Protein 9MUA (pdb70)

B-factor: mean 55.83, std 14.88, range [24.14, 197.78]

Solvent-accessible surface area: 56169 Å² total; per-residue (Å²): 66,122,31,95,42,110,25,22,75,70,62,56,122,74,50,49,90,73,57,10,140,68,43,24,51,56,26,70,115,127,57,129,19,76,81,148,44,16,63,38,82,63,70,82,38,81,44,56,90,62,114,143,72,88,68,131,81,123,66,70,123,33,88,73,60,8,19,47,16,0,100,75,2,4,61,10,30,66,77,199,60,37,110,111,0,97,88,31,25,19,164,81,6,24,0,34,24,31,115,49,92,170,3,97,70,3,40,45,18,59,130,38,12,70,101,46,27,152,94,33,38,41,67,39,94,136,56,57,76,43,99,59,192,139,23,36,10,0,72,0,84,3,25,6,116,5,36,14,66,122,25,63,101,21,93,98,2,154,7,59,0,65,0,20,12,110,123,10,99,0,6,54,7,29,9,129,40,39,11,60,83,117,47,87,161,131,25,42,0,22,0,2,5,20,88,36,26,45,124,67,40,54,90,44,2,11,120,30,0,19,6,2,0,23,20,1,3,54,12,73,68,137,26,13,54,40,90,58,60,83,3,82,46,3,9,8,2,38,11,7,78,96,72,119,72,47,120,21,20,70,68,8,22,45,18,0,94,71,2,4,64,7,32,66,74,172,59,39,115,108,0,92,83,28,26,20,164,84,7,20,2,16,23,9,38,33,90,163,2,98,70,4,47,39,20,51,137,35,10,71,102,54,34,144,96,30,34,44,63,41,96,74,55,4,50,0,30,13,55,109,10,11,4,0,0,0,24,3,24,6,129,4,44,15,60,108,19,59,110,18,94,105,2,24,2,0,1,13,0,20,13,115,118,10,90,0,6,54,8,20,8,3,19,2,14,19,25,82,47,92,107,133,23,3,0,9,0,45,5,22,82,71,21,53,76,69,39,4,47,35,1,0,91,25,0,1,4,1,0,11,14,0,4,48,12,78,22,92,30,0,5,0,0,2,32,65,35,112,34,71,101,36,129,112,64,89,69,147,100,121,54,28,114,29,20,70,53,8,23,48,17,0,96,69,2,5,64,9,18,73,76,132,57,33,112,113,0,97,85,32,26,18,146,79,6,18,0,15,23,10,50,36,93,168,5,102,68,3,36,44,17,41,125,41,5,68,114,52,31,143,97,30,35,43,64,38,92,86,53,6,48,0,31,22,80,120,15,10,5,0,0,0,24,3,23,6,122,5,48,13,57,113,19,59,104,19,103,103,3,22,2,0,2,12,0,20,18,104,129,13,95,0,7,48,7,20,7,3,19,3,13,20,26,83,47,86,122,125,26,56,0,25,0,3,5,21,77,36,23,51,120,67,38,54,95,40,0,11,119,32,0,17,3,2,0,12,17,1,4,54,10,68,65,143,29,16,61,39,83,55,49,84,6,90,37,9,12,18,6,31,15,14,70,96,90,113,68,29,112,28,20,69,63,8,22,44,19,0,96,73,2,6,60,12,31,69,77,155,60,36,118,112,0,94,83,31,26,19,164,82,5,17,0,15,22,9,49,35,94,169,2,97,69,2,41,45,18,46,124,40,13,67,106,51,30,133,90,34,36,39,68,37,94,84,51,6,49,0,30,21,58,126,9,8,6,0,0,0,27,3,26,6,119,4,43,13,59,108,20,58,100,21,91,102,1,25,1,0,0,11,0,20,16,110,121,14,90,0,4,48,6,20,5,3,18,2,12,19,24,82,44,81,106,134,21,2,0,10,0,42,4,21,82,68,24,52,74,65,39,5,56,41,2,0,79,30,0,0,3,2,0,10,18,2,9,42,18,70,26,95,12,1,5,0,0,6,37,76,34,108,46,66,89,36,115,76,64,83,66,136,108,123,50,25,117,32,26,68,53,10,22,47,18,0,95,71,2,4,60,9,34,67,78,163,62,37,113,115,0,93,86,37,24,17,166,85,6,27,1,16,27,10,48,34,97,170,4,98,71,4,43,40,20,60,127,40,10,64,116,56,32,135,79,27,36,43,68,36,97,74,54,5,45,0,30,26,94,106,21,20,2,0,0,0,25,4,26,7,125,6,46,14,59,109,20,62,100,22,90,102,2,25,2,0,3,16,0,21,10,114,128,16,96,0,6,51,8,21,8,4,20,2,12,19,24,81,46,88,99,128,66,125,31,96,44,115,18,24,61,70,59,52,120,64,51,54,101,61,58,11,141,66,43,24,51,54,26,72,115,129,60,136,18,80,80,165,52,16,67,37,81,57,66,83,38,83,49,73,98,45,109,154,65,89,74,113,99,126,54,73,126,40,92,72,53,8,20,47,17,0,96,70,2,4,58,7,14,66,75,136,61,35,114,114,0,102,86,32,24,17,163,85,6,16,0,34,23,31,116,52,92,173,2,101,69,4,43,46,18,48,130,41,13,73,112,54,32,148,94,28,34,45,64,39,96,139,57,58,76,41,93,63,192,136,26,34,13,0,76,0,75,4,21,6,122,4,46,12,58,111,20,61,101,19,97,99,3,154,8,58,2,64,0,21,17,117,131,14,98,0,7,46,7,30,12,131,39,36,12,58,83,119,47,86,168,130

Organism: NCBI:txid1461694

Nearest PDB structures (foldseek):
  2r4i-assembly1_B  TM=6.913E-01  e=5.361E-07  Cytophaga hutchinsonii ATCC 33406
  8pzk-assembly1_A  TM=7.199E-01  e=6.711E-06  Gloeocapsa sp. PCC 7428
  6bgn-assembly4_D  TM=9.549E-01  e=6.343E-04  Pseudomonas putida
  8t9o-assembly1_A  TM=9.496E-01  e=2.244E-03  Herbaspirillum
  4fdx-assembly1_B  TM=9.612E-01  e=2.712E-03  Methylibium petroleiphilum PM1

Radius of gyration: 38.34 Å; Cα contacts (8 Å, |Δi|>4): 2151; chains: 6; bounding box: 101×106×91 Å

Foldseek 3Di:
DEAEEEDEDDADPVLVVVVFVVVLVVCCVPDVDDSVVYHYHYHYDYQVRDDDPNDGDDDDHDAPDLQVLVVVLVVCVLVVVQVVSCVQADQQAWEAEPVRDIDDRVVVVCVVCVQFFPHKDFDWDDKDWDQDPQGIKIKIKWKIWGGGPVRHTDIGKIKMWIFDDDRNGTRYIYIDTCSVVPPDDD/DEAEEEEEPDADPVLVVVVFVVVLVVCCVPDVDDSVVYYYHYHYDYQVRDDDPNHGDDDDHDAPDLQVLVVVLVVCVLVVPVVVSCVQADQQAWEAEPVRDIDNDPVVVCVVCVQFFVHKDDDWDDWDWDQDPQGIKIKIKWKIWGGGVVRHTDIGWIKMWIFDDDRNGTRYIYIDTCSVVPDDDD/DEAEEEEEPDDDPVLVVVVFVVVLVVCCVPDVDDSVVYYYHYHYDYQVRDDDPNHGDDDDPDAPDLLVLVVVLVVCVLVVVQVVNCVQADPQAWEAEPVRDIDDGVVVVCVVCVQAFVHKDFDWPDWDWDQDPQGIKIKIKWAIWGGGPVRHTDIRKIKMKIFDAHSNGTRYIYIDTCSVVPDDDD/DEAEEEAEPDDDPVLVVVVQVVVLVVVCVPDVDDSVVYHYHYHYDYQVRDDDPRHGDDHPDDADDLQVLVVVLVVCVLVVPQVVSCVQADQQAWEAEPVRDIDDGVVVVCVVCVQAFVHKDDDWPDWDWDQDPQGIKIKIKWKIWGGGPVRHTDIRKIKMWIFDDDRNGTRYIYIDTCSVVPPDDD/DEAEEEDEPDDDPVLVVVVQVVVLVVCCVPPVDDSVVYHYHYHYDYQVRDDDPNHGDDDDPDADDLQVLVVVLVVCVQVVVQVVNCVQADPQEWEAEPVRDIDDHVVVVVVVCVQAFVHKDDDWPDWDWDDDPQAIKIKTKWKIWGGGPVRHTDIRWIKMWMFGADRRGTHYIYIDTCSVVPPDDD/DEAEEEEEPDDDPVRVVVVQVVVLVVCCVPPVDDSVVYHYHYHYDYQVRDDDPNDTDDHDPDAPDLQVLVVVLVVCVLVVPQVVNCVQADQQEWEAEPVRDIDDGPVVVVVVCVQFFVHKDFDWPDWDWDQDPQGIKIKTKWAIWGGGNVRHTDIGWIKMKIFDDHRRGTRYIYIDTCSVVPDDDD

Secondary structure (DSSP, 8-state):
-EEEEEEES---HHHHHHHHHHHHHHHHTT----GGG-EEEEEEE-GGG-EETTEE----PPPP-HHHHHHHHHHHHHTT-HHHHHTTEEEEEEEEETTTEEESSHHHHHHHHHTT-SEEEEEEEEEEEEEEBTEEEEEEEEEEEEE-TTS-EEEEEEEEEEEEEETTEEEEEEEEESHHHHS---/-EEEEEEETT--HHHHHHHHHHHHHHHHTT----GGG-EEEEEEE-GGGEEETTBPPPPPPPPP-HHHHHHHHHHHHHTT-HHHHHHTEEEEEEEEETTTEEES-HHHHHHHHHTT-SEEEEEEEEEEEEEETTEEEEEEEEEEEEE-TTS-EEEEEEEEEEEEEETTEEEEEEEEESHHHHS---/-EEEEEEETT--HHHHHHHHHHHHHHHHTTS---GGG-EEEEEEE-GGG--BTTB--PPPPPPP-HHHHHHHHHHHHHTT-HHHHHTTEEEEEEEEETTTEEES-HHHHHHHHHTT-SEEEEEEEEEEEEEEBTEEEEEEEEEEEEE-TTS-EEEEEEEEEEEEEETTEEEEEEEEESHHHHS---/-EEEEEEETT--HHHHHHHHHHHHHHHHTT----GGG-EEEEEEE-GGGEEETTB-----PPPP-HHHHHHHHHHHHHTT-HHHHGGGEEEEEEEEETTTEEESSHHHHHHHHHTT-SEEEEEEEEEEEEEETTEEEEEEEEEEEEE-TTS-EEEEEEEEEEEEEETTEEEEEEEEESHHHHS---/-EEEEEEES---HHHHHHHHHHHHHHHHTTS---GGG-EEEEEEE-GGG--BTTB---PPPPPP-HHHHHHHHHHHHHTT-HHHHGGGEEEEEEEEETTTEEES-HHHHHHHHHTT-SEEEEEEEEEEEEEETTEEEEEEEEEEEEE-TTS-EEEEEEEEEEEEEETTEEEEEEEEESHHHHS---/-EEEEEEETT--HHHHHHHHHHHHHHHHTTS---GGG-EEEEEEE-GGG--SSSS--PPPPPPP-HHHHHHHHHHHHHTT-HHHHHTTEEEEEEEEETTTEEES-HHHHHHHHHTT-SEEEEEEEEEEEEEETTEEEEEEEEEEEEE-TTS-EEEEEEEEEEEEEETTEEEEEEEEESHHHHS---

InterPro domains:
  IPR004370 4-oxalocrotonate tautomerase-like domain [PF01361] (2-54)
  IPR014347 Tautomerase/MIF superfamily [G3DSA:3.30.429.10] (1-57)
  IPR014347 Tautomerase/MIF superfamily [SSF55331] (1-54)
  IPR032710 NTF2-like domain superfamily [SSF54427] (66-183)
  IPR037401 SnoaL-like domain [PF12680] (71-172)

Structure (mmCIF, N/CA/C/O backbone):
data_9MUA
#
_entry.id   9MUA
#
_cell.length_a   81.779
_cell.length_b   104.256
_cell.length_c   193.745
_cell.angle_alpha   90.000
_cell.angle_beta   90.000
_cell.angle_gamma   90.000
#
_symmetry.space_group_name_H-M   'P 21 21 21'
#
loop_
_entity.id
_entity.type
_entity.pdbx_description
1 polymer Tautomerase
2 water water
#
loop_
_atom_site.group_PDB
_atom_site.id
_atom_site.type_symbol
_atom_site.label_atom_id
_atom_site.label_alt_id
_atom_site.label_comp_id
_atom_site.label_asym_id
_atom_site.label_entity_id
_atom_site.label_seq_id
_atom_site.pdbx_PDB_ins_code
_atom_site.Cartn_x
_atom_site.Cartn_y
_atom_site.Cartn_z
_atom_site.occupancy
_atom_site.B_iso_or_equiv
_atom_site.auth_seq_id
_atom_site.auth_comp_id
_atom_site.auth_asym_id
_atom_site.auth_atom_id
_atom_site.pdbx_PDB_model_num
ATOM 1 N N . PRO A 1 1 ? -4.41212 10.55052 9.11299 1.000 41.78441 1 PRO A N 1
ATOM 2 C CA . PRO A 1 1 ? -4.26420 12.00280 9.17903 1.000 35.89850 1 PRO A CA 1
ATOM 3 C C . PRO A 1 1 ? -2.86351 12.43254 8.86598 1.000 38.81509 1 PRO A C 1
ATOM 4 O O . PRO A 1 1 ? -1.94133 11.64707 9.03886 1.000 41.23486 1 PRO A O 1
ATOM 17 N N . ILE A 1 2 ? -2.72502 13.67273 8.42986 1.000 36.65896 2 ILE A N 1
ATOM 18 C CA . ILE A 1 2 ? -1.42789 14.23612 8.08204 1.000 37.35291 2 ILE A CA 1
ATOM 19 C C . ILE A 1 2 ? -1.20422 15.45214 8.94421 1.000 35.14879 2 ILE A C 1
ATOM 20 O O . ILE A 1 2 ? -2.02630 16.39212 8.93613 1.000 34.63697 2 ILE A O 1
ATOM 36 N N . VAL A 1 3 ? -0.12478 15.40401 9.72660 1.000 31.79592 3 VAL A N 1
ATOM 37 C CA . VAL A 1 3 ? 0.27075 16.48356 10.60093 1.000 31.54079 3 VAL A CA 1
ATOM 38 C C . VAL A 1 3 ? 1.45998 17.19251 9.98575 1.000 35.10715 3 VAL A C 1
ATOM 39 O O . VAL A 1 3 ? 2.41548 16.54161 9.55435 1.000 32.89838 3 VAL A O 1
ATOM 52 N N . GLU A 1 4 ? 1.37703 18.50867 9.90589 1.000 31.03433 4 GLU A N 1
ATOM 53 C CA . GLU A 1 4 ? 2.46554 19.36752 9.51007 1.000 32.12533 4 GLU A CA 1
ATOM 54 C C . GLU A 1 4 ? 2.83458 20.19012 10.72809 1.000 32.45319 4 GLU A C 1
ATOM 55 O O . GLU A 1 4 ? 1.96427 20.66351 11.46016 1.000 33.13208 4 GLU A O 1
ATOM 67 N N . ILE A 1 5 ? 4.10377 20.36564 10.96975 1.000 31.95517 5 ILE A N 1
ATOM 68 C CA . ILE A 1 5 ? 4.49819 21.31560 11.99723 1.000 30.14147 5 ILE A CA 1
ATOM 69 C C . ILE A 1 5 ? 5.60805 22.17085 11.42784 1.000 35.53962 5 ILE A C 1
ATOM 70 O O . ILE A 1 5 ? 6.50236 21.66670 10.74721 1.000 33.15594 5 ILE A O 1
ATOM 86 N N . HIS A 1 6 ? 5.50408 23.46954 11.65969 1.000 31.12013 6 HIS A N 1
ATOM 87 C CA . HIS A 1 6 ? 6.45921 24.46133 11.23494 1.000 35.52877 6 HIS A CA 1
ATOM 88 C C . HIS A 1 6 ? 7.21374 24.86679 12.47331 1.000 37.76882 6 HIS A C 1
ATOM 89 O O . HIS A 1 6 ? 6.60094 25.17510 13.48065 1.000 38.39377 6 HIS A O 1
ATOM 103 N N . LEU A 1 7 ? 8.52923 24.83717 12.41195 1.000 35.59018 7 LEU A N 1
ATOM 104 C CA . LEU A 1 7 ? 9.31952 25.26878 13.55214 1.000 48.09942 7 LEU A CA 1
ATOM 105 C C . LEU A 1 7 ? 10.68247 25.78478 13.11148 1.000 43.33369 7 LEU A C 1
ATOM 106 O O . LEU A 1 7 ? 11.11346 25.60865 11.96588 1.000 41.83644 7 LEU A O 1
ATOM 122 N N . LEU A 1 8 ? 11.31335 26.50186 14.02148 1.000 46.18754 8 LEU A N 1
ATOM 123 C CA . LEU A 1 8 ? 12.63262 27.06170 13.74268 1.000 50.66032 8 LEU A CA 1
ATOM 124 C C . LEU A 1 8 ? 13.66826 25.95925 13.57048 1.000 52.57391 8 LEU A C 1
ATOM 125 O O . LEU A 1 8 ? 13.56608 24.88200 14.16656 1.000 48.88108 8 LEU A O 1
ATOM 141 N N . GLU A 1 9 ? 14.67820 26.24152 12.74758 1.000 53.45470 9 GLU A N 1
ATOM 142 C CA . GLU A 1 9 ? 15.73233 25.26173 12.51098 1.000 54.56003 9 GLU A CA 1
ATOM 143 C C . GLU A 1 9 ? 16.58287 25.09193 13.76202 1.000 52.11027 9 GLU A C 1
ATOM 144 O O . GLU A 1 9 ? 16.64481 25.96286 14.64714 1.000 47.14926 9 GLU A O 1
ATOM 156 N N . GLY A 1 10 ? 17.23129 23.93327 13.83692 1.000 53.45784 10 GLY A N 1
ATOM 157 C CA . GLY A 1 10 ? 18.24418 23.70145 14.85152 1.000 61.55914 10 GLY A CA 1
ATOM 158 C C . GLY A 1 10 ? 17.91409 22.59532 15.80524 1.000 57.14891 10 GLY A C 1
ATOM 159 O O . GLY A 1 10 ? 18.69549 22.35685 16.71295 1.000 58.46700 10 GLY A O 1
ATOM 163 N N . TYR A 1 11 ? 16.79464 21.91021 15.68895 1.000 49.08618 11 TYR A N 1
ATOM 164 C CA . TYR A 1 11 ? 16.55804 20.72814 16.50078 1.000 49.57596 11 TYR A CA 1
ATOM 165 C C . TYR A 1 11 ? 17.30040 19.54663 15.89320 1.000 50.83668 11 TYR A C 1
ATOM 166 O O . TYR A 1 11 ? 17.37073 19.39346 14.66911 1.000 52.38782 11 TYR A O 1
ATOM 184 N N . SER A 1 12 ? 17.85660 18.71242 16.76831 1.000 47.81601 12 SER A N 1
ATOM 185 C CA . SER A 1 12 ? 18.57547 17.52873 16.33000 1.000 49.92506 12 SER A CA 1
ATOM 186 C C . SER A 1 12 ? 17.60776 16.50091 15.74143 1.000 50.22876 12 SER A C 1
ATOM 187 O O . SER A 1 12 ? 16.38806 16.57386 15.91289 1.000 47.42367 12 SER A O 1
ATOM 195 N N . ASP A 1 13 ? 18.18754 15.49419 15.07648 1.000 54.05045 13 ASP A N 1
ATOM 196 C CA . ASP A 1 13 ? 17.37808 14.39894 14.53855 1.000 54.32982 13 ASP A CA 1
ATOM 197 C C . ASP A 1 13 ? 16.63556 13.68007 15.66185 1.000 52.01361 13 ASP A C 1
ATOM 198 O O . ASP A 1 13 ? 15.44287 13.39807 15.55785 1.000 50.92037 13 ASP A O 1
ATOM 207 N N . ALA A 1 14 ? 17.32347 13.39101 16.76489 1.000 54.03900 14 ALA A N 1
ATOM 208 C CA . ALA A 1 14 ? 16.66315 12.68840 17.85925 1.000 51.60076 14 ALA A CA 1
ATOM 209 C C . ALA A 1 14 ? 15.53058 13.53280 18.44403 1.000 50.08459 14 ALA A C 1
ATOM 210 O O . ALA A 1 14 ? 14.47947 13.00488 18.81517 1.000 49.66858 14 ALA A O 1
ATOM 217 N N . GLU A 1 15 ? 15.72223 14.84818 18.51271 1.000 50.17300 15 GLU A N 1
ATOM 218 C CA . GLU A 1 15 ? 14.66727 15.71038 19.00551 1.000 46.33241 15 GLU A CA 1
ATOM 219 C C . GLU A 1 15 ? 13.48217 15.71026 18.04778 1.000 48.48230 15 GLU A C 1
ATOM 220 O O . GLU A 1 15 ? 12.33063 15.66064 18.48053 1.000 42.79457 15 GLU A O 1
ATOM 232 N N . LYS A 1 16 ? 13.75018 15.77695 16.74435 1.000 45.68606 16 LYS A N 1
ATOM 233 C CA . LYS A 1 16 ? 12.68804 15.67831 15.75498 1.000 48.35719 16 LYS A CA 1
ATOM 234 C C . LYS A 1 16 ? 11.97364 14.35113 15.86026 1.000 47.29446 16 LYS A C 1
ATOM 235 O O . LYS A 1 16 ? 10.75874 14.27627 15.63228 1.000 43.29360 16 LYS A O 1
ATOM 254 N N . GLU A 1 17 ? 12.71487 13.30405 16.20463 1.000 48.52769 17 GLU A N 1
ATOM 255 C CA . GLU A 1 17 ? 12.12030 11.98967 16.38017 1.000 49.95238 17 GLU A CA 1
ATOM 256 C C . GLU A 1 17 ? 11.10962 12.00422 17.51602 1.000 47.87943 17 GLU A C 1
ATOM 257 O O . GLU A 1 17 ? 9.96347 11.55923 17.35355 1.000 49.91572 17 GLU A O 1
ATOM 269 N N . ARG A 1 18 ? 11.53516 12.49373 18.68690 1.000 48.19541 18 ARG A N 1
ATOM 270 C CA . ARG A 1 18 ? 10.63931 12.59673 19.82889 1.000 50.34918 18 ARG A CA 1
ATOM 271 C C . ARG A 1 18 ? 9.38247 13.36881 19.47033 1.000 45.52049 18 ARG A C 1
ATOM 272 O O . ARG A 1 18 ? 8.27222 12.99331 19.86250 1.000 41.50288 18 ARG A O 1
ATOM 293 N N . LEU A 1 19 ? 9.54032 14.46606 18.75688 1.000 43.18564 19 LEU A N 1
ATOM 294 C CA . LEU A 1 19 ? 8.40812 15.31993 18.45882 1.000 38.43784 19 LEU A CA 1
ATOM 295 C C . LEU A 1 19 ? 7.44852 14.65054 17.49885 1.000 43.36094 19 LEU A C 1
ATOM 296 O O . LEU A 1 19 ? 6.23584 14.83864 17.59764 1.000 36.85537 19 LEU A O 1
ATOM 312 N N . GLY A 1 20 ? 7.99376 13.89531 16.55187 1.000 41.25563 20 GLY A N 1
ATOM 313 C CA . GLY A 1 20 ? 7.16890 13.18048 15.60186 1.000 39.84915 20 GLY A CA 1
ATOM 314 C C . GLY A 1 20 ? 6.35277 12.08277 16.25515 1.000 43.53579 20 GLY A C 1
ATOM 315 O O . GLY A 1 20 ? 5.15144 11.94447 16.00095 1.000 40.82241 20 GLY A O 1
ATOM 319 N N . ARG A 1 21 ? 6.99808 11.28009 17.10167 1.000 38.42894 21 ARG A N 1
ATOM 320 C CA . ARG A 1 21 ? 6.26405 10.24149 17.81289 1.000 50.63585 21 ARG A CA 1
ATOM 321 C C . ARG A 1 21 ? 5.21468 10.83970 18.73406 1.000 43.11994 21 ARG A C 1
ATOM 322 O O . ARG A 1 21 ? 4.11645 10.27734 18.89097 1.000 41.89628 21 ARG A O 1
ATOM 343 N N . SER A 1 22 ? 5.52733 11.97976 19.35926 1.000 41.06409 22 SER A N 1
ATOM 344 C CA . SER A 1 22 ? 4.56707 12.56759 20.28945 1.000 43.54966 22 SER A CA 1
ATOM 345 C C . SER A 1 22 ? 3.34070 13.06957 19.53307 1.000 36.44360 22 SER A C 1
ATOM 346 O O . SER A 1 22 ? 2.20925 12.92223 19.99483 1.000 39.25562 22 SER A O 1
ATOM 354 N N . LEU A 1 23 ? 3.56921 13.69254 18.37811 1.000 35.21515 23 LEU A N 1
ATOM 355 C CA . LEU A 1 23 ? 2.47438 14.18895 17.56109 1.000 40.67792 23 LEU A CA 1
ATOM 356 C C . LEU A 1 23 ? 1.63351 13.04219 17.02095 1.000 40.68952 23 LEU A C 1
ATOM 357 O O . LEU A 1 23 ? 0.40665 13.14960 16.97033 1.000 40.11942 23 LEU A O 1
ATOM 373 N N . THR A 1 24 ? 2.28497 11.95150 16.59896 1.000 36.20497 24 THR A N 1
ATOM 374 C CA . THR A 1 24 ? 1.55765 10.78268 16.12973 1.000 38.30963 24 THR A CA 1
ATOM 375 C C . THR A 1 24 ? 0.65072 10.25642 17.22674 1.000 42.95721 24 THR A C 1
ATOM 376 O O . THR A 1 24 ? -0.54677 10.01986 17.01522 1.000 40.19032 24 THR A O 1
ATOM 387 N N . ALA A 1 25 ? 1.20750 10.11049 18.42414 1.000 35.55132 25 ALA A N 1
ATOM 388 C CA . ALA A 1 25 ? 0.46810 9.54249 19.53529 1.000 44.49102 25 ALA A CA 1
ATOM 389 C C . ALA A 1 25 ? -0.70469 10.44810 19.91731 1.000 38.02588 25 ALA A C 1
ATOM 390 O O . ALA A 1 25 ? -1.79450 9.96961 20.21681 1.000 43.84900 25 ALA A O 1
ATOM 397 N N . ALA A 1 26 ? -0.49139 11.76255 19.90666 1.000 37.70569 26 ALA A N 1
ATOM 398 C CA . ALA A 1 26 ? -1.56639 12.68116 20.19379 1.000 44.23197 26 ALA A CA 1
ATOM 399 C C . ALA A 1 26 ? -2.76142 12.39344 19.27411 1.000 38.25825 26 ALA A C 1
ATOM 400 O O . ALA A 1 26 ? -3.90080 12.28022 19.73648 1.000 43.20156 26 ALA A O 1
ATOM 407 N N . VAL A 1 27 ? -2.49449 12.22919 17.98410 1.000 40.94429 27 VAL A N 1
ATOM 408 C CA . VAL A 1 27 ? -3.54759 11.93074 17.03478 1.000 45.48836 27 VAL A CA 1
ATOM 409 C C . VAL A 1 27 ? -4.27866 10.66504 17.44899 1.000 43.25920 27 VAL A C 1
ATOM 410 O O . VAL A 1 27 ? -5.51068 10.57511 17.34649 1.000 43.34822 27 VAL A O 1
ATOM 423 N N . GLN A 1 28 ? -3.53064 9.65498 17.90890 1.000 39.11421 28 GLN A N 1
ATOM 424 C CA . GLN A 1 28 ? -4.14870 8.38741 18.24684 1.000 44.29646 28 GLN A CA 1
ATOM 425 C C . GLN A 1 28 ? -4.99118 8.44995 19.51426 1.000 42.96843 28 GLN A C 1
ATOM 426 O O . GLN A 1 28 ? -5.63875 7.45210 19.84791 1.000 50.68524 28 GLN A O 1
ATOM 440 N N . THR A 1 29 ? -4.98280 9.56877 20.24530 1.000 42.81776 29 THR A N 1
ATOM 441 C CA . THR A 1 29 ? -5.90499 9.68001 21.38370 1.000 48.61026 29 THR A CA 1
ATOM 442 C C . THR A 1 29 ? -7.33648 9.99593 20.93937 1.000 48.93426 29 THR A C 1
ATOM 443 O O . THR A 1 29 ? -8.27715 9.91550 21.76276 1.000 48.58720 29 THR A O 1
ATOM 454 N N . VAL A 1 30 ? -7.50834 10.35300 19.65556 1.000 46.23355 30 VAL A N 1
ATOM 455 C CA . VAL A 1 30 ? -8.82909 10.71668 19.14228 1.000 47.58829 30 VAL A CA 1
ATOM 456 C C . VAL A 1 30 ? -9.17727 9.90622 17.90778 1.000 49.13373 30 VAL A C 1
ATOM 457 O O . VAL A 1 30 ? -10.30841 9.44129 17.74769 1.000 49.61842 30 VAL A O 1
ATOM 470 N N . VAL A 1 31 ? -8.21363 9.77373 17.00572 1.000 47.99351 31 VAL A N 1
ATOM 471 C CA . VAL A 1 31 ? -8.39840 9.05135 15.74993 1.000 47.91089 31 VAL A CA 1
ATOM 472 C C . VAL A 1 31 ? -7.77548 7.66677 15.90743 1.000 49.51437 31 VAL A C 1
ATOM 473 O O . VAL A 1 31 ? -6.54111 7.56600 16.01552 1.000 57.07434 31 VAL A O 1
ATOM 486 N N . PRO A 1 32 ? -8.53359 6.61753 15.86847 1.000 54.63281 32 PRO A N 1
ATOM 487 C CA . PRO A 1 32 ? -7.93747 5.28901 16.06952 1.000 57.64454 32 PRO A CA 1
ATOM 488 C C . PRO A 1 32 ? -7.35605 4.74237 14.77956 1.000 57.09513 32 PRO A C 1
ATOM 489 O O . PRO A 1 32 ? -7.45160 3.54938 14.47155 1.000 56.52874 32 PRO A O 1
ATOM 500 N N . ALA A 1 33 ? -6.74364 5.62019 14.00797 1.000 52.80543 33 ALA A N 1
ATOM 501 C CA . ALA A 1 33 ? -6.04959 5.15668 12.81269 1.000 58.40670 33 ALA A CA 1
ATOM 502 C C . ALA A 1 33 ? -4.79868 4.37307 13.20725 1.000 59.24442 33 ALA A C 1
ATOM 503 O O . ALA A 1 33 ? -4.18678 4.63357 14.24399 1.000 60.57613 33 ALA A O 1
ATOM 510 N N . PRO A 1 34 ? -4.42045 3.37835 12.41200 1.000 64.01805 34 PRO A N 1
ATOM 511 C CA . PRO A 1 34 ? -3.14194 2.71896 12.65238 1.000 73.76215 34 PRO A CA 1
ATOM 512 C C . PRO A 1 34 ? -2.02723 3.72306 12.54789 1.000 73.22776 34 PRO A C 1
ATOM 513 O O . PRO A 1 34 ? -2.09222 4.67901 11.74293 1.000 63.52969 34 PRO A O 1
ATOM 524 N N . PRO A 1 35 ? -0.97749 3.58195 13.35747 1.000 84.00785 35 PRO A N 1
ATOM 525 C CA . PRO A 1 35 ? 0.14452 4.52707 13.24207 1.000 80.28429 35 PRO A CA 1
ATOM 526 C C . PRO A 1 35 ? 0.63206 4.66111 11.81061 1.000 74.51511 35 PRO A C 1
ATOM 527 O O . PRO A 1 35 ? 1.04516 5.75514 11.41038 1.000 66.10335 35 PRO A O 1
ATOM 538 N N . GLU A 1 36 ? 0.56888 3.59366 11.00801 1.000 74.60206 36 GLU A N 1
ATOM 539 C CA . GLU A 1 36 ? 1.08097 3.67351 9.64583 1.000 79.30371 36 GLU A CA 1
ATOM 540 C C . GLU A 1 36 ? 0.23480 4.57999 8.75223 1.000 73.59614 36 GLU A C 1
ATOM 541 O O . GLU A 1 36 ? 0.68666 4.95972 7.66358 1.000 74.08744 36 GLU A O 1
ATOM 553 N N . ALA A 1 37 ? -0.98409 4.90694 9.15528 1.000 73.61684 37 ALA A N 1
ATOM 554 C CA . ALA A 1 37 ? -1.81438 5.80945 8.38462 1.000 68.98378 37 ALA A CA 1
ATOM 555 C C . ALA A 1 37 ? -1.63313 7.26423 8.81833 1.000 57.05183 37 ALA A C 1
ATOM 556 O O . ALA A 1 37 ? -2.37044 8.14535 8.35641 1.000 51.96468 37 ALA A O 1
ATOM 563 N N . ILE A 1 38 ? -0.68724 7.53160 9.70539 1.000 54.01975 38 ILE A N 1
ATOM 564 C CA . ILE A 1 38 ? -0.48021 8.86261 10.24086 1.000 46.04816 38 ILE A CA 1
ATOM 565 C C . ILE A 1 38 ? 0.87190 9.35823 9.76905 1.000 42.53578 38 ILE A C 1
ATOM 566 O O . ILE A 1 38 ? 1.89033 8.69246 9.97228 1.000 49.57114 38 ILE A O 1
ATOM 582 N N . THR A 1 39 ? 0.87628 10.51591 9.13682 1.000 38.98505 39 THR A N 1
ATOM 583 C CA . THR A 1 39 ? 2.07993 11.12106 8.62227 1.000 41.44866 39 THR A CA 1
ATOM 584 C C . THR A 1 39 ? 2.37748 12.39146 9.38891 1.000 37.59672 39 THR A C 1
ATOM 585 O O . THR A 1 39 ? 1.46649 13.16673 9.69189 1.000 40.34629 39 THR A O 1
ATOM 596 N N . VAL A 1 40 ? 3.66373 12.62672 9.65085 1.000 40.70565 40 VAL A N 1
ATOM 597 C CA . VAL A 1 40 ? 4.14143 13.86724 10.24308 1.000 37.81231 40 VAL A CA 1
ATOM 598 C C . VAL A 1 40 ? 5.19207 14.43946 9.32577 1.000 35.01978 40 VAL A C 1
ATOM 599 O O . VAL A 1 40 ? 6.15861 13.75041 8.99979 1.000 35.08324 40 VAL A O 1
ATOM 612 N N . MET A 1 41 ? 5.02469 15.68666 8.94788 1.000 35.71111 41 MET A N 1
ATOM 613 C CA . MET A 1 41 ? 5.99013 16.42593 8.14565 1.000 38.10465 41 MET A CA 1
ATOM 614 C C . MET A 1 41 ? 6.40708 17.64787 8.94417 1.000 37.21622 41 MET A C 1
ATOM 615 O O . MET A 1 41 ? 5.57643 18.35277 9.51649 1.000 37.24421 41 MET A O 1
ATOM 629 N N . MET A 1 42 ? 7.69309 17.91598 8.96625 1.000 40.11750 42 MET A N 1
ATOM 630 C CA . MET A 1 42 ? 8.24606 19.06025 9.67261 1.000 39.18758 42 MET A CA 1
ATOM 631 C C . MET A 1 42 ? 8.85938 20.02596 8.68028 1.000 40.93208 42 MET A C 1
ATOM 632 O O . MET A 1 42 ? 9.67265 19.64117 7.86302 1.000 42.20395 42 MET A O 1
ATOM 646 N N . HIS A 1 43 ? 8.41601 21.25087 8.71411 1.000 40.14732 43 HIS A N 1
ATOM 647 C CA . HIS A 1 43 ? 8.98279 22.30938 7.89205 1.000 42.03700 43 HIS A CA 1
ATOM 648 C C . HIS A 1 43 ? 9.88551 23.14862 8.79273 1.000 41.69555 43 HIS A C 1
ATOM 649 O O . HIS A 1 43 ? 9.50050 23.54799 9.90017 1.000 41.77624 43 HIS A O 1
ATOM 663 N N . GLU A 1 44 ? 11.09632 23.38208 8.32969 1.000 45.63607 44 GLU A N 1
ATOM 664 C CA . GLU A 1 44 ? 12.11886 24.06173 9.09388 1.000 46.91857 44 GLU A CA 1
ATOM 665 C C . GLU A 1 44 ? 12.34376 25.44067 8.50665 1.000 40.04047 44 GLU A C 1
ATOM 666 O O . GLU A 1 44 ? 12.53554 25.57231 7.30000 1.000 39.59321 44 GLU A O 1
ATOM 678 N N . MET A 1 45 ? 12.35145 26.45421 9.36454 1.000 41.02215 45 MET A N 1
ATOM 679 C CA . MET A 1 45 ? 12.51111 27.84165 8.95456 1.000 41.08127 45 MET A CA 1
ATOM 680 C C . MET A 1 45 ? 13.78882 28.41975 9.53977 1.000 40.69494 45 MET A C 1
ATOM 681 O O . MET A 1 45 ? 14.03090 28.30795 10.74957 1.000 41.70838 45 MET A O 1
ATOM 695 N N . GLN A 1 46 ? 14.56467 29.11349 8.71882 1.000 42.87892 46 GLN A N 1
ATOM 696 C CA . GLN A 1 46 ? 15.62423 29.91299 9.31642 1.000 45.90901 46 GLN A CA 1
ATOM 697 C C . GLN A 1 46 ? 14.98718 31.06915 10.07620 1.000 39.74810 46 GLN A C 1
ATOM 698 O O . GLN A 1 46 ? 13.84625 31.43075 9.81905 1.000 36.78880 46 GLN A O 1
ATOM 712 N N . ALA A 1 47 ? 15.73392 31.63679 11.02727 1.000 39.68193 47 ALA A N 1
ATOM 713 C CA . ALA A 1 47 ? 15.24351 32.79677 11.76978 1.000 43.04804 47 ALA A CA 1
ATOM 714 C C . ALA A 1 47 ? 14.72384 33.87231 10.83093 1.000 45.65318 47 ALA A C 1
ATOM 715 O O . ALA A 1 47 ? 13.68632 34.48045 11.08298 1.000 45.10393 47 ALA A O 1
ATOM 722 N N . ALA A 1 48 ? 15.45209 34.13517 9.75026 1.000 44.79943 48 ALA A N 1
ATOM 723 C CA . ALA A 1 48 ? 15.05888 35.17630 8.81209 1.000 49.15710 48 ALA A CA 1
ATOM 724 C C . ALA A 1 48 ? 13.69094 34.91314 8.17715 1.000 39.91608 48 ALA A C 1
ATOM 725 O O . ALA A 1 48 ? 13.10846 35.82786 7.59705 1.000 41.92075 48 ALA A O 1
ATOM 732 N N . ASP A 1 49 ? 13.18529 33.69557 8.25025 1.000 36.91016 49 ASP A N 1
ATOM 733 C CA . ASP A 1 49 ? 12.00529 33.28009 7.53477 1.000 35.33074 49 ASP A CA 1
ATOM 734 C C . ASP A 1 49 ? 10.75581 33.26291 8.41851 1.000 34.89282 49 ASP A C 1
ATOM 735 O O . ASP A 1 49 ? 9.69469 32.86375 7.95192 1.000 35.49295 49 ASP A O 1
ATOM 744 N N . TYR A 1 50 ? 10.86411 33.67837 9.67966 1.000 39.28805 50 TYR A N 1
ATOM 745 C CA . TYR A 1 50 ? 9.76455 33.53406 10.61280 1.000 39.19996 50 TYR A CA 1
ATOM 746 C C . TYR A 1 50 ? 9.65467 34.78558 11.45173 1.000 42.50887 50 TYR A C 1
ATOM 747 O O . TYR A 1 50 ? 10.64632 35.29700 11.95912 1.000 43.82652 50 TYR A O 1
ATOM 765 N N . MET A 1 51 ? 8.44932 35.28223 11.58515 1.000 35.59790 51 MET A N 1
ATOM 766 C CA . MET A 1 51 ? 8.17684 36.56379 12.21493 1.000 42.32185 51 MET A CA 1
ATOM 767 C C . MET A 1 51 ? 6.80822 36.47987 12.87958 1.000 45.54285 51 MET A C 1
ATOM 768 O O . MET A 1 51 ? 5.86580 35.95364 12.27544 1.000 38.70633 51 MET A O 1
ATOM 782 N N . ARG A 1 52 ? 6.74429 36.89930 14.15390 1.000 47.82448 52 ARG A N 1
ATOM 783 C CA . ARG A 1 52 ? 5.49454 37.20313 14.83133 1.000 50.60993 52 ARG A CA 1
ATOM 784 C C . ARG A 1 52 ? 5.59961 38.60882 15.39343 1.000 54.65891 52 ARG A C 1
ATOM 785 O O . ARG A 1 52 ? 6.57734 38.92919 16.07279 1.000 55.21879 52 ARG A O 1
ATOM 806 N N . GLY A 1 53 ? 4.57245 39.42068 15.19593 1.000 58.40041 53 GLY A N 1
ATOM 807 C CA . GLY A 1 53 ? 4.64883 40.77223 15.70749 1.000 60.79184 53 GLY A CA 1
ATOM 808 C C . GLY A 1 53 ? 5.73312 41.57132 15.01519 1.000 62.65605 53 GLY A C 1
ATOM 809 O O . GLY A 1 53 ? 6.31024 42.48016 15.60908 1.000 66.44358 53 GLY A O 1
ATOM 813 N N . ALA A 1 54 ? 6.01666 41.25364 13.75105 1.000 58.83204 54 ALA A N 1
ATOM 814 C CA . ALA A 1 54 ? 6.99861 41.99042 12.97030 1.000 64.71342 54 ALA A CA 1
ATOM 815 C C . ALA A 1 54 ? 8.40596 41.83855 13.55238 1.000 63.17566 54 ALA A C 1
ATOM 816 O O . ALA A 1 54 ? 9.25151 42.71443 13.36632 1.000 65.43172 54 ALA A O 1
ATOM 823 N N . THR A 1 55 ? 8.65833 40.70452 14.21784 1.000 73.29405 55 THR A N 1
ATOM 824 C CA . THR A 1 55 ? 9.91913 40.42965 14.88909 1.000 74.02247 55 THR A CA 1
ATOM 825 C C . THR A 1 55 ? 10.33536 38.98322 14.68460 1.000 71.06388 55 THR A C 1
ATOM 826 O O . THR A 1 55 ? 9.52599 38.06932 14.87199 1.000 67.82887 55 THR A O 1
ATOM 837 N N . ARG A 1 56 ? 11.60538 38.77570 14.33750 1.000 72.51870 56 ARG A N 1
ATOM 838 C CA . ARG A 1 56 ? 12.14598 37.42181 14.32988 1.000 70.34488 56 ARG A CA 1
ATOM 839 C C . ARG A 1 56 ? 12.14734 36.85566 15.74249 1.000 73.86455 56 ARG A C 1
ATOM 840 O O . ARG A 1 56 ? 12.25571 37.58465 16.73112 1.000 75.01138 56 ARG A O 1
ATOM 861 N N . ARG A 1 57 ? 12.01051 35.54451 15.83920 1.000 78.05253 57 ARG A N 1
ATOM 862 C CA . ARG A 1 57 ? 11.97615 34.87472 17.12852 1.000 81.26341 57 ARG A CA 1
ATOM 863 C C . ARG A 1 57 ? 13.28135 34.11925 17.33184 1.000 76.63002 57 ARG A C 1
ATOM 864 O O . ARG A 1 57 ? 13.82425 33.51008 16.40097 1.000 71.37355 57 ARG A O 1
ATOM 885 N N . THR A 1 58 ? 13.77377 34.17821 18.53304 1.000 83.26296 58 THR A N 1
ATOM 886 C CA . THR A 1 58 ? 14.98478 33.46295 18.88719 1.000 86.08706 58 THR A CA 1
ATOM 887 C C . THR A 1 58 ? 14.64973 32.00860 19.16627 1.000 86.50471 58 THR A C 1
ATOM 888 O O . THR A 1 58 ? 13.75780 31.72981 19.97284 1.000 87.15700 58 THR A O 1
ATOM 899 N N . PRO A 1 59 ? 15.34929 31.06361 18.54888 1.000 96.35524 59 PRO A N 1
ATOM 900 C CA . PRO A 1 59 ? 15.05589 29.64978 18.82145 1.000 96.77093 59 PRO A CA 1
ATOM 901 C C . PRO A 1 59 ? 15.56438 29.22949 20.19632 1.000 105.61842 59 PRO A C 1
ATOM 902 O O . PRO A 1 59 ? 16.73118 29.43564 20.53945 1.000 102.57033 59 PRO A O 1
ATOM 913 N N . ALA A 1 60 ? 14.67569 28.63966 20.98530 1.000 101.56031 60 ALA A N 1
ATOM 914 C CA . ALA A 1 60 ? 15.06547 28.07476 22.27230 1.000 105.12782 60 ALA A CA 1
ATOM 915 C C . ALA A 1 60 ? 15.93600 26.83695 22.05229 1.000 104.94272 60 ALA A C 1
ATOM 916 O O . ALA A 1 60 ? 16.16486 26.43103 20.90407 1.000 98.22042 60 ALA A O 1
ATOM 923 N N . PRO A 1 61 ? 16.46886 26.23125 23.11105 1.000 88.15899 61 PRO A N 1
ATOM 924 C CA . PRO A 1 61 ? 16.98368 24.86281 23.00301 1.000 77.94023 61 PRO A CA 1
ATOM 925 C C . PRO A 1 61 ? 15.86979 23.89877 23.36969 1.000 64.43965 61 PRO A C 1
ATOM 926 O O . PRO A 1 61 ? 15.04549 24.18169 24.23581 1.000 61.78191 61 PRO A O 1
ATOM 937 N N . ALA A 1 62 ? 15.86021 22.74574 22.70176 1.000 66.07279 62 ALA A N 1
ATOM 938 C CA . ALA A 1 62 ? 14.86097 21.73149 23.00242 1.000 57.47515 62 ALA A CA 1
ATOM 939 C C . ALA A 1 62 ? 14.97050 21.28169 24.45335 1.000 56.50458 62 ALA A C 1
ATOM 940 O O . ALA A 1 62 ? 16.04705 21.25795 25.03370 1.000 57.62157 62 ALA A O 1
ATOM 947 N N . LEU A 1 63 ? 13.83388 20.91112 25.04134 1.000 55.30154 63 LEU A N 1
ATOM 948 C CA . LEU A 1 63 ? 13.86634 20.29368 26.34929 1.000 55.40291 63 LEU A CA 1
ATOM 949 C C . LEU A 1 63 ? 14.62471 18.97268 26.24698 1.000 55.49466 63 LEU A C 1
ATOM 950 O O . LEU A 1 63 ? 14.57610 18.30330 25.21791 1.000 54.17114 63 LEU A O 1
ATOM 966 N N . PRO A 1 64 ? 15.30920 18.55316 27.29964 1.000 57.29705 64 PRO A N 1
ATOM 967 C CA . PRO A 1 64 ? 15.79842 17.17354 27.33255 1.000 57.73602 64 PRO A CA 1
ATOM 968 C C . PRO A 1 64 ? 14.61468 16.22058 27.37764 1.000 57.82449 64 PRO A C 1
ATOM 969 O O . PRO A 1 64 ? 13.46061 16.61410 27.58632 1.000 56.87546 64 PRO A O 1
ATOM 980 N N . ASP A 1 65 ? 14.91393 14.94817 27.16049 1.000 57.44463 65 ASP A N 1
ATOM 981 C CA . ASP A 1 65 ? 13.92273 13.88548 27.31173 1.000 60.17215 65 ASP A CA 1
ATOM 982 C C . ASP A 1 65 ? 13.53440 13.75686 28.78779 1.000 60.78055 65 ASP A C 1
ATOM 983 O O . ASP A 1 65 ? 14.35712 13.36506 29.63417 1.000 61.82132 65 ASP A O 1
ATOM 992 N N . ALA A 1 66 ? 12.29024 14.09715 29.11398 1.000 52.43029 66 ALA A N 1
ATOM 993 C CA . ALA A 1 66 ? 11.89295 14.13621 30.52076 1.000 48.74895 66 ALA A CA 1
ATOM 994 C C . ALA A 1 66 ? 12.08431 12.78088 31.19407 1.000 46.41091 66 ALA A C 1
ATOM 995 O O . ALA A 1 66 ? 12.54023 12.70378 32.33979 1.000 49.52294 66 ALA A O 1
ATOM 1002 N N . ALA A 1 67 ? 11.75975 11.69726 30.49233 1.000 47.70351 67 ALA A N 1
ATOM 1003 C CA . ALA A 1 67 ? 11.88083 10.36507 31.08628 1.000 46.08280 67 ALA A CA 1
ATOM 1004 C C . ALA A 1 67 ? 13.33090 10.01551 31.40373 1.000 47.69887 67 ALA A C 1
ATOM 1005 O O . ALA A 1 67 ? 13.60576 9.32388 32.39915 1.000 43.61512 67 ALA A O 1
ATOM 1012 N N . ALA A 1 68 ? 14.26301 10.43518 30.55028 1.000 47.71543 68 ALA A N 1
ATOM 1013 C CA . ALA A 1 68 ? 15.67611 10.22046 30.86039 1.000 50.35697 68 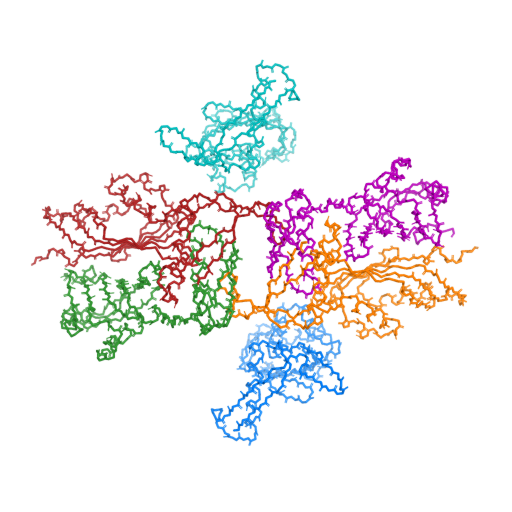ALA A CA 1
ATOM 1014 C C . ALA A 1 68 ? 16.10128 11.05366 32.05709 1.000 48.69640 68 ALA A C 1
ATOM 1015 O O . ALA A 1 68 ? 16.81439 10.56948 32.94169 1.000 48.29836 68 ALA A O 1
ATOM 1022 N N . THR A 1 69 ? 15.67332 12.31514 32.10195 1.000 45.32553 69 THR A N 1
ATOM 1023 C CA . THR A 1 69 ? 16.00093 13.15912 33.24353 1.000 45.69288 69 THR A CA 1
ATOM 1024 C C . THR A 1 69 ? 15.55019 12.50583 34.53827 1.000 44.09270 69 THR A C 1
ATOM 1025 O O . THR A 1 69 ? 16.30449 12.43558 35.51395 1.000 43.81561 69 THR A O 1
ATOM 1036 N N . VAL A 1 70 ? 14.32304 11.99537 34.55768 1.000 44.18283 70 VAL A N 1
ATOM 1037 C CA . VAL A 1 70 ? 13.82346 11.32884 35.75125 1.000 45.36607 70 VAL A CA 1
ATOM 1038 C C . VAL A 1 70 ? 14.69249 10.13974 36.08069 1.000 42.81825 70 VAL A C 1
ATOM 1039 O O . VAL A 1 70 ? 15.06145 9.93143 37.23492 1.000 40.32481 70 VAL A O 1
ATOM 1052 N N . ARG A 1 71 ? 14.95677 9.28337 35.08307 1.000 41.44664 71 ARG A N 1
ATOM 1053 C CA . ARG A 1 71 ? 15.75825 8.09509 35.36232 1.000 45.35155 71 ARG A CA 1
ATOM 1054 C C . ARG A 1 71 ? 17.10689 8.51042 35.93734 1.000 45.69127 71 ARG A C 1
ATOM 1055 O O . ARG A 1 71 ? 17.53465 8.00818 36.98691 1.000 44.70387 71 ARG A O 1
ATOM 1076 N N . ASP A 1 72 ? 17.74905 9.49505 35.30715 1.000 44.39845 72 ASP A N 1
ATOM 1077 C CA . ASP A 1 72 ? 19.05503 9.95649 35.77862 1.000 48.92995 72 ASP A CA 1
ATOM 1078 C C . ASP A 1 72 ? 18.99187 10.44272 37.21982 1.000 49.37137 72 ASP A C 1
ATOM 1079 O O . ASP A 1 72 ? 19.85162 10.10430 38.04438 1.000 45.78407 72 ASP A O 1
ATOM 1088 N N . PHE A 1 73 ? 17.98215 11.25237 37.54391 1.000 47.01325 73 PHE A N 1
ATOM 1089 C CA . PHE A 1 73 ? 17.83403 11.71570 38.91787 1.000 47.91033 73 PHE A CA 1
ATOM 1090 C C . PHE A 1 73 ? 17.67026 10.54878 39.88762 1.000 47.38892 73 PHE A C 1
ATOM 1091 O O . PHE A 1 73 ? 18.33511 10.48913 40.93468 1.000 48.17690 73 PHE A O 1
ATOM 1108 N N . LEU A 1 74 ? 16.76180 9.61768 39.57108 1.000 40.41167 74 LEU A N 1
ATOM 1109 C CA . LEU A 1 74 ? 16.52752 8.49350 40.49228 1.000 42.10883 74 LEU A CA 1
ATOM 1110 C C . LEU A 1 74 ? 17.78921 7.63415 40.65000 1.000 46.26916 74 LEU A C 1
ATOM 1111 O O . LEU A 1 74 ? 18.09774 7.14795 41.74882 1.000 42.51949 74 LEU A O 1
ATOM 1127 N N . ASP A 1 75 ? 18.54366 7.44859 39.55842 1.000 44.99847 75 ASP A N 1
ATOM 1128 C CA . ASP A 1 75 ? 19.81260 6.72942 39.64095 1.000 46.56543 75 ASP A CA 1
ATOM 1129 C C . ASP A 1 75 ? 20.77229 7.43818 40.57443 1.000 45.82985 75 ASP A C 1
ATOM 1130 O O . ASP A 1 75 ? 21.47561 6.79913 41.38262 1.000 49.55254 75 ASP A O 1
ATOM 1139 N N . THR A 1 76 ? 20.85076 8.76483 40.44931 1.000 52.94582 76 THR A N 1
ATOM 1140 C CA . THR A 1 76 ? 21.74698 9.52995 41.30885 1.000 47.94284 76 THR A CA 1
ATOM 1141 C C . THR A 1 76 ? 21.32783 9.38009 42.75668 1.000 50.39964 76 THR A C 1
ATOM 1142 O O . THR A 1 76 ? 22.17072 9.23602 43.63717 1.000 48.16973 76 THR A O 1
ATOM 1153 N N . MET A 1 77 ? 20.02090 9.43841 43.02810 1.000 49.67336 77 MET A N 1
ATOM 1154 C CA . MET A 1 77 ? 19.56405 9.23111 44.39714 1.000 46.69436 77 MET A CA 1
ATOM 1155 C C . MET A 1 77 ? 19.97867 7.85988 44.90878 1.000 46.94325 77 MET A C 1
ATOM 1156 O O . MET A 1 77 ? 20.38038 7.72034 46.06948 1.000 50.62061 77 MET A O 1
ATOM 1170 N N . GLU A 1 78 ? 19.87361 6.82141 44.07368 1.000 45.29193 78 GLU A N 1
ATOM 1171 C CA . GLU A 1 78 ? 20.28999 5.49909 44.55223 1.000 48.64529 78 GLU A CA 1
ATOM 1172 C C . GLU A 1 78 ? 21.79101 5.49248 44.88641 1.000 53.75550 78 GLU A C 1
ATOM 1173 O O . GLU A 1 78 ? 22.21873 4.83773 45.84943 1.000 52.19680 78 GLU A O 1
ATOM 1185 N N . ALA A 1 79 ? 22.58568 6.27387 44.16047 1.000 49.35951 79 ALA A N 1
ATOM 1186 C CA . ALA A 1 79 ? 24.01254 6.37602 44.46567 1.000 55.53402 79 ALA A CA 1
ATOM 1187 C C . ALA A 1 79 ? 24.26610 7.28790 45.65540 1.000 55.57314 79 ALA A C 1
ATOM 1188 O O . ALA A 1 79 ? 25.40954 7.43228 46.06950 1.000 56.43456 79 ALA A O 1
ATOM 1195 N N . ARG A 1 80 ? 23.21410 7.93474 46.17425 1.000 51.51822 80 ARG A N 1
ATOM 1196 C CA . ARG A 1 80 ? 23.29654 8.77997 47.35461 1.000 53.62252 80 ARG A CA 1
ATOM 1197 C C . ARG A 1 80 ? 24.16467 10.02241 47.12960 1.000 54.87975 80 ARG A C 1
ATOM 1198 O O . ARG A 1 80 ? 24.75348 10.55918 48.06513 1.000 60.49094 80 ARG A O 1
ATOM 1219 N N . ASP A 1 81 ? 24.22693 10.50095 45.89068 1.000 54.16478 81 ASP A N 1
ATOM 1220 C CA . ASP A 1 81 ? 24.98735 11.70246 45.54440 1.000 57.83836 81 ASP A CA 1
ATOM 1221 C C . ASP A 1 81 ? 24.01233 12.87140 45.57761 1.000 58.38704 81 ASP A C 1
ATOM 1222 O O . ASP A 1 81 ? 23.44812 13.29516 44.54928 1.000 55.12660 81 ASP A O 1
ATOM 1231 N N . LEU A 1 82 ? 23.77403 13.37297 46.79241 1.000 55.21670 82 LEU A N 1
ATOM 1232 C CA . LEU A 1 82 ? 22.74219 14.38753 46.95715 1.000 52.55455 82 LEU A CA 1
ATOM 1233 C C . LEU A 1 82 ? 23.10993 15.66129 46.22026 1.000 56.93805 82 LEU A C 1
ATOM 1234 O O . LEU A 1 82 ? 22.25774 16.29429 45.59776 1.000 60.21097 82 LEU A O 1
ATOM 1250 N N . ASP A 1 83 ? 24.37452 16.08182 46.32545 1.000 54.93561 83 ASP A N 1
ATOM 1251 C CA . ASP A 1 83 ? 24.79387 17.29778 45.64404 1.000 62.20790 83 ASP A CA 1
ATOM 1252 C C . ASP A 1 83 ? 24.43658 17.21410 44.16393 1.000 60.23763 83 ASP A C 1
ATOM 1253 O O . ASP A 1 83 ? 23.85571 18.13728 43.59290 1.000 63.53578 83 ASP A O 1
ATOM 1262 N N . LYS A 1 84 ? 24.75489 16.08843 43.53279 1.000 59.83933 84 LYS A N 1
ATOM 1263 C CA . LYS A 1 84 ? 24.42619 15.93719 42.12361 1.000 57.01822 84 LYS A CA 1
ATOM 1264 C C . LYS A 1 84 ? 22.91665 15.87957 41.91876 1.000 59.54065 84 LYS A C 1
ATOM 1265 O O . LYS A 1 84 ? 22.38553 16.51664 40.99989 1.000 59.41357 84 LYS A O 1
ATOM 1284 N N . ALA A 1 85 ? 22.21344 15.12474 42.76581 1.000 56.31898 85 ALA A N 1
ATOM 1285 C CA . ALA A 1 85 ? 20.76000 15.04099 42.65537 1.000 50.37488 85 ALA A CA 1
ATOM 1286 C C . ALA A 1 85 ? 20.13028 16.41937 42.63250 1.000 51.96088 85 ALA A C 1
ATOM 1287 O O . ALA A 1 85 ? 19.23467 16.69558 41.82905 1.000 53.91695 85 ALA A O 1
ATOM 1294 N N . ARG A 1 86 ? 20.59485 17.30980 43.49548 1.000 54.36824 86 ARG A N 1
ATOM 1295 C CA . ARG A 1 86 ? 19.97524 18.62987 43.57786 1.000 56.21800 86 ARG A CA 1
ATOM 1296 C C . ARG A 1 86 ? 20.09394 19.40961 42.26879 1.000 59.13431 86 ARG A C 1
ATOM 1297 O O . ARG A 1 86 ? 19.27162 20.28253 41.99166 1.000 57.47774 86 ARG A O 1
ATOM 1318 N N . THR A 1 87 ? 21.10191 19.11738 41.44507 1.000 54.98451 87 THR A N 1
ATOM 1319 C CA . THR A 1 87 ? 21.22759 19.84171 40.18553 1.000 56.59019 87 THR A CA 1
ATOM 1320 C C . THR A 1 87 ? 20.05262 19.60131 39.25306 1.000 54.74881 87 THR A C 1
ATOM 1321 O O . THR A 1 87 ? 19.86779 20.37132 38.29889 1.000 59.68797 87 THR A O 1
ATOM 1332 N N . PHE A 1 88 ? 19.26794 18.54131 39.49985 1.000 52.30605 88 PHE A N 1
ATOM 1333 C CA . PHE A 1 88 ? 18.10670 18.21493 38.67956 1.000 55.25200 88 PHE A CA 1
ATOM 1334 C C . PHE A 1 88 ? 16.84183 18.98309 39.05968 1.000 53.26440 88 PHE A C 1
ATOM 1335 O O . PHE A 1 88 ? 15.83101 18.87591 38.34256 1.000 52.03709 88 PHE A O 1
ATOM 1352 N N . LEU A 1 89 ? 16.84872 19.71991 40.16808 1.000 52.00872 89 LEU A N 1
ATOM 1353 C CA . LEU A 1 89 ? 15.61314 20.15727 40.80916 1.000 58.66942 89 LEU A CA 1
ATOM 1354 C C . LEU A 1 89 ? 15.40062 21.65347 40.65457 1.000 54.70236 89 LEU A C 1
ATOM 1355 O O . LEU A 1 89 ? 16.35280 22.41627 40.55353 1.000 58.37554 89 LEU A O 1
ATOM 1371 N N . THR A 1 90 ? 14.14166 22.06400 40.64445 1.000 55.02785 90 THR A N 1
ATOM 1372 C CA . THR A 1 90 ? 13.83651 23.47791 40.78550 1.000 59.49554 90 THR A CA 1
ATOM 1373 C C . THR A 1 90 ? 14.04236 23.90779 42.23482 1.000 59.29870 90 THR A C 1
ATOM 1374 O O . THR A 1 90 ? 13.98964 23.09833 43.16082 1.000 54.48525 90 THR A O 1
ATOM 1385 N N . ASP A 1 91 ? 14.24298 25.20551 42.43761 1.000 58.99143 91 ASP A N 1
ATOM 1386 C CA . ASP A 1 91 ? 14.44992 25.68057 43.79783 1.000 65.06794 91 ASP A CA 1
ATOM 1387 C C . ASP A 1 91 ? 13.24622 25.40585 44.69783 1.000 63.64043 91 ASP A C 1
ATOM 1388 O O . ASP A 1 91 ? 13.41371 25.30370 45.91611 1.000 68.23752 91 ASP A O 1
ATOM 1397 N N . ASP A 1 92 ? 12.04948 25.25444 44.13375 1.000 60.60985 92 ASP A N 1
ATOM 1398 C CA . ASP A 1 92 ? 10.83358 25.03943 44.91110 1.000 62.00199 92 ASP A CA 1
ATOM 1399 C C . ASP A 1 92 ? 10.35558 23.58957 44.86158 1.000 58.78274 92 ASP A C 1
ATOM 1400 O O . ASP A 1 92 ? 9.21110 23.29812 45.21487 1.000 55.78900 92 ASP A O 1
ATOM 1409 N N . PHE A 1 93 ? 11.23221 22.67972 44.45815 1.000 55.98696 93 PHE A N 1
ATOM 1410 C CA . PHE A 1 93 ? 10.90991 21.26438 44.36376 1.000 56.27469 93 PHE A CA 1
ATOM 1411 C C . PHE A 1 93 ? 10.24395 20.71830 45.61293 1.000 55.89305 93 PHE A C 1
ATOM 1412 O O . PHE A 1 93 ? 10.69072 20.96710 46.73453 1.000 53.03819 93 PHE A O 1
ATOM 1429 N N . VAL A 1 94 ? 9.20037 19.92269 45.41558 1.000 54.02370 94 VAL A N 1
ATOM 1430 C CA . VAL A 1 94 ? 8.50398 19.31979 46.53998 1.000 54.37369 94 VAL A CA 1
ATOM 1431 C C . VAL A 1 94 ? 8.26564 17.84288 46.28150 1.000 52.42734 94 VAL A C 1
ATOM 1432 O O . VAL A 1 94 ? 7.81889 17.45036 45.19513 1.000 51.66637 94 VAL A O 1
ATOM 1445 N N . MET A 1 95 ? 8.51007 17.03793 47.31486 1.000 53.73429 95 MET A N 1
ATOM 1446 C CA . MET A 1 95 ? 8.27114 15.60600 47.30796 1.000 52.74207 95 MET A CA 1
ATOM 1447 C C . MET A 1 95 ? 7.09941 15.29348 48.21571 1.000 52.40301 95 MET A C 1
ATOM 1448 O O . MET A 1 95 ? 6.99988 15.86775 49.30469 1.000 54.74938 95 MET A O 1
ATOM 1462 N N . THR A 1 96 ? 6.25545 14.33715 47.80364 1.000 48.77615 96 THR A N 1
ATOM 1463 C CA . THR A 1 96 ? 5.27157 13.72504 48.69609 1.000 43.68406 96 THR A CA 1
ATOM 1464 C C . THR A 1 96 ? 5.42618 12.21527 48.66230 1.000 46.37264 96 THR A C 1
ATOM 1465 O O . THR A 1 96 ? 5.38627 11.60144 47.58938 1.000 47.61184 96 THR A O 1
ATOM 1476 N N . PHE A 1 97 ? 5.60386 11.62616 49.84256 1.000 44.61424 97 PHE A N 1
ATOM 1477 C CA . PHE A 1 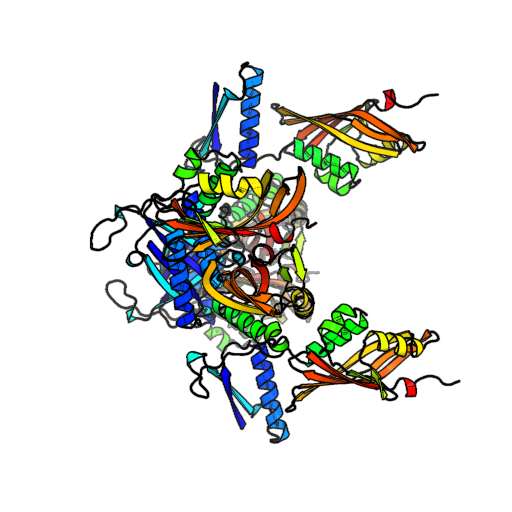97 ? 5.83682 10.19094 49.98182 1.000 45.66937 97 PHE A CA 1
ATOM 1478 C C . PHE A 1 97 ? 4.68170 9.56099 50.75281 1.000 46.41705 97 PHE A C 1
ATOM 1479 O O . PHE A 1 97 ? 3.86256 10.29295 51.32786 1.000 46.58948 97 PHE A O 1
ATOM 1496 N N . PRO A 1 98 ? 4.59997 8.23373 50.78971 1.000 42.90743 98 PRO A N 1
ATOM 1497 C CA . PRO A 1 98 ? 3.53257 7.57154 51.53956 1.000 43.27045 98 PRO A CA 1
ATOM 1498 C C . PRO A 1 98 ? 3.37042 8.14536 52.93559 1.000 49.83096 98 PRO A C 1
ATOM 1499 O O . PRO A 1 98 ? 4.35388 8.43232 53.64245 1.000 46.51823 98 PRO A O 1
ATOM 1510 N N . THR A 1 99 ? 2.09998 8.25107 53.33911 1.000 47.62642 99 THR A N 1
ATOM 1511 C CA . THR A 1 99 ? 1.56337 8.91455 54.51610 1.000 50.59460 99 THR A CA 1
ATOM 1512 C C . THR A 1 99 ? 1.38686 10.39614 54.19469 1.000 50.25001 99 THR A C 1
ATOM 1513 O O . THR A 1 99 ? 0.96003 11.14315 55.05838 1.000 55.25934 99 THR A O 1
ATOM 1524 N N . GLY A 1 100 ? 1.68006 10.83850 52.98550 1.000 50.18827 100 GLY A N 1
ATOM 1525 C CA . GLY A 1 100 ? 1.56295 12.25401 52.71046 1.000 52.07336 100 GLY A CA 1
ATOM 1526 C C . GLY A 1 100 ? 2.71764 13.06986 53.23269 1.000 53.32219 100 GLY A C 1
ATOM 1527 O O . GLY A 1 100 ? 2.64535 14.29943 53.25524 1.000 53.99501 100 GLY A O 1
ATOM 1531 N N . ARG A 1 101 ? 3.78213 12.42092 53.66099 1.000 51.30250 101 ARG A N 1
ATOM 1532 C CA . ARG A 1 101 ? 4.98292 13.11191 54.10032 1.000 52.57575 101 ARG A CA 1
ATOM 1533 C C . ARG A 1 101 ? 5.45312 14.06396 53.00549 1.000 47.74532 101 ARG A C 1
ATOM 1534 O O . ARG A 1 101 ? 5.87785 13.65292 51.92019 1.000 48.94908 101 ARG A O 1
ATOM 1555 N N . ARG A 1 102 ? 5.38974 15.34756 53.28852 1.000 47.58340 102 ARG A N 1
ATOM 1556 C CA . ARG A 1 102 ? 5.69785 16.39653 52.31943 1.000 54.87337 102 ARG A CA 1
ATOM 1557 C C . ARG A 1 102 ? 7.05883 16.99974 52.65268 1.000 51.23823 102 ARG A C 1
ATOM 1558 O O . ARG A 1 102 ? 7.24560 17.54016 53.74417 1.000 51.42962 102 ARG A O 1
ATOM 1579 N N . MET A 1 103 ? 8.00045 16.90795 51.71927 1.000 49.26353 103 MET A N 1
ATOM 1580 C CA . MET A 1 103 ? 9.37985 17.28172 51.98655 1.000 50.53051 103 MET A CA 1
ATOM 1581 C C . MET A 1 103 ? 9.94112 18.12277 50.85395 1.000 54.02861 103 MET A C 1
ATOM 1582 O O . MET A 1 103 ? 9.56126 17.96641 49.69158 1.000 52.20781 103 MET A O 1
ATOM 1596 N N . THR A 1 104 ? 10.85409 19.02902 51.22033 1.000 52.61867 104 THR A N 1
ATOM 1597 C CA . THR A 1 104 ? 11.53796 19.91381 50.28112 1.000 55.92941 104 THR A CA 1
ATOM 1598 C C . THR A 1 104 ? 13.04136 19.70358 50.23613 1.000 58.06706 104 THR A C 1
ATOM 1599 O O . THR A 1 104 ? 13.66605 20.00208 49.22199 1.000 59.04615 104 THR A O 1
ATOM 1610 N N . ASP A 1 105 ? 13.63308 19.20285 51.30089 1.000 55.73094 105 ASP A N 1
ATOM 1611 C CA . ASP A 1 105 ? 15.07885 19.04190 51.40234 1.000 58.00726 105 ASP A CA 1
ATOM 1612 C C . ASP A 1 105 ? 15.39136 17.56417 51.24503 1.000 58.40434 105 ASP A C 1
ATOM 1613 O O . ASP A 1 105 ? 14.89883 16.73593 52.01429 1.000 62.59679 105 ASP A O 1
ATOM 1622 N N . LEU A 1 106 ? 16.18360 17.22950 50.23541 1.000 56.02428 106 LEU A N 1
ATOM 1623 C CA . LEU A 1 106 ? 16.53651 15.82838 50.02530 1.000 53.11503 106 LEU A CA 1
ATOM 1624 C C . LEU A 1 106 ? 17.02384 15.17488 51.32889 1.000 56.14949 106 LEU A C 1
ATOM 1625 O O . LEU A 1 106 ? 16.73020 14.00182 51.59927 1.000 50.33841 106 LEU A O 1
ATOM 1641 N N . SER A 1 107 ? 17.76357 15.91697 52.15538 1.000 52.38632 107 SER A N 1
ATOM 1642 C CA . SER A 1 107 ? 18.28476 15.30930 53.37946 1.000 55.96475 107 SER A CA 1
ATOM 1643 C C . SER A 1 107 ? 17.15256 14.91288 54.32368 1.000 64.07789 107 SER A C 1
ATOM 1644 O O . SER A 1 107 ? 17.30141 13.97359 55.11217 1.000 58.43312 107 SER A O 1
ATOM 1652 N N . ASP A 1 108 ? 16.01059 15.60400 54.25569 1.000 64.37789 108 ASP A N 1
ATOM 1653 C CA . ASP A 1 108 ? 14.85587 15.20376 55.05699 1.000 63.48096 108 ASP A CA 1
ATOM 1654 C C . ASP A 1 108 ? 14.41575 13.79142 54.67498 1.000 60.14598 108 ASP A C 1
ATOM 1655 O O . ASP A 1 108 ? 14.13310 12.95453 55.53474 1.000 59.80709 108 ASP A O 1
ATOM 1664 N N . LEU A 1 109 ? 14.42423 13.48877 53.39082 1.000 59.79803 109 LEU A N 1
ATOM 1665 C CA . LEU A 1 109 ? 13.96022 12.18945 52.93534 1.000 58.06875 109 LEU A CA 1
ATOM 1666 C C . LEU A 1 109 ? 14.85335 11.06005 53.40936 1.000 55.26109 109 LEU A C 1
ATOM 1667 O O . LEU A 1 109 ? 14.36527 10.00717 53.83893 1.000 50.95132 109 LEU A O 1
ATOM 1683 N N . VAL A 1 110 ? 16.15826 11.22804 53.31981 1.000 56.89637 110 VAL A N 1
ATOM 1684 C CA . VAL A 1 110 ? 17.01871 10.13457 53.74689 1.000 56.53539 110 VAL A CA 1
ATOM 1685 C C . VAL A 1 110 ? 16.79773 9.86365 55.23119 1.000 54.07458 110 VAL A C 1
ATOM 1686 O O . VAL A 1 110 ? 16.74686 8.70550 55.66632 1.000 55.42932 110 VAL A O 1
ATOM 1699 N N . GLU A 1 111 ? 16.62714 10.92672 56.03237 1.000 55.49987 111 GLU A N 1
ATOM 1700 C CA . GLU A 1 111 ? 16.39956 10.73636 57.46849 1.000 53.14588 111 GLU A CA 1
ATOM 1701 C C . GLU A 1 111 ? 15.06467 10.05130 57.71619 1.000 55.50640 111 GLU A C 1
ATOM 1702 O O . GLU A 1 111 ? 14.99303 9.07811 58.46622 1.000 52.71048 111 GLU A O 1
ATOM 1714 N N . TRP A 1 112 ? 13.99902 10.53902 57.06995 1.000 51.73184 112 TRP A N 1
ATOM 1715 C CA . TRP A 1 112 ? 12.67890 9.92663 57.22494 1.000 55.08663 112 TRP A CA 1
ATOM 1716 C C . TRP A 1 112 ? 12.68223 8.47888 56.75927 1.000 55.68943 112 TRP A C 1
ATOM 1717 O O . TRP A 1 112 ? 12.11095 7.59481 57.41457 1.000 54.70277 112 TRP A O 1
ATOM 1738 N N . SER A 1 113 ? 13.33272 8.21589 55.62867 1.000 52.19828 113 SER A N 1
ATOM 1739 C CA . SER A 1 113 ? 13.33516 6.89417 55.02161 1.000 54.41029 113 SER A CA 1
ATOM 1740 C C . SER A 1 113 ? 14.22223 5.90100 55.75872 1.000 60.08140 113 SER A C 1
ATOM 1741 O O . SER A 1 113 ? 13.98227 4.68691 55.68357 1.000 50.43196 113 SER A O 1
ATOM 1749 N N . ALA A 1 114 ? 15.21031 6.38087 56.50154 1.000 55.81201 114 ALA A N 1
ATOM 1750 C CA . ALA A 1 114 ? 16.20825 5.47100 57.03782 1.000 63.80296 114 ALA A CA 1
ATOM 1751 C C . ALA A 1 114 ? 15.57921 4.49055 58.02264 1.000 65.32848 114 ALA A C 1
ATOM 1752 O O . ALA A 1 114 ? 15.98216 3.32400 58.09395 1.000 64.71527 114 ALA A O 1
ATOM 1759 N N . THR A 1 115 ? 14.57999 4.94249 58.79247 1.000 71.54283 115 THR A N 1
ATOM 1760 C CA . THR A 1 115 ? 13.94441 4.04571 59.75051 1.000 74.38398 115 THR A CA 1
ATOM 1761 C C . THR A 1 115 ? 13.02570 3.03304 59.08222 1.000 72.88536 115 THR A C 1
ATOM 1762 O O . THR A 1 115 ? 12.70654 2.00309 59.69060 1.000 69.63172 115 THR A O 1
ATOM 1773 N N . ARG A 1 116 ? 12.60015 3.29473 57.84980 1.000 60.35125 116 ARG A N 1
ATOM 1774 C CA . ARG A 1 116 ? 11.57131 2.49779 57.19551 1.000 58.31407 116 ARG A CA 1
ATOM 1775 C C . ARG A 1 116 ? 12.09802 1.24614 56.51120 1.000 54.38358 116 ARG A C 1
ATOM 1776 O O . ARG A 1 116 ? 11.36244 0.27060 56.35791 1.000 49.86819 116 ARG A O 1
ATOM 1797 N N . TYR A 1 117 ? 13.35145 1.25467 56.08793 1.000 51.62879 117 TYR A N 1
ATOM 1798 C CA . TYR A 1 117 ? 13.95709 0.09856 55.44363 1.000 53.12354 117 TYR A CA 1
ATOM 1799 C C . TYR A 1 117 ? 15.43980 0.38438 55.35352 1.000 49.04494 117 TYR A C 1
ATOM 1800 O O . TYR A 1 117 ? 15.84770 1.54472 55.40166 1.000 46.67882 117 TYR A O 1
ATOM 1818 N N . ARG A 1 118 ? 16.24309 -0.67384 55.25629 1.000 49.61800 118 ARG A N 1
ATOM 1819 C CA . ARG A 1 118 ? 17.68461 -0.44967 55.18602 1.000 54.00782 118 ARG A CA 1
ATOM 1820 C C . ARG A 1 118 ? 18.04860 0.18320 53.84710 1.000 54.97178 118 ARG A C 1
ATOM 1821 O O . ARG A 1 118 ? 18.83981 1.13155 53.81024 1.000 55.73122 118 ARG A O 1
ATOM 1842 N N . PHE A 1 119 ? 17.43623 -0.28225 52.75126 1.000 53.36953 119 PHE A N 1
ATOM 1843 C CA . PHE A 1 119 ? 17.70396 0.22252 51.40492 1.000 47.86877 119 PHE A CA 1
ATOM 1844 C C . PHE A 1 119 ? 16.65216 -0.33927 50.45329 1.000 48.31727 119 PHE A C 1
ATOM 1845 O O . PHE A 1 119 ? 16.01444 -1.35614 50.73736 1.000 47.87412 119 PHE A O 1
ATOM 1862 N N . VAL A 1 120 ? 16.48566 0.34380 49.31725 1.000 47.77133 120 VAL A N 1
ATOM 1863 C CA . VAL A 1 120 ? 15.63289 -0.12132 48.2386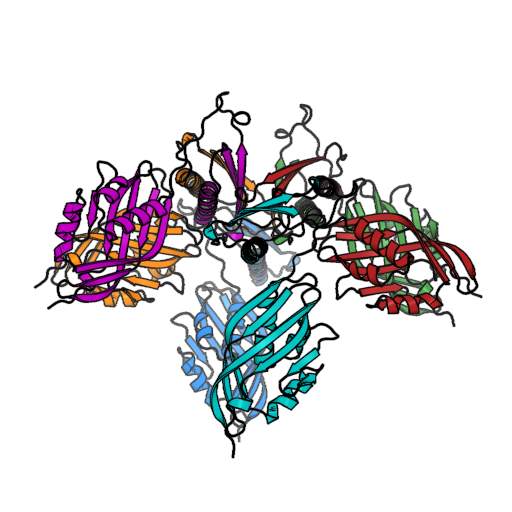6 1.000 47.07384 120 VAL A CA 1
ATOM 1864 C C . VAL A 1 120 ? 16.33718 0.14067 46.91887 1.000 49.29360 120 VAL A C 1
ATOM 1865 O O . VAL A 1 120 ? 17.02258 1.15423 46.75554 1.000 50.73450 120 VAL A O 1
ATOM 1878 N N . THR A 1 121 ? 16.14215 -0.77554 45.96997 1.000 50.34195 121 THR A N 1
ATOM 1879 C CA . THR A 1 121 ? 16.66056 -0.64715 44.61384 1.000 50.60633 121 THR A CA 1
ATOM 1880 C C . THR A 1 121 ? 15.53949 -0.90154 43.62736 1.000 50.04981 121 THR A C 1
ATOM 1881 O O . THR A 1 121 ? 14.79285 -1.88105 43.75948 1.000 49.78393 121 THR A O 1
ATOM 1892 N N . LYS A 1 122 ? 15.41169 -0.01337 42.65036 1.000 50.87674 122 LYS A N 1
ATOM 1893 C CA . LYS A 1 122 ? 14.23750 -0.00789 41.79390 1.000 52.79099 122 LYS A CA 1
ATOM 1894 C C . LYS A 1 122 ? 14.51212 -0.83001 40.55216 1.000 48.25232 122 LYS A C 1
ATOM 1895 O O . LYS A 1 122 ? 15.52988 -0.66816 39.91780 1.000 46.96280 122 LYS A O 1
ATOM 1914 N N . THR A 1 123 ? 13.60078 -1.70166 40.20522 1.000 47.61319 123 THR A N 1
ATOM 1915 C CA . THR A 1 123 ? 13.52323 -2.27472 38.87307 1.000 50.69887 123 THR A CA 1
ATOM 1916 C C . THR A 1 123 ? 12.34338 -1.61349 38.17062 1.000 49.97512 123 THR A C 1
ATOM 1917 O O . THR A 1 123 ? 11.21884 -1.60261 38.70733 1.000 43.11370 123 THR A O 1
ATOM 1928 N N . TYR A 1 124 ? 12.58927 -1.06471 36.98359 1.000 45.77992 124 TYR A N 1
ATOM 1929 C CA . TYR A 1 124 ? 11.55923 -0.31812 36.26975 1.000 50.99099 124 TYR A CA 1
ATOM 1930 C C . TYR A 1 124 ? 10.82891 -1.20128 35.27187 1.000 51.12914 124 TYR A C 1
ATOM 1931 O O . TYR A 1 124 ? 11.45799 -1.85988 34.44996 1.000 49.74927 124 TYR A O 1
ATOM 1949 N N . ASP A 1 125 ? 9.49331 -1.21853 35.34856 1.000 50.39945 125 ASP A N 1
ATOM 1950 C CA . ASP A 1 125 ? 8.69661 -1.91768 34.34477 1.000 51.84790 125 ASP A CA 1
ATOM 1951 C C . ASP A 1 125 ? 8.35144 -1.01165 33.17971 1.000 50.86633 125 ASP A C 1
ATOM 1952 O O . ASP A 1 125 ? 8.33305 -1.45571 32.03333 1.000 53.04796 125 ASP A O 1
ATOM 1961 N N . ARG A 1 126 ? 8.14973 0.26799 33.44495 1.000 45.81240 126 ARG A N 1
ATOM 1962 C CA . ARG A 1 126 ? 7.63949 1.14853 32.41578 1.000 46.52742 126 ARG A CA 1
ATOM 1963 C C . ARG A 1 126 ? 7.84436 2.59392 32.81011 1.000 42.49057 126 ARG A C 1
ATOM 1964 O O . ARG A 1 126 ? 7.73660 2.94860 33.97873 1.000 42.66743 126 ARG A O 1
ATOM 1985 N N . PHE A 1 127 ? 8.11799 3.41045 31.82476 1.000 40.89785 127 PHE A N 1
ATOM 1986 C CA . PHE A 1 127 ? 7.99238 4.85377 31.89249 1.000 46.87715 127 PHE A CA 1
ATOM 1987 C C . PHE A 1 127 ? 6.84567 5.27491 30.98524 1.000 49.63758 127 PHE A C 1
ATOM 1988 O O . PHE A 1 127 ? 6.59957 4.67194 29.93417 1.000 51.61378 127 PHE A O 1
ATOM 2005 N N . ASP A 1 128 ? 6.12538 6.30428 31.40089 1.000 45.22353 128 ASP A N 1
ATOM 2006 C CA . ASP A 1 128 ? 5.13013 6.91851 30.54701 1.000 43.29608 128 ASP A CA 1
ATOM 2007 C C . ASP A 1 128 ? 5.28843 8.42168 30.69304 1.000 42.99105 128 ASP A C 1
ATOM 2008 O O . ASP A 1 128 ? 5.43851 8.92973 31.80971 1.000 46.71093 128 ASP A O 1
ATOM 2017 N N . THR A 1 129 ? 5.19884 9.13210 29.59719 1.000 42.66442 129 THR A N 1
ATOM 2018 C CA . THR A 1 129 ? 5.23347 10.57710 29.61423 1.000 45.29436 129 THR A CA 1
ATOM 2019 C C . THR A 1 129 ? 3.87696 11.08028 29.15041 1.000 43.90186 129 THR A C 1
ATOM 2020 O O . THR A 1 129 ? 3.43017 10.75274 28.04554 1.000 50.59241 129 THR A O 1
ATOM 2031 N N . ALA A 1 130 ? 3.22685 11.86556 30.00155 1.000 45.12743 130 ALA A N 1
ATOM 2032 C CA . ALA A 1 130 ? 1.94500 12.48148 29.69684 1.000 51.69955 130 ALA A CA 1
ATOM 2033 C C . ALA A 1 130 ? 2.19320 13.92679 29.29732 1.000 50.20839 130 ALA A C 1
ATOM 2034 O O . ALA A 1 130 ? 2.66965 14.72390 30.11322 1.000 45.12842 130 ALA A O 1
ATOM 2041 N N . ALA A 1 131 ? 1.90015 14.25677 28.04945 1.000 46.27606 131 ALA A N 1
ATOM 2042 C CA . ALA A 1 131 ? 2.01002 15.62473 27.59946 1.000 49.33204 131 ALA A CA 1
ATOM 2043 C C . ALA A 1 131 ? 0.82932 16.39274 28.17505 1.000 51.92009 131 ALA A C 1
ATOM 2044 O O . ALA A 1 131 ? -0.33436 16.06251 27.88789 1.000 49.40769 131 ALA A O 1
ATOM 2051 N N . THR A 1 132 ? 1.12787 17.42696 28.94626 1.000 47.45480 132 THR A N 1
ATOM 2052 C CA . THR A 1 132 ? 0.12461 18.32742 29.48047 1.000 50.10419 132 THR A CA 1
ATOM 2053 C C . THR A 1 132 ? 0.46701 19.73262 29.03035 1.000 53.71862 132 THR A C 1
ATOM 2054 O O . THR A 1 132 ? 1.57361 20.00331 28.55796 1.000 53.64161 132 THR A O 1
ATOM 2065 N N . LEU A 1 133 ? -0.49312 20.63320 29.20775 1.000 54.68518 133 LEU A N 1
ATOM 2066 C CA . LEU A 1 133 ? -0.29791 22.03225 28.86024 1.000 53.25708 133 LEU A CA 1
ATOM 2067 C C . LEU A 1 133 ? 0.52280 22.79684 29.87946 1.000 52.95099 133 LEU A C 1
ATOM 2068 O O . LEU A 1 133 ? 0.73063 23.99832 29.69068 1.000 57.07797 133 LEU A O 1
ATOM 2084 N N . ASP A 1 134 ? 0.95378 22.15020 30.96379 1.000 59.10155 134 ASP A N 1
ATOM 2085 C CA . ASP A 1 134 ? 1.92868 22.72049 31.87868 1.000 70.34101 134 ASP A CA 1
ATOM 2086 C C . ASP A 1 134 ? 3.31379 22.14293 31.65035 1.000 68.15164 134 ASP A C 1
ATOM 2087 O O . ASP A 1 134 ? 4.24900 22.47315 32.39168 1.000 66.75400 134 ASP A O 1
ATOM 2096 N N . GLY A 1 135 ? 3.44782 21.26270 30.66593 1.000 62.53073 135 GLY A N 1
ATOM 2097 C CA . GLY A 1 135 ? 4.69385 20.59518 30.40321 1.000 58.97878 135 GLY A CA 1
ATOM 2098 C C . GLY A 1 135 ? 4.55591 19.10235 30.57074 1.000 53.88916 135 GLY A C 1
ATOM 2099 O O . GLY A 1 135 ? 3.48423 18.57203 30.89065 1.000 53.44709 135 GLY A O 1
ATOM 2103 N N . PRO A 1 136 ? 5.64454 18.39196 30.33421 1.000 50.65610 136 PRO A N 1
ATOM 2104 C CA . PRO A 1 136 ? 5.61932 16.94202 30.51687 1.000 48.32773 136 PRO A CA 1
ATOM 2105 C C . PRO A 1 136 ? 5.47419 16.55541 31.97008 1.000 50.44830 136 PRO A C 1
ATOM 2106 O O . PRO A 1 136 ? 5.83320 17.29047 32.89592 1.000 44.85987 136 PRO A O 1
ATOM 2117 N N . VAL A 1 137 ? 4.90100 15.38131 32.14849 1.000 48.08167 137 VAL A N 1
ATOM 2118 C CA . VAL A 1 137 ? 4.70405 14.75453 33.44689 1.000 47.39227 137 VAL A CA 1
ATOM 2119 C C . VAL A 1 137 ? 5.12773 13.31881 33.22566 1.000 48.68941 137 VAL A C 1
ATOM 2120 O O . VAL A 1 137 ? 4.68512 12.69510 32.26084 1.000 47.59015 137 VAL A O 1
ATOM 2133 N N . VAL A 1 138 ? 6.03325 12.81276 34.05595 1.000 42.65967 138 VAL A N 1
ATOM 2134 C CA . VAL A 1 138 ? 6.58221 11.48391 33.86837 1.000 41.70875 138 VAL A CA 1
ATOM 2135 C C . VAL A 1 138 ? 6.04116 10.56605 34.95974 1.000 42.88064 138 VAL A C 1
ATOM 2136 O O . VAL A 1 138 ? 5.96426 10.94230 36.13867 1.000 41.90100 138 VAL A O 1
ATOM 2149 N N . TYR A 1 139 ? 5.69122 9.34481 34.56572 1.000 39.43689 139 TYR A N 1
ATOM 2150 C CA . TYR A 1 139 ? 5.25400 8.29990 35.48838 1.000 38.32737 139 TYR A CA 1
ATOM 2151 C C . TYR A 1 139 ? 6.18022 7.12224 35.26116 1.000 38.23234 139 TYR A C 1
ATOM 2152 O O . TYR A 1 139 ? 6.45729 6.76540 34.10919 1.000 42.71031 139 TYR A O 1
ATOM 2170 N N . CYS A 1 140 ? 6.70225 6.54509 36.34025 1.000 38.37938 140 CYS A N 1
ATOM 2171 C CA . CYS A 1 140 ? 7.47117 5.31196 36.19646 1.000 39.66661 140 CYS A CA 1
ATOM 2172 C C . CYS A 1 140 ? 7.09820 4.39247 37.33772 1.000 40.72385 140 CYS A C 1
ATOM 2173 O O . CYS A 1 140 ? 6.93903 4.84075 38.47841 1.000 42.06211 140 CYS A O 1
ATOM 2181 N N . PHE A 1 141 ? 6.91563 3.10908 37.01772 1.000 39.93132 141 PHE A N 1
ATOM 2182 C CA . PHE A 1 141 ? 6.53543 2.14254 38.03516 1.000 43.39952 141 PHE A CA 1
ATOM 2183 C C . PHE A 1 141 ? 7.31615 0.86002 37.83133 1.000 42.18075 141 PHE A C 1
ATOM 2184 O O . PHE A 1 141 ? 7.87152 0.59951 36.76578 1.000 47.53663 141 PHE A O 1
ATOM 2201 N N . GLY A 1 142 ? 7.40626 0.09033 38.90495 1.000 44.05653 142 GLY A N 1
ATOM 2202 C CA . GLY A 1 142 ? 8.07165 -1.19378 38.84737 1.000 43.60028 142 GLY A CA 1
ATOM 2203 C C . GLY A 1 142 ? 8.06033 -1.82977 40.21436 1.000 49.14290 142 GLY A C 1
ATOM 2204 O O . GLY A 1 142 ? 7.06964 -1.72324 40.94497 1.000 43.74772 142 GLY A O 1
ATOM 2208 N N . THR A 1 143 ? 9.15536 -2.48129 40.58322 1.000 42.96016 143 THR A N 1
ATOM 2209 C CA . THR A 1 143 ? 9.25523 -3.13146 41.88396 1.000 43.86311 143 THR A CA 1
ATOM 2210 C C . THR A 1 143 ? 10.53069 -2.70126 42.58430 1.000 48.40495 143 THR A C 1
ATOM 2211 O O . THR A 1 143 ? 11.50653 -2.27288 41.96864 1.000 47.25500 143 THR A O 1
ATOM 2222 N N . LEU A 1 144 ? 10.48422 -2.83251 43.89546 1.000 47.08185 144 LEU A N 1
ATOM 2223 C CA . LEU A 1 144 ? 11.59236 -2.55072 44.77240 1.000 49.32418 144 LEU A CA 1
ATOM 2224 C C . LEU A 1 144 ? 12.10004 -3.86376 45.35008 1.000 51.07072 144 LEU A C 1
ATOM 2225 O O . LEU A 1 144 ? 11.31089 -4.75610 45.69305 1.000 45.66438 144 LEU A O 1
ATOM 2241 N N . ARG A 1 145 ? 13.41184 -3.97609 45.46242 1.000 47.26257 145 ARG A N 1
ATOM 2242 C CA . ARG A 1 145 ? 14.01630 -4.97636 46.32200 1.000 53.11803 145 ARG A CA 1
ATOM 2243 C C . ARG A 1 145 ? 14.85846 -4.24291 47.35133 1.000 49.24698 145 ARG A C 1
ATOM 2244 O O . ARG A 1 145 ? 15.41769 -3.16736 47.07908 1.000 46.04502 145 ARG A O 1
ATOM 2265 N N . GLY A 1 146 ? 14.94825 -4.83396 48.53846 1.000 46.84669 146 GLY A N 1
ATOM 2266 C CA . GLY A 1 146 ? 15.72034 -4.22864 49.59766 1.000 49.43821 146 GLY A CA 1
ATOM 2267 C C . GLY A 1 146 ? 15.79139 -5.11700 50.81521 1.000 48.73819 146 GLY A C 1
ATOM 2268 O O . GLY A 1 146 ? 15.75809 -6.34348 50.71255 1.000 49.49633 146 GLY A O 1
ATOM 2272 N N . GLU A 1 147 ? 15.90485 -4.50869 51.99019 1.000 44.90152 147 GLU A N 1
ATOM 2273 C CA . GLU A 1 147 ? 15.82814 -5.24620 53.23565 1.000 50.99458 147 GLU A CA 1
ATOM 2274 C C . GLU A 1 147 ? 15.04427 -4.36345 54.16997 1.000 48.89440 147 GLU A C 1
ATOM 2275 O O . GLU A 1 147 ? 15.22433 -3.13828 54.16759 1.000 45.98610 147 GLU A O 1
ATOM 2287 N N . TRP A 1 148 ? 14.16770 -4.98967 54.93703 1.000 51.63445 148 TRP A N 1
ATOM 2288 C CA . TRP A 1 148 ? 13.46887 -4.36088 56.04479 1.000 51.13873 148 TRP A CA 1
ATOM 2289 C C . TRP A 1 148 ? 14.47943 -3.94663 57.09249 1.000 54.31537 148 TRP A C 1
ATOM 2290 O O . TRP A 1 148 ? 15.62008 -4.42545 57.08046 1.000 51.30679 148 TRP A O 1
ATOM 2311 N N . PRO A 1 149 ? 14.09874 -3.09572 58.02331 1.000 54.66086 149 PRO A N 1
ATOM 2312 C CA . PRO A 1 149 ? 15.06142 -2.61296 59.01035 1.000 53.38434 149 PRO A CA 1
ATOM 2313 C C . PRO A 1 149 ? 15.80254 -3.70342 59.73338 1.000 56.57898 149 PRO A C 1
ATOM 2314 O O . PRO A 1 149 ? 16.96360 -3.47681 60.09279 1.000 56.95638 149 PRO A O 1
ATOM 2325 N N . ASP A 1 150 ? 15.19609 -4.87177 59.95818 1.000 56.16603 150 ASP A N 1
ATOM 2326 C CA . ASP A 1 150 ? 15.89361 -5.92097 60.70284 1.000 56.36366 150 ASP A CA 1
ATOM 2327 C C . ASP A 1 150 ? 16.82193 -6.74007 59.81909 1.000 55.91387 150 ASP A C 1
ATOM 2328 O O . ASP A 1 150 ? 17.43489 -7.69856 60.30527 1.000 56.80755 150 ASP A O 1
ATOM 2337 N N . GLY A 1 151 ? 16.93145 -6.38584 58.53809 1.000 56.04113 151 GLY A N 1
ATOM 2338 C CA . GLY A 1 151 ? 17.82366 -7.06573 57.62447 1.000 59.90197 151 GLY A CA 1
ATOM 2339 C C . GLY A 1 151 ? 17.15583 -8.09140 56.74302 1.000 58.39516 151 GLY A C 1
ATOM 2340 O O . GLY A 1 151 ? 17.81409 -8.65475 55.86134 1.000 53.63795 151 GLY A O 1
ATOM 2344 N N . THR A 1 152 ? 15.87828 -8.34459 56.94360 1.000 52.20370 152 THR A N 1
ATOM 2345 C CA . THR A 1 152 ? 15.18192 -9.34848 56.14697 1.000 51.96299 152 THR A CA 1
ATOM 2346 C C . THR A 1 152 ? 15.04821 -8.86086 54.71329 1.000 49.95571 152 THR A C 1
ATOM 2347 O O . THR A 1 152 ? 14.62443 -7.73152 54.50007 1.000 48.75126 152 THR A O 1
ATOM 2358 N N . PRO A 1 153 ? 15.43618 -9.66203 53.71753 1.000 50.68163 153 PRO A N 1
ATOM 2359 C CA . PRO A 1 153 ? 15.37956 -9.17763 52.33995 1.000 49.38549 153 PRO A CA 1
ATOM 2360 C C . PRO A 1 153 ? 13.96416 -9.19193 51.81194 1.000 54.09521 153 PRO A C 1
ATOM 2361 O O . PRO A 1 153 ? 13.13000 -9.98962 52.22272 1.000 49.05407 153 PRO A O 1
ATOM 2372 N N . PHE A 1 154 ? 13.70392 -8.29249 50.88071 1.000 48.28687 154 PHE A N 1
ATOM 2373 C CA . PHE A 1 154 ? 12.44453 -8.34593 50.17597 1.000 52.43958 154 PHE A CA 1
ATOM 2374 C C . PHE A 1 154 ? 12.68375 -7.97414 48.72702 1.000 50.67090 154 PHE A C 1
ATOM 2375 O O . PHE A 1 154 ? 13.72276 -7.43413 48.34019 1.000 48.31238 154 PHE A O 1
ATOM 2392 N N . ASP A 1 155 ? 11.65806 -8.23540 47.93993 1.000 51.25431 155 ASP A N 1
ATOM 2393 C CA . ASP A 1 155 ? 11.78868 -8.24376 46.49763 1.000 55.40083 155 ASP A CA 1
ATOM 2394 C C . ASP A 1 155 ? 10.39233 -8.09859 45.93022 1.000 56.31615 155 ASP A C 1
ATOM 2395 O O . ASP A 1 155 ? 9.41686 -8.51260 46.55399 1.000 52.81873 155 ASP A O 1
ATOM 2404 N N . ASN A 1 156 ? 10.29089 -7.43054 44.78863 1.000 57.12734 156 ASN A N 1
ATOM 2405 C CA . ASN A 1 156 ? 9.03327 -7.35523 44.05050 1.000 55.37732 156 ASN A CA 1
ATOM 2406 C C . ASN A 1 156 ? 7.94919 -6.55177 44.76118 1.000 52.62956 156 ASN A C 1
ATOM 2407 O O . ASN A 1 156 ? 6.74892 -6.81102 44.59350 1.000 46.14910 156 ASN A O 1
ATOM 2418 N N . VAL A 1 157 ? 8.33409 -5.53727 45.51147 1.000 46.58287 157 VAL A N 1
ATOM 2419 C CA . VAL A 1 157 ? 7.37694 -4.62223 46.12337 1.000 45.21990 157 VAL A CA 1
ATOM 2420 C C . VAL A 1 157 ? 7.05932 -3.50909 45.13701 1.000 48.01307 157 VAL A C 1
ATOM 2421 O O . VAL A 1 157 ? 7.94584 -2.74430 44.74440 1.000 44.72995 157 VAL A O 1
ATOM 2434 N N . ARG A 1 158 ? 5.78316 -3.38827 44.75627 1.000 48.46979 158 ARG A N 1
ATOM 2435 C CA . ARG A 1 158 ? 5.38822 -2.42743 43.73296 1.000 43.58452 158 ARG A CA 1
ATOM 2436 C C . ARG A 1 158 ? 5.63285 -0.97946 44.16656 1.000 38.74109 158 ARG A C 1
ATOM 2437 O O . ARG A 1 158 ? 5.43554 -0.59727 45.32512 1.000 40.77088 158 ARG A O 1
ATOM 2458 N N . PHE A 1 159 ? 5.98262 -0.14969 43.18201 1.000 41.66798 159 PHE A N 1
ATOM 2459 C CA . PHE A 1 159 ? 6.16396 1.27449 43.42910 1.000 42.56664 159 PHE A CA 1
ATOM 2460 C C . PHE A 1 159 ? 5.74128 2.05323 42.19669 1.000 42.46148 159 PHE A C 1
ATOM 2461 O O . PHE A 1 159 ? 5.82012 1.57022 41.07278 1.000 41.75692 159 PHE A O 1
ATOM 2478 N N . ILE A 1 160 ? 5.37300 3.30511 42.41107 1.000 38.11470 160 ILE A N 1
ATOM 2479 C CA . ILE A 1 160 ? 5.18924 4.22314 41.29800 1.000 37.95877 160 ILE A CA 1
ATOM 2480 C C . ILE A 1 160 ? 5.62225 5.61665 41.71895 1.000 41.09631 160 ILE A C 1
ATOM 2481 O O . ILE A 1 160 ? 5.33619 6.05992 42.83744 1.000 41.53552 160 ILE A O 1
ATOM 2497 N N . ASP A 1 161 ? 6.33226 6.29818 40.82005 1.000 36.74107 161 ASP A N 1
ATOM 2498 C CA . ASP A 1 161 ? 6.66084 7.70045 40.99264 1.000 40.18605 161 ASP A CA 1
ATOM 2499 C C . ASP A 1 161 ? 6.00737 8.51604 39.88704 1.000 40.53106 161 ASP A C 1
ATOM 2500 O O . ASP A 1 161 ? 5.93879 8.07729 38.73887 1.000 38.97070 161 ASP A O 1
ATOM 2509 N N . ARG A 1 162 ? 5.59962 9.74598 40.22414 1.000 39.67749 162 ARG A N 1
ATOM 2510 C CA . ARG A 1 162 ? 5.20392 10.75699 39.25421 1.000 42.79525 162 ARG A CA 1
ATOM 2511 C C . ARG A 1 162 ? 6.08865 11.98553 39.41103 1.000 42.04707 162 ARG A C 1
ATOM 2512 O O . ARG A 1 162 ? 6.30299 12.46237 40.53514 1.000 46.96911 162 ARG A O 1
ATOM 2533 N N . PHE A 1 163 ? 6.54044 12.54918 38.29245 1.000 39.59965 163 PHE A N 1
ATOM 2534 C CA . PHE A 1 163 ? 7.31784 13.77461 38.33558 1.000 42.29143 163 PHE A CA 1
ATOM 2535 C C . PHE A 1 163 ? 6.69275 14.82610 37.43881 1.000 43.00198 163 PHE A C 1
ATOM 2536 O O . PHE A 1 163 ? 6.43719 14.57024 36.25632 1.000 47.22737 163 PHE A O 1
ATOM 2553 N N . ALA A 1 164 ? 6.52752 16.03634 37.96438 1.000 41.10343 164 ALA A N 1
ATOM 2554 C CA . ALA A 1 164 ? 6.15412 17.18354 37.14891 1.000 49.64146 164 ALA A CA 1
ATOM 2555 C C . ALA A 1 164 ? 7.36889 18.07359 36.90968 1.000 45.33477 164 ALA A C 1
ATOM 2556 O O . ALA A 1 164 ? 8.14505 18.34772 37.82881 1.000 56.43716 164 ALA A O 1
ATOM 2563 N N . LEU A 1 165 ? 7.54140 18.52298 35.67799 1.000 51.06905 165 LEU A N 1
ATOM 2564 C CA . LEU A 1 165 ? 8.74966 19.24883 35.32663 1.000 53.96976 165 LEU A CA 1
ATOM 2565 C C . LEU A 1 165 ? 8.44884 20.70017 34.97583 1.000 59.35496 165 LEU A C 1
ATOM 2566 O O . LEU A 1 165 ? 7.32812 21.05833 34.61314 1.000 58.06802 165 LEU A O 1
ATOM 2582 N N . ARG A 1 166 ? 9.48470 21.53198 35.09061 1.000 58.76394 166 ARG A N 1
ATOM 2583 C CA . ARG A 1 166 ? 9.41897 22.93081 34.69187 1.000 62.41226 166 ARG A CA 1
ATOM 2584 C C . ARG A 1 166 ? 10.74685 23.28474 34.04695 1.000 63.35295 166 ARG A C 1
ATOM 2585 O O . ARG A 1 166 ? 11.79484 23.21444 34.69490 1.000 62.77198 166 ARG A O 1
ATOM 2606 N N . ASP A 1 167 ? 10.71332 23.64987 32.78002 1.000 63.48559 167 ASP A N 1
ATOM 2607 C CA . ASP A 1 167 ? 11.92111 24.04554 32.06705 1.000 64.66354 167 ASP A CA 1
ATOM 2608 C C . ASP A 1 167 ? 13.00552 22.97611 32.16275 1.000 61.27859 167 ASP A C 1
ATOM 2609 O O . ASP A 1 167 ? 14.17292 23.27760 32.40836 1.000 59.34671 167 ASP A O 1
ATOM 2618 N N . GLY A 1 168 ? 12.61939 21.71445 31.99765 1.000 58.54684 168 GLY A N 1
ATOM 2619 C CA . GLY A 1 168 ? 13.57243 20.62995 31.98756 1.000 56.69603 168 GLY A CA 1
ATOM 2620 C C . GLY A 1 168 ? 14.02243 20.16273 33.35552 1.000 60.90065 168 GLY A C 1
ATOM 2621 O O . GLY A 1 168 ? 14.68158 19.12332 33.44910 1.000 59.93867 168 GLY A O 1
ATOM 2625 N N . LYS A 1 169 ? 13.66736 20.87949 34.41573 1.000 57.60727 169 LYS A N 1
ATOM 2626 C CA . LYS A 1 169 ? 14.03209 20.53205 35.78068 1.000 54.19431 169 LYS A CA 1
ATOM 2627 C C . LYS A 1 169 ? 12.84092 19.88329 36.50044 1.000 54.26227 169 LYS A C 1
ATOM 2628 O O . LYS A 1 169 ? 11.68542 20.05891 36.12237 1.000 50.78465 169 LYS A O 1
ATOM 2647 N N . LEU A 1 170 ? 13.14011 19.12983 37.54797 1.000 50.33503 170 LEU A N 1
ATOM 2648 C CA . LEU A 1 170 ? 12.13489 18.38966 38.29892 1.000 47.06182 170 LEU A CA 1
ATOM 2649 C C . LEU A 1 170 ? 11.55870 19.31147 39.35654 1.000 50.75238 170 LEU A C 1
ATOM 2650 O O . LEU A 1 170 ? 12.30834 19.89678 40.14196 1.000 46.86602 170 LEU A O 1
ATOM 2666 N N . ALA A 1 171 ? 10.22898 19.48151 39.33599 1.000 50.80814 171 ALA A N 1
ATOM 2667 C CA . ALA A 1 171 ? 9.54433 20.43021 40.20071 1.000 51.67302 171 ALA A CA 1
ATOM 2668 C C . ALA A 1 171 ? 8.65680 19.77752 41.25160 1.000 52.77985 171 ALA A C 1
ATOM 2669 O O . ALA A 1 171 ? 8.47819 20.34836 42.33410 1.000 54.12974 171 ALA A O 1
ATOM 2676 N N . VAL A 1 172 ? 8.09568 18.60454 40.96212 1.000 50.67436 172 VAL A N 1
ATOM 2677 C CA . VAL A 1 172 ? 7.25432 17.88917 41.91051 1.000 53.31655 172 VAL A CA 1
ATOM 2678 C C . VAL A 1 172 ? 7.47253 16.38987 41.77232 1.000 49.15619 172 VAL A C 1
ATOM 2679 O O . VAL A 1 172 ? 7.44016 15.84662 40.66528 1.000 48.24730 172 VAL A O 1
ATOM 2692 N N . GLN A 1 173 ? 7.63443 15.71589 42.89912 1.000 45.76525 173 GLN A N 1
ATOM 2693 C CA . GLN A 1 173 ? 7.68541 14.26201 42.95065 1.000 42.34027 173 GLN A CA 1
ATOM 2694 C C . GLN A 1 173 ? 6.58823 13.78551 43.89766 1.000 47.24314 173 GLN A C 1
ATOM 2695 O O . GLN A 1 173 ? 6.49361 14.25429 45.03570 1.000 49.87054 173 GLN A O 1
ATOM 2709 N N . ASP A 1 174 ? 5.74696 12.87433 43.42147 1.000 43.64983 174 ASP A N 1
ATOM 2710 C CA . ASP A 1 174 ? 4.80598 12.14837 44.25852 1.000 45.78186 174 ASP A CA 1
ATOM 2711 C C . ASP A 1 174 ? 5.16232 10.67291 44.19046 1.000 43.60676 174 ASP A C 1
ATOM 2712 O O . ASP A 1 174 ? 5.53659 10.16051 43.12611 1.000 40.48966 174 ASP A O 1
ATOM 2721 N N . VAL A 1 175 ? 5.05538 9.97870 45.32244 1.000 41.78159 175 VAL A N 1
ATOM 2722 C CA . VAL A 1 175 ? 5.48466 8.58664 45.39589 1.000 46.34079 175 VAL A CA 1
ATOM 2723 C C . VAL A 1 175 ? 4.41427 7.73869 46.07489 1.000 42.83226 175 VAL A C 1
ATOM 2724 O O . VAL A 1 175 ? 3.82618 8.14132 47.08887 1.000 42.57008 175 VAL A O 1
ATOM 2737 N N . TRP A 1 176 ? 4.20861 6.53377 45.55559 1.000 40.31260 176 TRP A N 1
ATOM 2738 C CA . TRP A 1 176 ? 3.22935 5.61809 46.13713 1.000 40.24279 176 TRP A CA 1
ATOM 2739 C C . TRP A 1 176 ? 3.78289 4.20463 45.98323 1.000 43.44195 176 TRP A C 1
ATOM 2740 O O . TRP A 1 176 ? 4.34552 3.88289 44.92847 1.000 42.21394 176 TRP A O 1
ATOM 2761 N N . ASN A 1 177 ? 3.65074 3.36182 47.02416 1.000 48.52866 177 ASN A N 1
ATOM 2762 C CA . ASN A 1 177 ? 4.21828 2.02392 46.89271 1.000 40.14849 177 ASN A CA 1
ATOM 2763 C C . ASN A 1 177 ? 3.60939 1.05970 47.88840 1.000 40.73311 177 ASN A C 1
ATOM 2764 O O . ASN A 1 177 ? 2.82355 1.43923 48.77424 1.000 43.56878 177 ASN A O 1
ATOM 2775 N N . ASP A 1 178 ? 3.97935 -0.21737 47.71411 1.000 43.81137 178 ASP A N 1
ATOM 2776 C CA . ASP A 1 178 ? 3.41353 -1.28942 48.49998 1.000 43.97182 178 ASP A CA 1
ATOM 2777 C C . ASP A 1 178 ? 4.25128 -1.63077 49.74279 1.000 44.21135 178 ASP A C 1
ATOM 2778 O O . ASP A 1 178 ? 3.96582 -2.64188 50.39656 1.000 44.06036 178 ASP A O 1
ATOM 2787 N N . LEU A 1 179 ? 5.23337 -0.80503 50.11780 1.000 43.84960 179 LEU A N 1
ATOM 2788 C CA . LEU A 1 179 ? 6.09111 -1.18355 51.24500 1.000 49.24838 179 LEU A CA 1
ATOM 2789 C C . LEU A 1 179 ? 5.24853 -1.52263 52.47322 1.000 48.81782 179 LEU A C 1
ATOM 2790 O O . LEU A 1 179 ? 5.34952 -2.61732 53.05538 1.000 45.62446 179 LEU A O 1
ATOM 2806 N N . GLU A 1 180 ? 4.38960 -0.59037 52.88441 1.000 49.86555 180 GLU A N 1
ATOM 2807 C CA . GLU A 1 180 ? 3.67050 -0.81134 54.13682 1.000 44.33646 180 GLU A CA 1
ATOM 2808 C C . GLU A 1 180 ? 2.67795 -1.95091 53.99569 1.000 44.94808 180 GLU A C 1
ATOM 2809 O O . GLU A 1 180 ? 2.35757 -2.61932 54.98013 1.000 45.45175 180 GLU A O 1
ATOM 2821 N N . ALA A 1 181 ? 2.20580 -2.19467 52.78015 1.000 45.90514 181 ALA A N 1
ATOM 2822 C CA . ALA A 1 181 ? 1.30863 -3.32686 52.52630 1.000 43.84978 181 ALA A CA 1
ATOM 2823 C C . ALA A 1 181 ? 2.03295 -4.65137 52.66728 1.000 45.16702 181 ALA A C 1
ATOM 2824 O O . ALA A 1 181 ? 1.42658 -5.64735 53.06651 1.000 44.40811 181 ALA A O 1
ATOM 2831 N N . MET A 1 182 ? 3.32676 -4.68469 52.33406 1.000 48.87120 182 MET A N 1
ATOM 2832 C CA . MET A 1 182 ? 4.09121 -5.92054 52.38302 1.000 52.42048 182 MET A CA 1
ATOM 2833 C C . MET A 1 182 ? 4.92816 -6.06903 53.65113 1.000 52.11944 182 MET A C 1
ATOM 2834 O O . MET A 1 182 ? 5.49102 -7.14555 53.87580 1.000 51.49030 182 MET A O 1
ATOM 2848 N N . ARG A 1 183 ? 5.02127 -5.03701 54.47533 1.000 47.61405 183 ARG A N 1
ATOM 2849 C CA . ARG A 1 183 ? 5.87750 -5.12650 55.64121 1.000 54.34875 183 ARG A CA 1
ATOM 2850 C C . ARG A 1 183 ? 5.38398 -6.23345 56.57321 1.000 60.17635 183 ARG A C 1
ATOM 2851 O O . ARG A 1 183 ? 4.16705 -6.37512 56.79596 1.000 54.44985 183 ARG A O 1
ATOM 2872 N N . PRO A 1 184 ? 6.29093 -7.04838 57.11097 1.000 54.56866 184 PRO A N 1
ATOM 2873 C CA . PRO A 1 184 ? 5.88604 -8.03134 58.11802 1.000 58.28943 184 PRO A CA 1
ATOM 2874 C C . PRO A 1 184 ? 5.38164 -7.34874 59.37540 1.000 59.66026 184 PRO A C 1
ATOM 2875 O O . PRO A 1 184 ? 5.93328 -6.34443 59.82283 1.000 61.21042 184 PRO A O 1
ATOM 2886 N N . ARG A 1 185 ? 4.30924 -7.89946 59.93345 1.000 57.65285 185 ARG A N 1
ATOM 2887 C CA . ARG A 1 185 ? 3.75189 -7.44259 61.19554 1.000 61.16462 185 ARG A CA 1
ATOM 2888 C C . ARG A 1 185 ? 3.78353 -8.61204 62.17169 1.000 67.70093 185 ARG A C 1
ATOM 2889 O O . ARG A 1 185 ? 3.28025 -9.69109 61.85196 1.000 71.82510 185 ARG A O 1
ATOM 2910 N N . GLY A 1 186 ? 4.36277 -8.40083 63.35066 1.000 85.00543 186 GLY A N 1
ATOM 2911 C CA . GLY A 1 186 ? 4.47879 -9.45200 64.34672 1.000 92.04879 186 GLY A CA 1
ATOM 2912 C C . GLY A 1 186 ? 3.16042 -9.97377 64.89074 1.000 97.49801 186 GLY A C 1
ATOM 2913 O O . GLY A 1 186 ? 2.10280 -9.75584 64.30069 1.000 106.66383 186 GLY A O 1
ATOM 2917 N N . PRO B 1 1 ? 45.39083 42.01372 1.14275 1.000 43.38511 1 PRO B N 1
ATOM 2918 C CA . PRO B 1 1 ? 45.27669 40.61591 1.50978 1.000 40.69425 1 PRO B CA 1
ATOM 2919 C C . PRO B 1 1 ? 43.87818 40.15268 1.24206 1.000 36.77481 1 PRO B C 1
ATOM 2920 O O . PRO B 1 1 ? 42.88624 40.91585 1.34133 1.000 42.50029 1 PRO B O 1
ATOM 2933 N N . ILE B 1 2 ? 43.80078 38.87814 0.90865 1.000 33.53155 2 ILE B N 1
ATOM 2934 C CA . ILE B 1 2 ? 42.55025 38.21984 0.57211 1.000 32.38547 2 ILE B CA 1
ATOM 2935 C C . ILE B 1 2 ? 42.38749 37.06688 1.52708 1.000 31.19379 2 ILE B C 1
ATOM 2936 O O . ILE B 1 2 ? 43.23227 36.16397 1.57032 1.000 34.80028 2 ILE B O 1
ATOM 2952 N N . VAL B 1 3 ? 41.35154 37.15154 2.35079 1.000 29.60326 3 VAL B N 1
ATOM 2953 C CA . VAL B 1 3 ? 40.94616 36.09421 3.26255 1.000 31.57504 3 VAL B CA 1
ATOM 2954 C C . VAL B 1 3 ? 39.78835 35.30353 2.66135 1.000 31.83606 3 VAL B C 1
ATOM 2955 O O . VAL B 1 3 ? 38.80264 35.88494 2.19737 1.000 30.65634 3 VAL B O 1
ATOM 2968 N N . GLU B 1 4 ? 39.90256 33.97282 2.69643 1.000 26.88384 4 GLU B N 1
ATOM 2969 C CA . GLU B 1 4 ? 38.80941 33.07351 2.34793 1.000 31.11535 4 GLU B CA 1
ATOM 2970 C C . GLU B 1 4 ? 38.46140 32.30195 3.59924 1.000 30.57935 4 GLU B C 1
ATOM 2971 O O . GLU B 1 4 ? 39.34340 31.84623 4.30577 1.000 28.55898 4 GLU B O 1
ATOM 2983 N N . ILE B 1 5 ? 37.19047 32.15086 3.89937 1.000 27.39554 5 ILE B N 1
ATOM 2984 C CA . ILE B 1 5 ? 36.81023 31.22933 4.95398 1.000 24.58508 5 ILE B CA 1
ATOM 2985 C C . ILE B 1 5 ? 35.75204 30.27097 4.41639 1.000 28.57182 5 ILE B C 1
ATOM 2986 O O . ILE B 1 5 ? 34.82575 30.67431 3.71617 1.000 30.77759 5 ILE B O 1
ATOM 3002 N N . HIS B 1 6 ? 35.92855 28.99370 4.72298 1.000 28.12690 6 HIS B N 1
ATOM 3003 C CA . HIS B 1 6 ? 35.01946 27.93974 4.32678 1.000 31.41831 6 HIS B CA 1
ATOM 3004 C C . HIS B 1 6 ? 34.27159 27.55456 5.56599 1.000 32.24352 6 HIS B C 1
ATOM 3005 O O . HIS B 1 6 ? 34.89398 27.29225 6.58979 1.000 33.92817 6 HIS B O 1
ATOM 3019 N N . LEU B 1 7 ? 32.94494 27.54333 5.48931 1.000 33.69640 7 LEU B N 1
ATOM 3020 C CA . LEU B 1 7 ? 32.16727 27.18688 6.65962 1.000 36.13649 7 LEU B CA 1
ATOM 3021 C C . LEU B 1 7 ? 30.82111 26.63965 6.21731 1.000 33.93074 7 LEU B C 1
ATOM 3022 O O . LEU B 1 7 ? 30.43541 26.70638 5.04782 1.000 32.66317 7 LEU B O 1
ATOM 3038 N N . LEU B 1 8 ? 30.14844 26.00043 7.16468 1.000 31.40646 8 LEU B N 1
ATOM 3039 C CA . LEU B 1 8 ? 28.88618 25.34999 6.86551 1.000 35.99691 8 LEU B CA 1
ATOM 3040 C C . LEU B 1 8 ? 27.79590 26.38761 6.62564 1.000 39.74819 8 LEU B C 1
ATOM 3041 O O . LEU B 1 8 ? 27.81618 27.48694 7.18645 1.000 36.92798 8 LEU B O 1
ATOM 3057 N N . GLU B 1 9 ? 26.82640 26.03161 5.77231 1.000 37.47371 9 GLU B N 1
ATOM 3058 C CA . GLU B 1 9 ? 25.67589 26.89747 5.54226 1.000 44.35220 9 GLU B CA 1
ATOM 3059 C C . GLU B 1 9 ? 24.89166 27.06416 6.83398 1.000 38.17968 9 GLU B C 1
ATOM 3060 O O . GLU B 1 9 ? 24.94789 26.24349 7.74921 1.000 39.18299 9 GLU B O 1
ATOM 3072 N N . GLY B 1 10 ? 24.14665 28.16049 6.89629 1.000 46.73517 10 GLY B N 1
ATOM 3073 C CA . GLY B 1 10 ? 23.20917 28.39231 8.00072 1.000 42.75895 10 GLY B CA 1
ATOM 3074 C C . GLY B 1 10 ? 23.48792 29.63586 8.80205 1.000 41.83777 10 GLY B C 1
ATOM 3075 O O . GLY B 1 10 ? 22.63274 30.05623 9.57120 1.000 41.42453 10 GLY B O 1
ATOM 3079 N N . TYR B 1 11 ? 24.64045 30.25984 8.69969 1.000 35.53251 11 TYR B N 1
ATOM 3080 C CA . TYR B 1 11 ? 24.83943 31.53311 9.37990 1.000 34.60948 11 TYR B CA 1
ATOM 3081 C C . TYR B 1 11 ? 23.99734 32.62225 8.73155 1.000 34.75479 11 TYR B C 1
ATOM 3082 O O . TYR B 1 11 ? 23.86891 32.67902 7.50582 1.000 37.08893 11 TYR B O 1
ATOM 3100 N N . SER B 1 12 ? 23.45024 33.49192 9.56766 1.000 34.36413 12 SER B N 1
ATOM 3101 C CA . SER B 1 12 ? 22.65141 34.61017 9.07884 1.000 36.86187 12 SER B CA 1
ATOM 3102 C C . SER B 1 12 ? 23.53999 35.63471 8.40085 1.000 37.30237 12 SER B C 1
ATOM 3103 O O . SER B 1 12 ? 24.77206 35.63948 8.54327 1.000 32.88454 12 SER B O 1
ATOM 3111 N N . ASP B 1 13 ? 22.90189 36.52136 7.64980 1.000 35.43762 13 ASP B N 1
ATOM 3112 C CA . ASP B 1 13 ? 23.64047 37.64281 7.07881 1.000 32.03857 13 ASP B CA 1
ATOM 3113 C C . ASP B 1 13 ? 24.35830 38.44349 8.16731 1.000 37.82057 13 ASP B C 1
ATOM 3114 O O . ASP B 1 13 ? 25.51275 38.81602 8.01944 1.000 33.70502 13 ASP B O 1
ATOM 3123 N N . ALA B 1 14 ? 23.67820 38.73654 9.26404 1.000 35.68003 14 ALA B N 1
ATOM 3124 C CA . ALA B 1 14 ? 24.29930 39.54042 10.31235 1.000 34.16603 14 ALA B CA 1
ATOM 3125 C C . ALA B 1 14 ? 25.46394 38.79796 10.94305 1.000 34.76069 14 ALA B C 1
ATOM 3126 O O . ALA B 1 14 ? 26.47399 39.40245 11.31884 1.000 36.63327 14 ALA B O 1
ATOM 3133 N N . GLU B 1 15 ? 25.33905 37.49153 11.09288 1.000 32.82846 15 GLU B N 1
ATOM 3134 C CA . GLU B 1 15 ? 26.46831 36.73561 11.61764 1.000 36.49971 15 GLU B CA 1
ATOM 3135 C C . GLU B 1 15 ? 27.64219 36.78054 10.64626 1.000 36.75910 15 GLU B C 1
ATOM 3136 O O . GLU B 1 15 ? 28.80166 36.93910 11.06208 1.000 32.91403 15 GLU B O 1
ATOM 3148 N N . LYS B 1 16 ? 27.37194 36.65189 9.34257 1.000 31.64719 16 LYS B N 1
ATOM 3149 C CA . LYS B 1 16 ? 28.47286 36.69239 8.40283 1.000 32.16401 16 LYS B CA 1
ATOM 3150 C C . LYS B 1 16 ? 29.13249 38.04868 8.42424 1.000 37.53093 16 LYS B C 1
ATOM 3151 O O . LYS B 1 16 ? 30.35872 38.15406 8.19901 1.000 34.73621 16 LYS B O 1
ATOM 3170 N N . GLU B 1 17 ? 28.32833 39.10252 8.64755 1.000 35.57765 17 GLU B N 1
ATOM 3171 C CA . GLU B 1 17 ? 28.87557 40.44819 8.67122 1.000 40.82113 17 GLU B CA 1
ATOM 3172 C C . GLU B 1 17 ? 29.85354 40.60751 9.82010 1.000 40.68179 17 GLU B C 1
ATOM 3173 O O . GLU B 1 17 ? 30.93029 41.17868 9.65394 1.000 37.64562 17 GLU B O 1
ATOM 3185 N N . ARG B 1 18 ? 29.44750 40.18065 11.01888 1.000 38.29326 18 ARG B N 1
ATOM 3186 C CA . ARG B 1 18 ? 30.33465 40.25015 12.17860 1.000 39.95176 18 ARG B CA 1
ATOM 3187 C C . ARG B 1 18 ? 31.60880 39.47925 11.90732 1.000 40.57556 18 ARG B C 1
ATOM 3188 O O . ARG B 1 18 ? 32.69303 39.93200 12.22560 1.000 34.09618 18 ARG B O 1
ATOM 3209 N N . LEU B 1 19 ? 31.48343 38.33195 11.28412 1.000 38.17407 19 LEU B N 1
ATOM 3210 C CA . LEU B 1 19 ? 32.62377 37.46737 11.05351 1.000 37.06469 19 LEU B CA 1
ATOM 3211 C C . LEU B 1 19 ? 33.57617 38.07181 10.03835 1.000 35.53723 19 LEU B C 1
ATOM 3212 O O . LEU B 1 19 ? 34.79695 38.01410 10.22391 1.000 33.87194 19 LEU B O 1
ATOM 3228 N N . GLY B 1 20 ? 33.02948 38.65226 8.97704 1.000 33.70107 20 GLY B N 1
ATOM 3229 C CA . GLY B 1 20 ? 33.83841 39.35825 8.00637 1.000 34.35706 20 GLY B CA 1
ATOM 3230 C C . GLY B 1 20 ? 34.57320 40.55567 8.59055 1.000 39.55322 20 GLY B C 1
ATOM 3231 O O . GLY B 1 20 ? 35.76457 40.76053 8.32260 1.000 34.67391 20 GLY B O 1
ATOM 3235 N N . ARG B 1 21 ? 33.86743 41.38344 9.36689 1.000 35.41740 21 ARG B N 1
ATOM 3236 C CA . ARG B 1 21 ? 34.53783 42.50991 10.00469 1.000 41.59679 21 ARG B CA 1
ATOM 3237 C C . ARG B 1 21 ? 35.64134 42.02861 10.95245 1.000 35.93062 21 ARG B C 1
ATOM 3238 O O . ARG B 1 21 ? 36.68667 42.67423 11.10164 1.000 37.92090 21 ARG B O 1
ATOM 3259 N N . SER B 1 22 ? 35.41314 40.90617 11.62102 1.000 34.27757 22 SER B N 1
ATOM 3260 C CA . SER B 1 22 ? 36.40495 40.42028 12.57104 1.000 37.93995 22 SER B CA 1
ATOM 3261 C C . SER B 1 22 ? 37.64576 39.91915 11.85587 1.000 32.24206 22 SER B C 1
ATOM 3262 O O . SER B 1 22 ? 38.75970 40.20861 12.27622 1.000 34.15339 22 SER B O 1
ATOM 3270 N N . LEU B 1 23 ? 37.45542 39.13179 10.78666 1.000 32.91976 23 LEU B N 1
ATOM 3271 C CA . LEU B 1 23 ? 38.56693 38.68995 9.96906 1.000 33.02990 23 LEU B CA 1
ATOM 3272 C C . LEU B 1 23 ? 39.32065 39.87971 9.41967 1.000 32.56122 23 LEU B C 1
ATOM 3273 O O . LEU B 1 23 ? 40.54586 39.86514 9.37561 1.000 34.65960 23 LEU B O 1
ATOM 3289 N N . THR B 1 24 ? 38.61024 40.91273 8.97191 1.000 34.05205 24 THR B N 1
ATOM 3290 C CA . THR B 1 24 ? 39.27622 42.09241 8.43653 1.000 31.53165 24 THR B CA 1
ATOM 3291 C C . THR B 1 24 ? 40.16787 42.72871 9.49992 1.000 38.18357 24 THR B C 1
ATOM 3292 O O . THR B 1 24 ? 41.35202 42.98580 9.26732 1.000 37.53867 24 THR B O 1
ATOM 3303 N N . ALA B 1 25 ? 39.60405 42.94648 10.68583 1.000 40.22177 25 ALA B N 1
ATOM 3304 C CA . ALA B 1 25 ? 40.33526 43.53936 11.78800 1.000 38.89744 25 ALA B CA 1
ATOM 3305 C C . ALA B 1 25 ? 41.49150 42.65625 12.21274 1.000 35.72083 25 ALA B C 1
ATOM 3306 O O . ALA B 1 25 ? 42.58305 43.15918 12.50553 1.000 41.60147 25 ALA B O 1
ATOM 3313 N N . ALA B 1 26 ? 41.30808 41.33188 12.18217 1.000 39.55479 26 ALA B N 1
ATOM 3314 C CA . ALA B 1 26 ? 42.41991 40.43146 12.48954 1.000 39.85013 26 ALA B CA 1
ATOM 3315 C C . ALA B 1 26 ? 43.62836 40.70953 11.59193 1.000 37.26657 26 ALA B C 1
ATOM 3316 O O . ALA B 1 26 ? 44.76404 40.83078 12.06895 1.000 38.63550 26 ALA B O 1
ATOM 3323 N N . VAL B 1 27 ? 43.39535 40.81873 10.28470 1.000 36.33751 27 VAL B N 1
ATOM 3324 C CA . VAL B 1 27 ? 44.49244 41.12938 9.37525 1.000 40.10284 27 VAL B CA 1
ATOM 3325 C C . VAL B 1 27 ? 45.21008 42.38375 9.81832 1.000 38.88006 27 VAL B C 1
ATOM 3326 O O . VAL B 1 27 ? 46.44211 42.45266 9.82163 1.000 41.97223 27 VAL B O 1
ATOM 3339 N N . GLN B 1 28 ? 44.44948 43.39077 10.21699 1.000 37.61198 28 GLN B N 1
ATOM 3340 C CA . GLN B 1 28 ? 44.99157 44.71843 10.46266 1.000 44.14472 28 GLN B CA 1
ATOM 3341 C C . GLN B 1 28 ? 45.82132 44.78402 11.71451 1.000 41.63839 28 GLN B C 1
ATOM 3342 O O . GLN B 1 28 ? 46.52770 45.78267 11.90297 1.000 46.06422 28 GLN B O 1
ATOM 3356 N N . THR B 1 29 ? 45.77958 43.75328 12.56121 1.000 43.65151 29 THR B N 1
ATOM 3357 C CA . THR B 1 29 ? 46.71200 43.71940 13.70350 1.000 43.51000 29 THR B CA 1
ATOM 3358 C C . THR B 1 29 ? 48.14862 43.47858 13.26320 1.000 44.32491 29 THR B C 1
ATOM 3359 O O . THR B 1 29 ? 49.09217 43.70878 14.04763 1.000 48.68268 29 THR B O 1
ATOM 3370 N N . VAL B 1 30 ? 48.35336 43.01392 12.02834 1.000 42.55732 30 VAL B N 1
ATOM 3371 C CA . VAL B 1 30 ? 49.68925 42.73831 11.50097 1.000 44.71940 30 VAL B CA 1
ATOM 3372 C C . VAL B 1 30 ? 49.96581 43.52303 10.22439 1.000 45.77134 30 VAL B C 1
ATOM 3373 O O . VAL B 1 30 ? 51.02885 44.12113 10.06124 1.000 47.19328 30 VAL B O 1
ATOM 3386 N N . VAL B 1 31 ? 49.03902 43.48120 9.28341 1.000 47.49929 31 VAL B N 1
ATOM 3387 C CA . VAL B 1 31 ? 49.21955 44.12615 7.99274 1.000 45.88146 31 VAL B CA 1
ATOM 3388 C C . VAL B 1 31 ? 48.48076 45.45248 8.01858 1.000 46.84606 31 VAL B C 1
ATOM 3389 O O . VAL B 1 31 ? 47.24410 45.47619 7.90683 1.000 54.10720 31 VAL B O 1
ATOM 3402 N N . PRO B 1 32 ? 49.18234 46.56080 8.14321 1.000 51.87798 32 PRO B N 1
ATOM 3403 C CA . PRO B 1 32 ? 48.50537 47.85933 8.20754 1.000 58.80080 32 PRO B CA 1
ATOM 3404 C C . PRO B 1 32 ? 47.94629 48.25180 6.84935 1.000 59.22492 32 PRO B C 1
ATOM 3405 O O . PRO B 1 32 ? 48.26140 49.32712 6.33142 1.000 62.23336 32 PRO B O 1
ATOM 3416 N N . ALA B 1 33 ? 47.16170 47.41778 6.29289 1.000 62.84669 33 ALA B N 1
ATOM 3417 C CA . ALA B 1 33 ? 46.58699 47.77227 4.99869 1.000 61.53940 33 ALA B CA 1
ATOM 3418 C C . ALA B 1 33 ? 45.32464 48.60216 5.17487 1.000 66.73223 33 ALA B C 1
ATOM 3419 O O . ALA B 1 33 ? 44.65138 48.52345 6.21278 1.000 65.07299 33 ALA B O 1
ATOM 3426 N N . PRO B 1 34 ? 44.98885 49.41262 4.18098 1.000 65.42022 34 PRO B N 1
ATOM 3427 C CA . PRO B 1 34 ? 43.68619 50.09432 4.19738 1.000 66.07003 34 PRO B CA 1
ATOM 3428 C C . PRO B 1 34 ? 42.57105 49.07905 4.03693 1.000 74.16493 34 PRO B C 1
ATOM 3429 O O . PRO B 1 34 ? 42.70327 48.11165 3.27099 1.000 68.80860 34 PRO B O 1
ATOM 3440 N N . PRO B 1 35 ? 41.44855 49.25159 4.74142 1.000 80.68376 35 PRO B N 1
ATOM 3441 C CA . PRO B 1 35 ? 40.43113 48.19105 4.72027 1.000 78.09023 35 PRO B CA 1
ATOM 3442 C C . PRO B 1 35 ? 39.96728 47.82250 3.32006 1.000 75.24892 35 PRO B C 1
ATOM 3443 O O . PRO B 1 35 ? 39.58484 46.66265 3.10961 1.000 65.40825 35 PRO B O 1
ATOM 3454 N N . GLU B 1 36 ? 39.97422 48.75163 2.35478 1.000 81.93805 36 GLU B N 1
ATOM 3455 C CA . GLU B 1 36 ? 39.52466 48.39759 1.01122 1.000 80.68854 36 GLU B CA 1
ATOM 3456 C C . GLU B 1 36 ? 40.57180 47.61891 0.22594 1.000 74.17159 36 GLU B C 1
ATOM 3457 O O . GLU B 1 36 ? 40.30531 47.23263 -0.92249 1.000 73.46488 36 GLU B O 1
ATOM 3469 N N . ALA B 1 37 ? 41.76657 47.42979 0.78631 1.000 67.08003 37 ALA B N 1
ATOM 3470 C CA . ALA B 1 37 ? 42.73419 46.48149 0.25570 1.000 55.92978 37 ALA B CA 1
ATOM 3471 C C . ALA B 1 37 ? 42.53668 45.07824 0.83174 1.000 52.53241 37 ALA B C 1
ATOM 3472 O O . ALA B 1 37 ? 43.24579 44.14327 0.44590 1.000 54.09453 37 ALA B O 1
ATOM 3479 N N . ILE B 1 38 ? 41.60134 44.89988 1.75548 1.000 46.32313 38 ILE B N 1
ATOM 3480 C CA . ILE B 1 38 ? 41.41378 43.62503 2.43239 1.000 43.53590 38 ILE B CA 1
ATOM 3481 C C . ILE B 1 38 ? 40.07508 43.08095 1.99379 1.000 43.16065 38 ILE B C 1
ATOM 3482 O O . ILE B 1 38 ? 39.04893 43.73740 2.19500 1.000 45.66134 38 ILE B O 1
ATOM 3498 N N . THR B 1 39 ? 40.06565 41.89984 1.36570 1.000 39.02539 39 THR B N 1
ATOM 3499 C CA . THR B 1 39 ? 38.78529 41.32299 0.99990 1.000 38.08459 39 THR B CA 1
ATOM 3500 C C . THR B 1 39 ? 38.59588 40.01288 1.73590 1.000 37.01555 39 THR B C 1
ATOM 3501 O O . THR B 1 39 ? 39.54803 39.30636 2.05112 1.000 33.38137 39 THR B O 1
ATOM 3512 N N . VAL B 1 40 ? 37.34059 39.74578 2.08601 1.000 33.38397 40 VAL B N 1
ATOM 3513 C CA . VAL B 1 40 ? 36.94836 38.50450 2.73439 1.000 32.78611 40 VAL B CA 1
ATOM 3514 C C . VAL B 1 40 ? 35.94533 37.81574 1.83458 1.000 34.71111 40 VAL B C 1
ATOM 3515 O O . VAL B 1 40 ? 34.97667 38.44854 1.38949 1.000 38.74687 40 VAL B O 1
ATOM 3528 N N . MET B 1 41 ? 36.18262 36.52978 1.54728 1.000 31.80915 41 MET B N 1
ATOM 3529 C CA . MET B 1 41 ? 35.24804 35.73025 0.75826 1.000 30.34806 41 MET B CA 1
ATOM 3530 C C . MET B 1 41 ? 34.82340 34.57032 1.62080 1.000 34.60792 41 MET B C 1
ATOM 3531 O O . MET B 1 41 ? 35.65534 33.95336 2.28901 1.000 30.96613 41 MET B O 1
ATOM 3545 N N . MET B 1 42 ? 33.53179 34.30431 1.66022 1.000 32.46445 42 MET B N 1
ATOM 3546 C CA . MET B 1 42 ? 33.02534 33.15770 2.41049 1.000 32.81994 42 MET B CA 1
ATOM 3547 C C . MET B 1 42 ? 32.47937 32.12560 1.45300 1.000 34.36705 42 MET B C 1
ATOM 3548 O O . MET B 1 42 ? 31.74536 32.46735 0.53237 1.000 41.24400 42 MET B O 1
ATOM 3562 N N . HIS B 1 43 ? 32.88198 30.88691 1.65634 1.000 31.14665 43 HIS B N 1
ATOM 3563 C CA . HIS B 1 43 ? 32.44226 29.75883 0.86167 1.000 33.17006 43 HIS B CA 1
ATOM 3564 C C . HIS B 1 43 ? 31.58718 28.91543 1.79148 1.000 35.37654 43 HIS B C 1
ATOM 3565 O O . HIS B 1 43 ? 32.10210 28.36899 2.78440 1.000 37.43449 43 HIS B O 1
ATOM 3579 N N . GLU B 1 44 ? 30.31811 28.75750 1.43493 1.000 33.74417 44 GLU B N 1
ATOM 3580 C CA . GLU B 1 44 ? 29.37026 27.99867 2.22979 1.000 34.11545 44 GLU B CA 1
ATOM 3581 C C . GLU B 1 44 ? 29.29269 26.57552 1.71818 1.000 31.89401 44 GLU B C 1
ATOM 3582 O O . GLU B 1 44 ? 29.26761 26.32407 0.51000 1.000 39.22162 44 GLU B O 1
ATOM 3594 N N . MET B 1 45 ? 29.30155 25.63532 2.65226 1.000 37.61094 45 MET B N 1
ATOM 3595 C CA . MET B 1 45 ? 29.24366 24.22342 2.32514 1.000 36.93083 45 MET B CA 1
ATOM 3596 C C . MET B 1 45 ? 27.99193 23.63071 2.94781 1.000 39.22808 45 MET B C 1
ATOM 3597 O O . MET B 1 45 ? 27.63240 23.96533 4.08613 1.000 37.56219 45 MET B O 1
ATOM 3611 N N . GLN B 1 46 ? 27.35317 22.74597 2.20703 1.000 37.33961 46 GLN B N 1
ATOM 3612 C CA . GLN B 1 46 ? 26.32800 21.91634 2.79996 1.000 42.67624 46 GLN B CA 1
ATOM 3613 C C . GLN B 1 46 ? 26.99613 20.90041 3.71629 1.000 43.53114 46 GLN B C 1
ATOM 3614 O O . GLN B 1 46 ? 28.16412 20.55118 3.56303 1.000 39.46706 46 GLN B O 1
ATOM 3628 N N . ALA B 1 47 ? 26.21807 20.40575 4.66661 1.000 43.53843 47 ALA B N 1
ATOM 3629 C CA . ALA B 1 47 ? 26.65201 19.34337 5.56384 1.000 43.62501 47 ALA B CA 1
ATOM 3630 C C . ALA B 1 47 ? 27.39130 18.23865 4.81497 1.000 47.64544 47 ALA B C 1
ATOM 3631 O O . ALA B 1 47 ? 28.50447 17.86577 5.18790 1.000 47.68510 47 ALA B O 1
ATOM 3638 N N . ALA B 1 48 ? 26.78587 17.71295 3.74393 1.000 46.21593 48 ALA B N 1
ATOM 3639 C CA . ALA B 1 48 ? 27.36542 16.61554 2.99849 1.000 48.88064 48 ALA B CA 1
ATOM 3640 C C . ALA B 1 48 ? 28.67109 16.98848 2.28655 1.000 47.47787 48 ALA B C 1
ATOM 3641 O O . ALA B 1 48 ? 29.40014 16.07933 1.87427 1.000 50.12095 48 ALA B O 1
ATOM 3648 N N . ASP B 1 49 ? 28.96457 18.27251 2.12028 1.000 43.67404 49 ASP B N 1
ATOM 3649 C CA . ASP B 1 49 ? 30.16401 18.68816 1.38645 1.000 43.26880 49 ASP B CA 1
ATOM 3650 C C . ASP B 1 49 ? 31.39419 18.84396 2.26433 1.000 44.50359 49 ASP B C 1
ATOM 3651 O O . ASP B 1 49 ? 32.44814 19.27770 1.75552 1.000 44.60508 49 ASP B O 1
ATOM 3660 N N . TYR B 1 50 ? 31.25998 18.65500 3.58151 1.000 43.20572 50 TYR B N 1
ATOM 3661 C CA . TYR B 1 50 ? 32.35173 18.89891 4.51933 1.000 38.92896 50 TYR B CA 1
ATOM 3662 C C . TYR B 1 50 ? 32.53998 17.65666 5.35247 1.000 55.02939 50 TYR B C 1
ATOM 3663 O O . TYR B 1 50 ? 31.56212 17.12400 5.89720 1.000 50.16075 50 TYR B O 1
ATOM 3681 N N . MET B 1 51 ? 33.78112 17.17366 5.41760 1.000 44.95997 51 MET B N 1
ATOM 3682 C CA . MET B 1 51 ? 34.08875 16.04544 6.27998 1.000 43.11234 51 MET B CA 1
ATOM 3683 C C . MET B 1 51 ? 35.41475 16.30094 6.98674 1.000 53.17930 51 MET B C 1
ATOM 3684 O O . MET B 1 51 ? 36.35393 16.88150 6.41101 1.000 45.24434 51 MET B O 1
ATOM 3698 N N . ARG B 1 52 ? 35.48396 15.81023 8.22513 1.000 47.00881 52 ARG B N 1
ATOM 3699 C CA . ARG B 1 52 ? 36.71120 15.78359 9.01188 1.000 50.08614 52 ARG B CA 1
ATOM 3700 C C . ARG B 1 52 ? 36.68345 14.45685 9.73478 1.000 56.04705 52 ARG B C 1
ATOM 3701 O O . ARG B 1 52 ? 35.65445 14.07425 10.31102 1.000 55.92508 52 ARG B O 1
ATOM 3722 N N . GLY B 1 53 ? 37.77220 13.70995 9.62446 1.000 50.41737 53 GLY B N 1
ATOM 3723 C CA . GLY B 1 53 ? 37.77999 12.39216 10.21900 1.000 53.03618 53 GLY B CA 1
ATOM 3724 C C . GLY B 1 53 ? 36.76978 11.46701 9.57635 1.000 56.16972 53 GLY B C 1
ATOM 3725 O O . GLY B 1 53 ? 36.22124 10.57723 10.24304 1.000 59.41098 53 GLY B O 1
ATOM 3729 N N . ALA B 1 54 ? 36.47672 11.68661 8.28584 1.000 56.79837 54 ALA B N 1
ATOM 3730 C CA . ALA B 1 54 ? 35.57219 10.84081 7.50420 1.000 61.89376 54 ALA B CA 1
ATOM 3731 C C . ALA B 1 54 ? 34.11594 10.92119 7.98496 1.000 63.01817 54 ALA B C 1
ATOM 3732 O O . ALA B 1 54 ? 33.30270 10.03650 7.66662 1.000 64.53119 54 ALA B O 1
ATOM 3739 N N . THR B 1 55 ? 33.78518 11.96584 8.73693 1.000 54.28340 55 THR B N 1
ATOM 3740 C CA . THR B 1 55 ? 32.43874 12.14823 9.26823 1.000 61.98943 55 THR B CA 1
ATOM 3741 C C . THR B 1 55 ? 32.03305 13.60747 9.07978 1.000 57.55634 55 THR B C 1
ATOM 3742 O O . THR B 1 55 ? 32.87346 14.51191 9.04772 1.000 54.43332 55 THR B O 1
ATOM 3753 N N . ARG B 1 56 ? 30.73495 13.83768 8.92844 1.000 59.11169 56 ARG B N 1
ATOM 3754 C CA . ARG B 1 56 ? 30.24884 15.20018 8.73088 1.000 57.85998 56 ARG B CA 1
ATOM 3755 C C . ARG B 1 56 ? 30.17682 15.93529 10.06323 1.000 59.46662 56 ARG B C 1
ATOM 3756 O O . ARG B 1 56 ? 30.01425 15.33778 11.12570 1.000 66.37637 56 ARG B O 1
ATOM 3777 N N . ARG B 1 57 ? 30.30512 17.23994 10.00239 1.000 68.70404 57 ARG B N 1
ATOM 3778 C CA . ARG B 1 57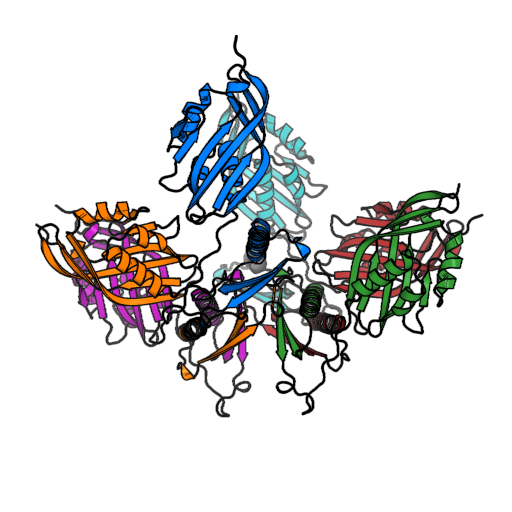 ? 30.19354 18.03953 11.20656 1.000 82.02965 57 ARG B CA 1
ATOM 3779 C C . ARG B 1 57 ? 28.76107 18.54004 11.33893 1.000 79.54924 57 ARG B C 1
ATOM 3780 O O . ARG B 1 57 ? 28.10660 18.91031 10.35575 1.000 65.42515 57 ARG B O 1
ATOM 3801 N N . THR B 1 58 ? 28.26840 18.49979 12.55272 1.000 78.43423 58 THR B N 1
ATOM 3802 C CA . THR B 1 58 ? 27.01552 19.16015 12.87568 1.000 86.35166 58 THR B CA 1
ATOM 3803 C C . THR B 1 58 ? 27.31082 20.63768 13.09872 1.000 87.89403 58 THR B C 1
ATOM 3804 O O . THR B 1 58 ? 28.17505 20.96710 13.92247 1.000 84.58589 58 THR B O 1
ATOM 3815 N N . PRO B 1 59 ? 26.65636 21.55104 12.38401 1.000 102.00928 59 PRO B N 1
ATOM 3816 C CA . PRO B 1 59 ? 26.91165 22.97867 12.63476 1.000 104.02002 59 PRO B CA 1
ATOM 3817 C C . PRO B 1 59 ? 26.30728 23.39963 13.96973 1.000 99.33401 59 PRO B C 1
ATOM 3818 O O . PRO B 1 59 ? 25.16689 23.04900 14.29573 1.000 87.42626 59 PRO B O 1
ATOM 3829 N N . ALA B 1 60 ? 27.10178 24.12627 14.75656 1.000 103.72696 60 ALA B N 1
ATOM 3830 C CA . ALA B 1 60 ? 26.63174 24.67275 16.01529 1.000 108.86657 60 ALA B CA 1
ATOM 3831 C C . ALA B 1 60 ? 26.19262 26.11613 15.83071 1.000 94.23593 60 ALA B C 1
ATOM 3832 O O . ALA B 1 60 ? 26.89406 26.90169 15.17318 1.000 89.88369 60 ALA B O 1
ATOM 3839 N N . PRO B 1 61 ? 25.04334 26.49632 16.39172 1.000 71.88576 61 PRO B N 1
ATOM 3840 C CA . PRO B 1 61 ? 24.51460 27.84048 16.12220 1.000 64.19915 61 PRO B CA 1
ATOM 3841 C C . PRO B 1 61 ? 25.53098 28.91539 16.50189 1.000 51.72093 61 PRO B C 1
ATOM 3842 O O . PRO B 1 61 ? 26.26896 28.79197 17.47694 1.000 50.56157 61 PRO B O 1
ATOM 3853 N N . ALA B 1 62 ? 25.57313 29.95849 15.69117 1.000 41.23971 62 ALA B N 1
ATOM 3854 C CA . ALA B 1 62 ? 26.47664 31.06501 15.89355 1.000 40.97152 62 ALA B CA 1
ATOM 3855 C C . ALA B 1 62 ? 26.31315 31.63743 17.28673 1.000 42.65289 62 ALA B C 1
ATOM 3856 O O . ALA B 1 62 ? 25.25883 31.54094 17.91227 1.000 38.53811 62 ALA B O 1
ATOM 3863 N N . LEU B 1 63 ? 27.39312 32.21840 17.78020 1.000 38.01423 63 LEU B N 1
ATOM 3864 C CA . LEU B 1 63 ? 27.34531 32.88464 19.06716 1.000 43.17654 63 LEU B CA 1
ATOM 3865 C C . LEU B 1 63 ? 26.58604 34.19307 18.91578 1.000 39.75627 63 LEU B C 1
ATOM 3866 O O . LEU B 1 63 ? 26.61630 34.80950 17.84888 1.000 42.64915 63 LEU B O 1
ATOM 3882 N N . PRO B 1 64 ? 25.94226 34.67041 19.97083 1.000 42.90201 64 PRO B N 1
ATOM 3883 C CA . PRO B 1 64 ? 25.39571 36.02692 19.92414 1.000 45.18671 64 PRO B CA 1
ATOM 3884 C C . PRO B 1 64 ? 26.52191 37.05682 19.96658 1.000 49.21017 64 PRO B C 1
ATOM 3885 O O . PRO B 1 64 ? 27.68570 36.74736 20.20080 1.000 44.29131 64 PRO B O 1
ATOM 3896 N N . ASP B 1 65 ? 26.13420 38.29539 19.70521 1.000 48.94282 65 ASP B N 1
ATOM 3897 C CA . ASP B 1 65 ? 27.00126 39.45868 19.82516 1.000 47.58666 65 ASP B CA 1
ATOM 3898 C C . ASP B 1 65 ? 27.35640 39.64585 21.29714 1.000 46.56464 65 ASP B C 1
ATOM 3899 O O . ASP B 1 65 ? 26.51116 40.01663 22.10658 1.000 43.16451 65 ASP B O 1
ATOM 3908 N N . ALA B 1 66 ? 28.62290 39.38561 21.65292 1.000 48.21510 66 ALA B N 1
ATOM 3909 C CA . ALA B 1 66 ? 28.99247 39.35419 23.06542 1.000 43.62730 66 ALA B CA 1
ATOM 3910 C C . ALA B 1 66 ? 28.79199 40.70804 23.72381 1.000 41.64123 66 ALA B C 1
ATOM 3911 O O . ALA B 1 66 ? 28.32022 40.78720 24.86433 1.000 39.76229 66 ALA B O 1
ATOM 3918 N N . ALA B 1 67 ? 29.11555 41.78532 23.02072 1.000 42.63447 67 ALA B N 1
ATOM 3919 C CA . ALA B 1 67 ? 28.99494 43.11023 23.62926 1.000 41.23398 67 ALA B CA 1
ATOM 3920 C C . ALA B 1 67 ? 27.53213 43.45789 23.91044 1.000 40.69426 67 ALA B C 1
ATOM 3921 O O . ALA B 1 67 ? 27.22333 44.17428 24.86107 1.000 39.27249 67 ALA B O 1
ATOM 3928 N N . ALA B 1 68 ? 26.62924 42.96576 23.08061 1.000 42.34075 68 ALA B N 1
ATOM 3929 C CA . ALA B 1 68 ? 25.20672 43.16580 23.35150 1.000 45.75668 68 ALA B CA 1
ATOM 3930 C C . ALA B 1 68 ? 24.77633 42.33691 24.54982 1.000 43.55050 68 ALA B C 1
ATOM 3931 O O . ALA B 1 68 ? 24.07275 42.82369 25.44213 1.000 46.30923 68 ALA B O 1
ATOM 3938 N N . THR B 1 69 ? 25.19512 41.07602 24.59963 1.000 46.85634 69 THR B N 1
ATOM 3939 C CA . THR B 1 69 ? 24.87106 40.26441 25.77226 1.000 44.62748 69 THR B CA 1
ATOM 3940 C C . THR B 1 69 ? 25.32766 40.95750 27.04375 1.000 43.17320 69 THR B C 1
ATOM 3941 O O . THR B 1 69 ? 24.56507 41.10095 28.01962 1.000 41.77779 69 THR B O 1
ATOM 3952 N N . VAL B 1 70 ? 26.57333 41.42293 27.05600 1.000 41.19220 70 VAL B N 1
ATOM 3953 C CA . VAL B 1 70 ? 27.06332 42.09781 28.24786 1.000 38.34271 70 VAL B CA 1
ATOM 3954 C C . VAL B 1 70 ? 26.20553 43.31026 28.56940 1.000 38.16188 70 VAL B C 1
ATOM 3955 O O . VAL B 1 70 ? 25.85854 43.55974 29.72786 1.000 37.78553 70 VAL B O 1
ATOM 3968 N N . ARG B 1 71 ? 25.91840 44.13773 27.56347 1.000 37.91963 71 ARG B N 1
ATOM 3969 C CA . ARG B 1 71 ? 25.12328 45.32771 27.84307 1.000 41.71619 71 ARG B CA 1
ATOM 3970 C C . ARG B 1 71 ? 23.76273 44.92782 28.40949 1.000 41.18359 71 ARG B C 1
ATOM 3971 O O . ARG B 1 71 ? 23.31478 45.45832 29.43138 1.000 42.19361 71 ARG B O 1
ATOM 3992 N N . ASP B 1 72 ? 23.10929 43.95912 27.77897 1.000 42.09689 72 ASP B N 1
ATOM 3993 C CA . ASP B 1 72 ? 21.81570 43.49870 28.28102 1.000 41.87565 72 ASP B CA 1
ATOM 3994 C C . ASP B 1 72 ? 21.89053 43.06222 29.73548 1.000 46.64246 72 ASP B C 1
ATOM 3995 O O . ASP B 1 72 ? 21.03889 43.44450 30.54417 1.000 41.85553 72 ASP B O 1
ATOM 4004 N N . PHE B 1 73 ? 22.90013 42.28837 30.08702 1.000 43.29827 73 PHE B N 1
ATOM 4005 C CA . PHE B 1 73 ? 23.02571 41.83516 31.45616 1.000 43.69898 73 PHE B CA 1
ATOM 4006 C C . PHE B 1 73 ? 23.22073 43.02213 32.39145 1.000 45.36629 73 PHE B C 1
ATOM 4007 O O . PHE B 1 73 ? 22.60688 43.10185 33.46655 1.000 41.89003 73 PHE B O 1
ATOM 4024 N N . LEU B 1 74 ? 24.06929 43.97013 32.00931 1.000 42.24034 74 LEU B N 1
ATOM 4025 C CA . LEU B 1 74 ? 24.31472 45.07912 32.92371 1.000 43.03680 74 LEU B CA 1
ATOM 4026 C C . LEU B 1 74 ? 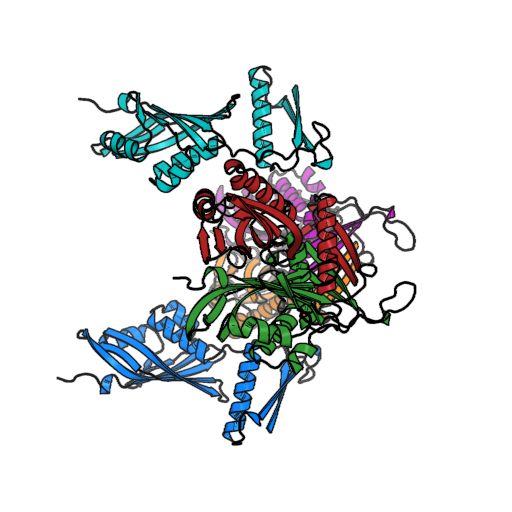23.07909 45.96217 33.06841 1.000 42.67695 74 LEU B C 1
ATOM 4027 O O . LEU B 1 74 ? 22.79578 46.44683 34.16992 1.000 40.91964 74 LEU B O 1
ATOM 4043 N N . ASP B 1 75 ? 22.33156 46.18123 31.97319 1.000 45.75552 75 ASP B N 1
ATOM 4044 C CA . ASP B 1 75 ? 21.05484 46.91128 32.07291 1.000 44.75177 75 ASP B CA 1
ATOM 4045 C C . ASP B 1 75 ? 20.10294 46.18937 33.02149 1.000 45.09945 75 ASP B C 1
ATOM 4046 O O . ASP B 1 75 ? 19.35056 46.82383 33.76697 1.000 46.88829 75 ASP B O 1
ATOM 4055 N N . THR B 1 76 ? 20.09646 44.85334 32.96266 1.000 45.01713 76 THR B N 1
ATOM 4056 C CA . THR B 1 76 ? 19.20491 44.06270 33.80036 1.000 46.72921 76 THR B CA 1
ATOM 4057 C C . THR B 1 76 ? 19.61202 44.15593 35.26230 1.000 49.12243 76 THR B C 1
ATOM 4058 O O . THR B 1 76 ? 18.76036 44.18115 36.15903 1.000 46.45924 76 THR B O 1
ATOM 4069 N N . MET B 1 77 ? 20.90972 44.22606 35.52866 1.000 47.84166 77 MET B N 1
ATOM 4070 C CA . MET B 1 77 ? 21.34601 44.42584 36.90896 1.000 46.30120 77 MET B CA 1
ATOM 4071 C C . MET B 1 77 ? 20.97041 45.81478 37.41062 1.000 42.58046 77 MET B C 1
ATOM 4072 O O . MET B 1 77 ? 20.62636 45.98291 38.58475 1.000 45.26869 77 MET B O 1
ATOM 4086 N N . GLU B 1 78 ? 21.03446 46.83482 36.55072 1.000 42.45417 78 GLU B N 1
ATOM 4087 C CA . GLU B 1 78 ? 20.59005 48.15482 36.99599 1.000 45.71904 78 GLU B CA 1
ATOM 4088 C C . GLU B 1 78 ? 19.10286 48.11827 37.35528 1.000 47.08873 78 GLU B C 1
ATOM 4089 O O . GLU B 1 78 ? 18.67129 48.77506 38.30212 1.000 49.93092 78 GLU B O 1
ATOM 4101 N N . ALA B 1 79 ? 18.31680 47.32465 36.62728 1.000 46.21524 79 ALA B N 1
ATOM 4102 C CA . ALA B 1 79 ? 16.88925 47.18912 36.90861 1.000 53.43196 79 ALA B CA 1
ATOM 4103 C C . ALA B 1 79 ? 16.61242 46.29143 38.10651 1.000 50.27632 79 ALA B C 1
ATOM 4104 O O . ALA B 1 79 ? 15.46441 46.21587 38.55644 1.000 51.88261 79 ALA B O 1
ATOM 4111 N N . ARG B 1 80 ? 17.64739 45.65218 38.65308 1.000 50.83103 80 ARG B N 1
ATOM 4112 C CA . ARG B 1 80 ? 17.55600 44.83797 39.86424 1.000 54.79835 80 ARG B CA 1
ATOM 4113 C C . ARG B 1 80 ? 16.76378 43.55604 39.62507 1.000 52.72050 80 ARG B C 1
ATOM 4114 O O . ARG B 1 80 ? 16.16724 42.99353 40.53818 1.000 57.69728 80 ARG B O 1
ATOM 4135 N N . ASP B 1 81 ? 16.74380 43.07727 38.39757 1.000 51.78550 81 ASP B N 1
ATOM 4136 C CA . ASP B 1 81 ? 15.96446 41.89653 38.06355 1.000 53.69479 81 ASP B CA 1
ATOM 4137 C C . ASP B 1 81 ? 16.91226 40.70589 38.06701 1.000 47.65637 81 ASP B C 1
ATOM 4138 O O . ASP B 1 81 ? 17.37526 40.22102 37.01822 1.000 50.66777 81 ASP B O 1
ATOM 4147 N N . LEU B 1 82 ? 17.19944 40.20633 39.27128 1.000 46.47547 82 LEU B N 1
ATOM 4148 C CA . LEU B 1 82 ? 18.22382 39.16849 39.37088 1.000 49.34036 82 LEU B CA 1
ATOM 4149 C C . LEU B 1 82 ? 17.77744 37.88961 38.69149 1.000 49.57826 82 LEU B C 1
ATOM 4150 O O . LEU B 1 82 ? 18.58419 37.19373 38.09580 1.000 52.73603 82 LEU B O 1
ATOM 4166 N N . ASP B 1 83 ? 16.49596 37.54459 38.79477 1.000 53.37425 83 ASP B N 1
ATOM 4167 C CA . ASP B 1 83 ? 16.02868 36.34074 38.12264 1.000 53.37440 83 ASP B CA 1
ATOM 4168 C C . ASP B 1 83 ? 16.41414 36.38836 36.65506 1.000 48.09700 83 ASP B C 1
ATOM 4169 O O . ASP B 1 83 ? 16.98581 35.44234 36.11704 1.000 50.46778 83 ASP B O 1
ATOM 4178 N N . LYS B 1 84 ? 16.10082 37.49114 35.98953 1.000 49.54610 84 LYS B N 1
ATOM 4179 C CA . LYS B 1 84 ? 16.46701 37.60948 34.58418 1.000 51.96159 84 LYS B CA 1
ATOM 4180 C C . LYS B 1 84 ? 17.98418 37.67592 34.41407 1.000 50.04234 84 LYS B C 1
ATOM 4181 O O . LYS B 1 84 ? 18.56738 37.04093 33.52239 1.000 50.01471 84 LYS B O 1
ATOM 4200 N N . ALA B 1 85 ? 18.64494 38.44176 35.26210 1.000 48.18103 85 ALA B N 1
ATOM 4201 C CA . ALA B 1 85 ? 20.08752 38.59030 35.14829 1.000 46.07504 85 ALA B CA 1
ATOM 4202 C C . ALA B 1 85 ? 20.77692 37.23796 35.16092 1.000 49.24044 85 ALA B C 1
ATOM 4203 O O . ALA B 1 85 ? 21.76691 37.02774 34.46485 1.000 50.10857 85 ALA B O 1
ATOM 4210 N N . ARG B 1 86 ? 20.25759 36.29835 35.93853 1.000 54.05211 86 ARG B N 1
ATOM 4211 C CA . ARG B 1 86 ? 20.95840 35.03391 36.03771 1.000 52.91981 86 ARG B CA 1
ATOM 4212 C C . ARG B 1 86 ? 20.80923 34.19141 34.79194 1.000 51.22418 86 ARG B C 1
ATOM 4213 O O . ARG B 1 86 ? 21.56117 33.22855 34.62927 1.000 53.03202 86 ARG B O 1
ATOM 4234 N N . THR B 1 87 ? 19.82943 34.49699 33.93782 1.000 47.83550 87 THR B N 1
ATOM 4235 C CA . THR B 1 87 ? 19.68998 33.72260 32.71545 1.000 49.70769 87 THR B CA 1
ATOM 4236 C C . THR B 1 87 ? 20.86221 33.94123 31.77522 1.000 48.26023 87 THR B C 1
ATOM 4237 O O . THR B 1 87 ? 21.08445 33.11548 30.87231 1.000 49.97956 87 THR B O 1
ATOM 4248 N N . PHE B 1 88 ? 21.61699 35.02050 31.97520 1.000 49.04717 88 PHE B N 1
ATOM 4249 C CA . PHE B 1 88 ? 22.79623 35.30236 31.16590 1.000 45.39177 88 PHE B CA 1
ATOM 4250 C C . PHE B 1 88 ? 24.04478 34.54648 31.62171 1.000 48.13426 88 PHE B C 1
ATOM 4251 O O . PHE B 1 88 ? 25.05161 34.57589 30.91134 1.000 48.56436 88 PHE B O 1
ATOM 4268 N N . LEU B 1 89 ? 24.01409 33.88352 32.76650 1.000 52.94107 89 LEU B N 1
ATOM 4269 C CA . LEU B 1 89 ? 25.22368 33.43823 33.42763 1.000 52.42696 89 LEU B CA 1
ATOM 4270 C C . LEU B 1 89 ? 25.45181 31.94432 33.25851 1.000 54.58557 89 LEU B C 1
ATOM 4271 O O . LEU B 1 89 ? 24.50700 31.15572 33.23207 1.000 51.55185 89 LEU B O 1
ATOM 4287 N N . THR B 1 90 ? 26.72465 31.56009 33.14373 1.000 47.98929 90 THR B N 1
ATOM 4288 C CA . THR B 1 90 ? 27.04906 30.15961 33.32716 1.000 55.38866 90 THR B CA 1
ATOM 4289 C C . THR B 1 90 ? 26.81773 29.76003 34.77942 1.000 55.13540 90 THR B C 1
ATOM 4290 O O . THR B 1 90 ? 26.77064 30.59902 35.67713 1.000 59.79808 90 THR B O 1
ATOM 4301 N N . ASP B 1 91 ? 26.69944 28.45527 35.01151 1.000 56.75148 91 ASP B N 1
ATOM 4302 C CA . ASP B 1 91 ? 26.46267 27.98872 36.37208 1.000 63.79482 91 ASP B CA 1
ATOM 4303 C C . ASP B 1 91 ? 27.66935 28.20278 37.27024 1.000 57.81631 91 ASP B C 1
ATOM 4304 O O . ASP B 1 91 ? 27.50541 28.30433 38.48868 1.000 58.62280 91 ASP B O 1
ATOM 4313 N N . ASP B 1 92 ? 28.86607 28.29979 36.69358 1.000 60.66775 92 ASP B N 1
ATOM 4314 C CA . ASP B 1 92 ? 30.08922 28.52213 37.45015 1.000 58.42381 92 ASP B CA 1
ATOM 4315 C C . ASP B 1 92 ? 30.54293 29.97458 37.39921 1.000 53.74928 92 ASP B C 1
ATOM 4316 O O . ASP B 1 92 ? 31.69496 30.25988 37.72717 1.000 51.19520 92 ASP B O 1
ATOM 4325 N N . PHE B 1 93 ? 29.63871 30.89179 37.04005 1.000 53.24297 93 PHE B N 1
ATOM 4326 C CA . PHE B 1 93 ? 29.96177 32.31188 36.91557 1.000 53.43739 93 PHE B CA 1
ATOM 4327 C C . PHE B 1 93 ? 30.66344 32.83592 38.15146 1.000 51.40059 93 PHE B C 1
ATOM 4328 O O . PHE B 1 93 ? 30.36716 32.40965 39.26765 1.000 53.11071 93 PHE B O 1
ATOM 4345 N N . VAL B 1 94 ? 31.59553 33.75602 37.94510 1.000 49.19331 94 VAL B N 1
ATOM 4346 C CA . VAL B 1 94 ? 32.39117 34.29503 39.03991 1.000 51.47770 94 VAL B CA 1
ATOM 4347 C C . VAL B 1 94 ? 32.64523 35.77179 38.78893 1.000 47.64549 94 VAL B C 1
ATOM 4348 O O . VAL B 1 94 ? 33.09466 36.15249 37.69932 1.000 46.48706 94 VAL B O 1
ATOM 4361 N N . MET B 1 95 ? 32.39773 36.58553 39.81581 1.000 47.48012 95 MET B N 1
ATOM 4362 C CA . MET B 1 95 ? 32.64097 38.01421 39.81061 1.000 49.44723 95 MET B CA 1
ATOM 4363 C C . MET B 1 95 ? 33.80889 38.33088 40.73219 1.000 51.65784 95 MET B C 1
ATOM 4364 O O . MET B 1 95 ? 33.86203 37.81978 41.86096 1.000 50.68827 95 MET B O 1
ATOM 4378 N N . THR B 1 96 ? 34.70457 39.21982 40.28801 1.000 46.38004 96 THR B N 1
ATOM 4379 C CA . THR B 1 96 ? 35.66748 39.85043 41.18521 1.000 45.93550 96 THR B CA 1
ATOM 4380 C C . THR B 1 96 ? 35.47395 41.36099 41.16309 1.000 44.73724 96 THR B C 1
ATOM 4381 O O . THR B 1 96 ? 35.49256 41.98352 40.09746 1.000 45.19640 96 THR B O 1
ATOM 4392 N N . PHE B 1 97 ? 35.29297 41.94443 42.34413 1.000 45.18642 97 PHE B N 1
ATOM 4393 C CA . PHE B 1 97 ? 35.08605 43.37967 42.49004 1.000 44.57877 97 PHE B CA 1
ATOM 4394 C C . PHE B 1 97 ? 36.20087 44.04877 43.27969 1.000 43.71530 97 PHE B C 1
ATOM 4395 O O . PHE B 1 97 ? 37.03416 43.35891 43.87845 1.000 42.95205 97 PHE B O 1
ATOM 4412 N N . PRO B 1 98 ? 36.25394 45.38092 43.30306 1.000 43.26475 98 PRO B N 1
ATOM 4413 C CA . PRO B 1 98 ? 37.34957 46.06758 44.00818 1.000 42.19038 98 PRO B CA 1
ATOM 4414 C C . PRO B 1 98 ? 37.54957 45.51727 45.40308 1.000 48.49116 98 PRO B C 1
ATOM 4415 O O . PRO B 1 98 ? 36.58465 45.18071 46.09345 1.000 45.04756 98 PRO B O 1
ATOM 4426 N N . THR B 1 99 ? 38.82297 45.45644 45.81172 1.000 44.23397 99 THR B N 1
ATOM 4427 C CA . THR B 1 99 ? 39.39183 44.83268 47.01066 1.000 49.72041 99 THR B CA 1
ATOM 4428 C C . THR B 1 99 ? 39.59081 43.35436 46.70789 1.000 48.71141 99 THR B C 1
ATOM 4429 O O . THR B 1 99 ? 40.09293 42.63847 47.55469 1.000 49.76852 99 THR B O 1
ATOM 4440 N N . GLY B 1 100 ? 39.21938 42.87904 45.52515 1.000 48.46311 100 GLY B N 1
ATOM 4441 C CA . GLY B 1 100 ? 39.37425 41.46482 45.24011 1.000 49.23160 100 GLY B CA 1
ATOM 4442 C C . GLY B 1 100 ? 38.24678 40.60866 45.77020 1.000 52.24158 100 GLY B C 1
ATOM 4443 O O . GLY B 1 100 ? 38.42065 39.40102 45.94448 1.000 49.92050 100 GLY B O 1
ATOM 4447 N N . ARG B 1 101 ? 37.10412 41.19836 46.05730 1.000 50.25461 101 ARG B N 1
ATOM 4448 C CA . ARG B 1 101 ? 35.95294 40.44316 46.55163 1.000 54.02834 101 ARG B CA 1
ATOM 4449 C C . ARG B 1 101 ? 35.46391 39.49206 45.46515 1.000 44.40575 101 ARG B C 1
ATOM 4450 O O . ARG B 1 101 ? 35.05544 39.91043 44.37366 1.000 43.26675 101 ARG B O 1
ATOM 4471 N N . ARG B 1 102 ? 35.51195 38.20360 45.76325 1.000 45.41105 102 ARG B N 1
ATOM 4472 C CA . ARG B 1 102 ? 35.17016 37.15946 44.80046 1.000 50.24966 102 ARG B CA 1
ATOM 4473 C C . ARG B 1 102 ? 33.81618 36.58067 45.17239 1.000 46.89113 102 ARG B C 1
ATOM 4474 O O . ARG B 1 102 ? 33.64296 36.06050 46.28106 1.000 49.78691 102 ARG B O 1
ATOM 4495 N N . MET B 1 103 ? 32.87681 36.64424 44.24353 1.000 47.84022 103 MET B N 1
ATOM 4496 C CA . MET B 1 103 ? 31.50040 36.28738 44.52731 1.000 49.90711 103 MET B CA 1
ATOM 4497 C C . MET B 1 103 ? 30.94008 35.45566 43.39483 1.000 52.50969 103 MET B C 1
ATOM 4498 O O . MET B 1 103 ? 31.26214 35.69313 42.22338 1.000 48.17968 103 MET B O 1
ATOM 4512 N N . THR B 1 104 ? 30.09996 34.48196 43.76912 1.000 52.20823 104 THR B N 1
ATOM 4513 C CA . THR B 1 104 ? 29.41571 33.60405 42.83612 1.000 57.85021 104 THR B CA 1
ATOM 4514 C C . THR B 1 104 ? 27.89536 33.71667 42.90869 1.000 60.07619 104 THR B C 1
ATOM 4515 O O . THR B 1 104 ? 27.21381 33.13650 42.06266 1.000 56.10051 104 THR B O 1
ATOM 4526 N N . ASP B 1 105 ? 27.34811 34.49351 43.84114 1.000 56.66241 105 ASP B N 1
ATOM 4527 C CA . ASP B 1 105 ? 25.91421 34.70929 43.95988 1.000 55.70074 105 ASP B CA 1
ATOM 4528 C C . ASP B 1 105 ? 25.64146 36.19659 43.72825 1.000 56.46766 105 ASP B C 1
ATOM 4529 O O . ASP B 1 105 ? 26.19955 37.05688 44.41854 1.000 53.11238 105 ASP B O 1
ATOM 4538 N N . LEU B 1 106 ? 24.82612 36.50556 42.71437 1.000 54.41349 106 LEU B N 1
ATOM 4539 C CA . LEU B 1 106 ? 24.40084 37.88865 42.49893 1.000 57.54390 106 LEU B CA 1
ATOM 4540 C C . LEU B 1 106 ? 23.84968 38.51689 43.77843 1.000 56.32550 106 LEU B C 1
ATOM 4541 O O . LEU B 1 106 ? 24.00325 39.72670 43.98728 1.000 57.11752 106 LEU B O 1
ATOM 4557 N N . SER B 1 107 ? 23.18841 37.71425 44.62743 1.000 53.24325 107 SER B N 1
ATOM 4558 C CA . SER B 1 107 ? 22.70082 38.19721 45.90976 1.000 59.34453 107 SER B CA 1
ATOM 4559 C C . SER B 1 107 ? 23.84460 38.70689 46.78139 1.000 57.04896 107 SER B C 1
ATOM 4560 O O . SER B 1 107 ? 23.68566 39.65585 47.56142 1.000 57.46489 107 SER B O 1
ATOM 4568 N N . ASP B 1 108 ? 24.97713 38.02955 46.73073 1.000 58.74201 108 ASP B N 1
ATOM 4569 C CA . ASP B 1 108 ? 26.14060 38.44786 47.49957 1.000 60.01997 108 ASP B CA 1
ATOM 4570 C C . ASP B 1 108 ? 26.58661 39.84230 47.07964 1.000 52.79397 108 ASP B C 1
ATOM 4571 O O . ASP B 1 108 ? 26.85251 40.70260 47.92631 1.000 55.28747 108 ASP B O 1
ATOM 4580 N N . LEU B 1 109 ? 26.58084 40.10981 45.78066 1.000 54.54672 109 LEU B N 1
ATOM 4581 C CA . LEU B 1 109 ? 26.99396 41.42371 45.27379 1.000 55.05654 109 LEU B CA 1
ATOM 4582 C C . LEU B 1 109 ? 26.08366 42.52347 45.78795 1.000 54.69675 109 LEU B C 1
ATOM 4583 O O . LEU B 1 109 ? 26.54642 43.60334 46.15756 1.000 53.48716 109 LEU B O 1
ATOM 4599 N N . VAL B 1 110 ? 24.78711 42.25365 45.87040 1.000 54.56291 110 VAL B N 1
ATOM 4600 C CA . VAL B 1 110 ? 23.86773 43.28488 46.33225 1.000 51.56203 110 VAL B CA 1
ATOM 4601 C C . VAL B 1 110 ? 24.11326 43.62424 47.79782 1.000 54.65571 110 VAL B C 1
ATOM 4602 O O . VAL B 1 110 ? 24.06225 44.79749 48.20446 1.000 55.94306 110 VAL B O 1
ATOM 4615 N N . GLU B 1 111 ? 24.33710 42.60774 48.62913 1.000 59.37118 111 GLU B N 1
ATOM 4616 C CA . GLU B 1 111 ? 24.62170 42.87285 50.03836 1.000 58.06092 111 GLU B CA 1
ATOM 4617 C C . GLU B 1 111 ? 25.90559 43.67479 50.18668 1.000 58.17359 111 GLU B C 1
ATOM 4618 O O . GLU B 1 111 ? 25.95234 44.70140 50.87096 1.000 57.77676 111 GLU B O 1
ATOM 4630 N N . TRP B 1 112 ? 26.96346 43.21380 49.52027 1.000 57.54722 112 TRP B N 1
ATOM 4631 C CA . TRP B 1 112 ? 28.28442 43.80904 49.66899 1.000 55.71037 112 TRP B CA 1
ATOM 4632 C C . TRP B 1 112 ? 28.28625 45.25980 49.21373 1.000 54.33941 112 TRP B C 1
ATOM 4633 O O . TRP B 1 112 ? 28.81183 46.13347 49.89706 1.000 57.80165 112 TRP B O 1
ATOM 4654 N N . SER B 1 113 ? 27.65970 45.54241 48.08005 1.000 55.38326 113 SER B N 1
ATOM 4655 C CA . SER B 1 113 ? 27.62252 46.90144 47.55622 1.000 53.35465 113 SER B CA 1
ATOM 4656 C C . SER B 1 113 ? 26.66537 47.80361 48.30985 1.000 57.60818 113 SER B C 1
ATOM 4657 O O . SER B 1 113 ? 26.84681 49.02638 48.28592 1.000 54.11776 113 SER B O 1
ATOM 4665 N N . ALA B 1 114 ? 25.64827 47.25004 48.98655 1.000 61.04238 114 ALA B N 1
ATOM 4666 C CA . ALA B 1 114 ? 24.63686 48.12087 49.56876 1.000 64.98418 114 ALA B CA 1
ATOM 4667 C C . ALA B 1 114 ? 25.25539 49.10574 50.54984 1.000 67.19748 114 ALA B C 1
ATOM 4668 O O . ALA B 1 114 ? 24.79876 50.24911 50.66496 1.000 66.64599 114 ALA B O 1
ATOM 4675 N N . THR B 1 115 ? 26.29259 48.68238 51.25379 1.000 75.05672 115 THR B N 1
ATOM 4676 C CA . THR B 1 115 ? 26.98255 49.51393 52.22230 1.000 74.96093 115 THR B CA 1
ATOM 4677 C C . THR B 1 115 ? 28.00793 50.44610 51.58676 1.000 73.45519 115 THR B C 1
ATOM 4678 O O . THR B 1 115 ? 28.51936 51.33197 52.27038 1.000 70.61461 115 THR B O 1
ATOM 4689 N N . ARG B 1 116 ? 28.29377 50.30206 50.29772 1.000 63.20652 116 ARG B N 1
ATOM 4690 C CA . ARG B 1 116 ? 29.32766 51.10477 49.64738 1.000 62.58696 116 ARG B CA 1
ATOM 4691 C C . ARG B 1 116 ? 28.78757 52.32761 48.92245 1.000 58.29327 116 ARG B C 1
ATOM 4692 O O . ARG B 1 116 ? 29.51789 53.30573 48.73436 1.000 50.54490 116 ARG B O 1
ATOM 4713 N N . TYR B 1 117 ? 27.52191 52.30484 48.53791 1.000 57.56890 117 TYR B N 1
ATOM 4714 C CA . TYR B 1 117 ? 26.89273 53.44180 47.88701 1.000 51.47624 117 TYR B CA 1
ATOM 4715 C C . TYR B 1 117 ? 25.40300 53.16737 47.82923 1.000 52.80342 117 TYR B C 1
ATOM 4716 O O . TYR B 1 117 ? 24.96993 52.01640 47.90725 1.000 52.76341 117 TYR B O 1
ATOM 4734 N N . ARG B 1 118 ? 24.62995 54.23076 47.67520 1.000 53.55180 118 ARG B N 1
ATOM 4735 C CA . ARG B 1 118 ? 23.17686 54.05488 47.61297 1.000 55.16003 118 ARG B CA 1
ATOM 4736 C C . ARG B 1 118 ? 22.80637 53.33375 46.33576 1.000 53.21533 118 ARG B C 1
ATOM 4737 O O . ARG B 1 118 ? 22.03580 52.37766 46.37723 1.000 54.44010 118 ARG B O 1
ATOM 4758 N N . PHE B 1 119 ? 23.41927 53.73826 45.21013 1.000 51.58668 119 PHE B N 1
ATOM 4759 C CA . PHE B 1 119 ? 23.15370 53.24997 43.86223 1.000 49.11646 119 PHE B CA 1
ATOM 4760 C C . PHE B 1 119 ? 24.19275 53.87595 42.92232 1.000 53.18663 119 PHE B C 1
ATOM 4761 O O . PHE B 1 119 ? 24.77925 54.92013 43.21627 1.000 48.48698 119 PHE B O 1
ATOM 4778 N N . VAL B 1 120 ? 24.38774 53.24076 41.77360 1.000 46.97417 120 VAL B N 1
ATOM 4779 C CA . VAL B 1 120 ? 25.17879 53.81673 40.68719 1.000 48.63475 120 VAL B CA 1
ATOM 4780 C C . VAL B 1 120 ? 24.47852 53.48393 39.37762 1.000 53.69830 120 VAL B C 1
ATOM 4781 O O . VAL B 1 120 ? 23.77767 52.47729 39.26060 1.000 52.28834 120 VAL B O 1
ATOM 4794 N N . THR B 1 121 ? 24.66708 54.33551 38.39549 1.000 49.95515 121 THR B N 1
ATOM 4795 C CA . THR B 1 121 ? 24.21466 54.04557 37.04483 1.000 50.76085 121 THR B CA 1
ATOM 4796 C C . THR B 1 121 ? 25.36922 54.31144 36.08817 1.000 51.27606 121 THR B C 1
ATOM 4797 O O . THR B 1 121 ? 26.15583 55.24648 36.27368 1.000 47.23131 121 THR B O 1
ATOM 4808 N N . LYS B 1 122 ? 25.48893 53.44554 35.10361 1.000 47.80664 122 LYS B N 1
ATOM 4809 C CA . LYS B 1 122 ? 26.64822 53.44327 34.22490 1.000 50.78861 122 LYS B CA 1
ATOM 4810 C C . LYS B 1 122 ? 26.36347 54.27242 32.98562 1.000 49.26086 122 LYS B C 1
ATOM 4811 O O . LYS B 1 122 ? 25.33367 54.10221 32.34064 1.000 47.20995 122 LYS B O 1
ATOM 4830 N N . THR B 1 123 ? 27.27205 55.16099 32.65927 1.000 50.31907 123 THR B N 1
ATOM 4831 C CA . THR B 1 123 ? 27.32564 55.83881 31.37133 1.000 51.85149 123 THR B CA 1
ATOM 4832 C C . THR B 1 123 ? 28.50072 55.21936 30.63190 1.000 51.23330 123 THR B C 1
ATOM 4833 O O . THR B 1 123 ? 29.63182 55.22459 31.15449 1.000 49.24532 123 THR B O 1
ATOM 4844 N N . TYR B 1 124 ? 28.23507 54.64150 29.46061 1.000 48.58075 124 TYR B N 1
ATOM 4845 C CA . TYR B 1 124 ? 29.26568 53.88634 28.74841 1.000 52.22900 124 TYR B CA 1
ATOM 4846 C C . TYR B 1 124 ? 29.97784 54.76182 27.73375 1.000 51.35185 124 TYR B C 1
ATOM 4847 O O . TYR B 1 124 ? 29.34004 55.36706 26.86836 1.000 48.41344 124 TYR B O 1
ATOM 4865 N N . ASP B 1 125 ? 31.29660 54.81336 27.83450 1.000 49.43282 125 ASP B N 1
ATOM 4866 C CA . ASP B 1 125 ? 32.10131 55.47162 26.81297 1.000 50.53318 125 ASP B CA 1
ATOM 4867 C C . ASP B 1 125 ? 32.39406 54.52112 25.66389 1.000 48.40926 125 ASP B C 1
ATOM 4868 O O . ASP B 1 125 ? 32.28995 54.90976 24.50056 1.000 51.62017 125 ASP B O 1
ATOM 4877 N N . ARG B 1 126 ? 32.68855 53.25749 25.95483 1.000 48.00382 126 ARG B N 1
ATOM 4878 C CA . ARG B 1 126 ? 33.21823 52.38152 24.92404 1.000 47.92400 126 ARG B CA 1
ATOM 4879 C C . ARG B 1 126 ? 33.01916 50.92763 25.30931 1.000 43.80391 126 ARG B C 1
ATOM 4880 O O . ARG B 1 126 ? 33.23095 50.54461 26.45106 1.000 45.52312 126 ARG B O 1
ATOM 4901 N N . PHE B 1 127 ? 32.66659 50.12127 24.33558 1.000 41.68444 127 PHE B N 1
ATOM 4902 C CA . PHE B 1 127 ? 32.80079 48.67915 24.39714 1.000 41.98975 127 PHE B CA 1
ATOM 4903 C C . PHE B 1 127 ? 33.93863 48.29297 23.46374 1.000 47.41778 127 PHE B C 1
ATOM 4904 O O . PHE B 1 127 ? 34.01126 48.77654 22.32775 1.000 50.62054 127 PHE B O 1
ATOM 4921 N N . ASP B 1 128 ? 34.82692 47.41488 23.91644 1.000 41.15945 128 ASP B N 1
ATOM 4922 C CA . ASP B 1 128 ? 35.79156 46.76890 23.02962 1.000 40.70118 128 ASP B CA 1
ATOM 4923 C C . ASP B 1 128 ? 35.61509 45.26700 23.16875 1.000 37.24897 128 ASP B C 1
ATOM 4924 O O . ASP B 1 128 ? 35.55345 44.74997 24.29171 1.000 42.48907 128 ASP B O 1
ATOM 4933 N N . THR B 1 129 ? 35.59762 44.55572 22.05717 1.000 37.47111 129 THR B N 1
ATOM 4934 C CA . THR B 1 129 ? 35.57070 43.10924 22.10718 1.000 38.51557 129 THR B CA 1
ATOM 4935 C C . THR B 1 129 ? 36.92737 42.60078 21.65934 1.000 40.85825 129 THR B C 1
ATOM 4936 O O . THR B 1 129 ? 37.41311 42.96799 20.58714 1.000 41.54078 129 THR B O 1
ATOM 4947 N N . ALA B 1 130 ? 37.53721 41.75915 22.47305 1.000 37.49612 130 ALA B N 1
ATOM 4948 C CA . ALA B 1 130 ? 38.84680 41.21276 22.17858 1.000 45.50503 130 ALA B CA 1
ATOM 4949 C C . ALA B 1 130 ? 38.65984 39.77631 21.73342 1.000 44.60733 130 ALA B C 1
ATOM 4950 O O . ALA B 1 130 ? 38.11874 38.96314 22.48378 1.000 43.28660 130 ALA B O 1
ATOM 4957 N N . ALA B 1 131 ? 39.08688 39.45918 20.51184 1.000 41.63132 131 ALA B N 1
ATOM 4958 C CA . ALA B 1 131 ? 39.01146 38.08240 20.04794 1.000 40.74515 131 ALA B CA 1
ATOM 4959 C C . ALA B 1 131 ? 40.18691 37.34999 20.67724 1.000 44.38536 131 ALA B C 1
ATOM 4960 O O . ALA B 1 131 ? 41.31993 37.74776 20.46726 1.000 41.88947 131 ALA B O 1
ATOM 4967 N N . THR B 1 132 ? 39.91940 36.34153 21.49653 1.000 42.26502 132 THR B N 1
ATOM 4968 C CA . THR B 1 132 ? 40.97226 35.50292 22.07273 1.000 48.01901 132 THR B CA 1
ATOM 4969 C C . THR B 1 132 ? 40.72650 34.04802 21.68898 1.000 50.16635 132 THR B C 1
ATOM 4970 O O . THR B 1 132 ? 39.64353 33.66659 21.24834 1.000 47.25834 132 THR B O 1
ATOM 4981 N N . LEU B 1 133 ? 41.76277 33.22305 21.87961 1.000 45.07100 133 LEU B N 1
ATOM 4982 C CA . LEU B 1 133 ? 41.68222 31.79374 21.59151 1.000 47.70650 133 LEU B CA 1
ATOM 4983 C C . LEU B 1 133 ? 40.84464 31.05200 22.63286 1.000 51.37232 133 LEU B C 1
ATOM 4984 O O . LEU B 1 133 ? 40.60525 29.85048 22.47135 1.000 50.68718 133 LEU B O 1
ATOM 5000 N N . ASP B 1 134 ? 40.42461 31.73970 23.69570 1.000 54.89064 134 ASP B N 1
ATOM 5001 C CA . ASP B 1 134 ? 39.48079 31.22156 24.66966 1.000 58.72686 134 ASP B CA 1
ATOM 5002 C C . ASP B 1 134 ? 38.08282 31.73195 24.41966 1.000 57.78771 134 ASP B C 1
ATOM 5003 O O . ASP B 1 134 ? 37.21207 31.52529 25.25585 1.000 57.77294 134 ASP B O 1
ATOM 5012 N N . GLY B 1 135 ? 37.86979 32.44201 23.31240 1.000 55.85802 135 GLY B N 1
ATOM 5013 C CA . GLY B 1 135 ? 36.59839 33.04379 23.02485 1.000 53.25585 135 GLY B CA 1
ATOM 5014 C C . GLY B 1 135 ? 36.60327 34.54703 23.22727 1.000 49.41769 135 GLY B C 1
ATOM 5015 O O . GLY B 1 135 ? 37.60142 35.16420 23.60245 1.000 47.89891 135 GLY B O 1
ATOM 5019 N N . PRO B 1 136 ? 35.47945 35.16491 22.94097 1.000 47.86994 136 PRO B N 1
ATOM 5020 C CA . PRO B 1 136 ? 35.39419 36.61882 23.06180 1.000 45.34382 136 PRO B CA 1
ATOM 5021 C C . PRO B 1 136 ? 35.48882 37.05085 24.50916 1.000 42.36816 136 PRO B C 1
ATOM 5022 O O . PRO B 1 136 ? 35.12536 36.31822 25.43338 1.000 44.28436 136 PRO B O 1
ATOM 5033 N N . VAL B 1 137 ? 36.07639 38.23125 24.68427 1.000 39.04455 137 VAL B N 1
ATOM 5034 C CA . VAL B 1 137 ? 36.25438 38.88318 25.97303 1.000 41.66746 137 VAL B CA 1
ATOM 5035 C C . VAL B 1 137 ? 35.78956 40.31485 25.76228 1.000 44.21451 137 VAL B C 1
ATOM 5036 O O . VAL B 1 137 ? 36.20671 40.96814 24.79773 1.000 41.63897 137 VAL B O 1
ATOM 5049 N N . VAL B 1 138 ? 34.89266 40.79032 26.60878 1.000 42.18332 138 VAL B N 1
ATOM 5050 C CA . VAL B 1 138 ? 34.31319 42.10715 26.41394 1.000 35.84404 138 VAL B CA 1
ATOM 5051 C C . VAL B 1 138 ? 34.80897 43.03735 27.51777 1.000 35.41413 138 VAL B C 1
ATOM 5052 O O . VAL B 1 138 ? 34.76143 42.69446 28.70769 1.000 36.45476 138 VAL B O 1
ATOM 5065 N N . TYR B 1 139 ? 35.28429 44.20972 27.12222 1.000 35.56573 139 TYR B N 1
ATOM 5066 C CA . TYR B 1 139 ? 35.65345 45.26248 28.03608 1.000 37.64468 139 TYR B CA 1
ATOM 5067 C C . TYR B 1 139 ? 34.71561 46.40955 27.74721 1.000 37.42570 139 TYR B C 1
ATOM 5068 O O . TYR B 1 139 ? 34.46485 46.71861 26.57834 1.000 38.86167 139 TYR B O 1
ATOM 5086 N N . CYS B 1 140 ? 34.16425 47.02705 28.78924 1.000 38.77398 140 CYS B N 1
ATOM 5087 C CA . CYS B 1 140 ? 33.39595 48.24490 28.61622 1.000 39.22604 140 CYS B CA 1
ATOM 5088 C C . CYS B 1 140 ? 33.78233 49.18555 29.74595 1.000 40.76871 140 CYS B C 1
ATOM 5089 O O . CYS B 1 140 ? 33.97662 48.75160 30.88289 1.000 43.23543 140 CYS B O 1
ATOM 5097 N N . PHE B 1 141 ? 33.90799 50.46696 29.43659 1.000 38.62354 141 PHE B N 1
ATOM 5098 C CA . PHE B 1 141 ? 34.23770 51.41277 30.48203 1.000 40.90345 141 PHE B CA 1
ATOM 5099 C C . PHE B 1 141 ? 33.46996 52.70742 30.28360 1.000 39.17165 141 PHE B C 1
ATOM 5100 O O . PHE B 1 141 ? 32.97993 53.02006 29.19203 1.000 40.88250 141 PHE B O 1
ATOM 5117 N N . GLY B 1 142 ? 33.38888 53.46046 31.36610 1.000 41.93255 142 GLY B N 1
ATOM 5118 C CA . GLY B 1 142 ? 32.88082 54.80688 31.33301 1.000 45.05313 142 GLY B CA 1
ATOM 5119 C C . GLY B 1 142 ? 32.89933 55.40755 32.71642 1.000 48.26924 142 GLY B C 1
ATOM 5120 O O . GLY B 1 142 ? 33.91840 55.31998 33.41905 1.000 41.47740 142 GLY B O 1
ATOM 5124 N N . THR B 1 143 ? 31.76901 55.99575 33.13022 1.000 46.51370 143 THR B N 1
ATOM 5125 C CA . THR B 1 143 ? 31.68901 56.66133 34.41604 1.000 46.57976 143 THR B CA 1
ATOM 5126 C C . THR B 1 143 ? 30.38305 56.31149 35.10461 1.000 48.74888 143 THR B C 1
ATOM 5127 O O . THR B 1 143 ? 29.39694 55.92830 34.47387 1.000 49.88754 143 THR B O 1
ATOM 5138 N N . LEU B 1 144 ? 30.38820 56.51423 36.41132 1.000 46.02794 144 LEU B N 1
ATOM 5139 C CA . LEU B 1 144 ? 29.26022 56.20458 37.25982 1.000 50.52505 144 LEU B CA 1
ATOM 5140 C C . LEU B 1 144 ? 28.71454 57.49437 37.83261 1.000 48.28709 144 LEU B C 1
ATOM 5141 O O . LEU B 1 144 ? 29.48404 58.41632 38.15323 1.000 49.82832 144 LEU B O 1
ATOM 5157 N N . ARG B 1 145 ? 27.40750 57.55557 37.97044 1.000 46.80157 145 ARG B N 1
ATOM 5158 C CA . ARG B 1 145 ? 26.79260 58.54418 38.83184 1.000 54.89106 145 ARG B CA 1
ATOM 5159 C C . ARG B 1 145 ? 26.05067 57.78671 39.92334 1.000 56.72394 145 ARG B C 1
ATOM 5160 O O . ARG B 1 145 ? 25.64162 56.62947 39.73087 1.000 52.52073 145 ARG B O 1
ATOM 5181 N N . GLY B 1 146 ? 25.89977 58.43878 41.07855 1.000 56.95787 146 GLY B N 1
ATOM 5182 C CA . GLY B 1 146 ? 25.08097 57.88353 42.13070 1.000 51.09716 146 GLY B CA 1
ATOM 5183 C C . GLY B 1 146 ? 25.10648 58.72765 43.37462 1.000 53.02851 146 GLY B C 1
ATOM 5184 O O . GLY B 1 146 ? 25.23107 59.95726 43.31687 1.000 54.34566 146 GLY B O 1
ATOM 5188 N N . GLU B 1 147 ? 24.99466 58.08275 44.52169 1.000 47.56403 147 GLU B N 1
ATOM 5189 C CA . GLU B 1 147 ? 25.04387 58.79980 45.78175 1.000 50.27595 147 GLU B CA 1
ATOM 5190 C C . GLU B 1 147 ? 25.85822 57.95945 46.73940 1.000 48.55593 147 GLU B C 1
ATOM 5191 O O . GLU B 1 147 ? 25.70712 56.74322 46.79927 1.000 47.86490 147 GLU B O 1
ATOM 5203 N N . TRP B 1 148 ? 26.74258 58.62648 47.47262 1.000 52.64233 148 TRP B N 1
ATOM 5204 C CA . TRP B 1 148 ? 27.46933 58.01170 48.57180 1.000 50.73532 148 TRP B CA 1
ATOM 5205 C C . TRP B 1 148 ? 26.42428 57.54640 49.56712 1.000 58.25662 148 TRP B C 1
ATOM 5206 O O . TRP B 1 148 ? 25.24323 57.92275 49.46157 1.000 54.20141 148 TRP B O 1
ATOM 5227 N N . PRO B 1 149 ? 26.80158 56.72943 50.54301 1.000 57.87299 149 PRO B N 1
ATOM 5228 C CA . PRO B 1 149 ? 25.79953 56.30080 51.53279 1.000 55.29494 149 PRO B CA 1
ATOM 5229 C C . PRO B 1 149 ? 25.07845 57.43200 52.21821 1.000 57.30735 149 PRO B C 1
ATOM 5230 O O . PRO B 1 149 ? 23.91365 57.24717 52.56298 1.000 60.99617 149 PRO B O 1
ATOM 5241 N N . ASP B 1 150 ? 25.71250 58.58801 52.46149 1.000 56.57661 150 ASP B N 1
ATOM 5242 C CA . ASP B 1 150 ? 25.00008 59.63601 53.18024 1.000 57.09964 150 ASP B CA 1
ATOM 5243 C C . ASP B 1 150 ? 24.06254 60.43617 52.27004 1.000 56.83702 150 ASP B C 1
ATOM 5244 O O . ASP B 1 150 ? 23.42631 61.39024 52.73849 1.000 59.04421 150 ASP B O 1
ATOM 5253 N N . GLY B 1 151 ? 23.93175 60.04053 51.01078 1.000 56.67082 151 GLY B N 1
ATOM 5254 C CA . GLY B 1 151 ? 23.02522 60.68315 50.08398 1.000 55.34333 151 GLY B CA 1
ATOM 5255 C C . GLY B 1 151 ? 23.65113 61.74343 49.20787 1.000 60.75809 151 GLY B C 1
ATOM 5256 O O . GLY B 1 151 ? 22.94377 62.32044 48.36239 1.000 55.49280 151 GLY B O 1
ATOM 5260 N N . THR B 1 152 ? 24.96320 62.01731 49.37575 1.000 54.84762 152 THR B N 1
ATOM 5261 C CA . THR B 1 152 ? 25.59591 63.10198 48.62133 1.000 55.17003 152 THR B CA 1
ATOM 5262 C C . THR B 1 152 ? 25.83220 62.61144 47.19513 1.000 53.77128 152 THR B C 1
ATOM 5263 O O . THR B 1 152 ? 26.37960 61.51662 47.00248 1.000 54.80713 152 THR B O 1
ATOM 5274 N N . PRO B 1 153 ? 25.39896 63.34895 46.17717 1.000 53.88426 153 PRO B N 1
ATOM 5275 C CA . PRO B 1 153 ? 25.50129 62.82486 44.81757 1.000 52.43973 153 PRO B CA 1
ATOM 5276 C C . PRO B 1 153 ? 26.92080 62.90194 44.29231 1.000 52.87253 153 PRO B C 1
ATOM 5277 O O . PRO B 1 153 ? 27.71311 63.75774 44.68948 1.000 52.93837 153 PRO B O 1
ATOM 5288 N N . PHE B 1 154 ? 27.22585 61.98691 43.38712 1.000 50.96961 154 PHE B N 1
ATOM 5289 C CA . PHE B 1 154 ? 28.48113 62.01864 42.65269 1.000 52.28108 154 PHE B CA 1
ATOM 5290 C C . PHE B 1 154 ? 28.16533 61.65502 41.20732 1.000 55.16871 154 PHE B C 1
ATOM 5291 O O . PHE B 1 154 ? 27.11070 61.08203 40.89380 1.000 53.99524 154 PHE B O 1
ATOM 5308 N N . ASP B 1 155 ? 29.08857 62.00875 40.32610 1.000 54.35623 155 ASP B N 1
ATOM 5309 C CA . ASP B 1 155 ? 29.00037 61.67622 38.91337 1.000 57.17035 155 ASP B CA 1
ATOM 5310 C C . ASP B 1 155 ? 30.43261 61.62776 38.39747 1.000 57.01012 155 ASP B C 1
ATOM 5311 O O . ASP B 1 155 ? 31.37638 62.01038 39.09104 1.000 48.59169 155 ASP B O 1
ATOM 5320 N N . ASN B 1 156 ? 30.58318 61.10080 37.19635 1.000 56.85625 156 ASN B N 1
ATOM 5321 C CA . ASN B 1 156 ? 31.85975 61.03921 36.50057 1.000 59.69194 156 ASN B CA 1
ATOM 5322 C C . ASN B 1 156 ? 32.90211 60.21136 37.22614 1.000 56.17349 156 ASN B C 1
ATOM 5323 O O . ASN B 1 156 ? 34.09630 60.46969 37.11218 1.000 51.09487 156 ASN B O 1
ATOM 5334 N N . VAL B 1 157 ? 32.48747 59.15475 37.90313 1.000 50.54178 157 VAL B N 1
ATOM 5335 C CA . VAL B 1 157 ? 33.43384 58.24360 38.54150 1.000 48.59819 157 VAL B CA 1
ATOM 5336 C C . VAL B 1 157 ? 33.75762 57.08804 37.59913 1.000 46.89220 157 VAL B C 1
ATOM 5337 O O . VAL B 1 157 ? 32.87808 56.30953 37.21648 1.000 45.10922 157 VAL B O 1
ATOM 5350 N N . ARG B 1 158 ? 35.03264 56.96108 37.24614 1.000 48.18434 158 ARG B N 1
ATOM 5351 C CA . ARG B 1 158 ? 35.45738 56.01252 36.22420 1.000 47.68041 158 ARG B CA 1
ATOM 5352 C C . ARG B 1 158 ? 35.25275 54.56821 36.65012 1.000 40.08077 158 ARG B C 1
ATOM 5353 O O . ARG B 1 158 ? 35.45932 54.20315 37.81531 1.000 45.21226 158 ARG B O 1
ATOM 5374 N N . PHE B 1 159 ? 34.89083 53.73718 35.67225 1.000 42.92019 159 PHE B N 1
ATOM 5375 C CA . PHE B 1 159 ? 34.73291 52.30419 35.89715 1.000 43.31849 159 PHE B CA 1
ATOM 5376 C C . PHE B 1 159 ? 35.13348 51.53842 34.64651 1.000 42.93126 159 PHE B C 1
ATOM 5377 O O . PHE B 1 159 ? 35.08899 52.07300 33.52853 1.000 40.84121 159 PHE B O 1
ATOM 5394 N N . ILE B 1 160 ? 35.47925 50.26404 34.84519 1.000 37.65780 160 ILE B N 1
ATOM 5395 C CA . ILE B 1 160 ? 35.70736 49.36066 33.72863 1.000 37.83570 160 ILE B CA 1
ATOM 5396 C C . ILE B 1 160 ? 35.30103 47.95682 34.13476 1.000 39.93490 160 ILE B C 1
ATOM 5397 O O . ILE B 1 160 ? 35.58929 47.51600 35.23776 1.000 40.62427 160 ILE B O 1
ATOM 5413 N N . ASP B 1 161 ? 34.58281 47.26681 33.25718 1.000 36.38579 161 ASP B N 1
ATOM 5414 C CA . ASP B 1 161 ? 34.22027 45.87878 33.46088 1.000 38.92408 161 ASP B CA 1
ATOM 5415 C C . ASP B 1 161 ? 34.89783 45.04361 32.39329 1.000 39.80674 161 ASP B C 1
ATOM 5416 O O . ASP B 1 161 ? 35.12989 45.50330 31.27447 1.000 40.10545 161 ASP B O 1
ATOM 5425 N N . ARG B 1 162 ? 35.22915 43.81508 32.75850 1.000 39.36809 162 ARG B N 1
ATOM 5426 C CA . ARG B 1 162 ? 35.75514 42.85062 31.80697 1.000 39.05367 162 ARG B CA 1
ATOM 5427 C C . ARG B 1 162 ? 34.90763 41.60332 31.96142 1.000 37.57798 162 ARG B C 1
ATOM 5428 O O . ARG B 1 162 ? 34.76364 41.09558 33.07951 1.000 40.80366 162 ARG B O 1
ATOM 5449 N N . PHE B 1 163 ? 34.34502 41.09707 30.86065 1.000 35.53697 163 PHE B N 1
ATOM 5450 C CA . PHE B 1 163 ? 33.60050 39.85032 30.92140 1.000 39.45814 163 PHE B CA 1
ATOM 5451 C C . PHE B 1 163 ? 34.24726 38.81537 30.01135 1.000 38.10770 163 PHE B C 1
ATOM 5452 O O . PHE B 1 163 ? 34.52439 39.10243 28.84038 1.000 37.90978 163 PHE B O 1
ATOM 5469 N N . ALA B 1 164 ? 34.41120 37.59300 30.50943 1.000 40.94317 164 ALA B N 1
ATOM 5470 C CA . ALA B 1 164 ? 34.78865 36.46801 29.66464 1.000 44.26895 164 ALA B CA 1
ATOM 5471 C C . ALA B 1 164 ? 33.56160 35.59403 29.46045 1.000 46.26266 164 ALA B C 1
ATOM 5472 O O . ALA B 1 164 ? 32.77833 35.38022 30.38499 1.000 46.47729 164 ALA B O 1
ATOM 5479 N N . LEU B 1 165 ? 33.38539 35.10264 28.25049 1.000 45.06841 165 LEU B N 1
ATOM 5480 C CA . LEU B 1 165 ? 32.16929 34.39837 27.89139 1.000 48.12389 165 LEU B CA 1
ATOM 5481 C C . LEU B 1 165 ? 32.47007 32.94975 27.53997 1.000 51.50488 165 LEU B C 1
ATOM 5482 O O . LEU B 1 165 ? 33.58170 32.59460 27.17510 1.000 50.31078 165 LEU B O 1
ATOM 5498 N N . ARG B 1 166 ? 31.44115 32.11296 27.64824 1.000 52.82481 166 ARG B N 1
ATOM 5499 C CA . ARG B 1 166 ? 31.55543 30.70962 27.27559 1.000 53.51660 166 ARG B CA 1
ATOM 5500 C C . ARG B 1 166 ? 30.20984 30.27634 26.72976 1.000 56.76486 166 ARG B C 1
ATOM 5501 O O . ARG B 1 166 ? 29.19646 30.37648 27.42632 1.000 56.86885 166 ARG B O 1
ATOM 5522 N N . ASP B 1 167 ? 30.20166 29.82367 25.48401 1.000 59.10901 167 ASP B N 1
ATOM 5523 C CA . ASP B 1 167 ? 28.97296 29.42251 24.79062 1.000 64.88641 167 ASP B CA 1
ATOM 5524 C C . ASP B 1 167 ? 27.89616 30.49620 24.87592 1.000 56.30631 167 ASP B C 1
ATOM 5525 O O . ASP B 1 167 ? 26.72073 30.20986 25.10081 1.000 56.17563 167 ASP B O 1
ATOM 5534 N N . GLY B 1 168 ? 28.29554 31.74446 24.69553 1.000 54.19696 168 GLY B N 1
ATOM 5535 C CA . GLY B 1 168 ? 27.33305 32.81251 24.65674 1.000 55.58831 168 GLY B CA 1
ATOM 5536 C C . GLY B 1 168 ? 26.84194 33.29364 25.99539 1.000 55.30853 168 GLY B C 1
ATOM 5537 O O . GLY B 1 168 ? 26.07961 34.27600 26.02469 1.000 49.90192 168 GLY B O 1
ATOM 5541 N N . LYS B 1 169 ? 27.25661 32.65271 27.09425 1.000 49.91189 169 LYS B N 1
ATOM 5542 C CA . LYS B 1 169 ? 26.89965 33.09157 28.43970 1.000 52.88061 169 LYS B CA 1
ATOM 5543 C C . LYS B 1 169 ? 28.09067 33.77638 29.09563 1.000 51.85078 169 LYS B C 1
ATOM 5544 O O . LYS B 1 169 ? 29.24425 33.56795 28.70609 1.000 46.75641 169 LYS B O 1
ATOM 5563 N N . LEU B 1 170 ? 27.79708 34.61080 30.09750 1.000 48.24570 170 LEU B N 1
ATOM 5564 C CA . LEU B 1 170 ? 28.84028 35.31956 30.83384 1.000 47.42244 170 LEU B CA 1
ATOM 5565 C C . LEU B 1 170 ? 29.42467 34.36406 31.86052 1.000 49.18384 170 LEU B C 1
ATOM 5566 O O . LEU B 1 170 ? 28.68179 33.81070 32.68346 1.000 50.10823 170 LEU B O 1
ATOM 5582 N N . ALA B 1 171 ? 30.74154 34.16184 31.81378 1.000 43.40583 171 ALA B N 1
ATOM 5583 C CA . ALA B 1 171 ? 31.38492 33.21266 32.71151 1.000 45.89635 171 ALA B CA 1
ATOM 5584 C C . ALA B 1 171 ? 32.27119 33.85184 33.75970 1.000 47.37993 171 ALA B C 1
ATOM 5585 O O . ALA B 1 171 ? 32.40863 33.30060 34.85260 1.000 46.38903 171 ALA B O 1
ATOM 5592 N N . VAL B 1 172 ? 32.89352 34.98021 33.45490 1.000 43.35243 172 VAL B N 1
ATOM 5593 C CA . VAL B 1 172 ? 33.73071 35.67312 34.42212 1.000 45.66667 172 VAL B CA 1
ATOM 5594 C C . VAL B 1 172 ? 33.48180 37.16895 34.29708 1.000 45.51854 172 VAL B C 1
ATOM 5595 O O . VAL B 1 172 ? 33.45744 37.71450 33.18674 1.000 45.62029 172 VAL B O 1
ATOM 5608 N N . GLN B 1 173 ? 33.35469 37.84177 35.43409 1.000 42.30464 173 GLN B N 1
ATOM 5609 C CA . GLN B 1 173 ? 33.24991 39.29151 35.45680 1.000 44.44181 173 GLN B CA 1
ATOM 5610 C C . GLN B 1 173 ? 34.30914 39.80908 36.40374 1.000 45.20304 173 GLN B C 1
ATOM 5611 O O . GLN B 1 173 ? 34.40210 39.33948 37.53969 1.000 44.64730 173 GLN B O 1
ATOM 5625 N N . ASP B 1 174 ? 35.11690 40.75062 35.92844 1.000 45.96216 174 ASP B N 1
ATOM 5626 C CA . ASP B 1 174 ? 36.05198 41.49929 36.75810 1.000 43.92203 174 ASP B CA 1
ATOM 5627 C C . ASP B 1 174 ? 35.69145 42.97812 36.65861 1.000 37.97894 174 ASP B C 1
ATOM 5628 O O . ASP B 1 174 ? 35.33839 43.48092 35.58666 1.000 41.15580 174 ASP B O 1
ATOM 5637 N N . VAL B 1 175 ? 35.76447 43.67554 37.77528 1.000 39.55928 175 VAL B N 1
ATOM 5638 C CA . VAL B 1 175 ? 35.38014 45.07461 37.83365 1.000 40.38935 175 VAL B CA 1
ATOM 5639 C C . VAL B 1 175 ? 36.48827 45.87857 38.50680 1.000 41.18583 175 VAL B C 1
ATOM 5640 O O . VAL B 1 175 ? 37.02048 45.48845 39.56028 1.000 38.37973 175 VAL B O 1
ATOM 5653 N N . TRP B 1 176 ? 36.79968 47.03208 37.92400 1.000 38.63594 176 TRP B N 1
ATOM 5654 C CA . TRP B 1 176 ? 37.68950 47.96270 38.60298 1.000 42.07241 176 TRP B CA 1
ATOM 5655 C C . TRP B 1 176 ? 37.08455 49.34790 38.44531 1.000 42.93030 176 TRP B C 1
ATOM 5656 O O . TRP B 1 176 ? 36.54914 49.65461 37.37319 1.000 40.87635 176 TRP B O 1
ATOM 5677 N N . ASN B 1 177 ? 37.21650 50.19797 39.47574 1.000 41.41136 177 ASN B N 1
ATOM 5678 C CA . ASN B 1 177 ? 36.66367 51.54256 39.37142 1.000 39.85196 177 ASN B CA 1
ATOM 5679 C C . ASN B 1 177 ? 37.28661 52.49357 40.37244 1.000 44.48191 177 ASN B C 1
ATOM 5680 O O . ASN B 1 177 ? 38.01031 52.10324 41.28811 1.000 43.83162 177 ASN B O 1
ATOM 5691 N N . ASP B 1 178 ? 36.99601 53.76891 40.15304 1.000 45.45130 178 ASP B N 1
ATOM 5692 C CA . ASP B 1 178 ? 37.55423 54.84375 40.94382 1.000 44.25654 178 ASP B CA 1
ATOM 5693 C C . ASP B 1 178 ? 36.70872 55.18596 42.17231 1.000 50.67735 178 ASP B C 1
ATOM 5694 O O . ASP B 1 178 ? 36.87421 56.27432 42.72190 1.000 46.76421 178 ASP B O 1
ATOM 5703 N N . LEU B 1 179 ? 35.81128 54.30810 42.61983 1.000 46.18060 179 LEU B N 1
ATOM 5704 C CA . LEU B 1 179 ? 34.91920 54.70723 43.70992 1.000 50.54574 179 LEU B CA 1
ATOM 5705 C C . LEU B 1 179 ? 35.70319 55.00606 44.97953 1.000 53.59680 179 LEU B C 1
ATOM 5706 O O . LEU B 1 179 ? 35.48893 56.03826 45.63309 1.000 47.77523 179 LEU B O 1
ATOM 5722 N N . GLU B 1 180 ? 36.59733 54.10499 45.38038 1.000 48.75331 180 GLU B N 1
ATOM 5723 C CA . GLU B 1 180 ? 37.25604 54.38860 46.64991 1.000 47.54270 180 GLU B CA 1
ATOM 5724 C C . GLU B 1 180 ? 38.20174 55.56847 46.50123 1.000 48.22020 180 GLU B C 1
ATOM 5725 O O . GLU B 1 180 ? 38.52337 56.23979 47.48901 1.000 52.40458 180 GLU B O 1
ATOM 5737 N N . ALA B 1 181 ? 38.62029 55.85803 45.27128 1.000 53.67610 181 ALA B N 1
ATOM 5738 C CA . ALA B 1 181 ? 39.53738 56.95602 45.04117 1.000 54.42495 181 ALA B CA 1
ATOM 5739 C C . ALA B 1 181 ? 38.84842 58.29813 45.16926 1.000 57.29646 181 ALA B C 1
ATOM 5740 O O . ALA B 1 181 ? 39.51064 59.28939 45.46488 1.000 53.85481 181 ALA B O 1
ATOM 5747 N N . MET B 1 182 ? 37.53009 58.34776 44.89477 1.000 53.48103 182 MET B N 1
ATOM 5748 C CA . MET B 1 182 ? 36.75901 59.58189 44.93132 1.000 55.93001 182 MET B CA 1
ATOM 5749 C C . MET B 1 182 ? 35.85237 59.70512 46.15352 1.000 57.22760 182 MET B C 1
ATOM 5750 O O . MET B 1 182 ? 35.21862 60.76032 46.33490 1.000 55.75404 182 MET B O 1
ATOM 5764 N N . ARG B 1 183 ? 35.77641 58.67677 46.99081 1.000 54.28660 183 ARG B N 1
ATOM 5765 C CA . ARG B 1 183 ? 34.91968 58.74696 48.15498 1.000 57.61009 183 ARG B CA 1
ATOM 5766 C C . ARG B 1 183 ? 35.38419 59.86428 49.08385 1.000 60.23595 183 ARG B C 1
ATOM 5767 O O . ARG B 1 183 ? 36.57734 59.95077 49.38409 1.000 59.27164 183 ARG B O 1
ATOM 5788 N N . PRO B 1 184 ? 34.47999 60.71541 49.57738 1.000 58.39898 184 PRO B N 1
ATOM 5789 C CA . PRO B 1 184 ? 34.87800 61.69213 50.59324 1.000 58.68855 184 PRO B CA 1
ATOM 5790 C C . PRO B 1 184 ? 35.42128 61.00089 51.83066 1.000 64.13472 184 PRO B C 1
ATOM 5791 O O . PRO B 1 184 ? 34.85348 60.02575 52.32158 1.000 64.12081 184 PRO B O 1
ATOM 5802 N N . ARG B 1 185 ? 36.53544 61.51544 52.32883 1.000 64.66174 185 ARG B N 1
ATOM 5803 C CA . ARG B 1 185 ? 37.24016 60.93245 53.45452 1.000 74.86068 185 ARG B CA 1
ATOM 5804 C C . ARG B 1 185 ? 37.19186 61.92715 54.60108 1.000 84.00312 185 ARG B C 1
ATOM 5805 O O . ARG B 1 185 ? 37.37616 63.12896 54.39596 1.000 79.52965 185 ARG B O 1
ATOM 5826 N N . GLY B 1 186 ? 36.92252 61.42515 55.80053 1.000 79.67146 186 GLY B N 1
ATOM 5827 C CA . GLY B 1 186 ? 36.77336 62.27076 56.97068 1.000 94.45801 186 GLY B CA 1
ATOM 5828 C C . GLY B 1 186 ? 37.86964 63.31704 57.08390 1.000 92.41330 186 GLY B C 1
ATOM 5829 O O . GLY B 1 186 ? 37.71700 64.43064 56.57806 1.000 98.94571 186 GLY B O 1
ATOM 5833 N N . PRO C 1 1 ? 46.16982 17.53057 6.75706 1.000 39.76757 1 PRO C N 1
ATOM 5834 C CA . PRO C 1 1 ? 46.04362 17.79528 5.31794 1.000 36.24483 1 PRO C CA 1
ATOM 5835 C C . PRO C 1 1 ? 44.61197 18.13934 4.92631 1.000 37.37961 1 PRO C C 1
ATOM 5836 O O . PRO C 1 1 ? 43.64890 17.61172 5.50914 1.000 33.91342 1 PRO C O 1
ATOM 5849 N N . ILE C 1 2 ? 44.48783 19.03771 3.95801 1.000 34.05628 2 ILE C N 1
ATOM 5850 C CA . ILE C 1 2 ? 43.18124 19.57079 3.57695 1.000 32.07825 2 ILE C CA 1
ATOM 5851 C C . ILE C 1 2 ? 43.02586 19.25167 2.12275 1.000 30.35064 2 ILE C C 1
ATOM 5852 O O . ILE C 1 2 ? 43.87343 19.63993 1.30977 1.000 28.17069 2 ILE C O 1
ATOM 5868 N N . VAL C 1 3 ? 41.96465 18.52341 1.79749 1.000 28.71714 3 VAL C N 1
ATOM 5869 C CA . VAL C 1 3 ? 41.63683 18.09998 0.43736 1.000 30.08319 3 VAL C CA 1
ATOM 5870 C C . VAL C 1 3 ? 40.41453 18.89033 -0.01003 1.000 32.09622 3 VAL C C 1
ATOM 5871 O O . VAL C 1 3 ? 39.43272 18.97438 0.72212 1.000 29.94307 3 VAL C O 1
ATOM 5884 N N . GLU C 1 4 ? 40.49027 19.47517 -1.20043 1.000 29.66719 4 GLU C N 1
ATOM 5885 C CA . GLU C 1 4 ? 39.37428 20.15566 -1.81147 1.000 28.66046 4 GLU C CA 1
ATOM 5886 C C . GLU C 1 4 ? 39.08179 19.41794 -3.10565 1.000 35.04321 4 GLU C C 1
ATOM 5887 O O . GLU C 1 4 ? 40.01685 19.06599 -3.84914 1.000 30.80006 4 GLU C O 1
ATOM 5899 N N . ILE C 1 5 ? 37.80962 19.16089 -3.38239 1.000 30.36111 5 ILE C N 1
ATOM 5900 C CA . ILE C 1 5 ? 37.47711 18.61567 -4.69350 1.000 29.82429 5 ILE C CA 1
ATOM 5901 C C . ILE C 1 5 ? 36.37727 19.43671 -5.33799 1.000 36.29065 5 ILE C C 1
ATOM 5902 O O . ILE C 1 5 ? 35.35203 19.70326 -4.71982 1.000 34.92245 5 ILE C O 1
ATOM 5918 N N . HIS C 1 6 ? 36.58782 19.84116 -6.57004 1.000 31.48303 6 HIS C N 1
ATOM 5919 C CA . HIS C 1 6 ? 35.64073 20.65985 -7.29969 1.000 36.32131 6 HIS C CA 1
ATOM 5920 C C . HIS C 1 6 ? 34.91319 19.70866 -8.22831 1.000 38.24791 6 HIS C C 1
ATOM 5921 O O . HIS C 1 6 ? 35.54314 18.93548 -8.94132 1.000 34.68262 6 HIS C O 1
ATOM 5935 N N . LEU C 1 7 ? 33.59134 19.67428 -8.14121 1.000 37.91780 7 LEU C N 1
ATOM 5936 C CA . LEU C 1 7 ? 32.81931 18.78933 -9.00589 1.000 37.74057 7 LEU C CA 1
ATOM 5937 C C . LEU C 1 7 ? 31.51470 19.44214 -9.40548 1.000 38.66103 7 LEU C C 1
ATOM 5938 O O . LEU C 1 7 ? 31.07694 20.45808 -8.83089 1.000 35.11847 7 LEU C O 1
ATOM 5954 N N . LEU C 1 8 ? 30.93650 18.88174 -10.45952 1.000 37.31570 8 LEU C N 1
ATOM 5955 C CA . LEU C 1 8 ? 29.65397 19.36917 -10.97033 1.000 42.51569 8 LEU C CA 1
ATOM 5956 C C . LEU C 1 8 ? 28.52534 18.89046 -10.07345 1.000 42.86063 8 LEU C C 1
ATOM 5957 O O . LEU C 1 8 ? 28.60798 17.81517 -9.47018 1.000 36.27735 8 LEU C O 1
ATOM 5973 N N . GLU C 1 9 ? 27.46263 19.69947 -10.00982 1.000 43.24262 9 GLU C N 1
ATOM 5974 C CA . GLU C 1 9 ? 26.31536 19.37722 -9.18091 1.000 43.39043 9 GLU C CA 1
ATOM 5975 C C . GLU C 1 9 ? 25.63844 18.11091 -9.69852 1.000 49.99172 9 GLU C C 1
ATOM 5976 O O . GLU C 1 9 ? 25.67472 17.80834 -10.89680 1.000 47.56743 9 GLU C O 1
ATOM 5988 N N . GLY C 1 10 ? 24.99213 17.38287 -8.77919 1.000 45.19780 10 GLY C N 1
ATOM 5989 C CA . GLY C 1 10 ? 24.11461 16.29439 -9.15113 1.000 44.09086 10 GLY C CA 1
ATOM 5990 C C . GLY C 1 10 ? 24.46760 15.01503 -8.42143 1.000 46.69373 10 GLY C C 1
ATOM 5991 O O . GLY C 1 10 ? 23.73274 14.06253 -8.48279 1.000 46.46906 10 GLY C O 1
ATOM 5995 N N . TYR C 1 11 ? 25.60582 14.95646 -7.72653 1.000 41.01392 11 TYR C N 1
ATOM 5996 C CA . TYR C 1 11 ? 25.91956 13.75088 -6.95719 1.000 45.12509 11 TYR C CA 1
ATOM 5997 C C . TYR C 1 11 ? 25.14604 13.76195 -5.64841 1.000 44.91152 11 TYR C C 1
ATOM 5998 O O . TYR C 1 11 ? 24.90383 14.82518 -5.05932 1.000 42.47724 11 TYR C O 1
ATOM 6016 N N . SER C 1 12 ? 24.72192 12.57894 -5.21612 1.000 42.82825 12 SER C N 1
ATOM 6017 C CA . SER C 1 12 ? 23.84894 12.48131 -4.05812 1.000 43.62670 12 SER C CA 1
ATOM 6018 C C . SER C 1 12 ? 24.67509 12.66794 -2.79638 1.000 47.51271 12 SER C C 1
ATOM 6019 O O . SER C 1 12 ? 25.90608 12.64718 -2.82704 1.000 44.68182 12 SER C O 1
ATOM 6027 N N . ASP C 1 13 ? 23.99568 12.78309 -1.65777 1.000 41.54613 13 ASP C N 1
ATOM 6028 C CA . ASP C 1 13 ? 24.72477 12.86884 -0.38356 1.000 50.17703 13 ASP C CA 1
ATOM 6029 C C . ASP C 1 13 ? 25.51649 11.57713 -0.11344 1.000 47.65192 13 ASP C C 1
ATOM 6030 O O . ASP C 1 13 ? 26.67076 11.62940 0.32610 1.000 46.16167 13 ASP C O 1
ATOM 6039 N N . ALA C 1 14 ? 24.92999 10.41869 -0.40689 1.000 46.84688 14 ALA C N 1
ATOM 6040 C CA . ALA C 1 14 ? 25.61709 9.16117 -0.15379 1.000 46.21484 14 ALA C CA 1
ATOM 6041 C C . ALA C 1 14 ? 26.84935 9.01735 -1.05703 1.000 44.66294 14 ALA C C 1
ATOM 6042 O O . ALA C 1 14 ? 27.90633 8.53439 -0.62961 1.000 42.92368 14 ALA C O 1
ATOM 6049 N N . GLU C 1 15 ? 26.75516 9.47905 -2.29916 1.000 42.39543 15 GLU C N 1
ATOM 6050 C CA . GLU C 1 15 ? 27.92553 9.47078 -3.18789 1.000 41.49526 15 GLU C CA 1
ATOM 6051 C C . GLU C 1 15 ? 29.01659 10.43564 -2.69874 1.000 42.20008 15 GLU C C 1
ATOM 6052 O O . GLU C 1 15 ? 30.20715 10.09141 -2.69881 1.000 42.15610 15 GLU C O 1
ATOM 6064 N N . LYS C 1 16 ? 28.63352 11.62927 -2.25406 1.000 41.58320 16 LYS C N 1
ATOM 6065 C CA . LYS C 1 16 ? 29.61480 12.53152 -1.67100 1.000 37.39208 16 LYS C CA 1
ATOM 6066 C C . LYS C 1 16 ? 30.27749 11.90324 -0.45642 1.000 40.95972 16 LYS C C 1
ATOM 6067 O O . LYS C 1 16 ? 31.48596 12.09846 -0.21268 1.000 41.41723 16 LYS C O 1
ATOM 6086 N N . GLU C 1 17 ? 29.51456 11.13485 0.31349 1.000 42.12197 17 GLU C N 1
ATOM 6087 C CA . GLU C 1 17 ? 30.07155 10.55506 1.52184 1.000 44.82541 17 GLU C CA 1
ATOM 6088 C C . GLU C 1 17 ? 31.09014 9.48554 1.17637 1.000 43.81385 17 GLU C C 1
ATOM 6089 O O . GLU C 1 17 ? 32.11435 9.37586 1.84271 1.000 43.77358 17 GLU C O 1
ATOM 6101 N N . ARG C 1 18 ? 30.78215 8.63504 0.18430 1.000 39.28648 18 ARG C N 1
ATOM 6102 C CA . ARG C 1 18 ? 31.77121 7.67825 -0.30823 1.000 45.92564 18 ARG C CA 1
ATOM 6103 C C . ARG C 1 18 ? 33.01973 8.39672 -0.78766 1.000 39.64216 18 ARG C C 1
ATOM 6104 O O . ARG C 1 18 ? 34.15253 7.98850 -0.50228 1.000 36.30613 18 ARG C O 1
ATOM 6125 N N . LEU C 1 19 ? 32.83203 9.44117 -1.57295 1.000 37.89244 19 LEU C N 1
ATOM 6126 C CA . LEU C 1 19 ? 33.98284 10.12145 -2.14094 1.000 38.53263 19 LEU C CA 1
ATOM 6127 C C . LEU C 1 19 ? 34.83648 10.74383 -1.05219 1.000 41.33287 19 LEU C C 1
ATOM 6128 O O . LEU C 1 19 ? 36.07348 10.65724 -1.07505 1.000 36.02931 19 LEU C O 1
ATOM 6144 N N . GLY C 1 20 ? 34.19036 11.36384 -0.08077 1.000 36.29832 20 GLY C N 1
ATOM 6145 C CA . GLY C 1 20 ? 34.91428 11.95123 1.01828 1.000 39.13823 20 GLY C CA 1
ATOM 6146 C C . GLY C 1 20 ? 35.71176 10.92380 1.77901 1.000 36.96675 20 GLY C C 1
ATOM 6147 O O . GLY C 1 20 ? 36.86492 11.16525 2.12628 1.000 35.72660 20 GLY C O 1
ATOM 6151 N N . ARG C 1 21 ? 35.10149 9.77655 2.07001 1.000 38.62625 21 ARG C N 1
ATOM 6152 C CA . ARG C 1 21 ? 35.81122 8.72526 2.79134 1.000 41.93040 21 ARG C CA 1
ATOM 6153 C C . ARG C 1 21 ? 36.95968 8.17773 1.95784 1.000 40.64465 21 ARG C C 1
ATOM 6154 O O . ARG C 1 21 ? 38.04627 7.91940 2.47346 1.000 38.58638 21 ARG C O 1
ATOM 6175 N N . SER C 1 22 ? 36.72005 7.99750 0.67247 1.000 35.50540 22 SER C N 1
ATOM 6176 C CA . SER C 1 22 ? 37.72955 7.47050 -0.22429 1.000 38.16151 22 SER C CA 1
ATOM 6177 C C . SER C 1 22 ? 38.93553 8.42433 -0.32172 1.000 35.34592 22 SER C C 1
ATOM 6178 O O . SER C 1 22 ? 40.10109 7.99217 -0.29454 1.000 31.84727 22 SER C O 1
ATOM 6186 N N . LEU C 1 23 ? 38.66705 9.72157 -0.41506 1.000 34.88458 23 LEU C N 1
ATOM 6187 C CA . LEU C 1 23 ? 39.73381 10.70238 -0.48714 1.000 31.48975 23 LEU C CA 1
ATOM 6188 C C . LEU C 1 23 ? 40.52282 10.74119 0.81663 1.000 33.51542 23 LEU C C 1
ATOM 6189 O O . LEU C 1 23 ? 41.74515 10.90223 0.80722 1.000 33.71219 23 LEU C O 1
ATOM 6205 N N . THR C 1 24 ? 39.83570 10.61523 1.93835 1.000 32.09515 24 THR C N 1
ATOM 6206 C CA . THR C 1 24 ? 40.50211 10.63277 3.23417 1.000 35.10086 24 THR C CA 1
ATOM 6207 C C . THR C 1 24 ? 41.45924 9.46782 3.34974 1.000 36.51493 24 THR C C 1
ATOM 6208 O O . THR C 1 24 ? 42.62600 9.64358 3.70917 1.000 35.53682 24 THR C O 1
ATOM 6219 N N . ALA C 1 25 ? 41.00356 8.27999 2.96979 1.000 35.52393 25 ALA C N 1
ATOM 6220 C CA . ALA C 1 25 ? 41.86498 7.09508 3.08854 1.000 35.97643 25 ALA C CA 1
ATOM 6221 C C . ALA C 1 25 ? 43.02529 7.16247 2.11255 1.000 35.47351 25 ALA C C 1
ATOM 6222 O O . ALA C 1 25 ? 44.13007 6.70843 2.41540 1.000 35.94085 25 ALA C O 1
ATOM 6229 N N . ALA C 1 26 ? 42.78248 7.69857 0.92326 1.000 33.06485 26 ALA C N 1
ATOM 6230 C CA . ALA C 1 26 ? 43.85869 7.87009 -0.02250 1.000 35.16962 26 ALA C CA 1
ATOM 6231 C C . ALA C 1 26 ? 45.01019 8.60728 0.64077 1.000 35.38070 26 ALA C C 1
ATOM 6232 O O . ALA C 1 26 ? 46.15463 8.17694 0.57659 1.000 33.24933 26 ALA C O 1
ATOM 6239 N N . VAL C 1 27 ? 44.69935 9.69644 1.32286 1.000 32.18200 27 VAL C N 1
ATOM 6240 C CA . VAL C 1 27 ? 45.71306 10.49706 1.97729 1.000 37.03102 27 VAL C CA 1
ATOM 6241 C C . VAL C 1 27 ? 46.50074 9.65722 2.96475 1.000 38.02687 27 VAL C C 1
ATOM 6242 O O . VAL C 1 27 ? 47.73934 9.79303 3.08780 1.000 33.57811 27 VAL C O 1
ATOM 6255 N N . GLN C 1 28 ? 45.79591 8.78605 3.69452 1.000 34.21032 28 GLN C N 1
ATOM 6256 C CA . GLN C 1 28 ? 46.42435 7.97767 4.72515 1.000 37.65716 28 GLN C CA 1
ATOM 6257 C C . GLN C 1 28 ? 47.34443 6.91877 4.15003 1.000 34.80827 28 GLN C C 1
ATOM 6258 O O . GLN C 1 28 ? 48.07074 6.28900 4.92294 1.000 42.18425 28 GLN C O 1
ATOM 6272 N N . THR C 1 29 ? 47.32970 6.67173 2.83843 1.000 36.47934 29 THR C N 1
ATOM 6273 C CA . THR C 1 29 ? 48.30071 5.70691 2.31075 1.000 35.97054 29 THR C CA 1
ATOM 6274 C C . THR C 1 29 ? 49.70194 6.29288 2.24498 1.000 40.19904 29 THR C C 1
ATOM 6275 O O . THR C 1 29 ? 50.66564 5.54916 2.06033 1.000 38.50363 29 THR C O 1
ATOM 6286 N N . VAL C 1 30 ? 49.82340 7.61670 2.36902 1.000 42.36107 30 VAL C N 1
ATOM 6287 C CA . VAL C 1 30 ? 51.11122 8.30396 2.29204 1.000 40.63108 30 VAL C CA 1
ATOM 6288 C C . VAL C 1 30 ? 51.38866 9.10740 3.55807 1.000 40.41852 30 VAL C C 1
ATOM 6289 O O . VAL C 1 30 ? 52.47449 9.02720 4.13799 1.000 42.19294 30 VAL C O 1
ATOM 6302 N N . VAL C 1 31 ? 50.39791 9.85238 4.02575 1.000 41.76062 31 VAL C N 1
ATOM 6303 C CA . VAL C 1 31 ? 50.51722 10.70736 5.20136 1.000 43.35177 31 VAL C CA 1
ATOM 6304 C C . VAL C 1 31 ? 49.89143 9.97903 6.38287 1.000 49.38018 31 VAL C C 1
ATOM 6305 O O . VAL C 1 31 ? 48.67791 9.74821 6.36929 1.000 49.87594 31 VAL C O 1
ATOM 6318 N N . PRO C 1 32 ? 50.66611 9.64402 7.44132 1.000 57.50584 32 PRO C N 1
ATOM 6319 C CA . PRO C 1 32 ? 50.14266 8.86539 8.56921 1.000 62.95840 32 PRO C CA 1
ATOM 6320 C C . PRO C 1 32 ? 49.41407 9.75001 9.57448 1.000 60.90768 32 PRO C C 1
ATOM 6321 O O . PRO C 1 32 ? 49.65037 9.67972 10.77741 1.000 64.28664 32 PRO C O 1
ATOM 6332 N N . ALA C 1 33 ? 48.55703 10.59455 9.07750 1.000 57.46173 33 ALA C N 1
ATOM 6333 C CA . ALA C 1 33 ? 47.71044 11.39477 9.94418 1.000 52.57151 33 ALA C CA 1
ATOM 6334 C C . ALA C 1 33 ? 46.50913 10.55563 10.35007 1.000 56.50752 33 ALA C C 1
ATOM 6335 O O . ALA C 1 33 ? 46.05456 9.70285 9.58231 1.000 57.88410 33 ALA C O 1
ATOM 6342 N N . PRO C 1 34 ? 45.96931 10.76978 11.54646 1.000 60.70034 34 PRO C N 1
ATOM 6343 C CA . PRO C 1 34 ? 44.69903 10.14077 11.87735 1.000 59.18079 34 PRO C CA 1
ATOM 6344 C C . PRO C 1 34 ? 43.59932 10.76141 11.01129 1.000 55.94584 34 PRO C C 1
ATOM 6345 O O . PRO C 1 34 ? 43.72187 11.91869 10.59178 1.000 57.52503 34 PRO C O 1
ATOM 6356 N N . PRO C 1 35 ? 42.56201 9.99980 10.69711 1.000 57.24442 35 PRO C N 1
ATOM 6357 C CA . PRO C 1 35 ? 41.45503 10.60335 9.92054 1.000 56.51623 35 PRO C CA 1
ATOM 6358 C C . PRO C 1 35 ? 41.02772 11.96977 10.43664 1.000 52.17706 35 PRO C C 1
ATOM 6359 O O . PRO C 1 35 ? 40.61812 12.81001 9.63532 1.000 48.06825 35 PRO C O 1
ATOM 6370 N N . GLU C 1 36 ? 41.12866 12.22856 11.73905 1.000 56.27734 36 GLU C N 1
ATOM 6371 C CA . GLU C 1 36 ? 40.59941 13.45448 12.32478 1.000 59.60367 36 GLU C CA 1
ATOM 6372 C C . GLU C 1 36 ? 41.47334 14.66845 12.04338 1.000 60.63547 36 GLU C C 1
ATOM 6373 O O . GLU C 1 36 ? 41.06536 15.79618 12.33479 1.000 62.11897 36 GLU C O 1
ATOM 6385 N N . ALA C 1 37 ? 42.67209 14.46362 11.51192 1.000 48.72073 37 ALA C N 1
ATOM 6386 C CA . ALA C 1 37 ? 43.50524 15.56168 11.06238 1.000 46.80259 37 ALA C CA 1
ATOM 6387 C C . ALA C 1 37 ? 43.28495 15.85797 9.58529 1.000 42.45305 37 ALA C C 1
ATOM 6388 O O . ALA C 1 37 ? 43.94116 16.73776 9.03019 1.000 40.83846 37 ALA C O 1
ATOM 6395 N N . ILE C 1 38 ? 42.37951 15.14204 8.94261 1.000 39.13871 38 ILE C N 1
ATOM 6396 C CA . ILE C 1 38 ? 42.20507 15.19358 7.50258 1.000 35.59759 38 ILE C CA 1
ATOM 6397 C C . ILE C 1 38 ? 40.81369 15.72277 7.22576 1.000 37.63447 38 ILE C C 1
ATOM 6398 O O . ILE C 1 38 ? 39.83734 15.17864 7.73084 1.000 39.95339 38 ILE C O 1
ATOM 6414 N N . THR C 1 39 ? 40.73865 16.79955 6.45810 1.000 34.13021 39 THR C N 1
ATOM 6415 C CA . THR C 1 39 ? 39.49534 17.46495 6.08214 1.000 35.69510 39 THR C CA 1
ATOM 6416 C C . THR C 1 39 ? 39.29378 17.30483 4.58380 1.000 37.28088 39 THR C C 1
ATOM 6417 O O . THR C 1 39 ? 40.26527 17.38020 3.81658 1.000 34.45559 39 THR C O 1
ATOM 6428 N N . VAL C 1 40 ? 38.03541 17.10565 4.17141 1.000 36.18167 40 VAL C N 1
ATOM 6429 C CA . VAL C 1 40 ? 37.65622 17.10731 2.75663 1.000 30.22586 40 VAL C CA 1
ATOM 6430 C C . VAL C 1 40 ? 36.56693 18.11200 2.56616 1.000 34.31252 40 VAL C C 1
ATOM 6431 O O . VAL C 1 40 ? 35.51813 18.03340 3.22876 1.000 37.81076 40 VAL C O 1
ATOM 6444 N N . MET C 1 41 ? 36.79160 19.04887 1.67339 1.000 29.69043 41 MET C N 1
ATOM 6445 C CA . MET C 1 41 ? 35.75670 20.03301 1.32687 1.000 34.73345 41 MET C CA 1
ATOM 6446 C C . MET C 1 41 ? 35.36822 19.83193 -0.13171 1.000 36.42456 41 MET C C 1
ATOM 6447 O O . MET C 1 41 ? 36.23950 19.67742 -1.00527 1.000 33.75344 41 MET C O 1
ATOM 6461 N N . MET C 1 42 ? 34.07948 19.84501 -0.41181 1.000 34.19193 42 MET C N 1
ATOM 6462 C CA . MET C 1 42 ? 33.60109 19.68693 -1.78208 1.000 35.36941 42 MET C CA 1
ATOM 6463 C C . MET C 1 42 ? 32.95838 20.96526 -2.26035 1.000 37.96695 42 MET C C 1
ATOM 6464 O O . MET C 1 42 ? 32.12135 21.53560 -1.57487 1.000 33.67248 42 MET C O 1
ATOM 6478 N N . HIS C 1 43 ? 33.34946 21.39532 -3.43619 1.000 33.21696 43 HIS C N 1
ATOM 6479 C CA . HIS C 1 43 ? 32.78938 22.58658 -4.03799 1.000 36.34978 43 HIS C CA 1
ATOM 6480 C C . HIS C 1 43 ? 31.98326 22.11315 -5.22174 1.000 41.39341 43 HIS C C 1
ATOM 6481 O O . HIS C 1 43 ? 32.55723 21.52492 -6.14139 1.000 35.36327 43 HIS C O 1
ATOM 6495 N N . GLU C 1 44 ? 30.66573 22.35075 -5.18142 1.000 38.88664 44 GLU C N 1
ATOM 6496 C CA . GLU C 1 44 ? 29.76212 21.96101 -6.24502 1.000 35.66136 44 GLU C CA 1
ATOM 6497 C C . GLU C 1 44 ? 29.60537 23.11696 -7.21050 1.000 33.63701 44 GLU C C 1
ATOM 6498 O O . GLU C 1 44 ? 29.39514 24.25013 -6.78581 1.000 37.99773 44 GLU C O 1
ATOM 6510 N N . MET C 1 45 ? 29.68868 22.83657 -8.50565 1.000 38.24380 45 MET C N 1
ATOM 6511 C CA . MET C 1 45 ? 29.48506 23.84108 -9.53869 1.000 38.72328 45 MET C CA 1
ATOM 6512 C C . MET C 1 45 ? 28.25279 23.56944 -10.38613 1.000 38.91197 45 MET C C 1
ATOM 6513 O O . MET C 1 45 ? 28.01796 22.42971 -10.80164 1.000 39.33071 45 MET C O 1
ATOM 6527 N N . GLN C 1 46 ? 27.48241 24.62981 -10.66281 1.000 46.96540 46 GLN C N 1
ATOM 6528 C CA . GLN C 1 46 ? 26.45761 24.54693 -11.69520 1.000 48.20484 46 GLN C CA 1
ATOM 6529 C C . GLN C 1 46 ? 27.15134 24.53425 -13.05504 1.000 48.08879 46 GLN C C 1
ATOM 6530 O O . GLN C 1 46 ? 28.24331 25.07687 -13.21903 1.000 41.57783 46 GLN C O 1
ATOM 6544 N N . ALA C 1 47 ? 26.46574 23.97190 -14.04888 1.000 48.56325 47 ALA C N 1
ATOM 6545 C CA . ALA C 1 47 ? 27.03729 23.81666 -15.38375 1.000 50.41834 47 ALA C CA 1
ATOM 6546 C C . ALA C 1 47 ? 27.54908 25.12690 -15.94252 1.000 48.60283 47 ALA C C 1
ATOM 6547 O O . ALA C 1 47 ? 28.56106 25.15601 -16.65780 1.000 54.32274 47 ALA C O 1
ATOM 6554 N N . ALA C 1 48 ? 26.87759 26.22749 -15.61927 1.000 53.14503 48 ALA C N 1
ATOM 6555 C CA . ALA C 1 48 ? 27.30685 27.50642 -16.15921 1.000 54.67990 48 ALA C CA 1
ATOM 6556 C C . ALA C 1 48 ? 28.58028 28.02355 -15.50150 1.000 51.99302 48 ALA C C 1
ATOM 6557 O O . ALA C 1 48 ? 29.19054 28.96728 -16.01902 1.000 53.01703 48 ALA C O 1
ATOM 6564 N N . ASP C 1 49 ? 28.98080 27.47536 -14.35024 1.000 49.00124 49 ASP C N 1
ATOM 6565 C CA . ASP C 1 49 ? 30.13050 28.00055 -13.61944 1.000 46.61881 49 ASP C CA 1
ATOM 6566 C C . ASP C 1 49 ? 31.40723 27.22898 -13.92666 1.000 45.35658 49 ASP C C 1
ATOM 6567 O O . ASP C 1 49 ? 32.45335 27.48013 -13.29453 1.000 40.87066 49 ASP C O 1
ATOM 6576 N N . TYR C 1 50 ? 31.33850 26.26588 -14.85559 1.000 41.59236 50 TYR C N 1
ATOM 6577 C CA . TYR C 1 50 ? 32.46412 25.39285 -15.16527 1.000 43.95249 50 TYR C CA 1
ATOM 6578 C C . TYR C 1 50 ? 32.64127 25.32519 -16.66462 1.000 49.61164 50 TYR C C 1
ATOM 6579 O O . TYR C 1 50 ? 31.67085 25.08547 -17.38760 1.000 43.78782 50 TYR C O 1
ATOM 6597 N N . MET C 1 51 ? 33.86384 25.51235 -17.13803 1.000 40.46949 51 MET C N 1
ATOM 6598 C CA . MET C 1 51 ? 34.12618 25.16053 -18.51276 1.000 43.25371 51 MET C CA 1
ATOM 6599 C C . MET C 1 51 ? 35.54629 24.62486 -18.63079 1.000 48.46451 51 MET C C 1
ATOM 6600 O O . MET C 1 51 ? 36.43931 24.93715 -17.83258 1.000 46.39994 51 MET C O 1
ATOM 6614 N N . ARG C 1 52 ? 35.71027 23.74753 -19.61086 1.000 48.39592 52 ARG C N 1
ATOM 6615 C CA . ARG C 1 52 ? 36.98473 23.12773 -19.95136 1.000 54.50984 52 ARG C CA 1
ATOM 6616 C C . ARG C 1 52 ? 36.99393 23.08661 -21.46241 1.000 60.56769 52 ARG C C 1
ATOM 6617 O O . ARG C 1 52 ? 36.03167 22.62109 -22.07805 1.000 60.79384 52 ARG C O 1
ATOM 6638 N N . GLY C 1 53 ? 38.02037 23.65799 -22.05954 1.000 59.08285 53 GLY C N 1
ATOM 6639 C CA . GLY C 1 53 ? 37.97400 23.80348 -23.49458 1.000 64.79627 53 GLY C CA 1
ATOM 6640 C C . GLY C 1 53 ? 36.90529 24.76656 -23.96345 1.000 65.46867 53 GLY C C 1
ATOM 6641 O O . GLY C 1 53 ? 36.34372 24.59175 -25.06046 1.000 67.60450 53 GLY C O 1
ATOM 6645 N N . ALA C 1 54 ? 36.59793 25.78644 -23.16323 1.000 56.22630 54 ALA C N 1
ATOM 6646 C CA . ALA C 1 54 ? 35.65067 26.82211 -23.57884 1.000 58.35769 54 ALA C CA 1
ATOM 6647 C C . ALA C 1 54 ? 34.26241 26.22916 -23.83125 1.000 57.06280 54 ALA C C 1
ATOM 6648 O O . ALA C 1 54 ? 33.49094 26.75049 -24.63326 1.000 60.46478 54 ALA C O 1
ATOM 6655 N N . THR C 1 55 ? 33.95000 25.15411 -23.11596 1.000 54.67569 55 THR C N 1
ATOM 6656 C CA . THR C 1 55 ? 32.76889 24.33257 -23.30999 1.000 56.18296 55 THR C CA 1
ATOM 6657 C C . THR C 1 55 ? 32.25211 23.84999 -21.96299 1.000 57.40265 55 THR C C 1
ATOM 6658 O O . THR C 1 55 ? 33.02604 23.32249 -21.16292 1.000 51.75260 55 THR C O 1
ATOM 6669 N N . ARG C 1 56 ? 30.94950 24.00631 -21.70496 1.000 64.69033 56 ARG C N 1
ATOM 6670 C CA . ARG C 1 56 ? 30.38964 23.37856 -20.51257 1.000 62.41285 56 ARG C CA 1
ATOM 6671 C C . ARG C 1 56 ? 30.53848 21.85879 -20.62928 1.000 61.70145 56 ARG C C 1
ATOM 6672 O O . ARG C 1 56 ? 30.68066 21.31048 -21.72515 1.000 60.72131 56 ARG C O 1
ATOM 6693 N N . ARG C 1 57 ? 30.46692 21.16317 -19.50359 1.000 61.74420 57 ARG C N 1
ATOM 6694 C CA . ARG C 1 57 ? 30.60711 19.71417 -19.52855 1.000 63.18023 57 ARG C CA 1
ATOM 6695 C C . ARG C 1 57 ? 29.46196 19.01133 -18.80495 1.000 62.11611 57 ARG C C 1
ATOM 6696 O O . ARG C 1 57 ? 28.79485 19.56353 -17.91894 1.000 52.97717 57 ARG C O 1
ATOM 6717 N N . THR C 1 58 ? 29.22077 17.77798 -19.24417 1.000 70.62766 58 THR C N 1
ATOM 6718 C CA . THR C 1 58 ? 28.19486 16.91741 -18.68518 1.000 68.79101 58 THR C CA 1
ATOM 6719 C C . THR C 1 58 ? 28.77810 16.08093 -17.56524 1.000 65.95897 58 THR C C 1
ATOM 6720 O O . THR C 1 58 ? 29.78159 15.39568 -17.77508 1.000 65.46494 58 THR C O 1
ATOM 6731 N N . PRO C 1 59 ? 28.17128 16.08663 -16.38770 1.000 63.59077 59 PRO C N 1
ATOM 6732 C CA . PRO C 1 59 ? 28.66451 15.21782 -15.31019 1.000 65.00291 59 PRO C CA 1
ATOM 6733 C C . PRO C 1 59 ? 28.53066 13.73764 -15.66804 1.000 65.54089 59 PRO C C 1
ATOM 6734 O O . PRO C 1 59 ? 27.51769 13.28451 -16.21413 1.000 61.40180 59 PRO C O 1
ATOM 6745 N N . ALA C 1 60 ? 29.58630 12.99823 -15.37756 1.000 69.57795 60 ALA C N 1
ATOM 6746 C CA . ALA C 1 60 ? 29.57263 11.54073 -15.47967 1.000 68.69996 60 ALA C CA 1
ATOM 6747 C C . ALA C 1 60 ? 28.66871 10.97383 -14.39100 1.000 61.74361 60 ALA C C 1
ATOM 6748 O O . ALA C 1 60 ? 28.92758 11.21596 -13.20266 1.000 58.62769 60 ALA C O 1
ATOM 6755 N N . PRO C 1 61 ? 27.59959 10.24672 -14.73697 1.000 59.52531 61 PRO C N 1
ATOM 6756 C CA . PRO C 1 61 ? 26.70580 9.69926 -13.69705 1.000 58.57386 61 PRO C CA 1
ATOM 6757 C C . PRO C 1 61 ? 27.46180 8.78012 -12.74981 1.000 50.21044 61 PRO C C 1
ATOM 6758 O O . PRO C 1 61 ? 28.37974 8.06928 -13.14712 1.000 50.02256 61 PRO C O 1
ATOM 6769 N N . ALA C 1 62 ? 27.09930 8.82428 -11.47545 1.000 44.28435 62 ALA C N 1
ATOM 6770 C CA . ALA C 1 62 ? 27.95332 8.21243 -10.47176 1.000 46.14275 62 ALA C CA 1
ATOM 6771 C C . ALA C 1 62 ? 27.92156 6.70289 -10.60738 1.000 47.17395 62 ALA C C 1
ATOM 6772 O O . ALA C 1 62 ? 26.90796 6.11072 -10.97125 1.000 44.04338 62 ALA C O 1
ATOM 6779 N N . LEU C 1 63 ? 29.07747 6.07992 -10.35219 1.000 42.12339 63 LEU C N 1
ATOM 6780 C CA . LEU C 1 63 ? 29.13883 4.63835 -10.20765 1.000 44.79514 63 LEU C CA 1
ATOM 6781 C C . LEU C 1 63 ? 28.35322 4.23389 -8.96406 1.000 43.54358 63 LEU C C 1
ATOM 6782 O O . LEU C 1 63 ? 28.38606 4.93495 -7.95181 1.000 46.71186 63 LEU C O 1
ATOM 6798 N N . PRO C 1 64 ? 27.68733 3.09113 -8.97895 1.000 45.93071 64 PRO C N 1
ATOM 6799 C CA . PRO C 1 64 ? 27.11784 2.59241 -7.72705 1.000 50.23174 64 PRO C CA 1
ATOM 6800 C C . PRO C 1 64 ? 28.25703 2.20508 -6.78366 1.000 46.97521 64 PRO C C 1
ATOM 6801 O O . PRO C 1 64 ? 29.43853 2.24846 -7.12014 1.000 44.41329 64 PRO C O 1
ATOM 6812 N N . ASP C 1 65 ? 27.88549 1.90656 -5.55697 1.000 46.40713 65 ASP C N 1
ATOM 6813 C CA . ASP C 1 65 ? 28.81963 1.49150 -4.53075 1.000 49.56760 65 ASP C CA 1
ATOM 6814 C C . ASP C 1 65 ? 29.26087 0.06496 -4.82275 1.000 48.08108 65 ASP C C 1
ATOM 6815 O O . ASP C 1 65 ? 28.48998 -0.88525 -4.67818 1.000 49.38681 65 ASP C O 1
ATOM 6824 N N . ALA C 1 66 ? 30.53457 -0.09790 -5.17896 1.000 50.24680 66 ALA C N 1
ATOM 6825 C CA . ALA C 1 66 ? 30.97039 -1.37202 -5.73005 1.000 47.15697 66 ALA C CA 1
ATOM 6826 C C . ALA C 1 66 ? 30.84281 -2.49959 -4.70926 1.000 44.93042 66 ALA C C 1
ATOM 6827 O O . ALA C 1 66 ? 30.46980 -3.61742 -5.05780 1.000 42.72507 66 ALA C O 1
ATOM 6834 N N . ALA C 1 67 ? 31.17131 -2.21936 -3.44777 1.000 45.96722 67 ALA C N 1
ATOM 6835 C CA . ALA C 1 67 ? 31.04959 -3.22007 -2.40312 1.000 44.44228 67 ALA C CA 1
ATOM 6836 C C . ALA C 1 67 ? 29.58654 -3.63368 -2.19035 1.000 43.72044 67 ALA C C 1
ATOM 6837 O O . ALA C 1 67 ? 29.30451 -4.77718 -1.82687 1.000 42.03734 67 ALA C O 1
ATOM 6844 N N . ALA C 1 68 ? 28.65595 -2.70280 -2.35440 1.000 45.53846 68 ALA C N 1
ATOM 6845 C CA . ALA C 1 68 ? 27.24254 -3.04354 -2.20417 1.000 45.42825 68 ALA C CA 1
ATOM 6846 C C . ALA C 1 68 ? 26.78433 -3.90510 -3.37055 1.000 43.53132 68 ALA C C 1
ATOM 6847 O O . ALA C 1 68 ? 26.08724 -4.90041 -3.17789 1.000 46.22176 68 ALA C O 1
ATOM 6854 N N . THR C 1 69 ? 27.15559 -3.52718 -4.59831 1.000 43.62546 69 THR C N 1
ATOM 6855 C CA . THR C 1 69 ? 26.90040 -4.37770 -5.75828 1.000 42.16409 69 THR C CA 1
ATOM 6856 C C . THR C 1 69 ? 27.41566 -5.79943 -5.52735 1.000 44.00015 69 THR C C 1
ATOM 6857 O O . THR C 1 69 ? 26.71481 -6.78368 -5.76798 1.000 43.05288 69 THR C O 1
ATOM 6868 N N . VAL C 1 70 ? 28.63815 -5.93551 -5.04015 1.000 40.25696 70 VAL C N 1
ATOM 6869 C CA . VAL C 1 70 ? 29.17184 -7.27912 -4.84400 1.000 37.92848 70 VAL C CA 1
ATOM 6870 C C . VAL C 1 70 ? 28.34475 -8.02728 -3.81434 1.000 39.95433 70 VAL C C 1
ATOM 6871 O O . VAL C 1 70 ? 28.01173 -9.19994 -3.99630 1.000 37.46748 70 VAL C O 1
ATOM 6884 N N . ARG C 1 71 ? 28.04380 -7.37754 -2.68629 1.000 38.66401 71 ARG C N 1
ATOM 6885 C CA . ARG C 1 71 ? 27.24650 -8.06382 -1.67567 1.000 43.11042 71 ARG C CA 1
ATOM 6886 C C . ARG C 1 71 ? 25.87658 -8.43116 -2.23559 1.000 42.64147 71 ARG C C 1
ATOM 6887 O O . ARG C 1 71 ? 25.38132 -9.54332 -2.01857 1.000 42.94010 71 ARG C O 1
ATOM 6908 N N . ASP C 1 72 ? 25.24795 -7.51256 -2.97070 1.000 44.60882 72 ASP C N 1
ATOM 6909 C CA . ASP C 1 72 ? 23.94952 -7.83141 -3.57833 1.000 40.65446 72 ASP C CA 1
ATOM 6910 C C . ASP C 1 72 ? 24.04959 -9.03111 -4.49415 1.000 43.41841 72 ASP C C 1
ATOM 6911 O O . ASP C 1 72 ? 23.23408 -9.95469 -4.41411 1.000 41.24643 72 ASP C O 1
ATOM 6920 N N . PHE C 1 73 ? 25.06681 -9.07424 -5.33586 1.000 42.96961 73 PHE C N 1
ATOM 6921 C CA . PHE C 1 73 ? 25.24800 -10.24388 -6.18898 1.000 41.08291 73 PHE C CA 1
ATOM 6922 C C . PHE C 1 73 ? 25.43106 -11.51185 -5.36581 1.000 45.99271 73 PHE C C 1
ATOM 6923 O O . PHE C 1 73 ? 24.78323 -12.53386 -5.60818 1.000 42.16160 73 PHE C O 1
ATOM 6940 N N . LEU C 1 74 ? 26.32726 -11.47476 -4.39419 1.000 40.25419 74 LEU C N 1
ATOM 6941 C CA . LEU C 1 74 ? 26.57901 -12.68111 -3.61405 1.000 39.08143 74 LEU C CA 1
ATOM 6942 C C . LEU C 1 74 ? 25.33477 -13.10050 -2.81584 1.000 43.99458 74 LEU C C 1
ATOM 6943 O O . LEU C 1 74 ? 25.06496 -14.30152 -2.66593 1.000 41.88905 74 LEU C O 1
ATOM 6959 N N . ASP C 1 75 ? 24.57630 -12.13726 -2.28359 1.000 43.04358 75 ASP C N 1
ATOM 6960 C CA . ASP C 1 75 ? 23.28705 -12.47711 -1.67669 1.000 40.64705 75 ASP C CA 1
ATOM 6961 C C . ASP C 1 75 ? 22.36735 -13.15904 -2.69606 1.000 47.12168 75 ASP C C 1
ATOM 6962 O O . ASP C 1 75 ? 21.71951 -14.17603 -2.41247 1.000 49.84270 75 ASP C O 1
ATOM 6971 N N . THR C 1 76 ? 22.28785 -12.59887 -3.89516 1.000 46.05500 76 THR C N 1
ATOM 6972 C CA . THR C 1 76 ? 21.39148 -13.16670 -4.89183 1.000 46.32781 76 THR C CA 1
ATOM 6973 C C . THR C 1 76 ? 21.79871 -14.57792 -5.28037 1.000 49.19777 76 THR C C 1
ATOM 6974 O O . THR C 1 76 ? 20.94525 -15.38749 -5.66074 1.000 44.99775 76 THR C O 1
ATOM 6985 N N . MET C 1 77 ? 23.10063 -14.87963 -5.24883 1.000 45.17525 77 MET C N 1
ATOM 6986 C CA . MET C 1 77 ? 23.52833 -16.22836 -5.58902 1.000 45.15790 77 MET C CA 1
ATOM 6987 C C . MET C 1 77 ? 23.17262 -17.19923 -4.47720 1.000 43.78741 77 MET C C 1
ATOM 6988 O O . MET C 1 77 ? 22.85656 -18.36269 -4.74166 1.000 47.62732 77 MET C O 1
ATOM 7002 N N . GLU C 1 78 ? 23.24575 -16.75035 -3.22094 1.000 43.20395 78 GLU C N 1
ATOM 7003 C CA . GLU C 1 78 ? 22.83087 -17.62610 -2.12502 1.000 45.03534 78 GLU C CA 1
ATOM 7004 C C . GLU C 1 78 ? 21.33636 -17.91128 -2.19465 1.000 47.36130 78 GLU C C 1
ATOM 7005 O O . GLU C 1 78 ? 20.89689 -18.97140 -1.76301 1.000 49.77690 78 GLU C O 1
ATOM 7017 N N . ALA C 1 79 ? 20.56277 -16.99623 -2.76502 1.000 47.98444 79 ALA C N 1
ATOM 7018 C CA . ALA C 1 79 ? 19.12935 -17.22494 -2.96204 1.000 49.80598 79 ALA C CA 1
ATOM 7019 C C . ALA C 1 79 ? 18.87447 -18.05007 -4.20730 1.000 51.32178 79 ALA C C 1
ATOM 7020 O O . ALA C 1 79 ? 17.72231 -18.39899 -4.49626 1.000 54.08898 79 ALA C O 1
ATOM 7027 N N . ARG C 1 80 ? 19.94471 -18.36390 -4.95490 1.000 50.05039 80 ARG C N 1
ATOM 7028 C CA . ARG C 1 80 ? 19.85704 -19.24933 -6.11230 1.000 51.91154 80 ARG C CA 1
ATOM 7029 C C . ARG C 1 80 ? 18.98665 -18.62610 -7.20376 1.000 52.70572 80 ARG C C 1
ATOM 7030 O O . ARG C 1 80 ? 18.34320 -19.32647 -7.99477 1.000 59.00023 80 ARG C O 1
ATOM 7051 N N . ASP C 1 81 ? 18.96709 -17.30043 -7.27297 1.000 51.76076 81 ASP C N 1
ATOM 7052 C CA . ASP C 1 81 ? 18.19979 -16.60775 -8.29868 1.000 53.71047 81 ASP C CA 1
ATOM 7053 C C . ASP C 1 81 ? 19.14552 -16.21326 -9.42765 1.000 52.00237 81 ASP C C 1
ATOM 7054 O O . ASP C 1 81 ? 19.62828 -15.08092 -9.51356 1.000 52.27269 81 ASP C O 1
ATOM 7063 N N . LEU C 1 82 ? 19.40682 -17.17771 -10.31825 1.000 54.35021 82 LEU C N 1
ATOM 7064 C CA . LEU C 1 82 ? 20.45429 -16.97580 -11.31977 1.000 55.96706 82 LEU C CA 1
ATOM 7065 C C . LEU C 1 82 ? 20.05365 -15.88245 -12.30355 1.000 61.17129 82 LEU C C 1
ATOM 7066 O O . LEU C 1 82 ? 20.89035 -15.08237 -12.73217 1.000 55.34993 82 LEU C O 1
ATOM 7082 N N . ASP C 1 83 ? 18.76548 -15.83299 -12.66118 1.000 59.28509 83 ASP C N 1
ATOM 7083 C CA . ASP C 1 83 ? 18.26069 -14.74977 -13.50698 1.000 64.77215 83 ASP C CA 1
ATOM 7084 C C . ASP C 1 83 ? 18.64207 -13.37155 -12.96389 1.000 61.80515 83 ASP C C 1
ATOM 7085 O O . ASP C 1 83 ? 19.21044 -12.53783 -13.68391 1.000 56.32190 83 ASP C O 1
ATOM 7094 N N . LYS C 1 84 ? 18.33031 -13.11230 -11.69680 1.000 57.82330 84 LYS C N 1
ATOM 7095 C CA . LYS C 1 84 ? 18.69432 -11.83152 -11.09802 1.000 51.46787 84 LYS C CA 1
ATOM 7096 C C . LYS C 1 84 ? 20.20685 -11.68796 -10.98277 1.000 53.94848 84 LYS C C 1
ATOM 7097 O O . LYS C 1 84 ? 20.75526 -10.59894 -11.20851 1.000 48.66621 84 LYS C O 1
ATOM 7116 N N . ALA C 1 85 ? 20.89214 -12.76659 -10.62283 1.000 47.96103 85 ALA C N 1
ATOM 7117 C CA . ALA C 1 85 ? 22.34466 -12.67946 -10.49361 1.000 47.80183 85 ALA C CA 1
ATOM 7118 C C . ALA C 1 85 ? 22.97614 -12.16483 -11.78635 1.000 49.19748 85 ALA C C 1
ATOM 7119 O O . ALA C 1 85 ? 23.87375 -11.32217 -11.75777 1.000 51.40773 85 ALA C O 1
ATOM 7126 N N . ARG C 1 86 ? 22.50535 -12.63793 -12.93311 1.000 49.79648 86 ARG C N 1
ATOM 7127 C CA . ARG C 1 86 ? 23.12414 -12.26233 -14.19681 1.000 53.38920 86 ARG C CA 1
ATOM 7128 C C . ARG C 1 86 ? 23.03271 -10.77532 -14.46479 1.000 53.51549 86 ARG C C 1
ATOM 7129 O O . ARG C 1 86 ? 23.86043 -10.23779 -15.20599 1.000 52.32445 86 ARG C O 1
ATOM 7150 N N . THR C 1 87 ? 22.03527 -10.09567 -13.89571 1.000 53.13350 87 THR C N 1
ATOM 7151 C CA . THR C 1 87 ? 21.88162 -8.66909 -14.16227 1.000 51.60844 87 THR C CA 1
ATOM 7152 C C . THR C 1 87 ? 23.01069 -7.84260 -13.56338 1.000 49.97505 87 THR C C 1
ATOM 7153 O O . THR C 1 87 ? 23.16272 -6.66247 -13.92403 1.000 51.44804 87 THR C O 1
ATOM 7164 N N . PHE C 1 88 ? 23.78805 -8.42021 -12.64796 1.000 47.43791 88 PHE C N 1
ATOM 7165 C CA . PHE C 1 88 ? 24.94453 -7.72805 -12.10562 1.000 49.19814 88 PHE C CA 1
ATOM 7166 C C . PHE C 1 88 ? 26.18574 -7.82447 -12.99719 1.000 46.49325 88 PHE C C 1
ATOM 7167 O O . PHE C 1 88 ? 27.19524 -7.16633 -12.70368 1.000 45.08777 88 PHE C O 1
ATOM 7184 N N . LEU C 1 89 ? 26.15476 -8.64725 -14.04098 1.000 45.84814 89 LEU C N 1
ATOM 7185 C CA . LEU C 1 89 ? 27.36531 -9.14583 -14.67847 1.000 48.83334 89 LEU C CA 1
ATOM 7186 C C . LEU C 1 89 ? 27.53949 -8.57569 -16.08087 1.000 51.35988 89 LEU C C 1
ATOM 7187 O O . LEU C 1 89 ? 26.56692 -8.40571 -16.82508 1.000 48.27844 89 LEU C O 1
ATOM 7203 N N . THR C 1 90 ? 28.78576 -8.29253 -16.42904 1.000 47.89010 90 THR C N 1
ATOM 7204 C CA . THR C 1 90 ? 29.15009 -7.99954 -17.80587 1.000 49.61324 90 THR C CA 1
ATOM 7205 C C . THR C 1 90 ? 28.93317 -9.22415 -18.68580 1.000 50.50596 90 THR C C 1
ATOM 7206 O O . THR C 1 90 ? 28.90091 -10.36535 -18.22596 1.000 54.10967 90 THR C O 1
ATOM 7217 N N . ASP C 1 91 ? 28.76163 -8.95644 -19.97492 1.000 57.52491 91 ASP C N 1
ATOM 7218 C CA . ASP C 1 91 ? 28.64821 -10.01341 -20.97159 1.000 62.11994 91 ASP C CA 1
ATOM 7219 C C . ASP C 1 91 ? 29.78186 -11.03393 -20.88700 1.000 58.95282 91 ASP C C 1
ATOM 7220 O O . ASP C 1 91 ? 29.56142 -12.22806 -21.12230 1.000 59.26796 91 ASP C O 1
ATOM 7229 N N . ASP C 1 92 ? 31.00568 -10.57898 -20.57906 1.000 57.96579 92 ASP C N 1
ATOM 7230 C CA . ASP C 1 92 ? 32.20034 -11.42791 -20.60584 1.000 57.69244 92 ASP C CA 1
ATOM 7231 C C . ASP C 1 92 ? 32.69891 -11.78769 -19.21101 1.000 51.32642 92 ASP C C 1
ATOM 7232 O O . ASP C 1 92 ? 33.88719 -12.09933 -19.03703 1.000 52.01939 92 ASP C O 1
ATOM 7241 N N . PHE C 1 93 ? 31.81557 -11.77088 -18.22969 1.000 47.30310 93 PHE C N 1
ATOM 7242 C CA . PHE C 1 93 ? 32.14764 -12.16792 -16.87388 1.000 47.27439 93 PHE C CA 1
ATOM 7243 C C . PHE C 1 93 ? 32.83677 -13.51346 -16.83784 1.000 48.55849 93 PHE C C 1
ATOM 7244 O O . PHE C 1 93 ? 32.42804 -14.45783 -17.50671 1.000 46.79297 93 PHE C O 1
ATOM 7261 N N . VAL C 1 94 ? 33.85795 -13.61118 -15.99907 1.000 41.70916 94 VAL C N 1
ATOM 7262 C CA . VAL C 1 94 ? 34.61036 -14.84576 -15.84838 1.000 49.15842 94 VAL C CA 1
ATOM 7263 C C . VAL C 1 94 ? 34.89177 -15.07437 -14.36759 1.000 45.71090 94 VAL C C 1
ATOM 7264 O O . VAL C 1 94 ? 35.30933 -14.15213 -13.64732 1.000 43.88286 94 VAL C O 1
ATOM 7277 N N . MET C 1 95 ? 34.67109 -16.30615 -13.92759 1.000 44.16634 95 MET C N 1
ATOM 7278 C CA . MET C 1 95 ? 34.88215 -16.73656 -12.55959 1.000 43.81995 95 MET C CA 1
ATOM 7279 C C . MET C 1 95 ? 36.04047 -17.70809 -12.54715 1.000 45.70504 95 MET C C 1
ATOM 7280 O O . MET C 1 95 ? 36.12724 -18.57597 -13.42749 1.000 44.37425 95 MET C O 1
ATOM 7294 N N . THR C 1 96 ? 36.90013 -17.58988 -11.53137 1.000 45.47120 96 THR C N 1
ATOM 7295 C CA . THR C 1 96 ? 37.88791 -18.60611 -11.24598 1.000 44.54106 96 THR C CA 1
ATOM 7296 C C . THR C 1 96 ? 37.73186 -19.06950 -9.80799 1.000 41.46476 96 THR C C 1
ATOM 7297 O O . THR C 1 96 ? 37.80240 -18.26885 -8.87271 1.000 42.23805 96 THR C O 1
ATOM 7308 N N . PHE C 1 97 ? 37.54152 -20.35713 -9.63575 1.000 41.01712 97 PHE C N 1
ATOM 7309 C CA . PHE C 1 97 ? 37.31847 -20.98241 -8.35483 1.000 41.82051 97 PHE C CA 1
ATOM 7310 C C . PHE C 1 97 ? 38.50708 -21.88114 -8.03375 1.000 41.20918 97 PHE C C 1
ATOM 7311 O O . PHE C 1 97 ? 39.30731 -22.21143 -8.91612 1.000 44.95929 97 PHE C O 1
ATOM 7328 N N . PRO C 1 98 ? 38.63823 -22.31399 -6.77656 1.000 44.74247 98 PRO C N 1
ATOM 7329 C CA . PRO C 1 98 ? 39.73757 -23.21649 -6.40762 1.000 46.89856 98 PRO C CA 1
ATOM 7330 C C . PRO C 1 98 ? 39.89020 -24.38528 -7.37278 1.000 51.51127 98 PRO C C 1
ATOM 7331 O O . PRO C 1 98 ? 38.90701 -24.99195 -7.79132 1.000 48.00201 98 PRO C O 1
ATOM 7342 N N . THR C 1 99 ? 41.14075 -24.76895 -7.63524 1.000 42.62270 99 THR C N 1
ATOM 7343 C CA . THR C 1 99 ? 41.65087 -25.66117 -8.67269 1.000 45.10146 99 THR C CA 1
ATOM 7344 C C . THR C 1 99 ? 41.98349 -24.88983 -9.92643 1.000 43.50170 99 THR C C 1
ATOM 7345 O O . THR C 1 99 ? 42.54932 -25.46177 -10.85550 1.000 48.34388 99 THR C O 1
ATOM 7356 N N . GLY C 1 100 ? 41.64899 -23.60589 -9.98345 1.000 41.83659 100 GLY C N 1
ATOM 7357 C CA . GLY C 1 100 ? 41.78567 -22.88196 -11.23180 1.000 45.45088 100 GLY C CA 1
ATOM 7358 C C . GLY C 1 100 ? 40.63481 -23.11592 -12.17261 1.000 50.13689 100 GLY C C 1
ATOM 7359 O O . GLY C 1 100 ? 40.76502 -22.91756 -13.37599 1.000 52.62809 100 GLY C O 1
ATOM 7363 N N . ARG C 1 101 ? 39.49676 -23.52410 -11.63486 1.000 43.57611 101 ARG C N 1
ATOM 7364 C CA . ARG C 1 101 ? 38.31137 -23.80770 -12.43550 1.000 49.19346 101 ARG C CA 1
ATOM 7365 C C . ARG C 1 101 ? 37.77314 -22.48839 -12.98609 1.000 44.17156 101 ARG C C 1
ATOM 7366 O O . ARG C 1 101 ? 37.30581 -21.63072 -12.23479 1.000 41.39611 101 ARG C O 1
ATOM 7387 N N . ARG C 1 102 ? 37.88717 -22.30641 -14.28678 1.000 41.51861 102 ARG C N 1
ATOM 7388 C CA . ARG C 1 102 ? 37.49211 -21.08403 -14.96892 1.000 47.04536 102 ARG C CA 1
ATOM 7389 C C . ARG C 1 102 ? 36.10661 -21.27525 -15.58647 1.000 43.06169 102 ARG C C 1
ATOM 7390 O O . ARG C 1 102 ? 35.89136 -22.23157 -16.32389 1.000 44.17924 102 ARG C O 1
ATOM 7411 N N . MET C 1 103 ? 35.16665 -20.37861 -15.27281 1.000 46.22849 103 MET C N 1
ATOM 7412 C CA . MET C 1 103 ? 33.79500 -20.52312 -15.74644 1.000 49.86491 103 MET C CA 1
ATOM 7413 C C . MET C 1 103 ? 33.16963 -19.18412 -16.09985 1.000 49.04737 103 MET C C 1
ATOM 7414 O O . MET C 1 103 ? 33.42277 -18.16730 -15.43573 1.000 46.46270 103 MET C O 1
ATOM 7428 N N . THR C 1 104 ? 32.31442 -19.21162 -17.13703 1.000 46.84971 104 THR C N 1
ATOM 7429 C CA . THR C 1 104 ? 31.62806 -18.02853 -17.65570 1.000 48.65543 104 THR C CA 1
ATOM 7430 C C . THR C 1 104 ? 30.11224 -18.08234 -17.53815 1.000 52.61153 104 THR C C 1
ATOM 7431 O O . THR C 1 104 ? 29.45126 -17.08971 -17.85830 1.000 54.00227 104 THR C O 1
ATOM 7442 N N . ASP C 1 105 ? 29.55470 -19.21054 -17.13466 1.000 55.79059 105 ASP C N 1
ATOM 7443 C CA . ASP C 1 105 ? 28.11670 -19.41845 -17.04345 1.000 51.62744 105 ASP C CA 1
ATOM 7444 C C . ASP C 1 105 ? 27.80746 -19.76982 -15.59573 1.000 54.08489 105 ASP C C 1
ATOM 7445 O O . ASP C 1 105 ? 28.43781 -20.66112 -15.02916 1.000 55.87714 105 ASP C O 1
ATOM 7454 N N . LEU C 1 106 ? 26.85769 -19.05884 -14.97897 1.000 54.48463 106 LEU C N 1
ATOM 7455 C CA . LEU C 1 106 ? 26.56279 -19.33960 -13.57562 1.000 51.27842 106 LEU C CA 1
ATOM 7456 C C . LEU C 1 106 ? 26.06200 -20.77165 -13.37147 1.000 54.59442 106 LEU C C 1
ATOM 7457 O O . LEU C 1 106 ? 26.30089 -21.36105 -12.31280 1.000 54.74767 106 LEU C O 1
ATOM 7473 N N . SER C 1 107 ? 25.37878 -21.35001 -14.36429 1.000 50.11166 107 SER C N 1
ATOM 7474 C CA . SER C 1 107 ? 24.89883 -22.72717 -14.23345 1.000 54.89063 107 SER C CA 1
ATOM 7475 C C . SER C 1 107 ? 26.04562 -23.72269 -14.07672 1.000 58.64110 107 SER C C 1
ATOM 7476 O O . SER C 1 107 ? 25.92843 -24.71926 -13.35376 1.000 57.50058 107 SER C O 1
ATOM 7484 N N . ASP C 1 108 ? 27.13588 -23.50512 -14.80580 1.000 52.93386 108 ASP C N 1
ATOM 7485 C CA . ASP C 1 108 ? 28.33788 -24.32973 -14.67761 1.000 51.65145 108 ASP C CA 1
ATOM 7486 C C . ASP C 1 108 ? 28.82776 -24.35069 -13.23023 1.000 53.23880 108 ASP C C 1
ATOM 7487 O O . ASP C 1 108 ? 29.17304 -25.40891 -12.69628 1.000 49.22633 108 ASP C O 1
ATOM 7496 N N . LEU C 1 109 ? 28.80572 -23.20330 -12.55921 1.000 54.73897 109 LEU C N 1
ATOM 7497 C CA . LEU C 1 109 ? 29.22160 -23.14892 -11.15972 1.000 52.69124 109 LEU C CA 1
ATOM 7498 C C . LEU C 1 109 ? 28.28246 -23.92609 -10.24543 1.000 53.07304 109 LEU C C 1
ATOM 7499 O O . LEU C 1 109 ? 28.73041 -24.58423 -9.29708 1.000 54.19858 109 LEU C O 1
ATOM 7515 N N . VAL C 1 110 ? 26.98501 -23.89336 -10.50966 1.000 53.33415 110 VAL C N 1
ATOM 7516 C CA . VAL C 1 110 ? 26.07156 -24.65577 -9.66088 1.000 49.17506 110 VAL C CA 1
ATOM 7517 C C . VAL C 1 110 ? 26.34088 -26.14746 -9.79517 1.000 49.89553 110 VAL C C 1
ATOM 7518 O O . VAL C 1 110 ? 26.35786 -26.88442 -8.80427 1.000 56.19659 110 VAL C O 1
ATOM 7531 N N . GLU C 1 111 ? 26.54339 -26.62015 -11.01752 1.000 53.76947 111 GLU C N 1
ATOM 7532 C CA . GLU C 1 111 ? 26.76625 -28.04977 -11.21942 1.000 55.13099 111 GLU C CA 1
ATOM 7533 C C . GLU C 1 111 ? 28.10770 -28.47470 -10.63044 1.000 51.13160 111 GLU C C 1
ATOM 7534 O O . GLU C 1 111 ? 28.20711 -29.51323 -9.98571 1.000 54.72423 111 GLU C O 1
ATOM 7546 N N . TRP C 1 112 ? 29.13326 -27.64991 -10.77562 1.000 50.00881 112 TRP C N 1
ATOM 7547 C CA . TRP C 1 112 ? 30.46591 -28.03425 -10.32549 1.000 52.60021 112 TRP C CA 1
ATOM 7548 C C . TRP C 1 112 ? 30.54639 -28.12910 -8.80985 1.000 48.85817 112 TRP C C 1
ATOM 7549 O O . TRP C 1 112 ? 31.18495 -29.04005 -8.26514 1.000 50.05168 112 TRP C O 1
ATOM 7570 N N . SER C 1 113 ? 29.90208 -27.20936 -8.11257 1.000 45.86849 113 SER C N 1
ATOM 7571 C CA . SER C 1 113 ? 29.91938 -27.19558 -6.65404 1.000 46.06497 113 SER C CA 1
ATOM 7572 C C . SER C 1 113 ? 28.96519 -28.19326 -6.03135 1.000 53.39793 113 SER C C 1
ATOM 7573 O O . SER C 1 113 ? 29.19513 -28.61846 -4.89191 1.000 51.63849 113 SER C O 1
ATOM 7581 N N . ALA C 1 114 ? 27.93229 -28.62442 -6.76965 1.000 55.86954 114 ALA C N 1
ATOM 7582 C CA . ALA C 1 114 ? 26.90627 -29.47438 -6.18423 1.000 54.08764 114 ALA C CA 1
ATOM 7583 C C . ALA C 1 114 ? 27.52071 -30.64745 -5.42854 1.000 57.69830 114 ALA C C 1
ATOM 7584 O O . ALA C 1 114 ? 27.07616 -30.98722 -4.32652 1.000 60.08407 114 ALA C O 1
ATOM 7591 N N . THR C 1 115 ? 28.54098 -31.28049 -6.00729 1.000 67.12119 115 THR C N 1
ATOM 7592 C CA . THR C 1 115 ? 29.20592 -32.44811 -5.43130 1.000 68.33210 115 THR C CA 1
ATOM 7593 C C . THR C 1 115 ? 30.30437 -32.10472 -4.43007 1.000 68.48072 115 THR C C 1
ATOM 7594 O O . THR C 1 115 ? 30.82290 -33.01064 -3.76971 1.000 70.71447 115 THR C O 1
ATOM 7605 N N . ARG C 1 116 ? 30.67939 -30.84042 -4.31051 1.000 58.88724 116 ARG C N 1
ATOM 7606 C CA . ARG C 1 116 ? 31.71310 -30.44295 -3.36055 1.000 53.66309 116 ARG C CA 1
ATOM 7607 C C . ARG C 1 116 ? 31.16067 -30.16474 -1.96897 1.000 56.12403 116 ARG C C 1
ATOM 7608 O O . ARG C 1 116 ? 31.86618 -30.38277 -0.97343 1.000 46.65332 116 ARG C O 1
ATOM 7629 N N . TYR C 1 117 ? 29.90098 -29.71697 -1.89374 1.000 51.47001 117 TYR C N 1
ATOM 7630 C CA . TYR C 1 117 ? 29.21068 -29.51971 -0.63065 1.000 53.36038 117 TYR C CA 1
ATOM 7631 C C . TYR C 1 117 ? 27.72161 -29.39101 -0.91627 1.000 47.38777 117 TYR C C 1
ATOM 7632 O O . TYR C 1 117 ? 27.31329 -29.10351 -2.04383 1.000 46.62112 117 TYR C O 1
ATOM 7650 N N . ARG C 1 118 ? 26.91538 -29.59379 0.12294 1.000 47.63790 118 ARG C N 1
ATOM 7651 C CA . ARG C 1 118 ? 25.45152 -29.48993 -0.06820 1.000 51.73639 118 ARG C CA 1
ATOM 7652 C C . ARG C 1 118 ? 25.05750 -28.03109 -0.29816 1.000 51.09908 118 ARG C C 1
ATOM 7653 O O . ARG C 1 118 ? 24.28139 -27.72559 -1.20693 1.000 54.20234 118 ARG C O 1
ATOM 7674 N N . PHE C 1 119 ? 25.66864 -27.11967 0.45974 1.000 45.97766 119 PHE C N 1
ATOM 7675 C CA . PHE C 1 119 ? 25.40540 -25.69215 0.40832 1.000 46.14596 119 PHE C CA 1
ATOM 7676 C C . PHE C 1 119 ? 26.46321 -25.02983 1.28186 1.000 46.88310 119 PHE C C 1
ATOM 7677 O O . PHE C 1 119 ? 27.05854 -25.64516 2.15854 1.000 49.85245 119 PHE C O 1
ATOM 7694 N N . VAL C 1 120 ? 26.62435 -23.76136 1.07783 1.000 42.81531 120 VAL C N 1
ATOM 7695 C CA . VAL C 1 120 ? 27.48942 -22.96809 1.89276 1.000 43.61597 120 VAL C CA 1
ATOM 7696 C C . VAL C 1 120 ? 26.84459 -21.61108 2.06662 1.000 45.88177 120 VAL C C 1
ATOM 7697 O O . VAL C 1 120 ? 26.18987 -21.10406 1.15129 1.000 43.72516 120 VAL C O 1
ATOM 7710 N N . THR C 1 121 ? 26.99844 -21.05085 3.26439 1.000 48.63618 121 THR C N 1
ATOM 7711 C CA . THR C 1 121 ? 26.46077 -19.75418 3.63514 1.000 47.35395 121 THR C CA 1
ATOM 7712 C C . THR C 1 121 ? 27.57461 -18.85002 4.13562 1.000 47.99508 121 THR C C 1
ATOM 7713 O O . THR C 1 121 ? 28.36089 -19.25245 5.00634 1.000 43.35547 121 THR C O 1
ATOM 7724 N N . LYS C 1 122 ? 27.61640 -17.61487 3.62587 1.000 43.72191 122 LYS C N 1
ATOM 7725 C CA . LYS C 1 122 ? 28.72586 -16.72060 3.92467 1.000 45.13609 122 LYS C CA 1
ATOM 7726 C C . LYS C 1 122 ? 28.45286 -15.80191 5.11058 1.000 49.01403 122 LYS C C 1
ATOM 7727 O O . LYS C 1 122 ? 27.39480 -15.18317 5.19476 1.000 44.44303 122 LYS C O 1
ATOM 7746 N N . THR C 1 123 ? 29.44651 -15.68560 5.98728 1.000 45.24521 123 THR C N 1
ATOM 7747 C CA . THR C 1 123 ? 29.52741 -14.63967 6.99341 1.000 44.75632 123 THR C CA 1
ATOM 7748 C C . THR C 1 123 ? 30.70043 -13.73342 6.64733 1.000 47.60331 123 THR C C 1
ATOM 7749 O O . THR C 1 123 ? 31.85333 -14.19851 6.60634 1.000 44.44906 123 THR C O 1
ATOM 7760 N N . TYR C 1 124 ? 30.42381 -12.44775 6.47795 1.000 42.06011 124 TYR C N 1
ATOM 7761 C CA . TYR C 1 124 ? 31.41017 -11.48779 6.01226 1.000 44.44401 124 TYR C CA 1
ATOM 7762 C C . TYR C 1 124 ? 32.14443 -10.82403 7.16585 1.000 45.52411 124 TYR C C 1
ATOM 7763 O O . TYR C 1 124 ? 31.52478 -10.18975 8.01034 1.000 41.21122 124 TYR C O 1
ATOM 7781 N N . ASP C 1 125 ? 33.48035 -10.95203 7.17875 1.000 43.82356 125 ASP C N 1
ATOM 7782 C CA . ASP C 1 125 ? 34.26576 -10.23227 8.18038 1.000 47.85237 125 ASP C CA 1
ATOM 7783 C C . ASP C 1 125 ? 34.54770 -8.80639 7.70210 1.000 42.20718 125 ASP C C 1
ATOM 7784 O O . ASP C 1 125 ? 34.52586 -7.85780 8.49070 1.000 43.75402 125 ASP C O 1
ATOM 7793 N N . ARG C 1 126 ? 34.77749 -8.61985 6.40756 1.000 40.82748 126 ARG C N 1
ATOM 7794 C CA . ARG C 1 126 ? 35.27161 -7.34806 5.90757 1.000 43.28121 126 ARG C CA 1
ATOM 7795 C C . ARG C 1 126 ? 35.02964 -7.26220 4.40474 1.000 39.97527 126 ARG C C 1
ATOM 7796 O O . ARG C 1 126 ? 35.12120 -8.25775 3.70353 1.000 41.73383 126 ARG C O 1
ATOM 7817 N N . PHE C 1 127 ? 34.72395 -6.06538 3.94010 1.000 37.58733 127 PHE C N 1
ATOM 7818 C CA . PHE C 1 127 ? 34.81469 -5.63010 2.55290 1.000 37.24291 127 PHE C CA 1
ATOM 7819 C C . PHE C 1 127 ? 35.89864 -4.55248 2.49026 1.000 47.27582 127 PHE C C 1
ATOM 7820 O O . PHE C 1 127 ? 35.85978 -3.59222 3.26380 1.000 46.22487 127 PHE C O 1
ATOM 7837 N N . ASP C 1 128 ? 36.86741 -4.71075 1.59808 1.000 40.12211 128 ASP C N 1
ATOM 7838 C CA . ASP C 1 128 ? 37.83509 -3.67235 1.29086 1.000 40.88805 128 ASP C CA 1
ATOM 7839 C C . ASP C 1 128 ? 37.69938 -3.32077 -0.18773 1.000 38.44375 128 ASP C C 1
ATOM 7840 O O . ASP C 1 128 ? 37.59925 -4.20384 -1.03784 1.000 40.34741 128 ASP C O 1
ATOM 7849 N N . THR C 1 129 ? 37.72958 -2.03650 -0.49954 1.000 35.44597 129 THR C N 1
ATOM 7850 C CA . THR C 1 129 ? 37.68480 -1.57817 -1.87329 1.000 38.58369 129 THR C CA 1
ATOM 7851 C C . THR C 1 129 ? 39.05205 -1.01895 -2.23011 1.000 41.33478 129 THR C C 1
ATOM 7852 O O . THR C 1 129 ? 39.52150 -0.06998 -1.59804 1.000 39.52252 129 THR C O 1
ATOM 7863 N N . ALA C 1 130 ? 39.68132 -1.58135 -3.24077 1.000 39.63786 130 ALA C N 1
ATOM 7864 C CA . ALA C 1 130 ? 40.97055 -1.08534 -3.72212 1.000 42.10846 130 ALA C CA 1
ATOM 7865 C C . ALA C 1 130 ? 40.67573 -0.15854 -4.88883 1.000 36.65686 130 ALA C C 1
ATOM 7866 O O . ALA C 1 130 ? 40.19677 -0.61881 -5.94362 1.000 41.86942 130 ALA C O 1
ATOM 7873 N N . ALA C 1 131 ? 40.93656 1.13735 -4.70853 1.000 37.84454 131 ALA C N 1
ATOM 7874 C CA . ALA C 1 131 ? 40.80078 2.09538 -5.80000 1.000 38.89299 131 ALA C CA 1
ATOM 7875 C C . ALA C 1 131 ? 41.99538 1.95829 -6.73751 1.000 48.58984 131 ALA C C 1
ATOM 7876 O O . ALA C 1 131 ? 43.15399 2.17687 -6.32842 1.000 43.25876 131 ALA C O 1
ATOM 7883 N N . THR C 1 132 ? 41.71448 1.62045 -7.99661 1.000 47.31688 132 THR C N 1
ATOM 7884 C CA . THR C 1 132 ? 42.72117 1.58924 -9.05432 1.000 46.08884 132 THR C CA 1
ATOM 7885 C C . THR C 1 132 ? 42.33599 2.59447 -10.13483 1.000 51.49901 132 THR C C 1
ATOM 7886 O O . THR C 1 132 ? 41.21646 3.15690 -10.15797 1.000 45.86362 132 THR C O 1
ATOM 7897 N N . LEU C 1 133 ? 43.29526 2.82994 -11.03169 1.000 46.64198 133 LEU C N 1
ATOM 7898 C CA . LEU C 1 133 ? 43.09281 3.65546 -12.20927 1.000 43.74111 133 LEU C CA 1
ATOM 7899 C C . LEU C 1 133 ? 42.20052 2.99669 -13.26396 1.000 49.04838 133 LEU C C 1
ATOM 7900 O O . LEU C 1 133 ? 41.83958 3.69144 -14.22742 1.000 49.50166 133 LEU C O 1
ATOM 7916 N N . ASP C 1 134 ? 41.83995 1.70336 -13.08865 1.000 51.61083 134 ASP C N 1
ATOM 7917 C CA . ASP C 1 134 ? 40.84845 0.98827 -13.88572 1.000 56.39391 134 ASP C CA 1
ATOM 7918 C C . ASP C 1 134 ? 39.55696 0.76924 -13.09215 1.000 59.26769 134 ASP C C 1
ATOM 7919 O O . ASP C 1 134 ? 38.92938 -0.29063 -13.19480 1.000 54.42108 134 ASP C O 1
ATOM 7928 N N . GLY C 1 135 ? 39.21283 1.72054 -12.23726 1.000 53.83529 135 GLY C N 1
ATOM 7929 C CA . GLY C 1 135 ? 38.05265 1.60241 -11.39949 1.000 53.81177 135 GLY C CA 1
ATOM 7930 C C . GLY C 1 135 ? 38.26854 0.73669 -10.17641 1.000 53.36604 135 GLY C C 1
ATOM 7931 O O . GLY C 1 135 ? 39.36258 0.21846 -9.90109 1.000 48.12421 135 GLY C O 1
ATOM 7935 N N . PRO C 1 136 ? 37.20298 0.55469 -9.41620 1.000 48.95364 136 PRO C N 1
ATOM 7936 C CA . PRO C 1 136 ? 37.32750 -0.18022 -8.15509 1.000 42.64585 136 PRO C CA 1
ATOM 7937 C C . PRO C 1 136 ? 37.48417 -1.69047 -8.31113 1.000 46.67456 136 PRO C C 1
ATOM 7938 O O . PRO C 1 136 ? 37.02991 -2.32555 -9.26369 1.000 42.52571 136 PRO C O 1
ATOM 7949 N N . VAL C 1 137 ? 38.16420 -2.25826 -7.32411 1.000 39.18016 137 VAL C N 1
ATOM 7950 C CA . VAL C 1 137 ? 38.28057 -3.69733 -7.14981 1.000 39.93408 137 VAL C CA 1
ATOM 7951 C C . VAL C 1 137 ? 37.81525 -4.00245 -5.74232 1.000 39.78424 137 VAL C C 1
ATOM 7952 O O . VAL C 1 137 ? 38.22075 -3.32497 -4.80272 1.000 38.49735 137 VAL C O 1
ATOM 7965 N N . VAL C 1 138 ? 36.99578 -5.03844 -5.57838 1.000 35.61322 138 VAL C N 1
ATOM 7966 C CA . VAL C 1 138 ? 36.41905 -5.36627 -4.27259 1.000 38.07871 138 VAL C CA 1
ATOM 7967 C C . VAL C 1 138 ? 36.97941 -6.68809 -3.76613 1.000 37.09082 138 VAL C C 1
ATOM 7968 O O . VAL C 1 138 ? 36.97260 -7.68232 -4.48560 1.000 38.13870 138 VAL C O 1
ATOM 7981 N N . TYR C 1 139 ? 37.45497 -6.68450 -2.52297 1.000 34.99689 139 TYR C N 1
ATOM 7982 C CA . TYR C 1 139 ? 37.85837 -7.87063 -1.78126 1.000 37.65534 139 TYR C CA 1
ATOM 7983 C C . TYR C 1 139 ? 36.88154 -8.02978 -0.61509 1.000 37.08336 139 TYR C C 1
ATOM 7984 O O . TYR C 1 139 ? 36.60405 -7.06948 0.10040 1.000 37.43208 139 TYR C O 1
ATOM 8002 N N . CYS C 1 140 ? 36.36030 -9.24004 -0.41419 1.000 35.02385 140 CYS C N 1
ATOM 8003 C CA . CYS C 1 140 ? 35.58904 -9.50962 0.77999 1.000 38.23614 140 CYS C CA 1
ATOM 8004 C C . CYS C 1 140 ? 35.95640 -10.88638 1.28140 1.000 35.10405 140 CYS C C 1
ATOM 8005 O O . CYS C 1 140 ? 36.17489 -11.80955 0.49602 1.000 39.97716 140 CYS C O 1
ATOM 8013 N N . PHE C 1 141 ? 36.04418 -11.02379 2.59360 1.000 35.73353 141 PHE C N 1
ATOM 8014 C CA . PHE C 1 141 ? 36.43364 -12.29712 3.15765 1.000 39.52919 141 PHE C CA 1
ATOM 8015 C C . PHE C 1 141 ? 35.65230 -12.52364 4.43280 1.000 39.90385 141 PHE C C 1
ATOM 8016 O O . PHE C 1 141 ? 35.03526 -11.61428 4.97705 1.000 40.53653 141 PHE C O 1
ATOM 8033 N N . GLY C 1 142 ? 35.67487 -13.77236 4.89410 1.000 42.35546 142 GLY C N 1
ATOM 8034 C CA . GLY C 1 142 ? 34.89770 -14.16632 6.06077 1.000 45.91704 142 GLY C CA 1
ATOM 8035 C C . GLY C 1 142 ? 34.99357 -15.65052 6.24296 1.000 41.81220 142 GLY C C 1
ATOM 8036 O O . GLY C 1 142 ? 36.06315 -16.24195 6.00107 1.000 38.56028 142 GLY C O 1
ATOM 8040 N N . THR C 1 143 ? 33.88919 -16.27657 6.66424 1.000 39.10467 143 THR C N 1
ATOM 8041 C CA . THR C 1 143 ? 33.85111 -17.71885 6.84902 1.000 41.46071 143 THR C CA 1
ATOM 8042 C C . THR C 1 143 ? 32.56899 -18.31078 6.28060 1.000 44.29170 143 THR C C 1
ATOM 8043 O O . THR C 1 143 ? 31.53995 -17.63737 6.14208 1.000 42.70943 143 THR C O 1
ATOM 8054 N N . LEU C 1 144 ? 32.65736 -19.59686 5.98820 1.000 40.93363 144 LEU C N 1
ATOM 8055 C CA . LEU C 1 144 ? 31.57334 -20.38864 5.44236 1.000 44.62970 144 LEU C CA 1
ATOM 8056 C C . LEU C 1 144 ? 31.04307 -21.33011 6.50409 1.000 44.45143 144 LEU C C 1
ATOM 8057 O O . LEU C 1 144 ? 31.81290 -21.87158 7.29203 1.000 46.29880 144 LEU C O 1
ATOM 8073 N N . ARG C 1 145 ? 29.70934 -21.50112 6.53396 1.000 44.01160 145 ARG C N 1
ATOM 8074 C CA . ARG C 1 145 ? 29.08086 -22.61703 7.21139 1.000 50.03325 145 ARG C CA 1
ATOM 8075 C C . ARG C 1 145 ? 28.34337 -23.40562 6.14140 1.000 49.50439 145 ARG C C 1
ATOM 8076 O O . ARG C 1 145 ? 27.95509 -22.86869 5.10038 1.000 47.70980 145 ARG C O 1
ATOM 8097 N N . GLY C 1 146 ? 28.20062 -24.68574 6.37119 1.000 46.95358 146 GLY C N 1
ATOM 8098 C CA . GLY C 1 146 ? 27.40020 -25.48130 5.47906 1.000 50.60521 146 GLY C CA 1
ATOM 8099 C C . GLY C 1 146 ? 27.41328 -26.92344 5.89492 1.000 47.04212 146 GLY C C 1
ATOM 8100 O O . GLY C 1 146 ? 27.51591 -27.25821 7.07776 1.000 51.40466 146 GLY C O 1
ATOM 8104 N N . GLU C 1 147 ? 27.33099 -27.80143 4.91279 1.000 43.30815 147 GLU C N 1
ATOM 8105 C CA . GLU C 1 147 ? 27.35292 -29.22413 5.15370 1.000 46.62498 147 GLU C CA 1
ATOM 8106 C C . GLU C 1 147 ? 28.15521 -29.83385 4.02000 1.000 44.39744 147 GLU C C 1
ATOM 8107 O O . GLU C 1 147 ? 27.97899 -29.45646 2.85232 1.000 47.03256 147 GLU C O 1
ATOM 8119 N N . TRP C 1 148 ? 29.01494 -30.79191 4.37404 1.000 47.21380 148 TRP C N 1
ATOM 8120 C CA . TRP C 1 148 ? 29.72828 -31.59123 3.39797 1.000 48.15666 148 TRP C CA 1
ATOM 8121 C C . TRP C 1 148 ? 28.71243 -32.42894 2.64658 1.000 51.78808 148 TRP C C 1
ATOM 8122 O O . TRP C 1 148 ? 27.53492 -32.42325 2.96164 1.000 52.15219 148 TRP C O 1
ATOM 8143 N N . PRO C 1 149 ? 29.15039 -33.12571 1.59845 1.000 51.71487 149 PRO C N 1
ATOM 8144 C CA . PRO C 1 149 ? 28.18363 -33.92329 0.83485 1.000 50.67657 149 PRO C CA 1
ATOM 8145 C C . PRO C 1 149 ? 27.43732 -34.94813 1.65145 1.000 54.63291 149 PRO C C 1
ATOM 8146 O O . PRO C 1 149 ? 26.24559 -35.12844 1.41631 1.000 48.38961 149 PRO C O 1
ATOM 8157 N N . ASP C 1 150 ? 28.06220 -35.57592 2.63271 1.000 52.62929 150 ASP C N 1
ATOM 8158 C CA . ASP C 1 150 ? 27.36029 -36.57782 3.42148 1.000 53.90957 150 ASP C CA 1
ATOM 8159 C C . ASP C 1 150 ? 26.42369 -35.98446 4.47161 1.000 52.27535 150 ASP C C 1
ATOM 8160 O O . ASP C 1 150 ? 25.83491 -36.73874 5.24859 1.000 56.50172 150 ASP C O 1
ATOM 8169 N N . GLY C 1 151 ? 26.26140 -34.67007 4.52320 1.000 54.65662 151 GLY C N 1
ATOM 8170 C CA . GLY C 1 151 ? 25.37353 -34.06585 5.49438 1.000 59.29157 151 GLY C CA 1
ATOM 8171 C C . GLY C 1 151 ? 26.05407 -33.52068 6.72912 1.000 54.17126 151 GLY C C 1
ATOM 8172 O O . GLY C 1 151 ? 25.39111 -32.89153 7.55730 1.000 58.69194 151 GLY C O 1
ATOM 8176 N N . THR C 1 152 ? 27.33717 -33.71404 6.86207 1.000 53.56290 152 THR C N 1
ATOM 8177 C CA . THR C 1 152 ? 28.02673 -33.30375 8.06328 1.000 50.35804 152 THR C CA 1
ATOM 8178 C C . THR C 1 152 ? 28.16054 -31.79911 8.11245 1.000 52.70698 152 THR C C 1
ATOM 8179 O O . THR C 1 152 ? 28.73164 -31.20131 7.18553 1.000 49.35732 152 THR C O 1
ATOM 8190 N N . PRO C 1 153 ? 27.65115 -31.14552 9.15290 1.000 53.34355 153 PRO C N 1
ATOM 8191 C CA . PRO C 1 153 ? 27.73751 -29.68134 9.20376 1.000 49.15000 153 PRO C CA 1
ATOM 8192 C C . PRO C 1 153 ? 29.14605 -29.20597 9.49689 1.000 52.64737 153 PRO C C 1
ATOM 8193 O O . PRO C 1 153 ? 29.86952 -29.79291 10.30159 1.000 54.14949 153 PRO C O 1
ATOM 8204 N N . PHE C 1 154 ? 29.53149 -28.14269 8.81284 1.000 48.30949 154 PHE C N 1
ATOM 8205 C CA . PHE C 1 154 ? 30.78726 -27.47416 9.07088 1.000 50.80140 154 PHE C CA 1
ATOM 8206 C C . PHE C 1 154 ? 30.53539 -25.98035 9.18161 1.000 49.42142 154 PHE C C 1
ATOM 8207 O O . PHE C 1 154 ? 29.43878 -25.47042 8.90932 1.000 50.40810 154 PHE C O 1
ATOM 8224 N N . ASP C 1 155 ? 31.59202 -25.26288 9.51086 1.000 52.14419 155 ASP C N 1
ATOM 8225 C CA . ASP C 1 155 ? 31.45240 -23.98634 10.18934 1.000 54.94130 155 ASP C CA 1
ATOM 8226 C C . ASP C 1 155 ? 32.82465 -23.31086 10.28359 1.000 51.13172 155 ASP C C 1
ATOM 8227 O O . ASP C 1 155 ? 33.81287 -23.96721 10.53994 1.000 49.45564 155 ASP C O 1
ATOM 8236 N N . ASN C 1 156 ? 32.84496 -22.00206 10.08026 1.000 47.13890 156 ASN C N 1
ATOM 8237 C CA . ASN C 1 156 ? 34.07456 -21.21811 10.28178 1.000 53.45775 156 ASN C CA 1
ATOM 8238 C C . ASN C 1 156 ? 35.18714 -21.59733 9.29717 1.000 49.07271 156 ASN C C 1
ATOM 8239 O O . ASN C 1 156 ? 36.37646 -21.61097 9.63902 1.000 47.08699 156 ASN C O 1
ATOM 8250 N N . VAL C 1 157 ? 34.80126 -21.85231 8.04930 1.000 45.92390 157 VAL C N 1
ATOM 8251 C CA . VAL C 1 157 ? 35.75084 -22.16798 6.98569 1.000 44.28373 157 VAL C CA 1
ATOM 8252 C C . VAL C 1 157 ? 36.05481 -20.89949 6.19515 1.000 44.05227 157 VAL C C 1
ATOM 8253 O O . VAL C 1 157 ? 35.16938 -20.29008 5.59480 1.000 43.62703 157 VAL C O 1
ATOM 8266 N N . ARG C 1 158 ? 37.31924 -20.50090 6.17922 1.000 43.96511 158 ARG C N 1
ATOM 8267 C CA . ARG C 1 158 ? 37.67229 -19.18345 5.67868 1.000 40.68386 158 ARG C CA 1
ATOM 8268 C C . ARG C 1 158 ? 37.48136 -19.09554 4.17121 1.000 39.78922 158 ARG C C 1
ATOM 8269 O O . ARG C 1 158 ? 37.72485 -20.05795 3.44297 1.000 37.42301 158 ARG C O 1
ATOM 8290 N N . PHE C 1 159 ? 37.03814 -17.93253 3.70106 1.000 41.38900 159 PHE C N 1
ATOM 8291 C CA . PHE C 1 159 ? 36.93911 -17.66796 2.27963 1.000 38.65011 159 PHE C CA 1
ATOM 8292 C C . PHE C 1 159 ? 37.35573 -16.22662 1.99410 1.000 39.30101 159 PHE C C 1
ATOM 8293 O O . PHE C 1 159 ? 37.29584 -15.35924 2.86343 1.000 36.57526 159 PHE C O 1
ATOM 8310 N N . ILE C 1 160 ? 37.73992 -15.98563 0.74273 1.000 38.91962 160 ILE C N 1
ATOM 8311 C CA . ILE C 1 160 ? 37.92484 -14.63139 0.22701 1.000 37.75170 160 ILE C CA 1
ATOM 8312 C C . ILE C 1 160 ? 37.49847 -14.62656 -1.23830 1.000 35.55821 160 ILE C C 1
ATOM 8313 O O . ILE C 1 160 ? 37.79081 -15.57104 -1.97325 1.000 37.93181 160 ILE C O 1
ATOM 8329 N N . ASP C 1 161 ? 36.85015 -13.53289 -1.65549 1.000 36.11246 161 ASP C N 1
ATOM 8330 C CA . ASP C 1 161 ? 36.42328 -13.26874 -3.02867 1.000 39.54610 161 ASP C CA 1
ATOM 8331 C C . ASP C 1 161 ? 37.08279 -11.96950 -3.50349 1.000 39.63462 161 ASP C C 1
ATOM 8332 O O . ASP C 1 161 ? 37.19437 -11.01568 -2.73255 1.000 36.94903 161 ASP C O 1
ATOM 8341 N N . ARG C 1 162 ? 37.50020 -11.92235 -4.76274 1.000 37.58707 162 ARG C N 1
ATOM 8342 C CA . ARG C 1 162 ? 37.94405 -10.69002 -5.40195 1.000 38.28819 162 ARG C CA 1
ATOM 8343 C C . ARG C 1 162 ? 37.09026 -10.41718 -6.63202 1.000 38.15456 162 ARG C C 1
ATOM 8344 O O . ARG C 1 162 ? 37.00807 -11.25807 -7.54052 1.000 40.87193 162 ARG C O 1
ATOM 8365 N N . PHE C 1 163 ? 36.49588 -9.23873 -6.69843 1.000 37.99059 163 PHE C N 1
ATOM 8366 C CA . PHE C 1 163 ? 35.74103 -8.84234 -7.88194 1.000 38.23859 163 PHE C CA 1
ATOM 8367 C C . PHE C 1 163 ? 36.35856 -7.62246 -8.53818 1.000 36.41315 163 PHE C C 1
ATOM 8368 O O . PHE C 1 163 ? 36.61563 -6.60218 -7.87116 1.000 38.62133 163 PHE C O 1
ATOM 8385 N N . ALA C 1 164 ? 36.52986 -7.68682 -9.85326 1.000 35.19955 164 ALA C N 1
ATOM 8386 C CA . ALA C 1 164 ? 36.91543 -6.49974 -10.62354 1.000 37.54725 164 ALA C CA 1
ATOM 8387 C C . ALA C 1 164 ? 35.69200 -6.05147 -11.40009 1.000 39.20508 164 ALA C C 1
ATOM 8388 O O . ALA C 1 164 ? 34.90299 -6.89008 -11.84296 1.000 42.90304 164 ALA C O 1
ATOM 8395 N N . LEU C 1 165 ? 35.50119 -4.74938 -11.52101 1.000 36.19351 165 LEU C N 1
ATOM 8396 C CA . LEU C 1 165 ? 34.26661 -4.22241 -12.08455 1.000 45.99271 165 LEU C CA 1
ATOM 8397 C C . LEU C 1 165 ? 34.54480 -3.47286 -13.37219 1.000 50.15890 165 LEU C C 1
ATOM 8398 O O . LEU C 1 165 ? 35.66949 -3.08736 -13.66078 1.000 44.06483 165 LEU C O 1
ATOM 8414 N N . ARG C 1 166 ? 33.49211 -3.27430 -14.15148 1.000 45.96998 166 ARG C N 1
ATOM 8415 C CA . ARG C 1 166 ? 33.57658 -2.43092 -15.32250 1.000 46.24685 166 ARG C CA 1
ATOM 8416 C C . ARG C 1 166 ? 32.27793 -1.68904 -15.49015 1.000 50.39448 166 ARG C C 1
ATOM 8417 O O . ARG C 1 166 ? 31.22372 -2.31736 -15.63068 1.000 51.20801 166 ARG C O 1
ATOM 8438 N N . ASP C 1 167 ? 32.34958 -0.36848 -15.48123 1.000 49.34182 167 ASP C N 1
ATOM 8439 C CA . ASP C 1 167 ? 31.15664 0.44540 -15.68360 1.000 55.79905 167 ASP C CA 1
ATOM 8440 C C . ASP C 1 167 ? 30.04602 -0.00724 -14.75906 1.000 51.80730 167 ASP C C 1
ATOM 8441 O O . ASP C 1 167 ? 28.91174 -0.17784 -15.18471 1.000 54.42237 167 ASP C O 1
ATOM 8450 N N . GLY C 1 168 ? 30.39309 -0.29314 -13.50443 1.000 48.33989 168 GLY C N 1
ATOM 8451 C CA . GLY C 1 168 ? 29.41037 -0.58964 -12.48908 1.000 44.64033 168 GLY C CA 1
ATOM 8452 C C . GLY C 1 168 ? 29.00181 -2.04608 -12.39889 1.000 47.88062 168 GLY C C 1
ATOM 8453 O O . GLY C 1 168 ? 28.37605 -2.43082 -11.40876 1.000 51.05211 168 GLY C O 1
ATOM 8457 N N . LYS C 1 169 ? 29.33623 -2.85212 -13.39618 1.000 43.32222 169 LYS C N 1
ATOM 8458 C CA . LYS C 1 169 ? 28.99329 -4.26096 -13.45911 1.000 43.93271 169 LYS C CA 1
ATOM 8459 C C . LYS C 1 169 ? 30.17984 -5.11490 -13.03892 1.000 45.57485 169 LYS C C 1
ATOM 8460 O O . LYS C 1 169 ? 31.32045 -4.69889 -13.13130 1.000 41.56413 169 LYS C O 1
ATOM 8479 N N . LEU C 1 170 ? 29.88820 -6.32073 -12.57316 1.000 41.83850 170 LEU C N 1
ATOM 8480 C CA . LEU C 1 170 ? 30.92257 -7.26368 -12.17824 1.000 47.10193 170 LEU C CA 1
ATOM 8481 C C . LEU C 1 170 ? 31.47827 -7.94207 -13.41914 1.000 48.87226 170 LEU C C 1
ATOM 8482 O O . LEU C 1 170 ? 30.72456 -8.53090 -14.20194 1.000 48.08609 170 LEU C O 1
ATOM 8498 N N . ALA C 1 171 ? 32.79560 -7.86067 -13.58402 1.000 42.21426 171 ALA C N 1
ATOM 8499 C CA . ALA C 1 171 ? 33.49330 -8.35927 -14.75558 1.000 42.73534 171 ALA C CA 1
ATOM 8500 C C . ALA C 1 171 ? 34.37664 -9.56148 -14.47094 1.000 44.95097 171 ALA C C 1
ATOM 8501 O O . ALA C 1 171 ? 34.50404 -10.44295 -15.33101 1.000 44.18933 171 ALA C O 1
ATOM 8508 N N . VAL C 1 172 ? 34.96216 -9.63195 -13.28869 1.000 40.78668 172 VAL C N 1
ATOM 8509 C CA . VAL C 1 172 ? 35.83288 -10.74969 -12.96191 1.000 42.09333 172 VAL C CA 1
ATOM 8510 C C . VAL C 1 172 ? 35.65641 -11.09929 -11.49385 1.000 39.06148 172 VAL C C 1
ATOM 8511 O O . VAL C 1 172 ? 35.61902 -10.21773 -10.63032 1.000 43.96924 172 VAL C O 1
ATOM 8524 N N . GLN C 1 173 ? 35.58656 -12.39667 -11.21815 1.000 41.70448 173 GLN C N 1
ATOM 8525 C CA . GLN C 1 173 ? 35.50305 -12.92611 -9.86113 1.000 40.64521 173 GLN C CA 1
ATOM 8526 C C . GLN C 1 173 ? 36.55304 -14.01383 -9.69807 1.000 44.64538 173 GLN C C 1
ATOM 8527 O O . GLN C 1 173 ? 36.62291 -14.94513 -10.50469 1.000 43.99371 173 GLN C O 1
ATOM 8541 N N . ASP C 1 174 ? 37.33874 -13.90819 -8.64305 1.000 38.16296 174 ASP C N 1
ATOM 8542 C CA . ASP C 1 174 ? 38.29384 -14.92189 -8.21892 1.000 42.47798 174 ASP C CA 1
ATOM 8543 C C . ASP C 1 174 ? 37.94998 -15.30607 -6.78542 1.000 38.93410 174 ASP C C 1
ATOM 8544 O O . ASP C 1 174 ? 37.58130 -14.45040 -5.96777 1.000 39.51748 174 ASP C O 1
ATOM 8553 N N . VAL C 1 175 ? 38.03908 -16.59763 -6.49185 1.000 36.34985 175 VAL C N 1
ATOM 8554 C CA . VAL C 1 175 ? 37.64767 -17.14643 -5.19877 1.000 39.08963 175 VAL C CA 1
ATOM 8555 C C . VAL C 1 175 ? 38.76321 -18.05201 -4.67296 1.000 40.38854 175 VAL C C 1
ATOM 8556 O O . VAL C 1 175 ? 39.31761 -18.89029 -5.41596 1.000 39.32514 175 VAL C O 1
ATOM 8569 N N . TRP C 1 176 ? 39.11423 -17.85862 -3.39748 1.000 36.81406 176 TRP C N 1
ATOM 8570 C CA . TRP C 1 176 ? 40.02907 -18.76167 -2.69065 1.000 36.16056 176 TRP C CA 1
ATOM 8571 C C . TRP C 1 176 ? 39.35981 -19.08537 -1.36528 1.000 39.10166 176 TRP C C 1
ATOM 8572 O O . TRP C 1 176 ? 38.71164 -18.21398 -0.77660 1.000 37.69043 176 TRP C O 1
ATOM 8593 N N . ASN C 1 177 ? 39.48367 -20.33048 -0.89601 1.000 41.51572 177 ASN C N 1
ATOM 8594 C CA . ASN C 1 177 ? 38.92252 -20.66188 0.41474 1.000 40.14712 177 ASN C CA 1
ATOM 8595 C C . ASN C 1 177 ? 39.53482 -21.92583 0.97964 1.000 39.45468 177 ASN C C 1
ATOM 8596 O O . ASN C 1 177 ? 40.39523 -22.57113 0.36824 1.000 41.62765 177 ASN C O 1
ATOM 8607 N N . ASP C 1 178 ? 39.15412 -22.20527 2.22257 1.000 41.71508 178 ASP C N 1
ATOM 8608 C CA . ASP C 1 178 ? 39.76667 -23.27112 3.00431 1.000 40.10788 178 ASP C CA 1
ATOM 8609 C C . ASP C 1 178 ? 38.95149 -24.57032 2.96490 1.000 41.83808 178 ASP C C 1
ATOM 8610 O O . ASP C 1 178 ? 39.14819 -25.43437 3.81946 1.000 41.85576 178 ASP C O 1
ATOM 8619 N N . LEU C 1 179 ? 38.00672 -24.71345 2.02324 1.000 39.85910 179 LEU C N 1
ATOM 8620 C CA . LEU C 1 179 ? 37.14821 -25.89866 2.03584 1.000 43.77865 179 LEU C CA 1
ATOM 8621 C C . LEU C 1 179 ? 37.96606 -27.17842 1.90732 1.000 45.18600 179 LEU C C 1
ATOM 8622 O O . LEU C 1 179 ? 37.76617 -28.14311 2.65128 1.000 45.43960 179 LEU C O 1
ATOM 8638 N N . GLU C 1 180 ? 38.85972 -27.23501 0.93077 1.000 44.58587 180 GLU C N 1
ATOM 8639 C CA . GLU C 1 180 ? 39.58893 -28.48555 0.73367 1.000 45.15109 180 GLU C CA 1
ATOM 8640 C C . GLU C 1 180 ? 40.61151 -28.73339 1.84330 1.000 45.01496 180 GLU C C 1
ATOM 8641 O O . GLU C 1 180 ? 40.98718 -29.87687 2.07068 1.000 44.56028 180 GLU C O 1
ATOM 8653 N N . ALA C 1 181 ? 41.01738 -27.70000 2.57272 1.000 43.30774 181 ALA C N 1
ATOM 8654 C CA . ALA C 1 181 ? 41.89044 -27.89219 3.72183 1.000 47.62659 181 ALA C CA 1
ATOM 8655 C C . ALA C 1 181 ? 41.14904 -28.40464 4.94670 1.000 47.84679 181 ALA C C 1
ATOM 8656 O O . ALA C 1 181 ? 41.77789 -29.00180 5.82942 1.000 45.56047 181 ALA C O 1
ATOM 8663 N N . MET C 1 182 ? 39.84555 -28.13462 5.05228 1.000 50.13145 182 MET C N 1
ATOM 8664 C CA . MET C 1 182 ? 39.03815 -28.59410 6.18214 1.000 50.23986 182 MET C CA 1
ATOM 8665 C C . MET C 1 182 ? 38.17797 -29.80671 5.86455 1.000 48.20309 182 MET C C 1
ATOM 8666 O O . MET C 1 182 ? 37.56534 -30.35279 6.78307 1.000 50.87728 182 MET C O 1
ATOM 8680 N N . ARG C 1 183 ? 38.12970 -30.24952 4.61679 1.000 46.71904 183 ARG C N 1
ATOM 8681 C CA . ARG C 1 183 ? 37.28676 -31.40106 4.29983 1.000 46.77447 183 ARG C CA 1
ATOM 8682 C C . ARG C 1 183 ? 37.75533 -32.64350 5.05933 1.000 49.89760 183 ARG C C 1
ATOM 8683 O O . ARG C 1 183 ? 38.95356 -32.94988 5.05773 1.000 49.32432 183 ARG C O 1
ATOM 8704 N N . PRO C 1 184 ? 36.84822 -33.39443 5.68110 1.000 50.53813 184 PRO C N 1
ATOM 8705 C CA . PRO C 1 184 ? 37.23862 -34.68268 6.26946 1.000 57.06847 184 PRO C CA 1
ATOM 8706 C C . PRO C 1 184 ? 37.72272 -35.61925 5.18822 1.000 62.08921 184 PRO C C 1
ATOM 8707 O O . PRO C 1 184 ? 37.11250 -35.72775 4.12093 1.000 59.65084 184 PRO C O 1
ATOM 8718 N N . ARG C 1 185 ? 38.82369 -36.29779 5.48724 1.000 63.38533 185 ARG C N 1
ATOM 8719 C CA . ARG C 1 185 ? 39.46708 -37.23203 4.58277 1.000 66.40238 185 ARG C CA 1
ATOM 8720 C C . ARG C 1 185 ? 39.41869 -38.65926 5.10090 1.000 68.84334 185 ARG C C 1
ATOM 8721 O O . ARG C 1 185 ? 39.04960 -39.57693 4.35910 1.000 75.91195 185 ARG C O 1
ATOM 8742 N N . GLY C 1 186 ? 39.77701 -38.86722 6.36164 1.000 72.86653 186 GLY C N 1
ATOM 8743 C CA . GLY C 1 186 ? 39.71307 -40.18291 6.97032 1.000 83.16040 186 GLY C CA 1
ATOM 8744 C C . GLY C 1 186 ? 38.52636 -40.31882 7.90826 1.000 80.12091 186 GLY C C 1
ATOM 8745 O O . GLY C 1 186 ? 37.82061 -41.32896 7.88872 1.000 87.64196 186 GLY C O 1
ATOM 8749 N N . PRO D 1 1 ? 37.01815 16.33146 -12.67642 1.000 39.83981 1 PRO D N 1
ATOM 8750 C CA . PRO D 1 1 ? 37.11764 16.83101 -11.31214 1.000 32.81766 1 PRO D CA 1
ATOM 8751 C C . PRO D 1 1 ? 38.52476 17.33849 -11.01695 1.000 36.85484 1 PRO D C 1
ATOM 8752 O O . PRO D 1 1 ? 39.52753 16.79353 -11.51642 1.000 38.14299 1 PRO D O 1
ATOM 8765 N N . ILE D 1 2 ? 38.58791 18.36595 -10.17857 1.000 32.96286 2 ILE D N 1
ATOM 8766 C CA . ILE D 1 2 ? 39.84555 18.97839 -9.79775 1.000 32.35080 2 ILE D CA 1
ATOM 8767 C C . ILE D 1 2 ? 40.00337 18.71988 -8.32569 1.000 33.90039 2 ILE D C 1
ATOM 8768 O O . ILE D 1 2 ? 39.13317 19.09837 -7.53836 1.000 34.10169 2 ILE D O 1
ATOM 8784 N N . VAL D 1 3 ? 41.11420 18.08845 -7.94441 1.000 29.15168 3 VAL D N 1
ATOM 8785 C CA . VAL D 1 3 ? 41.42638 17.81263 -6.55143 1.000 28.68239 3 VAL D CA 1
ATOM 8786 C C . VAL D 1 3 ? 42.58119 18.70190 -6.13679 1.000 34.26444 3 VAL D C 1
ATOM 8787 O O . VAL D 1 3 ? 43.60130 18.78582 -6.84335 1.000 31.02833 3 VAL D O 1
ATOM 8800 N N . GLU D 1 4 ? 42.43131 19.35534 -4.99617 1.000 29.10547 4 GLU D N 1
ATOM 8801 C CA . GLU D 1 4 ? 43.52591 20.14422 -4.43394 1.000 28.86206 4 GLU D CA 1
ATOM 8802 C C . GLU D 1 4 ? 43.81982 19.54649 -3.06546 1.000 33.35740 4 GLU D C 1
ATOM 8803 O O . GLU D 1 4 ? 42.91617 19.13565 -2.33595 1.000 29.78830 4 GLU D O 1
ATOM 8815 N N . ILE D 1 5 ? 45.08144 19.44536 -2.72748 1.000 28.36965 5 ILE D N 1
ATOM 8816 C CA . ILE D 1 5 ? 45.46201 19.00675 -1.39600 1.000 24.38668 5 ILE D CA 1
ATOM 8817 C C . ILE D 1 5 ? 46.54485 19.93569 -0.87151 1.000 28.67227 5 ILE D C 1
ATOM 8818 O O . ILE D 1 5 ? 47.51866 20.25300 -1.57818 1.000 29.08833 5 ILE D O 1
ATOM 8834 N N . HIS D 1 6 ? 46.33840 20.40096 0.34128 1.000 30.18629 6 HIS D N 1
ATOM 8835 C CA . HIS D 1 6 ? 47.26062 21.28783 1.01827 1.000 32.17312 6 HIS D CA 1
ATOM 8836 C C . HIS D 1 6 ? 48.02479 20.45721 2.03173 1.000 36.86508 6 HIS D C 1
ATOM 8837 O O . HIS D 1 6 ? 47.42356 19.74930 2.85208 1.000 31.96795 6 HIS D O 1
ATOM 8851 N N . LEU D 1 7 ? 49.34238 20.52369 1.96137 1.000 33.17563 7 LEU D N 1
ATOM 8852 C CA . LEU D 1 7 ? 50.13281 19.70002 2.85909 1.000 38.44943 7 LEU D CA 1
ATOM 8853 C C . LEU D 1 7 ? 51.43798 20.41234 3.17337 1.000 34.47570 7 LEU D C 1
ATOM 8854 O O . LEU D 1 7 ? 51.84981 21.33741 2.47436 1.000 34.28731 7 LEU D O 1
ATOM 8870 N N . LEU D 1 8 ? 52.04308 20.00729 4.27883 1.000 34.95162 8 LEU D N 1
ATOM 8871 C CA . LEU D 1 8 ? 53.32680 20.58561 4.67036 1.000 35.77681 8 LEU D CA 1
ATOM 8872 C C . LEU D 1 8 ? 54.43713 20.12510 3.75092 1.000 37.06612 8 LEU D C 1
ATOM 8873 O O . LEU D 1 8 ? 54.41926 19.00535 3.23452 1.000 35.47545 8 LEU D O 1
ATOM 8889 N N . GLU D 1 9 ? 55.41456 21.01134 3.55512 1.000 41.23232 9 GLU D N 1
ATOM 8890 C CA . GLU D 1 9 ? 56.55908 20.69999 2.69525 1.000 44.83761 9 GLU D CA 1
ATOM 8891 C C . GLU D 1 9 ? 57.36619 19.56497 3.30463 1.000 38.35428 9 GLU D C 1
ATOM 8892 O O . GLU D 1 9 ? 57.36514 19.35683 4.52781 1.000 39.02527 9 GLU D O 1
ATOM 8904 N N . GLY D 1 10 ? 58.00476 18.79753 2.44036 1.000 36.74740 10 GLY D N 1
ATOM 8905 C CA . GLY D 1 10 ? 58.97656 17.83364 2.90966 1.000 39.28549 10 GLY D CA 1
ATOM 8906 C C . GLY D 1 10 ? 58.80222 16.47460 2.27878 1.000 41.01498 10 GLY D C 1
ATOM 8907 O O . GLY D 1 10 ? 59.70101 15.65764 2.33601 1.000 45.19338 10 GLY D O 1
ATOM 8911 N N . TYR D 1 11 ? 57.64194 16.21832 1.66181 1.000 37.87455 11 TYR D N 1
ATOM 8912 C CA . TYR D 1 11 ? 57.43253 14.94209 0.98540 1.000 36.87816 11 TYR D CA 1
ATOM 8913 C C . TYR D 1 11 ? 58.24397 14.88338 -0.30069 1.000 35.88687 11 TYR D C 1
ATOM 8914 O O . TYR D 1 11 ? 58.35112 15.88305 -1.03612 1.000 35.71079 11 TYR D O 1
ATOM 8932 N N . SER D 1 12 ? 58.81286 13.70456 -0.55906 1.000 34.21397 12 SER D N 1
ATOM 8933 C CA . SER D 1 12 ? 59.59421 13.47517 -1.75868 1.000 36.18506 12 SER D CA 1
ATOM 8934 C C . SER D 1 12 ? 58.68745 13.46203 -3.00086 1.000 34.34165 12 SER D C 1
ATOM 8935 O O . SER D 1 12 ? 57.45850 13.41825 -2.91855 1.000 31.28591 12 SER D O 1
ATOM 8943 N N . ASP D 1 13 ? 59.31738 13.53591 -4.16878 1.000 37.33021 13 ASP D N 1
ATOM 8944 C CA . ASP D 1 13 ? 58.57019 13.49288 -5.42045 1.000 36.20588 13 ASP D CA 1
ATOM 8945 C C . ASP D 1 13 ? 57.82146 12.16721 -5.55750 1.000 34.50924 13 ASP D C 1
ATOM 8946 O O . ASP D 1 13 ? 56.67072 12.13686 -5.99609 1.000 38.62769 13 ASP D O 1
ATOM 8955 N N . ALA D 1 14 ? 58.45835 11.06301 -5.14424 1.000 36.47704 14 ALA D N 1
ATOM 8956 C CA . ALA D 1 14 ? 57.84159 9.75821 -5.29496 1.000 34.10532 14 ALA D CA 1
ATOM 8957 C C . ALA D 1 14 ? 56.65374 9.61125 -4.35894 1.000 37.00761 14 ALA D C 1
ATOM 8958 O O . ALA D 1 14 ? 55.66085 8.96853 -4.70953 1.000 35.50840 14 ALA D O 1
ATOM 8965 N N . GLU D 1 15 ? 56.75306 10.21304 -3.16622 1.000 33.10324 15 GLU D N 1
ATOM 8966 C CA . GLU D 1 15 ? 55.63414 10.25714 -2.23152 1.000 34.89257 15 GLU D CA 1
ATOM 8967 C C . GLU D 1 15 ? 54.49565 11.09774 -2.77744 1.000 36.40693 15 GLU D C 1
ATOM 8968 O O . GLU D 1 15 ? 53.32563 10.68886 -2.68934 1.000 32.43220 15 GLU D O 1
ATOM 8980 N N . LYS D 1 16 ? 54.79683 12.24805 -3.37812 1.000 34.55627 16 LYS D N 1
ATOM 8981 C CA . LYS D 1 16 ? 53.70528 13.03328 -3.94725 1.000 34.02113 16 LYS D CA 1
ATOM 8982 C C . LYS D 1 16 ? 53.04677 12.26521 -5.08372 1.000 35.97775 16 LYS D C 1
ATOM 8983 O O . LYS D 1 16 ? 51.84021 12.38561 -5.33064 1.000 31.56982 16 LYS D O 1
ATOM 9002 N N . GLU D 1 17 ? 53.83231 11.47882 -5.78955 1.000 37.14810 17 GLU D N 1
ATOM 9003 C CA . GLU D 1 17 ? 53.31763 10.74851 -6.93272 1.000 41.10955 17 GLU D CA 1
ATOM 9004 C C . GLU D 1 17 ? 52.35088 9.66954 -6.48584 1.000 38.49038 17 GLU D C 1
ATOM 9005 O O . GLU D 1 17 ? 51.24958 9.55546 -7.02036 1.000 38.09483 17 GLU D O 1
ATOM 9017 N N . ARG D 1 18 ? 52.74629 8.88170 -5.49271 1.000 36.81595 18 ARG D N 1
ATOM 9018 C CA . ARG D 1 18 ? 51.83575 7.89922 -4.92299 1.000 40.90010 18 ARG D CA 1
ATOM 9019 C C . ARG D 1 18 ? 50.59161 8.59124 -4.42442 1.000 37.56908 18 ARG D C 1
ATOM 9020 O O . ARG D 1 18 ? 49.46855 8.14356 -4.67968 1.000 35.56645 18 ARG D O 1
ATOM 9041 N N . LEU D 1 19 ? 50.76035 9.70892 -3.73555 1.000 35.57209 19 LEU D N 1
ATOM 9042 C CA . LEU D 1 19 ? 49.59442 10.39404 -3.19422 1.000 37.38402 19 LEU D CA 1
ATOM 9043 C C . LEU D 1 19 ? 48.65721 10.86379 -4.30790 1.000 31.26690 19 LEU D C 1
ATOM 9044 O O . LEU D 1 19 ? 47.41623 10.72320 -4.22321 1.000 32.57378 19 LEU D O 1
ATOM 9060 N N . GLY D 1 20 ? 49.22258 11.44461 -5.36136 1.000 32.12479 20 GLY D N 1
ATOM 9061 C CA . GLY D 1 20 ? 48.38928 11.92021 -6.44887 1.000 35.65078 20 GLY D CA 1
ATOM 9062 C C . GLY D 1 20 ? 47.64774 10.80467 -7.15903 1.000 36.19229 20 GLY D C 1
ATOM 9063 O O . GLY D 1 20 ? 46.48185 10.95891 -7.54033 1.000 31.62056 20 GLY D O 1
ATOM 9067 N N . ARG D 1 21 ? 48.32883 9.68035 -7.37842 1.000 35.36830 21 ARG D N 1
ATOM 9068 C CA . ARG D 1 21 ? 47.69484 8.53703 -8.00292 1.000 36.44811 21 ARG D CA 1
ATOM 9069 C C . ARG D 1 21 ? 46.60355 7.97604 -7.11060 1.000 35.80307 21 ARG D C 1
ATOM 9070 O O . ARG D 1 21 ? 45.57001 7.54429 -7.61227 1.000 34.30175 21 ARG D O 1
ATOM 9091 N N . SER D 1 22 ? 46.82018 7.94156 -5.79430 1.000 31.16054 22 SER D N 1
ATOM 9092 C CA . SER D 1 22 ? 45.77879 7.42791 -4.90191 1.000 32.64295 22 SER D CA 1
ATOM 9093 C C . SER D 1 22 ? 44.56674 8.34402 -4.90425 1.000 35.15035 22 SER D C 1
ATOM 9094 O O . SER D 1 22 ? 43.42531 7.88123 -4.91759 1.000 34.10198 22 SER D O 1
ATOM 9102 N N . LEU D 1 23 ? 44.80609 9.64884 -4.89330 1.000 33.68567 23 LEU D N 1
ATOM 9103 C CA . LEU D 1 23 ? 43.70018 10.58706 -4.93639 1.000 31.20116 23 LEU D CA 1
ATOM 9104 C C . LEU D 1 23 ? 42.93564 10.49422 -6.26037 1.000 32.65871 23 LEU D C 1
ATOM 9105 O O . LEU D 1 23 ? 41.71064 10.61449 -6.28315 1.000 32.07801 23 LEU D O 1
ATOM 9121 N N . THR D 1 24 ? 43.64578 10.35504 -7.37136 1.000 27.06629 24 THR D N 1
ATOM 9122 C CA . THR D 1 24 ? 43.00739 10.21237 -8.66313 1.000 31.60751 24 THR D CA 1
ATOM 9123 C C . THR D 1 24 ? 42.10355 8.98820 -8.66300 1.000 38.18579 24 THR D C 1
ATOM 9124 O O . THR D 1 24 ? 40.96053 9.04800 -9.11571 1.000 34.02300 24 THR D O 1
ATOM 9135 N N . ALA D 1 25 ? 42.61197 7.87114 -8.15236 1.000 36.18320 25 ALA D N 1
ATOM 9136 C CA . ALA D 1 25 ? 41.86153 6.64476 -8.14225 1.000 36.79104 25 ALA D CA 1
ATOM 9137 C C . ALA D 1 25 ? 40.71204 6.73071 -7.17945 1.000 38.36400 25 ALA D C 1
ATOM 9138 O O . ALA D 1 25 ? 39.65188 6.14088 -7.42745 1.000 37.32293 25 ALA D O 1
ATOM 9145 N N . ALA D 1 26 ? 40.88109 7.45649 -6.08648 1.000 37.57859 26 ALA D N 1
ATOM 9146 C CA . ALA D 1 26 ? 39.77220 7.64424 -5.16296 1.000 36.54003 26 ALA D CA 1
ATOM 9147 C C . ALA D 1 26 ? 38.57687 8.32153 -5.83930 1.000 38.12453 26 ALA D C 1
ATOM 9148 O O . ALA D 1 26 ? 37.41193 7.93067 -5.62982 1.000 34.77326 26 ALA D O 1
ATOM 9155 N N . VAL D 1 27 ? 38.84188 9.32044 -6.65832 1.000 35.28223 27 VAL D N 1
ATOM 9156 C CA . VAL D 1 27 ? 37.76352 9.95796 -7.38795 1.000 35.34954 27 VAL D CA 1
ATOM 9157 C C . VAL D 1 27 ? 37.02441 8.92603 -8.22674 1.000 38.82777 27 VAL D C 1
ATOM 9158 O O . VAL D 1 27 ? 35.78365 8.94449 -8.32338 1.000 38.70791 27 VAL D O 1
ATOM 9171 N N . GLN D 1 28 ? 37.77330 8.01967 -8.85543 1.000 37.23871 28 GLN D N 1
ATOM 9172 C CA . GLN D 1 28 ? 37.20228 7.08652 -9.81520 1.000 38.40547 28 GLN D CA 1
ATOM 9173 C C . GLN D 1 28 ? 36.34627 5.99945 -9.18170 1.000 36.76684 28 GLN D C 1
ATOM 9174 O O . GLN D 1 28 ? 35.69605 5.23979 -9.91496 1.000 43.08178 28 GLN D O 1
ATOM 9188 N N . THR D 1 29 ? 36.34689 5.87993 -7.84881 1.000 40.89817 29 THR D N 1
ATOM 9189 C CA . THR D 1 29 ? 35.41000 4.95417 -7.22493 1.000 40.56377 29 THR D CA 1
ATOM 9190 C C . THR D 1 29 ? 33.99882 5.48686 -7.25081 1.000 37.97329 29 THR D C 1
ATOM 9191 O O . THR D 1 29 ? 33.07752 4.72180 -6.96500 1.000 37.74211 29 THR D O 1
ATOM 9202 N N . VAL D 1 30 ? 33.81818 6.77224 -7.57209 1.000 39.65081 30 VAL D N 1
ATOM 9203 C CA . VAL D 1 30 ? 32.48707 7.37343 -7.60494 1.000 41.72534 30 VAL D CA 1
ATOM 9204 C C . VAL D 1 30 ? 32.20573 8.03110 -8.93765 1.000 40.21296 30 VAL D C 1
ATOM 9205 O O . VAL D 1 30 ? 31.15091 7.82623 -9.53089 1.000 39.88056 30 VAL D O 1
ATOM 9218 N N . VAL D 1 31 ? 33.14433 8.83864 -9.41142 1.000 41.87975 31 VAL D N 1
ATOM 9219 C CA . VAL D 1 31 ? 32.98313 9.59631 -10.64743 1.000 42.47565 31 VAL D CA 1
ATOM 9220 C C . VAL D 1 31 ? 33.74803 8.86546 -11.74081 1.000 41.57018 31 VAL D C 1
ATOM 9221 O O . VAL D 1 31 ? 34.98673 8.83999 -11.70307 1.000 45.83337 31 VAL D O 1
ATOM 9234 N N . PRO D 1 32 ? 33.08411 8.28489 -12.70071 1.000 42.02361 32 PRO D N 1
ATOM 9235 C CA . PRO D 1 32 ? 33.78461 7.47599 -13.70743 1.000 51.08636 32 PRO D CA 1
ATOM 9236 C C . PRO D 1 32 ? 34.32426 8.34574 -14.83259 1.000 55.59896 32 PRO D C 1
ATOM 9237 O O . PRO D 1 32 ? 33.96294 8.19905 -15.99683 1.000 51.85310 32 PRO D O 1
ATOM 9248 N N . ALA D 1 33 ? 35.18585 9.26849 -14.46780 1.000 58.05520 33 ALA D N 1
ATOM 9249 C CA . ALA D 1 33 ? 35.77842 10.09440 -15.49570 1.000 57.18651 33 ALA D CA 1
ATOM 9250 C C . ALA D 1 33 ? 37.04145 9.42748 -16.00831 1.000 57.39267 33 ALA D C 1
ATOM 9251 O O . ALA D 1 33 ? 37.68037 8.65436 -15.29312 1.000 60.31253 33 ALA D O 1
ATOM 9258 N N . PRO D 1 34 ? 37.38964 9.67674 -17.25970 1.000 59.66789 34 PRO D N 1
ATOM 9259 C CA . PRO D 1 34 ? 38.70847 9.26143 -17.75180 1.000 66.72923 34 PRO D CA 1
ATOM 9260 C C . PRO D 1 34 ? 39.78495 9.92343 -16.91463 1.000 67.01901 34 PRO D C 1
ATOM 9261 O O . PRO D 1 34 ? 39.68747 11.13072 -16.62488 1.000 63.96345 34 PRO D O 1
ATOM 9272 N N . PRO D 1 35 ? 40.80502 9.17990 -16.46574 1.000 73.73253 35 PRO D N 1
ATOM 9273 C CA . PRO D 1 35 ? 41.84802 9.83456 -15.64599 1.000 71.52162 35 PRO D CA 1
ATOM 9274 C C . PRO D 1 35 ? 42.34852 11.13864 -16.26644 1.000 68.08027 35 PRO D C 1
ATOM 9275 O O . PRO D 1 35 ? 42.75746 12.04760 -15.52935 1.000 60.40889 35 PRO D O 1
ATOM 9286 N N . GLU D 1 36 ? 42.27675 11.28019 -17.58995 1.000 67.58324 36 GLU D N 1
ATOM 9287 C CA . GLU D 1 36 ? 42.61464 12.54453 -18.23266 1.000 72.76429 36 GLU D CA 1
ATOM 9288 C C . GLU D 1 36 ? 41.74597 13.71560 -17.77600 1.000 63.02311 36 GLU D C 1
ATOM 9289 O O . GLU D 1 36 ? 42.13633 14.87003 -17.96696 1.000 63.74888 36 GLU D O 1
ATOM 9301 N N . ALA D 1 37 ? 40.55236 13.46395 -17.25442 1.000 60.31671 37 ALA D N 1
ATOM 9302 C CA . ALA D 1 37 ? 39.66355 14.52926 -16.81021 1.000 54.27213 37 ALA D CA 1
ATOM 9303 C C . ALA D 1 37 ? 39.81154 14.81257 -15.32676 1.000 43.43520 37 ALA D C 1
ATOM 9304 O O . ALA D 1 37 ? 38.99646 15.53445 -14.74608 1.000 46.65673 37 ALA D O 1
ATOM 9311 N N . ILE D 1 38 ? 40.82779 14.24155 -14.69223 1.000 37.75333 38 ILE D N 1
ATOM 9312 C CA . ILE D 1 38 ? 41.00503 14.34770 -13.25145 1.000 36.32241 38 ILE D CA 1
ATOM 9313 C C . ILE D 1 38 ? 42.34660 14.98249 -12.96014 1.000 38.65529 38 ILE D C 1
ATOM 9314 O O . ILE D 1 38 ? 43.38706 14.45256 -13.36281 1.000 40.58001 38 ILE D O 1
ATOM 9330 N N . THR D 1 39 ? 42.31150 16.12117 -12.27591 1.000 34.26762 39 THR D N 1
ATOM 9331 C CA . THR D 1 39 ? 43.49891 16.89493 -11.99271 1.000 32.77378 39 THR D CA 1
ATOM 9332 C C . THR D 1 39 ? 43.74873 16.85032 -10.50564 1.000 31.30334 39 THR D C 1
ATOM 9333 O O . THR D 1 39 ? 42.81806 17.00141 -9.71458 1.000 32.02689 39 THR D O 1
ATOM 9344 N N . VAL D 1 40 ? 45.02260 16.70350 -10.13228 1.000 29.56681 40 VAL D N 1
ATOM 9345 C CA . VAL D 1 40 ? 45.43650 16.86595 -8.74894 1.000 32.34847 40 VAL D CA 1
ATOM 9346 C C . VAL D 1 40 ? 46.48913 17.94346 -8.66034 1.000 31.76479 40 VAL D C 1
ATOM 9347 O O . VAL D 1 40 ? 47.47596 17.91201 -9.39955 1.000 36.57144 40 VAL D O 1
ATOM 9360 N N . MET D 1 41 ? 46.28180 18.86478 -7.75196 1.000 30.01889 41 MET D N 1
ATOM 9361 C CA . MET D 1 41 ? 47.16037 19.99220 -7.51211 1.000 31.46165 41 MET D CA 1
ATOM 9362 C C . MET D 1 41 ? 47.54576 19.93278 -6.04362 1.000 35.95376 41 MET D C 1
ATOM 9363 O O . MET D 1 41 ? 46.66687 19.81594 -5.17576 1.000 33.60869 41 MET D O 1
ATOM 9377 N N . MET D 1 42 ? 48.84391 20.01384 -5.76077 1.000 36.52797 42 MET D N 1
ATOM 9378 C CA . MET D 1 42 ? 49.32044 19.99138 -4.39251 1.000 33.49806 42 MET D CA 1
ATOM 9379 C C . MET D 1 42 ? 49.88235 21.34706 -4.03833 1.000 37.06281 42 MET D C 1
ATOM 9380 O O . MET D 1 42 ? 50.66388 21.90656 -4.79163 1.000 39.51441 42 MET D O 1
ATOM 9394 N N . HIS D 1 43 ? 49.43343 21.88369 -2.92593 1.000 31.58845 43 HIS D N 1
ATOM 9395 C CA . HIS D 1 43 ? 49.88784 23.16165 -2.43270 1.000 32.92248 43 HIS D CA 1
ATOM 9396 C C . HIS D 1 43 ? 50.74715 22.84166 -1.23619 1.000 35.77914 43 HIS D C 1
ATOM 9397 O O . HIS D 1 43 ? 50.27223 22.23571 -0.26264 1.000 34.92190 43 HIS D O 1
ATOM 9411 N N . GLU D 1 44 ? 52.01519 23.18361 -1.34090 1.000 31.56588 44 GLU D N 1
ATOM 9412 C CA . GLU D 1 44 ? 52.95975 22.91406 -0.28615 1.000 35.87125 44 GLU D CA 1
ATOM 9413 C C . GLU D 1 44 ? 53.08754 24.11605 0.62498 1.000 37.78469 44 GLU D C 1
ATOM 9414 O O . GLU D 1 44 ? 53.32138 25.23567 0.15427 1.000 34.69866 44 GLU D O 1
ATOM 9426 N N . MET D 1 45 ? 53.02677 23.87530 1.92767 1.000 38.50988 45 MET D N 1
ATOM 9427 C CA . MET D 1 45 ? 53.15529 24.93876 2.90378 1.000 36.17782 45 MET D CA 1
ATOM 9428 C C . MET D 1 45 ? 54.38335 24.75500 3.78860 1.000 38.73567 45 MET D C 1
ATOM 9429 O O . MET D 1 45 ? 54.66616 23.64787 4.26776 1.000 37.41779 45 MET D O 1
ATOM 9443 N N . GLN D 1 46 ? 55.06210 25.85703 4.05747 1.000 36.44596 46 GLN D N 1
ATOM 9444 C CA . GLN D 1 46 ? 56.07457 25.91334 5.10085 1.000 47.18672 46 GLN D CA 1
ATOM 9445 C C . GLN D 1 46 ? 55.38698 25.81028 6.45703 1.000 46.54688 46 GLN D C 1
ATOM 9446 O O . GLN D 1 46 ? 54.20204 26.13200 6.60528 1.000 38.45082 46 GLN D O 1
ATOM 9460 N N . ALA D 1 47 ? 56.13932 25.33588 7.45585 1.000 39.56264 47 ALA D N 1
ATOM 9461 C CA . ALA D 1 47 ? 55.56459 25.16524 8.78902 1.000 42.36037 47 ALA D CA 1
ATOM 9462 C C . ALA D 1 47 ? 54.90766 26.44759 9.25046 1.000 45.83377 47 ALA D C 1
ATOM 9463 O O . ALA D 1 47 ? 53.79965 26.43392 9.79726 1.000 49.81142 47 ALA D O 1
ATOM 9470 N N . ALA D 1 48 ? 55.56448 27.57713 8.99164 1.000 48.07747 48 ALA D N 1
ATOM 9471 C CA . ALA D 1 48 ? 55.09362 28.86987 9.44431 1.000 46.46486 48 ALA D CA 1
ATOM 9472 C C . ALA D 1 48 ? 53.81445 29.32919 8.75563 1.000 41.16111 48 ALA D C 1
ATOM 9473 O O . ALA D 1 48 ? 53.27018 30.35798 9.17026 1.000 46.87490 48 ALA D O 1
ATOM 9480 N N . ASP D 1 49 ? 53.37923 28.66178 7.69025 1.000 39.67209 49 ASP D N 1
ATOM 9481 C CA . ASP D 1 49 ? 52.25979 29.08232 6.86818 1.000 39.37221 49 ASP D CA 1
ATOM 9482 C C . ASP D 1 49 ? 50.98602 28.30620 7.22029 1.000 42.60921 49 ASP D C 1
ATOM 9483 O O . ASP D 1 49 ? 49.94182 28.47216 6.56110 1.000 42.06295 49 ASP D O 1
ATOM 9492 N N . TYR D 1 50 ? 51.07387 27.41309 8.19981 1.000 38.23656 50 TYR D N 1
ATOM 9493 C CA . TYR D 1 50 ? 49.98826 26.50339 8.48496 1.000 36.87887 50 TYR D CA 1
ATOM 9494 C C . TYR D 1 50 ? 49.78606 26.42275 9.97411 1.000 45.65133 50 TYR D C 1
ATOM 9495 O O . TYR D 1 50 ? 50.75410 26.39904 10.73222 1.000 44.07691 50 TYR D O 1
ATOM 9513 N N . MET D 1 51 ? 48.52073 26.37960 10.37891 1.000 33.96177 51 MET D N 1
ATOM 9514 C CA . MET D 1 51 ? 48.18648 26.46263 11.77764 1.000 39.33360 51 MET D CA 1
ATOM 9515 C C . MET D 1 51 ? 46.83736 25.79903 11.97894 1.000 46.03918 51 MET D C 1
ATOM 9516 O O . MET D 1 51 ? 45.95253 25.89486 11.13353 1.000 37.60298 51 MET D O 1
ATOM 9530 N N . ARG D 1 52 ? 46.71764 25.09922 13.09731 1.000 47.39506 52 ARG D N 1
ATOM 9531 C CA . ARG D 1 52 ? 45.47809 24.46446 13.50470 1.000 44.96931 52 ARG D CA 1
ATOM 9532 C C . ARG D 1 52 ? 45.46992 24.50484 15.01897 1.000 50.71230 52 ARG D C 1
ATOM 9533 O O . ARG D 1 52 ? 46.48038 24.21229 15.65865 1.000 55.36795 52 ARG D O 1
ATOM 9554 N N . GLY D 1 53 ? 44.35161 24.89558 15.59142 1.000 51.30418 53 GLY D N 1
ATOM 9555 C CA . GLY D 1 53 ? 44.37676 25.15793 17.00412 1.000 52.72730 53 GLY D CA 1
ATOM 9556 C C . GLY D 1 53 ? 45.43051 26.17299 17.39508 1.000 53.90332 53 GLY D C 1
ATOM 9557 O O . GLY D 1 53 ? 45.95981 26.11128 18.50293 1.000 57.68775 53 GLY D O 1
ATOM 9561 N N . ALA D 1 54 ? 45.76147 27.10312 16.50141 1.000 52.22403 54 ALA D N 1
ATOM 9562 C CA . ALA D 1 54 ? 46.64422 28.23085 16.79622 1.000 53.61377 54 ALA D CA 1
ATOM 9563 C C . ALA D 1 54 ? 48.09746 27.80051 16.98134 1.000 53.63197 54 ALA D C 1
ATOM 9564 O O . ALA D 1 54 ? 48.87714 28.48330 17.66636 1.000 56.78190 54 ALA D O 1
ATOM 9571 N N . THR D 1 55 ? 48.46873 26.66074 16.42847 1.000 50.52192 55 THR D N 1
ATOM 9572 C CA . THR D 1 55 ? 49.82716 26.17173 16.56218 1.000 56.01378 55 THR D CA 1
ATOM 9573 C C . THR D 1 55 ? 50.25596 25.55944 15.24488 1.000 56.70002 55 THR D C 1
ATOM 9574 O O . THR D 1 55 ? 49.43548 24.98775 14.51738 1.000 50.25033 55 THR D O 1
ATOM 9585 N N . ARG D 1 56 ? 51.55139 25.69352 14.94824 1.000 61.46255 56 ARG D N 1
ATOM 9586 C CA . ARG D 1 56 ? 52.15312 24.97010 13.83544 1.000 52.50694 56 ARG D CA 1
ATOM 9587 C C . ARG D 1 56 ? 52.06116 23.48894 14.10386 1.000 50.12836 56 ARG D C 1
ATOM 9588 O O . ARG D 1 56 ? 51.82782 23.05787 15.22962 1.000 59.59950 56 ARG D O 1
ATOM 9609 N N . ARG D 1 57 ? 52.25087 22.70489 13.05365 1.000 55.49693 57 ARG D N 1
ATOM 9610 C CA . ARG D 1 57 ? 52.15093 21.26060 13.13286 1.000 64.61374 57 ARG D CA 1
ATOM 9611 C C . ARG D 1 57 ? 53.40001 20.57656 12.60281 1.000 65.05810 57 ARG D C 1
ATOM 9612 O O . ARG D 1 57 ? 54.13270 21.12473 11.77777 1.000 60.29381 57 ARG D O 1
ATOM 9633 N N . THR D 1 58 ? 53.62117 19.36019 13.09107 1.000 71.32261 58 THR D N 1
ATOM 9634 C CA . THR D 1 58 ? 54.78333 18.58026 12.70461 1.000 76.97251 58 THR D CA 1
ATOM 9635 C C . THR D 1 58 ? 54.49399 17.83670 11.41068 1.000 77.56027 58 THR D C 1
ATOM 9636 O O . THR D 1 58 ? 53.47010 17.15588 11.31549 1.000 76.80033 58 THR D O 1
ATOM 9647 N N . PRO D 1 59 ? 55.35985 17.92825 10.40601 1.000 85.15524 59 PRO D N 1
ATOM 9648 C CA . PRO D 1 59 ? 55.20479 17.03555 9.24633 1.000 83.27092 59 PRO D CA 1
ATOM 9649 C C . PRO D 1 59 ? 55.34109 15.57274 9.66102 1.000 82.76367 59 PRO D C 1
ATOM 9650 O O . PRO D 1 59 ? 56.42234 15.09616 10.03723 1.000 76.68601 59 PRO D O 1
ATOM 9661 N N . ALA D 1 60 ? 54.21859 14.86978 9.62621 1.000 75.95468 60 ALA D N 1
ATOM 9662 C CA . ALA D 1 60 ? 54.16996 13.43293 9.86697 1.000 74.79182 60 ALA D CA 1
ATOM 9663 C C . ALA D 1 60 ? 54.95274 12.69779 8.78243 1.000 69.66411 60 ALA D C 1
ATOM 9664 O O . ALA D 1 60 ? 54.46562 12.60160 7.64430 1.000 58.54395 60 ALA D O 1
ATOM 9671 N N . PRO D 1 61 ? 56.14587 12.16078 9.08391 1.000 72.09089 61 PRO D N 1
ATOM 9672 C CA . PRO D 1 61 ? 57.00010 11.62958 8.00522 1.000 65.27460 61 PRO D CA 1
ATOM 9673 C C . PRO D 1 61 ? 56.29522 10.51648 7.24052 1.000 51.39259 61 PRO D C 1
ATOM 9674 O O . PRO D 1 61 ? 55.57632 9.69529 7.80899 1.000 54.59365 61 PRO D O 1
ATOM 9685 N N . ALA D 1 62 ? 56.51696 10.50052 5.93398 1.000 43.03798 62 ALA D N 1
ATOM 9686 C CA . ALA D 1 62 ? 55.68872 9.72324 5.02099 1.000 44.69273 62 ALA D CA 1
ATOM 9687 C C . ALA D 1 62 ? 55.75707 8.24394 5.31686 1.000 41.64831 62 ALA D C 1
ATOM 9688 O O . ALA D 1 62 ? 56.76106 7.73678 5.77055 1.000 38.90785 62 ALA D O 1
ATOM 9695 N N . LEU D 1 63 ? 54.65288 7.54514 5.06691 1.000 38.30710 63 LEU D N 1
ATOM 9696 C CA . LEU D 1 63 ? 54.71289 6.10084 5.10657 1.000 41.09033 63 LEU D CA 1
ATOM 9697 C C . LEU D 1 63 ? 55.48467 5.59523 3.89169 1.000 36.60232 63 LEU D C 1
ATOM 9698 O O . LEU D 1 63 ? 55.46718 6.22760 2.83004 1.000 38.46428 63 LEU D O 1
ATOM 9714 N N . PRO D 1 64 ? 56.09389 4.42645 3.97972 1.000 38.89926 64 PRO D N 1
ATOM 9715 C CA . PRO D 1 64 ? 56.61731 3.78766 2.76254 1.000 44.58878 64 PRO D CA 1
ATOM 9716 C C . PRO D 1 64 ? 55.49659 3.20444 1.91552 1.000 42.59894 64 PRO D C 1
ATOM 9717 O O . PRO D 1 64 ? 54.33576 3.09209 2.32582 1.000 41.86384 64 PRO D O 1
ATOM 9728 N N . ASP D 1 65 ? 55.87278 2.87773 0.67687 1.000 37.24936 65 ASP D N 1
ATOM 9729 C CA . ASP D 1 65 ? 55.07396 2.11933 -0.27706 1.000 43.99298 65 ASP D CA 1
ATOM 9730 C C . ASP D 1 65 ? 54.71723 0.74898 0.30698 1.000 41.82226 65 ASP D C 1
ATOM 9731 O O . ASP D 1 65 ? 55.55199 -0.14322 0.38433 1.000 36.40662 65 ASP D O 1
ATOM 9740 N N . ALA D 1 66 ? 53.46528 0.58280 0.71214 1.000 36.16251 66 ALA D N 1
ATOM 9741 C CA . ALA D 1 66 ? 53.06942 -0.60897 1.45155 1.000 37.96054 66 ALA D CA 1
ATOM 9742 C C . ALA D 1 66 ? 53.23427 -1.87107 0.61474 1.000 37.07679 66 ALA D C 1
ATOM 9743 O O . ALA D 1 66 ? 53.77292 -2.87557 1.10256 1.000 37.09766 66 ALA D O 1
ATOM 9750 N N . ALA D 1 67 ? 52.86052 -1.81424 -0.66358 1.000 34.84889 67 ALA D N 1
ATOM 9751 C CA . ALA D 1 67 ? 53.02226 -2.97925 -1.52774 1.000 37.62822 67 ALA D CA 1
ATOM 9752 C C . ALA D 1 67 ? 54.48651 -3.38356 -1.63562 1.000 39.25835 67 ALA D C 1
ATOM 9753 O O . ALA D 1 67 ? 54.81343 -4.55625 -1.82862 1.000 34.85706 67 ALA D O 1
ATOM 9760 N N . ALA D 1 68 ? 55.37220 -2.40626 -1.65029 1.000 35.23418 68 ALA D N 1
ATOM 9761 C CA . ALA D 1 68 ? 56.79196 -2.72822 -1.75442 1.000 39.24308 68 ALA D CA 1
ATOM 9762 C C . ALA D 1 68 ? 57.29268 -3.29494 -0.43362 1.000 41.52734 68 ALA D C 1
ATOM 9763 O O . ALA D 1 68 ? 58.10826 -4.22334 -0.39950 1.000 41.57425 68 ALA D O 1
ATOM 9770 N N . THR D 1 69 ? 56.76425 -2.77283 0.67558 1.000 38.97301 69 THR D N 1
ATOM 9771 C CA . THR D 1 69 ? 57.09620 -3.36251 1.96641 1.000 41.59138 69 THR D CA 1
ATOM 9772 C C . THR D 1 69 ? 56.65743 -4.82339 2.03192 1.000 42.44921 69 THR D C 1
ATOM 9773 O O . THR D 1 69 ? 57.43361 -5.70003 2.44733 1.000 36.53154 69 THR D O 1
ATOM 9784 N N . VAL D 1 70 ? 55.45803 -5.11747 1.56625 1.000 36.89754 70 VAL D N 1
ATOM 9785 C CA . VAL D 1 70 ? 54.97568 -6.49699 1.57315 1.000 37.15881 70 VAL D CA 1
ATOM 9786 C C . VAL D 1 70 ? 55.84762 -7.35675 0.67386 1.000 39.15468 70 VAL D C 1
ATOM 9787 O O . VAL D 1 70 ? 56.27915 -8.45060 1.05070 1.000 38.42325 70 VAL D O 1
ATOM 9800 N N . ARG D 1 71 ? 56.12827 -6.87012 -0.53947 1.000 37.53426 71 ARG D N 1
ATOM 9801 C CA . ARG D 1 71 ? 56.92122 -7.67186 -1.46491 1.000 38.75222 71 ARG D CA 1
ATOM 9802 C C . ARG D 1 71 ? 58.29192 -7.99143 -0.86120 1.000 42.27230 71 ARG D C 1
ATOM 9803 O O . ARG D 1 71 ? 58.77451 -9.10969 -0.95604 1.000 38.98227 71 ARG D O 1
ATOM 9824 N N . ASP D 1 72 ? 58.91931 -7.01038 -0.23671 1.000 43.94344 72 ASP D N 1
ATOM 9825 C CA . ASP D 1 72 ? 60.22402 -7.21221 0.38861 1.000 44.41325 72 ASP D CA 1
ATOM 9826 C C . ASP D 1 72 ? 60.15058 -8.19670 1.54596 1.000 42.04972 72 ASP D C 1
ATOM 9827 O O . ASP D 1 72 ? 61.06358 -9.00624 1.73346 1.000 39.97292 72 ASP D O 1
ATOM 9836 N N . PHE D 1 73 ? 59.07576 -8.14827 2.33281 1.000 42.94112 73 PHE D N 1
ATOM 9837 C CA . PHE D 1 73 ? 58.92084 -9.13118 3.40075 1.000 43.07824 73 PHE D CA 1
ATOM 9838 C C . PHE D 1 73 ? 58.84563 -10.53156 2.82246 1.000 42.66878 73 PHE D C 1
ATOM 9839 O O . PHE D 1 73 ? 59.57276 -11.45771 3.23896 1.000 38.49576 73 PHE D O 1
ATOM 9856 N N . LEU D 1 74 ? 57.96282 -10.70104 1.83422 1.000 37.32197 74 LEU D N 1
ATOM 9857 C CA . LEU D 1 74 ? 57.72687 -12.03541 1.28130 1.000 40.41887 74 LEU D CA 1
ATOM 9858 C C . LEU D 1 74 ? 58.99050 -12.56374 0.60780 1.000 41.71782 74 LEU D C 1
ATOM 9859 O O . LEU D 1 74 ? 59.29427 -13.76018 0.68406 1.000 38.49191 74 LEU D O 1
ATOM 9875 N N . ASP D 1 75 ? 59.74001 -11.67850 -0.05567 1.000 42.43253 75 ASP D N 1
ATOM 9876 C CA . ASP D 1 75 ? 60.99933 -12.09582 -0.66084 1.000 40.37954 75 ASP D CA 1
ATOM 9877 C C . ASP D 1 75 ? 61.98158 -12.57829 0.40382 1.000 46.44177 75 ASP D C 1
ATOM 9878 O O . ASP D 1 75 ? 62.70340 -13.56457 0.20911 1.000 46.76119 75 ASP D O 1
ATOM 9887 N N . THR D 1 76 ? 62.02729 -11.87368 1.52880 1.000 44.35430 76 THR D N 1
ATOM 9888 C CA . THR D 1 76 ? 62.93513 -12.22461 2.60376 1.000 46.33301 76 THR D CA 1
ATOM 9889 C C . THR D 1 76 ? 62.55424 -13.55829 3.20510 1.000 48.31507 76 THR D C 1
ATOM 9890 O O . THR D 1 76 ? 63.42594 -14.38097 3.51659 1.000 44.88637 76 THR D O 1
ATOM 9901 N N . MET D 1 77 ? 61.24520 -13.79587 3.33869 1.000 41.07878 77 MET D N 1
ATOM 9902 C CA . MET D 1 77 ? 60.76365 -15.07284 3.84501 1.000 42.87876 77 MET D CA 1
ATOM 9903 C C . MET D 1 77 ? 61.17007 -16.19199 2.90833 1.000 46.26056 77 MET D C 1
ATOM 9904 O O . MET D 1 77 ? 61.61992 -17.24565 3.36656 1.000 44.77099 77 MET D O 1
ATOM 9918 N N . GLU D 1 78 ? 61.06403 -15.96582 1.58748 1.000 45.13848 78 GLU D N 1
ATOM 9919 C CA . GLU D 1 78 ? 61.49819 -16.99299 0.63145 1.000 43.24000 78 GLU D CA 1
ATOM 9920 C C . GLU D 1 78 ? 62.99638 -17.28217 0.73197 1.000 43.13344 78 GLU D C 1
ATOM 9921 O O . GLU D 1 78 ? 63.41381 -18.40575 0.47309 1.000 46.49643 78 GLU D O 1
ATOM 9933 N N . ALA D 1 79 ? 63.79820 -16.29475 1.08603 1.000 42.57825 79 ALA D N 1
ATOM 9934 C CA . ALA D 1 79 ? 65.22990 -16.47022 1.32412 1.000 49.79588 79 ALA D CA 1
ATOM 9935 C C . ALA D 1 79 ? 65.52287 -17.11958 2.67591 1.000 47.72202 79 ALA D C 1
ATOM 9936 O O . ALA D 1 79 ? 66.69249 -17.41475 2.96163 1.000 50.07475 79 ALA D O 1
ATOM 9943 N N . ARG D 1 80 ? 64.48708 -17.36461 3.48782 1.000 50.64442 80 ARG D N 1
ATOM 9944 C CA . ARG D 1 80 ? 64.58414 -18.03592 4.78669 1.000 52.82731 80 ARG D CA 1
ATOM 9945 C C . ARG D 1 80 ? 65.44503 -17.23201 5.77217 1.000 50.41584 80 ARG D C 1
ATOM 9946 O O . ARG D 1 80 ? 66.06519 -17.79333 6.68635 1.000 59.67930 80 ARG D O 1
ATOM 9967 N N . ASP D 1 81 ? 65.44109 -15.90147 5.61502 1.000 49.61854 81 ASP D N 1
ATOM 9968 C CA . ASP D 1 81 ? 66.15120 -14.99015 6.51154 1.000 53.37253 81 ASP D CA 1
ATOM 9969 C C . ASP D 1 81 ? 65.16973 -14.44084 7.54239 1.000 50.77946 81 ASP D C 1
ATOM 9970 O O . ASP D 1 81 ? 64.65498 -13.31257 7.43297 1.000 49.09523 81 ASP D O 1
ATOM 9979 N N . LEU D 1 82 ? 64.93126 -15.22761 8.58465 1.000 48.33811 82 LEU D N 1
ATOM 9980 C CA . LEU D 1 82 ? 63.89489 -14.83069 9.52989 1.000 54.77674 82 LEU D CA 1
ATOM 9981 C C . LEU D 1 82 ? 64.31963 -13.62798 10.36614 1.000 53.57411 82 LEU D C 1
ATOM 9982 O O . LEU D 1 82 ? 63.48067 -12.80064 10.71397 1.000 52.83145 82 LEU D O 1
ATOM 9998 N N . ASP D 1 83 ? 65.61520 -13.49194 10.67336 1.000 56.38243 83 ASP D N 1
ATOM 9999 C CA . ASP D 1 83 ? 66.06857 -12.32223 11.42196 1.000 54.73360 83 ASP D CA 1
ATOM 10000 C C . ASP D 1 83 ? 65.64706 -11.04049 10.71051 1.000 56.45436 83 ASP D C 1
ATOM 10001 O O . ASP D 1 83 ? 65.12775 -10.10103 11.32841 1.000 53.89526 83 ASP D O 1
ATOM 10010 N N . LYS D 1 84 ? 65.86984 -10.98346 9.39061 1.000 52.51575 84 LYS D N 1
ATOM 10011 C CA . LYS D 1 84 ? 65.50525 -9.78080 8.64591 1.000 52.71858 84 LYS D CA 1
ATOM 10012 C C . LYS D 1 84 ? 63.98355 -9.65413 8.49521 1.000 47.57693 84 LYS D C 1
ATOM 10013 O O . LYS D 1 84 ? 63.42357 -8.55737 8.60076 1.000 47.64501 84 LYS D O 1
ATOM 10032 N N . ALA D 1 85 ? 63.30147 -10.75671 8.19739 1.000 48.87368 85 ALA D N 1
ATOM 10033 C CA . ALA D 1 85 ? 61.85321 -10.70290 8.05554 1.000 47.45705 85 ALA D CA 1
ATOM 10034 C C . ALA D 1 85 ? 61.18875 -10.05869 9.27177 1.000 44.68922 85 ALA D C 1
ATOM 10035 O O . ALA D 1 85 ? 60.20122 -9.33675 9.14034 1.000 48.42692 85 ALA D O 1
ATOM 10042 N N . ARG D 1 86 ? 61.71516 -10.29932 10.46761 1.000 47.91311 86 ARG D N 1
ATOM 10043 C CA . ARG D 1 86 ? 61.09585 -9.73521 11.67296 1.000 49.61698 86 ARG D CA 1
ATOM 10044 C C . ARG D 1 86 ? 61.23184 -8.22577 11.74570 1.000 51.01004 86 ARG D C 1
ATOM 10045 O O . ARG D 1 86 ? 60.48729 -7.57866 12.48188 1.000 51.09170 86 ARG D O 1
ATOM 10066 N N . THR D 1 87 ? 62.18018 -7.64706 11.00854 1.000 54.22223 87 THR D N 1
ATOM 10067 C CA . THR D 1 87 ? 62.29593 -6.19539 11.01363 1.000 52.95389 87 THR D CA 1
ATOM 10068 C C . THR D 1 87 ? 61.13467 -5.53767 10.28341 1.000 48.60887 87 THR D C 1
ATOM 10069 O O . THR D 1 87 ? 60.98659 -4.31875 10.36481 1.000 45.34878 87 THR D O 1
ATOM 10080 N N . PHE D 1 88 ? 60.31036 -6.30703 9.58696 1.000 45.89605 88 PHE D N 1
ATOM 10081 C CA . PHE D 1 88 ? 59.14027 -5.75431 8.91578 1.000 43.85432 88 PHE D CA 1
ATOM 10082 C C . PHE D 1 88 ? 57.89369 -5.71211 9.80176 1.000 46.63368 88 PHE D C 1
ATOM 10083 O O . PHE D 1 88 ? 56.87221 -5.10818 9.41496 1.000 43.54731 88 PHE D O 1
ATOM 10100 N N . LEU D 1 89 ? 57.95704 -6.33559 10.97414 1.000 48.64074 89 LEU D N 1
ATOM 10101 C CA . LEU D 1 89 ? 56.77665 -6.74497 11.72254 1.000 50.56387 89 LEU D CA 1
ATOM 10102 C C . LEU D 1 89 ? 56.57709 -5.86070 12.94026 1.000 48.71469 89 LEU D C 1
ATOM 10103 O O . LEU D 1 89 ? 57.53710 -5.44491 13.58007 1.000 47.87253 89 LEU D O 1
ATOM 10119 N N . THR D 1 90 ? 55.31982 -5.57648 13.24208 1.000 45.43211 90 THR D N 1
ATOM 10120 C CA . THR D 1 90 ? 54.94987 -5.05787 14.54460 1.000 45.70109 90 THR D CA 1
ATOM 10121 C C . THR D 1 90 ? 55.16559 -6.14700 15.58282 1.000 48.10185 90 THR D C 1
ATOM 10122 O O . THR D 1 90 ? 55.30790 -7.32313 15.25756 1.000 49.80560 90 THR D O 1
ATOM 10133 N N . ASP D 1 91 ? 55.20738 -5.73565 16.84676 1.000 50.64906 91 ASP D N 1
ATOM 10134 C CA . ASP D 1 91 ? 55.44140 -6.68711 17.92023 1.000 56.58013 91 ASP D CA 1
ATOM 10135 C C . ASP D 1 91 ? 54.27093 -7.63686 18.10190 1.000 50.48455 91 ASP D C 1
ATOM 10136 O O . ASP D 1 91 ? 54.45388 -8.74540 18.62313 1.000 51.50662 91 ASP D O 1
ATOM 10145 N N . ASP D 1 92 ? 53.06750 -7.19786 17.73153 1.000 54.46202 92 ASP D N 1
ATOM 10146 C CA . ASP D 1 92 ? 51.84917 -7.98655 17.85370 1.000 52.25524 92 ASP D CA 1
ATOM 10147 C C . ASP D 1 92 ? 51.42116 -8.60161 16.52071 1.000 52.42166 92 ASP D C 1
ATOM 10148 O O . ASP D 1 92 ? 50.24559 -8.94063 16.34937 1.000 46.58260 92 ASP D O 1
ATOM 10157 N N . PHE D 1 93 ? 52.35950 -8.74542 15.57829 1.000 49.82005 93 PHE D N 1
ATOM 10158 C CA . PHE D 1 93 ? 52.05094 -9.31605 14.27452 1.000 46.63492 93 PHE D CA 1
ATOM 10159 C C . PHE D 1 93 ? 51.46359 -10.71464 14.42776 1.000 48.22418 93 PHE D C 1
ATOM 10160 O O . PHE D 1 93 ? 51.97642 -11.54509 15.17010 1.000 45.27459 93 PHE D O 1
ATOM 10177 N N . VAL D 1 94 ? 50.36816 -10.96505 13.72235 1.000 43.22920 94 VAL D N 1
ATOM 10178 C CA . VAL D 1 94 ? 49.67574 -12.24473 13.75846 1.000 42.65691 94 VAL D CA 1
ATOM 10179 C C . VAL D 1 94 ? 49.39298 -12.69003 12.33027 1.000 43.99194 94 VAL D C 1
ATOM 10180 O O . VAL D 1 94 ? 48.96245 -11.89126 11.48634 1.000 41.95387 94 VAL D O 1
ATOM 10193 N N . MET D 1 95 ? 49.64676 -13.97255 12.07338 1.000 44.12225 95 MET D N 1
ATOM 10194 C CA . MET D 1 95 ? 49.41401 -14.63086 10.79833 1.000 44.07020 95 MET D CA 1
ATOM 10195 C C . MET D 1 95 ? 48.25928 -15.60340 10.95367 1.000 46.49452 95 MET D C 1
ATOM 10196 O O . MET D 1 95 ? 48.19084 -16.31548 11.96029 1.000 44.41480 95 MET D O 1
ATOM 10210 N N . THR D 1 96 ? 47.39716 -15.67264 9.94516 1.000 43.43792 96 THR D N 1
ATOM 10211 C CA . THR D 1 96 ? 46.42074 -16.74775 9.82165 1.000 43.58667 96 THR D CA 1
ATOM 10212 C C . THR D 1 96 ? 46.60670 -17.44364 8.47727 1.000 40.42534 96 THR D C 1
ATOM 10213 O O . THR D 1 96 ? 46.60370 -16.79196 7.42943 1.000 42.47002 96 THR D O 1
ATOM 10224 N N . PHE D 1 97 ? 46.78104 -18.77425 8.52577 1.000 41.38116 97 PHE D N 1
ATOM 10225 C CA . PHE D 1 97 ? 47.02077 -19.58703 7.33138 1.000 40.19621 97 PHE D CA 1
ATOM 10226 C C . PHE D 1 97 ? 45.88128 -20.57960 7.12395 1.000 45.27671 97 PHE D C 1
ATOM 10227 O O . PHE D 1 97 ? 45.06296 -20.77622 8.03745 1.000 45.78955 97 PHE D O 1
ATOM 10244 N N . PRO D 1 98 ? 45.79010 -21.21126 5.95507 1.000 43.39491 98 PRO D N 1
ATOM 10245 C CA . PRO D 1 98 ? 44.71637 -22.17510 5.72857 1.000 45.72781 98 PRO D CA 1
ATOM 10246 C C . PRO D 1 98 ? 44.59592 -23.11615 6.92159 1.000 48.14305 98 PRO D C 1
ATOM 10247 O O . PRO D 1 98 ? 45.58865 -23.44388 7.58531 1.000 43.59476 98 PRO D O 1
ATOM 10258 N N . THR D 1 99 ? 43.36483 -23.50619 7.19159 1.000 42.12486 99 THR D N 1
ATOM 10259 C CA . THR D 1 99 ? 42.80400 -24.21791 8.35127 1.000 46.85536 99 THR D CA 1
ATOM 10260 C C . THR D 1 99 ? 42.51768 -23.23119 9.48371 1.000 46.55128 99 THR D C 1
ATOM 10261 O O . THR D 1 99 ? 42.06928 -23.65263 10.53952 1.000 47.65338 99 THR D O 1
ATOM 10272 N N . GLY D 1 100 ? 42.78961 -21.93476 9.30152 1.000 43.81267 100 GLY D N 1
ATOM 10273 C CA . GLY D 1 100 ? 42.66241 -21.01101 10.40804 1.000 51.72474 100 GLY D CA 1
ATOM 10274 C C . GLY D 1 100 ? 43.79397 -21.08690 11.40217 1.000 51.15334 100 GLY D C 1
ATOM 10275 O O . GLY D 1 100 ? 43.62287 -20.74165 12.57083 1.000 53.67688 100 GLY D O 1
ATOM 10279 N N . ARG D 1 101 ? 44.94447 -21.57104 10.99530 1.000 44.03512 101 ARG D N 1
ATOM 10280 C CA . ARG D 1 101 ? 46.06802 -21.68069 11.92163 1.000 51.67197 101 ARG D CA 1
ATOM 10281 C C . ARG D 1 101 ? 46.55680 -20.26740 12.22184 1.000 47.11110 101 ARG D C 1
ATOM 10282 O O . ARG D 1 101 ? 46.89864 -19.51896 11.30506 1.000 47.33446 101 ARG D O 1
ATOM 10303 N N . ARG D 1 102 ? 46.52407 -19.88357 13.49310 1.000 52.54700 102 ARG D N 1
ATOM 10304 C CA . ARG D 1 102 ? 46.84572 -18.52843 13.94007 1.000 50.89242 102 ARG D CA 1
ATOM 10305 C C . ARG D 1 102 ? 48.20387 -18.55944 14.62722 1.000 52.28757 102 ARG D C 1
ATOM 10306 O O . ARG D 1 102 ? 48.37393 -19.26872 15.61975 1.000 46.85401 102 ARG D O 1
ATOM 10327 N N . MET D 1 103 ? 49.16694 -17.79501 14.10078 1.000 46.77001 103 MET D N 1
ATOM 10328 C CA . MET D 1 103 ? 50.55208 -17.89113 14.53873 1.000 52.66432 103 MET D CA 1
ATOM 10329 C C . MET D 1 103 ? 51.13813 -16.50808 14.70080 1.000 45.83973 103 MET D C 1
ATOM 10330 O O . MET D 1 103 ? 50.82190 -15.60247 13.91894 1.000 51.93252 103 MET D O 1
ATOM 10344 N N . THR D 1 104 ? 52.00222 -16.34815 15.68819 1.000 48.77599 104 THR D N 1
ATOM 10345 C CA . THR D 1 104 ? 52.62471 -15.05846 15.93633 1.000 52.69784 104 THR D CA 1
ATOM 10346 C C . THR D 1 104 ? 54.12555 -15.07349 15.79762 1.000 50.00237 104 THR D C 1
ATOM 10347 O O . THR D 1 104 ? 54.73772 -14.00957 15.87194 1.000 53.32972 104 THR D O 1
ATOM 10358 N N . ASP D 1 105 ? 54.73047 -16.23537 15.62946 1.000 47.46183 105 ASP D N 1
ATOM 10359 C CA . ASP D 1 105 ? 56.17486 -16.39528 15.59513 1.000 53.11297 105 ASP D CA 1
ATOM 10360 C C . ASP D 1 105 ? 56.51915 -17.04555 14.26585 1.000 52.99507 105 ASP D C 1
ATOM 10361 O O . ASP D 1 105 ? 56.04531 -18.15020 13.97460 1.000 52.28731 105 ASP D O 1
ATOM 10370 N N . LEU D 1 106 ? 57.32721 -16.35867 13.45686 1.000 53.84802 106 LEU D N 1
ATOM 10371 C CA . LEU D 1 106 ? 57.73020 -16.91575 12.16751 1.000 52.24742 106 LEU D CA 1
ATOM 10372 C C . LEU D 1 106 ? 58.26018 -18.34375 12.29305 1.000 52.14767 106 LEU D C 1
ATOM 10373 O O . LEU D 1 106 ? 58.06670 -19.15079 11.37776 1.000 52.47437 106 LEU D O 1
ATOM 10389 N N . SER D 1 107 ? 58.92820 -18.67843 13.40700 1.000 50.85098 107 SER D N 1
ATOM 10390 C CA . SER D 1 107 ? 59.40319 -20.04713 13.57835 1.000 51.60849 107 SER D CA 1
ATOM 10391 C C . SER D 1 107 ? 58.25787 -21.04392 13.55859 1.000 52.23975 107 SER D C 1
ATOM 10392 O O . SER D 1 107 ? 58.39882 -22.16760 13.07019 1.000 50.77421 107 SER D O 1
ATOM 10400 N N . ASP D 1 108 ? 57.13806 -20.67261 14.15655 1.000 56.21351 108 ASP D N 1
ATOM 10401 C CA . ASP D 1 108 ? 55.97129 -21.55258 14.19635 1.000 56.77565 108 ASP D CA 1
ATOM 10402 C C . ASP D 1 108 ? 55.48901 -21.84647 12.77969 1.000 51.47145 108 ASP D C 1
ATOM 10403 O O . ASP D 1 108 ? 55.25349 -23.01251 12.41201 1.000 49.29735 108 ASP D O 1
ATOM 10412 N N . LEU D 1 109 ? 55.44240 -20.81824 11.94271 1.000 52.55614 109 LEU D N 1
ATOM 10413 C CA . LEU D 1 109 ? 55.09104 -21.00565 10.54153 1.000 53.04644 109 LEU D CA 1
ATOM 10414 C C . LEU D 1 109 ? 56.04063 -21.97064 9.83783 1.000 50.31286 109 LEU D C 1
ATOM 10415 O O . LEU D 1 109 ? 55.60479 -22.88297 9.12812 1.000 55.42612 109 LEU D O 1
ATOM 10431 N N . VAL D 1 110 ? 57.33841 -21.80098 10.02149 1.000 46.57411 110 VAL D N 1
ATOM 10432 C CA . VAL D 1 110 ? 58.28001 -22.68984 9.34291 1.000 47.55969 110 VAL D CA 1
ATOM 10433 C C . VAL D 1 110 ? 57.98329 -24.14515 9.68187 1.000 49.42440 110 VAL D C 1
ATOM 10434 O O . VAL D 1 110 ? 57.88104 -24.99405 8.79114 1.000 53.29065 110 VAL D O 1
ATOM 10447 N N . GLU D 1 111 ? 57.83781 -24.45768 10.96980 1.000 51.93714 111 GLU D N 1
ATOM 10448 C CA . GLU D 1 111 ? 57.60838 -25.84583 11.37001 1.000 47.47037 111 GLU D CA 1
ATOM 10449 C C . GLU D 1 111 ? 56.25849 -26.36824 10.87250 1.000 50.41361 111 GLU D C 1
ATOM 10450 O O . GLU D 1 111 ? 56.15309 -27.51352 10.41186 1.000 48.71167 111 GLU D O 1
ATOM 10462 N N . TRP D 1 112 ? 55.20960 -25.55770 10.96361 1.000 47.31525 112 TRP D N 1
ATOM 10463 C CA . TRP D 1 112 ? 53.89437 -26.00105 10.48805 1.000 49.85948 112 TRP D CA 1
ATOM 10464 C C . TRP D 1 112 ? 53.89640 -26.25602 8.98045 1.000 45.51431 112 TRP D C 1
ATOM 10465 O O . TRP D 1 112 ? 53.37749 -27.27209 8.51534 1.000 49.72165 112 TRP D O 1
ATOM 10486 N N . SER D 1 113 ? 54.46837 -25.33426 8.19257 1.000 45.13701 113 SER D N 1
ATOM 10487 C CA . SER D 1 113 ? 54.51389 -25.54372 6.74644 1.000 48.32072 113 SER D CA 1
ATOM 10488 C C . SER D 1 113 ? 55.46208 -26.67308 6.33289 1.000 54.19990 113 SER D C 1
ATOM 10489 O O . SER D 1 113 ? 55.28022 -27.25300 5.25608 1.000 51.89303 113 SER D O 1
ATOM 10497 N N . ALA D 1 114 ? 56.43398 -27.03716 7.17187 1.000 59.95423 114 ALA D N 1
ATOM 10498 C CA . ALA D 1 114 ? 57.50272 -27.93191 6.71688 1.000 62.17619 114 ALA D CA 1
ATOM 10499 C C . ALA D 1 114 ? 56.92875 -29.26398 6.24978 1.000 59.27493 114 ALA D C 1
ATOM 10500 O O . ALA D 1 114 ? 57.40587 -29.84569 5.26905 1.000 59.19850 114 ALA D O 1
ATOM 10507 N N . THR D 1 115 ? 55.87676 -29.75099 6.93082 1.000 62.61363 115 THR D N 1
ATOM 10508 C CA . THR D 1 115 ? 55.23631 -31.01922 6.59905 1.000 68.28389 115 THR D CA 1
ATOM 10509 C C . THR D 1 115 ? 54.28106 -30.93443 5.40438 1.000 67.52247 115 THR D C 1
ATOM 10510 O O . THR D 1 115 ? 53.95497 -31.96208 4.80754 1.000 64.15510 115 THR D O 1
ATOM 10521 N N . ARG D 1 116 ? 53.83661 -29.74626 5.03763 1.000 56.62193 116 ARG D N 1
ATOM 10522 C CA . ARG D 1 116 ? 52.78551 -29.58963 4.03109 1.000 53.63417 116 ARG D CA 1
ATOM 10523 C C . ARG D 1 116 ? 53.30111 -29.51390 2.60063 1.000 50.38769 116 ARG D C 1
ATOM 10524 O O . ARG D 1 116 ? 52.53706 -29.81518 1.67158 1.000 47.48789 116 ARG D O 1
ATOM 10545 N N . TYR D 1 117 ? 54.56017 -29.11945 2.40599 1.000 48.71853 117 TYR D N 1
ATOM 10546 C CA . TYR D 1 117 ? 55.20831 -29.11441 1.10094 1.000 48.95566 117 TYR D CA 1
ATOM 10547 C C . TYR D 1 117 ? 56.69395 -28.93973 1.34865 1.000 46.38934 117 TYR D C 1
ATOM 10548 O O . TYR D 1 117 ? 57.09784 -28.47436 2.41678 1.000 48.26378 117 TYR D O 1
ATOM 10566 N N . ARG D 1 118 ? 57.50882 -29.29505 0.35474 1.000 47.84548 118 ARG D N 1
ATOM 10567 C CA . ARG D 1 118 ? 58.96831 -29.13491 0.53312 1.000 49.41627 118 ARG D CA 1
ATOM 10568 C C . ARG D 1 118 ? 59.37735 -27.66108 0.47543 1.000 51.09405 118 ARG D C 1
ATOM 10569 O O . ARG D 1 118 ? 60.20797 -27.21654 1.26473 1.000 48.03098 118 ARG D O 1
ATOM 10590 N N . PHE D 1 119 ? 58.79515 -26.89478 -0.45894 1.000 47.62066 119 PHE D N 1
ATOM 10591 C CA . PHE D 1 119 ? 58.98040 -25.45958 -0.60943 1.000 48.30425 119 PHE D CA 1
ATOM 10592 C C . PHE D 1 119 ? 57.92371 -24.96077 -1.59301 1.000 48.58873 119 PHE D C 1
ATOM 10593 O O . PHE D 1 119 ? 57.36441 -25.73796 -2.36612 1.000 48.48843 119 PHE D O 1
ATOM 10610 N N . VAL D 1 120 ? 57.67351 -23.65788 -1.55256 1.000 46.51933 120 VAL D N 1
ATOM 10611 C CA . VAL D 1 120 ? 56.91008 -22.94702 -2.55372 1.000 43.89070 120 VAL D CA 1
ATOM 10612 C C . VAL D 1 120 ? 57.63487 -21.66778 -2.94314 1.000 45.66406 120 VAL D C 1
ATOM 10613 O O . VAL D 1 120 ? 58.28324 -21.01061 -2.12247 1.000 45.91695 120 VAL D O 1
ATOM 10626 N N . THR D 1 121 ? 57.42713 -21.26538 -4.20328 1.000 44.06105 121 THR D N 1
ATOM 10627 C CA . THR D 1 121 ? 57.91141 -19.99807 -4.73276 1.000 40.59646 121 THR D CA 1
ATOM 10628 C C . THR D 1 121 ? 56.76660 -19.26440 -5.39697 1.000 42.94419 121 THR D C 1
ATOM 10629 O O . THR D 1 121 ? 56.02615 -19.83931 -6.21463 1.000 39.86761 121 THR D O 1
ATOM 10640 N N . LYS D 1 122 ? 56.62517 -17.99706 -5.04408 1.000 43.97697 122 LYS D N 1
ATOM 10641 C CA . LYS D 1 122 ? 55.47685 -17.21482 -5.48834 1.000 43.99991 122 LYS D CA 1
ATOM 10642 C C . LYS D 1 122 ? 55.80814 -16.52503 -6.79947 1.000 47.21591 122 LYS D C 1
ATOM 10643 O O . LYS D 1 122 ? 56.86328 -15.90867 -6.91884 1.000 36.96025 122 LYS D O 1
ATOM 10662 N N . THR D 1 123 ? 54.91703 -16.66015 -7.77475 1.000 44.25553 123 THR D N 1
ATOM 10663 C CA . THR D 1 123 ? 54.80302 -15.76172 -8.91927 1.000 42.72731 123 THR D CA 1
ATOM 10664 C C . THR D 1 123 ? 53.60353 -14.84537 -8.68442 1.000 45.70064 123 THR D C 1
ATOM 10665 O O . THR D 1 123 ? 52.49865 -15.33787 -8.42369 1.000 43.71325 123 THR D O 1
ATOM 10676 N N . TYR D 1 124 ? 53.81433 -13.52582 -8.77292 1.000 41.32764 124 TYR D N 1
ATOM 10677 C CA . TYR D 1 124 ? 52.80432 -12.55118 -8.41355 1.000 41.59707 124 TYR D CA 1
ATOM 10678 C C . TYR D 1 124 ? 52.06163 -12.07576 -9.66087 1.000 46.63024 124 TYR D C 1
ATOM 10679 O O . TYR D 1 124 ? 52.66877 -11.49721 -10.55860 1.000 44.91022 124 TYR D O 1
ATOM 10697 N N . ASP D 1 125 ? 50.75040 -12.28891 -9.70886 1.000 45.22530 125 ASP D N 1
ATOM 10698 C CA . ASP D 1 125 ? 49.98166 -11.70818 -10.80910 1.000 40.83491 125 ASP D CA 1
ATOM 10699 C C . ASP D 1 125 ? 49.65691 -10.24254 -10.57028 1.000 40.26821 125 ASP D C 1
ATOM 10700 O O . ASP D 1 125 ? 49.64152 -9.46684 -11.52597 1.000 46.01694 125 ASP D O 1
ATOM 10709 N N . ARG D 1 126 ? 49.52653 -9.80748 -9.32098 1.000 39.59029 126 ARG D N 1
ATOM 10710 C CA . ARG D 1 126 ? 48.92429 -8.51294 -9.04432 1.000 40.53613 126 ARG D CA 1
ATOM 10711 C C . ARG D 1 126 ? 49.11744 -8.16638 -7.58253 1.000 40.76516 126 ARG D C 1
ATOM 10712 O O . ARG D 1 126 ? 48.95436 -9.03316 -6.72784 1.000 42.15688 126 ARG D O 1
ATOM 10733 N N . PHE D 1 127 ? 49.43671 -6.89882 -7.31050 1.000 38.44133 127 PHE D N 1
ATOM 10734 C CA . PHE D 1 127 ? 49.19913 -6.24708 -6.02277 1.000 36.07537 127 PHE D CA 1
ATOM 10735 C C . PHE D 1 127 ? 48.06148 -5.23605 -6.18511 1.000 43.79076 127 PHE D C 1
ATOM 10736 O O . PHE D 1 127 ? 47.90050 -4.62841 -7.24071 1.000 43.31680 127 PHE D O 1
ATOM 10753 N N . ASP D 1 128 ? 47.24685 -5.09848 -5.15715 1.000 36.83050 128 ASP D N 1
ATOM 10754 C CA . ASP D 1 128 ? 46.25577 -4.05420 -5.02132 1.000 34.53222 128 ASP D CA 1
ATOM 10755 C C . ASP D 1 128 ? 46.42848 -3.53178 -3.60905 1.000 36.07892 128 ASP D C 1
ATOM 10756 O O . ASP D 1 128 ? 46.63922 -4.31050 -2.66912 1.000 37.65531 128 ASP D O 1
ATOM 10765 N N . THR D 1 129 ? 46.37086 -2.22075 -3.46503 1.000 33.26081 129 THR D N 1
ATOM 10766 C CA . THR D 1 129 ? 46.41887 -1.57494 -2.17072 1.000 35.26803 129 THR D CA 1
ATOM 10767 C C . THR D 1 129 ? 45.05749 -0.97765 -1.90705 1.000 38.11741 129 THR D C 1
ATOM 10768 O O . THR D 1 129 ? 44.57972 -0.18584 -2.70884 1.000 39.05028 129 THR D O 1
ATOM 10779 N N . ALA D 1 130 ? 44.42069 -1.37489 -0.79683 1.000 37.83651 130 ALA D N 1
ATOM 10780 C CA . ALA D 1 130 ? 43.11068 -0.86097 -0.42126 1.000 42.79508 130 ALA D CA 1
ATOM 10781 C C . ALA D 1 130 ? 43.31484 0.23136 0.61896 1.000 38.88418 130 ALA D C 1
ATOM 10782 O O . ALA D 1 130 ? 43.76178 -0.04394 1.73852 1.000 37.06049 130 ALA D O 1
ATOM 10789 N N . ALA D 1 131 ? 43.00698 1.46748 0.24433 1.000 37.48505 131 ALA D N 1
ATOM 10790 C CA . ALA D 1 131 ? 43.08499 2.57366 1.19071 1.000 35.24165 131 ALA D CA 1
ATOM 10791 C C . ALA D 1 131 ? 41.90313 2.46189 2.13342 1.000 38.55297 131 ALA D C 1
ATOM 10792 O O . ALA D 1 131 ? 40.75955 2.45478 1.68099 1.000 36.58376 131 ALA D O 1
ATOM 10799 N N . THR D 1 132 ? 42.17883 2.36058 3.43571 1.000 37.53095 132 THR D N 1
ATOM 10800 C CA . THR D 1 132 ? 41.14656 2.31667 4.46475 1.000 41.18142 132 THR D CA 1
ATOM 10801 C C . THR D 1 132 ? 41.40069 3.46379 5.42526 1.000 43.88675 132 THR D C 1
ATOM 10802 O O . THR D 1 132 ? 42.45517 4.09578 5.40783 1.000 42.24510 132 THR D O 1
ATOM 10813 N N . LEU D 1 133 ? 40.42098 3.72190 6.28798 1.000 41.22052 133 LEU D N 1
ATOM 10814 C CA . LEU D 1 133 ? 40.56709 4.70600 7.34749 1.000 42.83617 133 LEU D CA 1
ATOM 10815 C C . LEU D 1 133 ? 41.44794 4.21884 8.49861 1.000 44.77039 133 LEU D C 1
ATOM 10816 O O . LEU D 1 133 ? 41.75443 5.01722 9.39449 1.000 50.32194 133 LEU D O 1
ATOM 10832 N N . ASP D 1 134 ? 41.83733 2.94012 8.50709 1.000 45.76404 134 ASP D N 1
ATOM 10833 C CA . ASP D 1 134 ? 42.85032 2.44176 9.41964 1.000 47.07272 134 ASP D CA 1
ATOM 10834 C C . ASP D 1 134 ? 44.18519 2.30544 8.71711 1.000 51.01721 134 ASP D C 1
ATOM 10835 O O . ASP D 1 134 ? 45.08290 1.65324 9.24248 1.000 47.68172 134 ASP D O 1
ATOM 10844 N N . GLY D 1 135 ? 44.30613 2.86989 7.52102 1.000 46.77263 135 GLY D N 1
ATOM 10845 C CA . GLY D 1 135 ? 45.51643 2.78460 6.75627 1.000 49.30731 135 GLY D CA 1
ATOM 10846 C C . GLY D 1 135 ? 45.46373 1.75588 5.65203 1.000 45.81027 135 GLY D C 1
ATOM 10847 O O . GLY D 1 135 ? 44.45179 1.07632 5.42741 1.000 40.68142 135 GLY D O 1
ATOM 10851 N N . PRO D 1 136 ? 46.57946 1.63752 4.94482 1.000 42.55164 136 PRO D N 1
ATOM 10852 C CA . PRO D 1 136 ? 46.62401 0.76915 3.77684 1.000 37.66465 136 PRO D CA 1
ATOM 10853 C C . PRO D 1 136 ? 46.50016 -0.68839 4.14677 1.000 39.35242 136 PRO D C 1
ATOM 10854 O O . PRO D 1 136 ? 46.96139 -1.14205 5.18909 1.000 39.92527 136 PRO D O 1
ATOM 10865 N N . VAL D 1 137 ? 45.84740 -1.41804 3.26213 1.000 37.14467 137 VAL D N 1
ATOM 10866 C CA . VAL D 1 137 ? 45.74747 -2.87067 3.32028 1.000 37.20316 137 VAL D CA 1
ATOM 10867 C C . VAL D 1 137 ? 46.25999 -3.34580 1.97991 1.000 38.81415 137 VAL D C 1
ATOM 10868 O O . VAL D 1 137 ? 45.88858 -2.77311 0.95298 1.000 39.88788 137 VAL D O 1
ATOM 10881 N N . VAL D 1 138 ? 47.13530 -4.35444 1.97738 1.000 38.71714 138 VAL D N 1
ATOM 10882 C CA . VAL D 1 138 ? 47.73538 -4.81593 0.73155 1.000 35.68688 138 VAL D CA 1
ATOM 10883 C C . VAL D 1 138 ? 47.23020 -6.21607 0.41673 1.000 34.25454 138 VAL D C 1
ATOM 10884 O O . VAL D 1 138 ? 47.21385 -7.09758 1.28605 1.000 35.72976 138 VAL D O 1
ATOM 10897 N N . TYR D 1 139 ? 46.77391 -6.39684 -0.81824 1.000 34.81808 139 TYR D N 1
ATOM 10898 C CA . TYR D 1 139 ? 46.37260 -7.68850 -1.33454 1.000 35.40805 139 TYR D CA 1
ATOM 10899 C C . TYR D 1 139 ? 47.34174 -8.01676 -2.45670 1.000 37.12242 139 TYR D C 1
ATOM 10900 O O . TYR D 1 139 ? 47.58318 -7.16824 -3.31726 1.000 38.83193 139 TYR D O 1
ATOM 10918 N N . CYS D 1 140 ? 47.89655 -9.24936 -2.45623 1.000 36.48017 140 CYS D N 1
ATOM 10919 C CA . CYS D 1 140 ? 48.65260 -9.72472 -3.61000 1.000 38.51903 140 CYS D CA 1
ATOM 10920 C C . CYS D 1 140 ? 48.29267 -11.18379 -3.86085 1.000 33.81012 140 CYS D C 1
ATOM 10921 O O . CYS D 1 140 ? 48.10045 -11.97119 -2.91786 1.000 37.24257 140 CYS D O 1
ATOM 10929 N N . PHE D 1 141 ? 48.17798 -11.52978 -5.14186 1.000 36.76209 141 PHE D N 1
ATOM 10930 C CA . PHE D 1 141 ? 47.82716 -12.87664 -5.51888 1.000 36.15620 141 PHE D CA 1
ATOM 10931 C C . PHE D 1 141 ? 48.60287 -13.28704 -6.76917 1.000 37.16370 141 PHE D C 1
ATOM 10932 O O . PHE D 1 141 ? 49.16611 -12.45146 -7.48699 1.000 42.01425 141 PHE D O 1
ATOM 10949 N N . GLY D 1 142 ? 48.62234 -14.61010 -6.99995 1.000 36.64859 142 GLY D N 1
ATOM 10950 C CA . GLY D 1 142 ? 49.29901 -15.22321 -8.13236 1.000 43.33741 142 GLY D CA 1
ATOM 10951 C C . GLY D 1 142 ? 49.31756 -16.71932 -7.97865 1.000 44.33844 142 GLY D C 1
ATOM 10952 O O . GLY D 1 142 ? 48.30965 -17.29455 -7.54394 1.000 37.27813 142 GLY D O 1
ATOM 10956 N N . THR D 1 143 ? 50.44594 -17.37168 -8.29136 1.000 38.83540 143 THR D N 1
ATOM 10957 C CA . THR D 1 143 ? 50.49689 -18.81807 -8.21280 1.000 40.25419 143 THR D CA 1
ATOM 10958 C C . THR D 1 143 ? 51.78309 -19.30446 -7.58008 1.000 43.89520 143 THR D C 1
ATOM 10959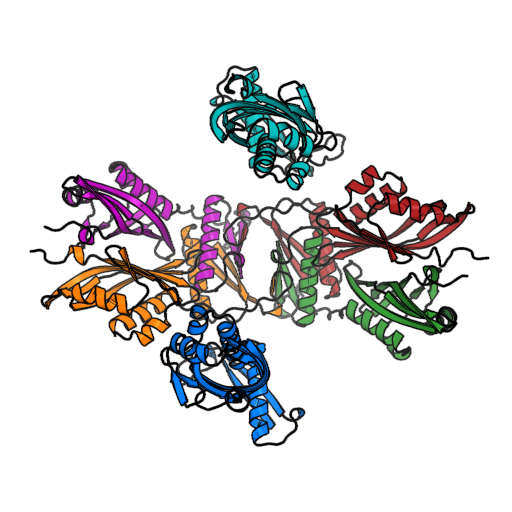 O O . THR D 1 143 ? 52.82422 -18.64005 -7.61637 1.000 40.87566 143 THR D O 1
ATOM 10970 N N . LEU D 1 144 ? 51.69192 -20.51647 -7.03355 1.000 43.27046 144 LEU D N 1
ATOM 10971 C CA . LEU D 1 144 ? 52.82361 -21.15894 -6.40153 1.000 43.48793 144 LEU D CA 1
ATOM 10972 C C . LEU D 1 144 ? 53.40373 -22.22682 -7.30756 1.000 46.18616 144 LEU D C 1
ATOM 10973 O O . LEU D 1 144 ? 52.66770 -22.91432 -8.01651 1.000 42.59819 144 LEU D O 1
ATOM 10989 N N . ARG D 1 145 ? 54.73307 -22.37848 -7.24771 1.000 45.30033 145 ARG D N 1
ATOM 10990 C CA . ARG D 1 145 ? 55.41070 -23.56279 -7.73010 1.000 41.89816 145 ARG D CA 1
ATOM 10991 C C . ARG D 1 145 ? 56.23543 -24.11726 -6.57307 1.000 46.09590 145 ARG D C 1
ATOM 10992 O O . ARG D 1 145 ? 56.72810 -23.37900 -5.70799 1.000 42.08614 145 ARG D O 1
ATOM 11013 N N . GLY D 1 146 ? 56.35965 -25.43698 -6.54630 1.000 43.01657 146 GLY D N 1
ATOM 11014 C CA . GLY D 1 146 ? 57.03664 -26.10598 -5.45547 1.000 44.78697 146 GLY D CA 1
ATOM 11015 C C . GLY D 1 146 ? 57.05523 -27.59526 -5.63172 1.000 46.41839 146 GLY D C 1
ATOM 11016 O O . GLY D 1 146 ? 57.02781 -28.10620 -6.75588 1.000 48.76286 146 GLY D O 1
ATOM 11020 N N . GLU D 1 147 ? 57.09995 -28.31353 -4.51768 1.000 44.52534 147 GLU D N 1
ATOM 11021 C CA . GLU D 1 147 ? 57.09122 -29.76603 -4.53495 1.000 43.99354 147 GLU D CA 1
ATOM 11022 C C . GLU D 1 147 ? 56.27877 -30.22860 -3.34330 1.000 42.95211 147 GLU D C 1
ATOM 11023 O O . GLU D 1 147 ? 56.39510 -29.66200 -2.25167 1.000 42.50565 147 GLU D O 1
ATOM 11035 N N . TRP D 1 148 ? 55.43241 -31.24629 -3.57062 1.000 48.44978 148 TRP D N 1
ATOM 11036 C CA . TRP D 1 148 ? 54.73563 -31.88357 -2.49051 1.000 49.84055 148 TRP D CA 1
ATOM 11037 C C . TRP D 1 148 ? 55.78006 -32.56152 -1.62081 1.000 49.21663 148 TRP D C 1
ATOM 11038 O O . TRP D 1 148 ? 56.91594 -32.75053 -2.02181 1.000 52.36103 148 TRP D O 1
ATOM 11059 N N . PRO D 1 149 ? 55.38425 -33.01814 -0.43490 1.000 51.93575 149 PRO D N 1
ATOM 11060 C CA . PRO D 1 149 ? 56.37015 -33.68748 0.44170 1.000 51.91584 149 PRO D CA 1
ATOM 11061 C C . PRO D 1 149 ? 57.09788 -34.85071 -0.18384 1.000 54.18045 149 PRO D C 1
ATOM 11062 O O . PRO D 1 149 ? 58.23965 -35.13153 0.21614 1.000 50.09204 149 PRO D O 1
ATOM 11073 N N . ASP D 1 150 ? 56.48169 -35.56605 -1.13289 1.000 52.88482 150 ASP D N 1
ATOM 11074 C CA . ASP D 1 150 ? 57.15978 -36.71057 -1.73673 1.000 56.78037 150 ASP D CA 1
ATOM 11075 C C . ASP D 1 150 ? 58.09953 -36.31441 -2.88980 1.000 51.19015 150 ASP D C 1
ATOM 11076 O O . ASP D 1 150 ? 58.59932 -37.18807 -3.61129 1.000 51.84589 150 ASP D O 1
ATOM 11085 N N . GLY D 1 151 ? 58.35732 -35.03363 -3.06791 1.000 50.55013 151 GLY D N 1
ATOM 11086 C CA . GLY D 1 151 ? 59.18494 -34.53159 -4.13245 1.000 49.08620 151 GLY D CA 1
ATOM 11087 C C . GLY D 1 151 ? 58.47955 -34.26444 -5.43758 1.000 50.71196 151 GLY D C 1
ATOM 11088 O O . GLY D 1 151 ? 59.13989 -33.82950 -6.38846 1.000 49.38993 151 GLY D O 1
ATOM 11092 N N . THR D 1 152 ? 57.16787 -34.50343 -5.51671 1.000 49.56739 152 THR D N 1
ATOM 11093 C CA . THR D 1 152 ? 56.44992 -34.30905 -6.77784 1.000 47.81055 152 THR D CA 1
ATOM 11094 C C . THR D 1 152 ? 56.28874 -32.81352 -7.08153 1.000 50.07700 152 THR D C 1
ATOM 11095 O O . THR D 1 152 ? 55.75832 -32.05254 -6.24817 1.000 47.21811 152 THR D O 1
ATOM 11106 N N . PRO D 1 153 ? 56.71906 -32.35109 -8.25421 1.000 47.52297 153 PRO D N 1
ATOM 11107 C CA . PRO D 1 153 ? 56.64442 -30.92193 -8.53345 1.000 46.28667 153 PRO D CA 1
ATOM 11108 C C . PRO D 1 153 ? 55.23333 -30.49368 -8.87856 1.000 49.86784 153 PRO D C 1
ATOM 11109 O O . PRO D 1 153 ? 54.44933 -31.25010 -9.44661 1.000 49.37288 153 PRO D O 1
ATOM 11120 N N . PHE D 1 154 ? 54.92767 -29.24839 -8.52684 1.000 50.25398 154 PHE D N 1
ATOM 11121 C CA . PHE D 1 154 ? 53.68409 -28.61169 -8.93163 1.000 47.25842 154 PHE D CA 1
ATOM 11122 C C . PHE D 1 154 ? 53.97113 -27.15701 -9.28537 1.000 49.49864 154 PHE D C 1
ATOM 11123 O O . PHE D 1 154 ? 54.99749 -26.58073 -8.89936 1.000 46.32853 154 PHE D O 1
ATOM 11140 N N . ASP D 1 155 ? 53.06829 -26.57427 -10.06328 1.000 43.34281 155 ASP D N 1
ATOM 11141 C CA . ASP D 1 155 ? 53.10370 -25.15203 -10.34932 1.000 48.45109 155 ASP D CA 1
ATOM 11142 C C . ASP D 1 155 ? 51.67498 -24.67891 -10.58075 1.000 53.79373 155 ASP D C 1
ATOM 11143 O O . ASP D 1 155 ? 50.73909 -25.47617 -10.65897 1.000 42.15237 155 ASP D O 1
ATOM 11152 N N . ASN D 1 156 ? 51.52132 -23.36940 -10.68502 1.000 50.12807 156 ASN D N 1
ATOM 11153 C CA . ASN D 1 156 ? 50.22519 -22.75722 -10.93689 1.000 48.89981 156 ASN D CA 1
ATOM 11154 C C . ASN D 1 156 ? 49.21792 -23.03959 -9.84508 1.000 49.77679 156 ASN D C 1
ATOM 11155 O O . ASN D 1 156 ? 48.01671 -23.02361 -10.09095 1.000 44.17187 156 ASN D O 1
ATOM 11166 N N . VAL D 1 157 ? 49.66858 -23.23301 -8.61957 1.000 44.38833 157 VAL D N 1
ATOM 11167 C CA . VAL D 1 157 ? 48.73290 -23.31105 -7.50748 1.000 43.10095 157 VAL D CA 1
ATOM 11168 C C . VAL D 1 157 ? 48.39445 -21.90035 -7.02384 1.000 44.09026 157 VAL D C 1
ATOM 11169 O O . VAL D 1 157 ? 49.25212 -21.15132 -6.54236 1.000 38.22932 157 VAL D O 1
ATOM 11182 N N . ARG D 1 158 ? 47.12577 -21.53378 -7.13569 1.000 40.64923 158 ARG D N 1
ATOM 11183 C CA . ARG D 1 158 ? 46.67909 -20.17973 -6.78157 1.000 40.73142 158 ARG D CA 1
ATOM 11184 C C . ARG D 1 158 ? 46.88207 -19.89328 -5.29535 1.000 36.28883 158 ARG D C 1
ATOM 11185 O O . ARG D 1 158 ? 46.76878 -20.78532 -4.44590 1.000 38.36863 158 ARG D O 1
ATOM 11206 N N . PHE D 1 159 ? 47.24487 -18.64182 -5.00646 1.000 36.04238 159 PHE D N 1
ATOM 11207 C CA . PHE D 1 159 ? 47.42529 -18.14712 -3.65025 1.000 38.47562 159 PHE D CA 1
ATOM 11208 C C . PHE D 1 159 ? 46.97457 -16.68825 -3.59239 1.000 36.44724 159 PHE D C 1
ATOM 11209 O O . PHE D 1 159 ? 47.06908 -15.95407 -4.57802 1.000 37.87046 159 PHE D O 1
ATOM 11226 N N . ILE D 1 160 ? 46.57742 -16.24962 -2.40363 1.000 34.73633 160 ILE D N 1
ATOM 11227 C CA . ILE D 1 160 ? 46.34803 -14.83372 -2.15394 1.000 33.00642 160 ILE D CA 1
ATOM 11228 C C . ILE D 1 160 ? 46.76399 -14.51757 -0.73199 1.000 36.18418 160 ILE D C 1
ATOM 11229 O O . ILE D 1 160 ? 46.49741 -15.29243 0.19463 1.000 37.57454 160 ILE D O 1
ATOM 11245 N N . ASP D 1 161 ? 47.47286 -13.39188 -0.57545 1.000 40.34471 161 ASP D N 1
ATOM 11246 C CA . ASP D 1 161 ? 47.88868 -12.88002 0.72067 1.000 38.33444 161 ASP D CA 1
ATOM 11247 C C . ASP D 1 161 ? 47.19051 -11.53973 0.95772 1.000 37.67231 161 ASP D C 1
ATOM 11248 O O . ASP D 1 161 ? 46.96519 -10.77271 0.01682 1.000 37.62226 161 ASP D O 1
ATOM 11257 N N . ARG D 1 162 ? 46.83389 -11.26269 2.21319 1.000 37.13814 162 ARG D N 1
ATOM 11258 C CA . ARG D 1 162 ? 46.35555 -9.96167 2.64162 1.000 37.34891 162 ARG D CA 1
ATOM 11259 C C . ARG D 1 162 ? 47.22674 -9.47641 3.80475 1.000 34.78574 162 ARG D C 1
ATOM 11260 O O . ARG D 1 162 ? 47.33299 -10.16529 4.81938 1.000 35.99185 162 ARG D O 1
ATOM 11281 N N . PHE D 1 163 ? 47.73116 -8.24411 3.72788 1.000 35.63615 163 PHE D N 1
ATOM 11282 C CA . PHE D 1 163 ? 48.45197 -7.66497 4.85224 1.000 36.92537 163 PHE D CA 1
ATOM 11283 C C . PHE D 1 163 ? 47.77438 -6.37874 5.30685 1.000 37.43233 163 PHE D C 1
ATOM 11284 O O . PHE D 1 163 ? 47.45860 -5.49466 4.48883 1.000 38.88577 163 PHE D O 1
ATOM 11301 N N . ALA D 1 164 ? 47.62215 -6.23772 6.62503 1.000 37.04643 164 ALA D N 1
ATOM 11302 C CA . ALA D 1 164 ? 47.21103 -4.96750 7.22530 1.000 42.71060 164 ALA D CA 1
ATOM 11303 C C . ALA D 1 164 ? 48.42314 -4.36365 7.92359 1.000 44.20953 164 ALA D C 1
ATOM 11304 O O . ALA D 1 164 ? 49.13624 -5.07214 8.63108 1.000 45.37654 164 ALA D O 1
ATOM 11311 N N . LEU D 1 165 ? 48.64831 -3.07103 7.72603 1.000 44.40236 165 LEU D N 1
ATOM 11312 C CA . LEU D 1 165 ? 49.81049 -2.39261 8.26926 1.000 47.39037 165 LEU D CA 1
ATOM 11313 C C . LEU D 1 165 ? 49.44340 -1.41591 9.37932 1.000 53.09498 165 LEU D C 1
ATOM 11314 O O . LEU D 1 165 ? 48.29392 -0.99704 9.52662 1.000 51.58427 165 LEU D O 1
ATOM 11330 N N . ARG D 1 166 ? 50.46141 -1.06375 10.15841 1.000 46.70083 166 ARG D N 1
ATOM 11331 C CA . ARG D 1 166 ? 50.33037 -0.07383 11.21500 1.000 51.05230 166 ARG D CA 1
ATOM 11332 C C . ARG D 1 166 ? 51.66676 0.64947 11.29612 1.000 55.37938 166 ARG D C 1
ATOM 11333 O O . ARG D 1 166 ? 52.70120 0.02367 11.55897 1.000 52.70237 166 ARG D O 1
ATOM 11354 N N . ASP D 1 167 ? 51.64725 1.94828 11.04121 1.000 58.45498 167 ASP D N 1
ATOM 11355 C CA . ASP D 1 167 ? 52.83908 2.78494 11.10281 1.000 58.38406 167 ASP D CA 1
ATOM 11356 C C . ASP D 1 167 ? 53.95796 2.23990 10.21522 1.000 54.89460 167 ASP D C 1
ATOM 11357 O O . ASP D 1 167 ? 55.13273 2.29076 10.56782 1.000 51.29791 167 ASP D O 1
ATOM 11366 N N . GLY D 1 168 ? 53.60461 1.72957 9.04637 1.000 49.81820 168 GLY D N 1
ATOM 11367 C CA . GLY D 1 168 ? 54.58639 1.31152 8.06976 1.000 44.87463 168 GLY D CA 1
ATOM 11368 C C . GLY D 1 168 ? 55.07239 -0.11076 8.23193 1.000 47.16917 168 GLY D C 1
ATOM 11369 O O . GLY D 1 168 ? 55.76860 -0.62170 7.33856 1.000 47.03359 168 GLY D O 1
ATOM 11373 N N . LYS D 1 169 ? 54.71023 -0.76664 9.32932 1.000 43.56610 169 LYS D N 1
ATOM 11374 C CA . LYS D 1 169 ? 55.02685 -2.15478 9.61261 1.000 43.22565 169 LYS D CA 1
ATOM 11375 C C . LYS D 1 169 ? 53.84080 -3.07560 9.36293 1.000 43.96684 169 LYS D C 1
ATOM 11376 O O . LYS D 1 169 ? 52.69309 -2.64587 9.36826 1.000 44.93791 169 LYS D O 1
ATOM 11395 N N . LEU D 1 170 ? 54.15105 -4.36510 9.16522 1.000 42.67693 170 LEU D N 1
ATOM 11396 C CA . LEU D 1 170 ? 53.15730 -5.39031 8.92756 1.000 42.45253 170 LEU D CA 1
ATOM 11397 C C . LEU D 1 170 ? 52.60069 -5.86532 10.25201 1.000 42.78309 170 LEU D C 1
ATOM 11398 O O . LEU D 1 170 ? 53.35444 -6.26654 11.13938 1.000 43.53720 170 LEU D O 1
ATOM 11414 N N . ALA D 1 171 ? 51.28305 -5.82198 10.38259 1.000 42.04206 171 ALA D N 1
ATOM 11415 C CA . ALA D 1 171 ? 50.59713 -6.11080 11.63050 1.000 41.77666 171 ALA D CA 1
ATOM 11416 C C . ALA D 1 171 ? 49.74906 -7.36104 11.54847 1.000 41.17873 171 ALA D C 1
ATOM 11417 O O . ALA D 1 171 ? 49.67272 -8.12065 12.52225 1.000 42.28744 171 ALA D O 1
ATOM 11424 N N . VAL D 1 172 ? 49.10286 -7.60313 10.40888 1.000 37.50856 172 VAL D N 1
ATOM 11425 C CA . VAL D 1 172 ? 48.26415 -8.79616 10.25218 1.000 42.12809 172 VAL D CA 1
ATOM 11426 C C . VAL D 1 172 ? 48.53182 -9.41159 8.88556 1.000 38.58402 172 VAL D C 1
ATOM 11427 O O . VAL D 1 172 ? 48.60428 -8.69826 7.87569 1.000 39.98081 172 VAL D O 1
ATOM 11440 N N . GLN D 1 173 ? 48.68411 -10.73163 8.85464 1.000 36.57998 173 GLN D N 1
ATOM 11441 C CA . GLN D 1 173 ? 48.80066 -11.44520 7.59914 1.000 38.79774 173 GLN D CA 1
ATOM 11442 C C . GLN D 1 173 ? 47.72443 -12.52357 7.59497 1.000 37.62601 173 GLN D C 1
ATOM 11443 O O . GLN D 1 173 ? 47.56797 -13.27417 8.56735 1.000 43.26630 173 GLN D O 1
ATOM 11457 N N . ASP D 1 174 ? 46.98830 -12.59798 6.49602 1.000 38.06068 174 ASP D N 1
ATOM 11458 C CA . ASP D 1 174 ? 46.03853 -13.67467 6.25401 1.000 41.46241 174 ASP D CA 1
ATOM 11459 C C . ASP D 1 174 ? 46.40496 -14.30372 4.92498 1.000 36.66463 174 ASP D C 1
ATOM 11460 O O . ASP D 1 174 ? 46.71029 -13.58829 3.96140 1.000 38.68184 174 ASP D O 1
ATOM 11469 N N . VAL D 1 175 ? 46.30033 -15.62817 4.85712 1.000 38.83452 175 VAL D N 1
ATOM 11470 C CA . VAL D 1 175 ? 46.65937 -16.37025 3.66109 1.000 40.46639 175 VAL D CA 1
ATOM 11471 C C . VAL D 1 175 ? 45.59241 -17.39468 3.30675 1.000 37.97235 175 VAL D C 1
ATOM 11472 O O . VAL D 1 175 ? 45.02971 -18.07421 4.18292 1.000 37.79816 175 VAL D O 1
ATOM 11485 N N . TRP D 1 176 ? 45.31129 -17.48912 2.00006 1.000 35.36381 176 TRP D N 1
ATOM 11486 C CA . TRP D 1 176 ? 44.33965 -18.43197 1.44067 1.000 37.88302 176 TRP D CA 1
ATOM 11487 C C . TRP D 1 176 ? 45.01861 -18.95887 0.16917 1.000 43.79523 176 TRP D C 1
ATOM 11488 O O . TRP D 1 176 ? 45.65686 -18.17573 -0.54835 1.000 40.46796 176 TRP D O 1
ATOM 11509 N N . ASN D 1 177 ? 44.88408 -20.25759 -0.12161 1.000 42.88317 177 ASN D N 1
ATOM 11510 C CA . ASN D 1 177 ? 45.47268 -20.80933 -1.34477 1.000 40.98135 177 ASN D CA 1
ATOM 11511 C C . ASN D 1 177 ? 44.86231 -22.15181 -1.73083 1.000 42.47057 177 ASN D C 1
ATOM 11512 O O . ASN D 1 177 ? 44.02528 -22.70569 -1.02344 1.000 37.33678 177 ASN D O 1
ATOM 11523 N N . ASP D 1 178 ? 45.28432 -22.63681 -2.90764 1.000 40.71486 178 ASP D N 1
ATOM 11524 C CA . ASP D 1 178 ? 44.73074 -23.82176 -3.54251 1.000 39.65275 178 ASP D CA 1
ATOM 11525 C C . ASP D 1 178 ? 45.57156 -25.09117 -3.31099 1.000 41.23005 178 ASP D C 1
ATOM 11526 O O . ASP D 1 178 ? 45.38542 -26.08729 -4.02579 1.000 40.35329 178 ASP D O 1
ATOM 11535 N N . LEU D 1 179 ? 46.47534 -25.09194 -2.32034 1.000 43.13593 179 LEU D N 1
ATOM 11536 C CA . LEU D 1 179 ? 47.34522 -26.25276 -2.11926 1.000 45.78513 179 LEU D CA 1
ATOM 11537 C C . LEU D 1 179 ? 46.54265 -27.50193 -1.75804 1.000 45.57889 179 LEU D C 1
ATOM 11538 O O . LEU D 1 179 ? 46.70706 -28.56524 -2.37056 1.000 42.79579 179 LEU D O 1
ATOM 11554 N N . GLU D 1 180 ? 45.66828 -27.40649 -0.75741 1.000 43.33643 180 GLU D N 1
ATOM 11555 C CA . GLU D 1 180 ? 44.92132 -28.60118 -0.36226 1.000 43.90469 180 GLU D CA 1
ATOM 11556 C C . GLU D 1 180 ? 43.93352 -29.00991 -1.43855 1.000 43.22959 180 GLU D C 1
ATOM 11557 O O . GLU D 1 180 ? 43.55895 -30.18387 -1.53114 1.000 44.75927 180 GLU D O 1
ATOM 11569 N N . ALA D 1 181 ? 43.49383 -28.05227 -2.25155 1.000 46.69496 181 ALA D N 1
ATOM 11570 C CA . ALA D 1 181 ? 42.62027 -28.37351 -3.36312 1.000 43.80220 181 ALA D CA 1
ATOM 11571 C C . ALA D 1 181 ? 43.36306 -29.07087 -4.47428 1.000 47.95352 181 ALA D C 1
ATOM 11572 O O . ALA D 1 181 ? 42.74733 -29.83156 -5.22724 1.000 48.49022 181 ALA D O 1
ATOM 11579 N N . MET D 1 182 ? 44.67357 -28.79619 -4.61694 1.000 45.28406 182 MET D N 1
ATOM 11580 C CA . MET D 1 182 ? 45.45851 -29.42059 -5.66711 1.000 45.32394 182 MET D CA 1
ATOM 11581 C C . MET D 1 182 ? 46.29515 -30.60055 -5.18004 1.000 46.27390 182 MET D C 1
ATOM 11582 O O . MET D 1 182 ? 46.83317 -31.33058 -6.00255 1.000 49.23896 182 MET D O 1
ATOM 11596 N N . ARG D 1 183 ? 46.38633 -30.83275 -3.87510 1.000 49.15296 183 ARG D N 1
ATOM 11597 C CA . ARG D 1 183 ? 47.29106 -31.86734 -3.40572 1.000 49.85903 183 ARG D CA 1
ATOM 11598 C C . ARG D 1 183 ? 46.81147 -33.24582 -3.86124 1.000 56.81946 183 ARG D C 1
ATOM 11599 O O . ARG D 1 183 ? 45.63011 -33.55235 -3.75721 1.000 50.67909 183 ARG D O 1
ATOM 11620 N N . PRO D 1 184 ? 47.71606 -34.09531 -4.36069 1.000 48.71001 184 PRO D N 1
ATOM 11621 C CA . PRO D 1 184 ? 47.29936 -35.43641 -4.76766 1.000 56.16840 184 PRO D CA 1
ATOM 11622 C C . PRO D 1 184 ? 46.84378 -36.24399 -3.57184 1.000 60.41200 184 PRO D C 1
ATOM 11623 O O . PRO D 1 184 ? 47.49308 -36.25085 -2.52581 1.000 59.06757 184 PRO D O 1
ATOM 11634 N N . ARG D 1 185 ? 45.72086 -36.92757 -3.73914 1.000 57.18565 185 ARG D N 1
ATOM 11635 C CA . ARG D 1 185 ? 45.16597 -37.79072 -2.70689 1.000 62.62455 185 ARG D CA 1
ATOM 11636 C C . ARG D 1 185 ? 45.03705 -39.18533 -3.30051 1.000 68.79145 185 ARG D C 1
ATOM 11637 O O . ARG D 1 185 ? 44.56219 -39.33686 -4.42895 1.000 73.16786 185 ARG D O 1
ATOM 11658 N N . GLY D 1 186 ? 45.51061 -40.18580 -2.57091 1.000 80.28998 186 GLY D N 1
ATOM 11659 C CA . GLY D 1 186 ? 45.39267 -41.56107 -3.01980 1.000 85.07702 186 GLY D CA 1
ATOM 11660 C C . GLY D 1 186 ? 44.00097 -41.83137 -3.56964 1.000 95.52716 186 GLY D C 1
ATOM 11661 O O . GLY D 1 186 ? 43.56273 -42.97326 -3.65426 1.000 109.82534 186 GLY D O 1
ATOM 11665 N N . PRO E 1 1 ? 36.05508 25.19065 10.70839 1.000 42.30844 1 PRO E N 1
ATOM 11666 C CA . PRO E 1 1 ? 36.24261 26.14483 9.61708 1.000 41.11024 1 PRO E CA 1
ATOM 11667 C C . PRO E 1 1 ? 37.67494 26.21345 9.11939 1.000 40.88084 1 PRO E C 1
ATOM 11668 O O . PRO E 1 1 ? 38.62621 26.09528 9.91098 1.000 37.71225 1 PRO E O 1
ATOM 11681 N N . ILE E 1 2 ? 37.81564 26.41548 7.82455 1.000 36.43863 2 ILE E N 1
ATOM 11682 C CA . ILE E 1 2 ? 39.11490 26.55913 7.19133 1.000 35.57400 2 ILE E CA 1
ATOM 11683 C C . ILE E 1 2 ? 39.24121 28.01788 6.75699 1.000 33.92944 2 ILE E C 1
ATOM 11684 O O . ILE E 1 2 ? 38.39003 28.52418 6.00205 1.000 30.73518 2 ILE E O 1
ATOM 11700 N N . VAL E 1 3 ? 40.30396 28.68933 7.23599 1.000 31.79374 3 VAL E N 1
ATOM 11701 C CA . VAL E 1 3 ? 40.63304 30.03919 6.82814 1.000 27.18078 3 VAL E CA 1
ATOM 11702 C C . VAL E 1 3 ? 41.87572 30.00681 5.94234 1.000 31.94849 3 VAL E C 1
ATOM 11703 O O . VAL E 1 3 ? 42.88514 29.39329 6.30557 1.000 31.50422 3 VAL E O 1
ATOM 11716 N N . GLU E 1 4 ? 41.80333 30.68347 4.80216 1.000 30.55198 4 GLU E N 1
ATOM 11717 C CA . GLU E 1 4 ? 42.94148 30.87777 3.91738 1.000 32.95332 4 GLU E CA 1
ATOM 11718 C C . GLU E 1 4 ? 43.24010 32.36829 3.83232 1.000 35.03440 4 GLU E C 1
ATOM 11719 O O . GLU E 1 4 ? 42.33080 33.21001 3.77249 1.000 31.02876 4 GLU E O 1
ATOM 11731 N N . ILE E 1 5 ? 44.51724 32.72141 3.85296 1.000 27.69043 5 ILE E N 1
ATOM 11732 C CA . ILE E 1 5 ? 44.87026 34.11167 3.63198 1.000 28.87955 5 ILE E CA 1
ATOM 11733 C C . ILE E 1 5 ? 45.98229 34.17227 2.59899 1.000 38.32074 5 ILE E C 1
ATOM 11734 O O . ILE E 1 5 ? 46.98910 33.45235 2.70767 1.000 35.31082 5 ILE E O 1
ATOM 11750 N N . HIS E 1 6 ? 45.76526 34.98507 1.57266 1.000 33.45557 6 HIS E N 1
ATOM 11751 C CA . HIS E 1 6 ? 46.73710 35.20677 0.51407 1.000 35.94318 6 HIS E CA 1
ATOM 11752 C C . HIS E 1 6 ? 47.44138 36.52277 0.79305 1.000 35.15221 6 HIS E C 1
ATOM 11753 O O . HIS E 1 6 ? 46.79059 37.53046 1.04030 1.000 35.28872 6 HIS E O 1
ATOM 11767 N N . LEU E 1 7 ? 48.76118 36.51698 0.79333 1.000 34.19531 7 LEU E N 1
ATOM 11768 C CA . LEU E 1 7 ? 49.46118 37.75563 1.06692 1.000 35.83583 7 LEU E CA 1
ATOM 11769 C C . LEU E 1 7 ? 50.81475 37.73383 0.39257 1.000 37.36535 7 LEU E C 1
ATOM 11770 O O . LEU E 1 7 ? 51.28528 36.70718 -0.08632 1.000 34.44265 7 LEU E O 1
ATOM 11786 N N . LEU E 1 8 ? 51.42129 38.89938 0.30510 1.000 37.79459 8 LEU E N 1
ATOM 11787 C CA . LEU E 1 8 ? 52.71122 39.03103 -0.36448 1.000 40.06033 8 LEU E CA 1
ATOM 11788 C C . LEU E 1 8 ? 53.81184 38.48251 0.52788 1.000 41.89467 8 LEU E C 1
ATOM 11789 O O . LEU E 1 8 ? 53.73433 38.53955 1.76683 1.000 37.01043 8 LEU E O 1
ATOM 11805 N N . GLU E 1 9 ? 54.84814 37.95757 -0.11494 1.000 46.60093 9 GLU E N 1
ATOM 11806 C CA . GLU E 1 9 ? 56.04971 37.55153 0.60449 1.000 42.12353 9 GLU E CA 1
ATOM 11807 C C . GLU E 1 9 ? 56.61038 38.72385 1.39605 1.000 41.24179 9 GLU E C 1
ATOM 11808 O O . GLU E 1 9 ? 56.52622 39.88292 0.97659 1.000 44.67763 9 GLU E O 1
ATOM 11820 N N . GLY E 1 10 ? 57.25055 38.40586 2.52602 1.000 40.98430 10 GLY E N 1
ATOM 11821 C CA . GLY E 1 10 ? 58.08149 39.36651 3.22381 1.000 40.62415 10 GLY E CA 1
ATOM 11822 C C . GLY E 1 10 ? 57.77238 39.41589 4.70242 1.000 42.85591 10 GLY E C 1
ATOM 11823 O O . GLY E 1 10 ? 58.44778 40.07620 5.46499 1.000 45.80687 10 GLY E O 1
ATOM 11827 N N . TYR E 1 11 ? 56.69454 38.73731 5.12970 1.000 42.30248 11 TYR E N 1
ATOM 11828 C CA . TYR E 1 11 ? 56.36977 38.72235 6.55828 1.000 44.49415 11 TYR E CA 1
ATOM 11829 C C . TYR E 1 11 ? 57.19373 37.63883 7.27150 1.000 45.37158 11 TYR E C 1
ATOM 11830 O O . TYR E 1 11 ? 57.47065 36.56152 6.72876 1.000 47.08590 11 TYR E O 1
ATOM 11848 N N . SER E 1 12 ? 57.60979 37.94561 8.49522 1.000 41.91536 12 SER E N 1
ATOM 11849 C CA . SER E 1 12 ? 58.43980 37.04191 9.27176 1.000 47.53632 12 SER E CA 1
ATOM 11850 C C . SER E 1 12 ? 57.59200 35.87881 9.79790 1.000 47.80977 12 SER E C 1
ATOM 11851 O O . SER E 1 12 ? 56.33304 35.92413 9.83714 1.000 41.66107 12 SER E O 1
ATOM 11859 N N . ASP E 1 13 ? 58.28272 34.84786 10.28112 1.000 45.10134 13 ASP E N 1
ATOM 11860 C CA . ASP E 1 13 ? 57.57152 33.70848 10.86191 1.000 46.71101 13 ASP E CA 1
ATOM 11861 C C . ASP E 1 13 ? 56.74039 34.16852 12.05637 1.000 48.01028 13 ASP E C 1
ATOM 11862 O O . ASP E 1 13 ? 55.58811 33.74515 12.22992 1.000 45.05162 13 ASP E O 1
ATOM 11871 N N . ALA E 1 14 ? 57.29867 35.08992 12.85396 1.000 46.04710 14 ALA E N 1
ATOM 11872 C CA . ALA E 1 14 ? 56.58978 35.60189 14.02304 1.000 47.25145 14 ALA E CA 1
ATOM 11873 C C . ALA E 1 14 ? 55.39235 36.45786 13.62874 1.000 49.10504 14 ALA E C 1
ATOM 11874 O O . ALA E 1 14 ? 54.33173 36.39710 14.26535 1.000 44.93418 14 ALA E O 1
ATOM 11881 N N . GLU E 1 15 ? 55.54419 37.27687 12.59384 1.000 46.69111 15 GLU E N 1
ATOM 11882 C CA . GLU E 1 15 ? 54.39678 38.03508 12.09243 1.000 40.37540 15 GLU E CA 1
ATOM 11883 C C . GLU E 1 15 ? 53.29021 37.11031 11.60852 1.000 42.19286 15 GLU E C 1
ATOM 11884 O O . GLU E 1 15 ? 52.10517 37.37358 11.85934 1.000 38.09299 15 GLU E O 1
ATOM 11896 N N . LYS E 1 16 ? 53.64680 36.01762 10.91325 1.000 39.97623 16 LYS E N 1
ATOM 11897 C CA . LYS E 1 16 ? 52.65340 35.07474 10.43194 1.000 42.46768 16 LYS E CA 1
ATOM 11898 C C . LYS E 1 16 ? 51.94433 34.39037 11.58420 1.000 41.80871 16 LYS E C 1
ATOM 11899 O O . LYS E 1 16 ? 50.75116 34.05244 11.48304 1.000 38.03424 16 LYS E O 1
ATOM 11918 N N . GLU E 1 17 ? 52.67359 34.13562 12.66644 1.000 42.53184 17 GLU E N 1
ATOM 11919 C CA . GLU E 1 17 ? 52.09142 33.45328 13.80819 1.000 46.25816 17 GLU E CA 1
ATOM 11920 C C . GLU E 1 17 ? 51.06543 34.33351 14.49782 1.000 45.68185 17 GLU E C 1
ATOM 11921 O O . GLU E 1 17 ? 50.03215 33.85339 14.94302 1.000 46.08299 17 GLU E O 1
ATOM 11933 N N . ARG E 1 18 ? 51.40077 35.60395 14.71300 1.000 42.69695 18 ARG E N 1
ATOM 11934 C CA . ARG E 1 18 ? 50.42152 36.55135 15.21708 1.000 44.70392 18 ARG E CA 1
ATOM 11935 C C . ARG E 1 18 ? 49.20371 36.56856 14.29749 1.000 42.61045 18 ARG E C 1
ATOM 11936 O O . ARG E 1 18 ? 48.05592 36.52310 14.73426 1.000 38.10025 18 ARG E O 1
ATOM 11957 N N . LEU E 1 19 ? 49.44088 36.62708 13.00637 1.000 40.53971 19 LEU E N 1
ATOM 11958 C CA . LEU E 1 19 ? 48.32439 36.72608 12.08138 1.000 40.80247 19 LEU E CA 1
ATOM 11959 C C . LEU E 1 19 ? 47.44131 35.49580 12.15031 1.000 38.87984 19 LEU E C 1
ATOM 11960 O O . LEU E 1 19 ? 46.20250 35.59532 12.14336 1.000 37.42315 19 LEU E O 1
ATOM 11976 N N . GLY E 1 20 ? 48.05441 34.32705 12.21530 1.000 35.63249 20 GLY E N 1
ATOM 11977 C CA . GLY E 1 20 ? 47.27735 33.10486 12.26558 1.000 34.57326 20 GLY E CA 1
ATOM 11978 C C . GLY E 1 20 ? 46.46276 33.00841 13.53679 1.000 39.70285 20 GLY E C 1
ATOM 11979 O O . GLY E 1 20 ? 45.32977 32.53108 13.51396 1.000 37.16591 20 GLY E O 1
ATOM 11983 N N . ARG E 1 21 ? 47.05340 33.41663 14.66449 1.000 39.99195 21 ARG E N 1
ATOM 11984 C CA . ARG E 1 21 ? 46.32421 33.37012 15.92180 1.000 41.92604 21 ARG E CA 1
ATOM 11985 C C . ARG E 1 21 ? 45.16030 34.34861 15.91565 1.000 38.12518 21 ARG E C 1
ATOM 11986 O O . ARG E 1 21 ? 44.09355 34.01243 16.40232 1.000 38.10477 21 ARG E O 1
ATOM 12007 N N . SER E 1 22 ? 45.33819 35.53441 15.33028 1.000 37.00685 22 SER E N 1
ATOM 12008 C CA . SER E 1 22 ? 44.27010 36.52659 15.31111 1.000 39.50360 22 SER E CA 1
ATOM 12009 C C . SER E 1 22 ? 43.11647 36.09098 14.41321 1.000 36.19481 22 SER E C 1
ATOM 12010 O O . SER E 1 22 ? 41.95846 36.34186 14.73528 1.000 34.43712 22 SER E O 1
ATOM 12018 N N . LEU E 1 23 ? 43.42373 35.46115 13.28010 1.000 33.38080 23 LEU E N 1
ATOM 12019 C CA . LEU E 1 23 ? 42.38741 34.92496 12.40949 1.000 34.21977 23 LEU E CA 1
ATOM 12020 C C . LEU E 1 23 ? 41.60804 33.80324 13.09384 1.000 37.06927 23 LEU E C 1
ATOM 12021 O O . LEU E 1 23 ? 40.38108 33.72662 12.96712 1.000 32.34945 23 LEU E O 1
ATOM 12037 N N . THR E 1 24 ? 42.30726 32.92534 13.81618 1.000 32.98660 24 THR E N 1
ATOM 12038 C CA . THR E 1 24 ? 41.64291 31.85922 14.53993 1.000 38.67308 24 THR E CA 1
ATOM 12039 C C . THR E 1 24 ? 40.68451 32.43794 15.56775 1.000 35.06434 24 THR E C 1
ATOM 12040 O O . THR E 1 24 ? 39.51500 32.05880 15.64158 1.000 38.93417 24 THR E O 1
ATOM 12051 N N . ALA E 1 25 ? 41.16671 33.38144 16.35007 1.000 34.02575 25 ALA E N 1
ATOM 12052 C CA . ALA E 1 25 ? 40.34933 34.00143 17.38439 1.000 38.74877 25 ALA E CA 1
ATOM 12053 C C . ALA E 1 25 ? 39.16737 34.74279 16.79800 1.000 38.28334 25 ALA E C 1
ATOM 12054 O O . ALA E 1 25 ? 38.05857 34.71882 17.36519 1.000 38.33478 25 ALA E O 1
ATOM 12061 N N . ALA E 1 26 ? 39.38116 35.44005 15.67546 1.000 33.02515 26 ALA E N 1
ATOM 12062 C CA . ALA E 1 26 ? 38.25881 36.13996 15.04052 1.000 39.22946 26 ALA E CA 1
ATOM 12063 C C . ALA E 1 26 ? 37.12073 35.16408 14.75897 1.000 36.63747 26 ALA E C 1
ATOM 12064 O O . ALA E 1 26 ? 35.96364 35.42773 15.07666 1.000 37.98064 26 ALA E O 1
ATOM 12071 N N . VAL E 1 27 ? 37.45409 34.02413 14.15057 1.000 37.16303 27 VAL E N 1
ATOM 12072 C CA . VAL E 1 27 ? 36.46337 33.01279 13.85295 1.000 34.51313 27 VAL E CA 1
ATOM 12073 C C . VAL E 1 27 ? 35.68220 32.66886 15.10272 1.000 38.41614 27 VAL E C 1
ATOM 12074 O O . VAL E 1 27 ? 34.44995 32.45255 15.05903 1.000 36.95191 27 VAL E O 1
ATOM 12087 N N . GLN E 1 28 ? 36.39282 32.57152 16.23144 1.000 38.27139 28 GLN E N 1
ATOM 12088 C CA . GLN E 1 28 ? 35.77835 32.17014 17.47767 1.000 36.68755 28 GLN E CA 1
ATOM 12089 C C . GLN E 1 28 ? 34.85951 33.21609 18.06875 1.000 37.15109 28 GLN E C 1
ATOM 12090 O O . GLN E 1 28 ? 34.18634 32.90983 19.06315 1.000 42.62542 28 GLN E O 1
ATOM 12104 N N . THR E 1 29 ? 34.86287 34.44937 17.55618 1.000 36.40700 29 THR E N 1
ATOM 12105 C CA . THR E 1 29 ? 33.86838 35.41253 18.03239 1.000 40.09815 29 THR E CA 1
ATOM 12106 C C . THR E 1 29 ? 32.46891 35.14365 17.45430 1.000 39.14917 29 THR E C 1
ATOM 12107 O O . THR E 1 29 ? 31.50501 35.76725 17.91229 1.000 37.38001 29 THR E O 1
ATOM 12118 N N . VAL E 1 30 ? 32.33402 34.25668 16.47606 1.000 39.49388 30 VAL E N 1
ATOM 12119 C CA . VAL E 1 30 ? 31.04322 34.00913 15.84025 1.000 40.31874 30 VAL E CA 1
ATOM 12120 C C . VAL E 1 30 ? 30.78482 32.51437 15.79603 1.000 36.77687 30 VAL E C 1
ATOM 12121 O O . VAL E 1 30 ? 29.70026 32.04358 16.15240 1.000 40.27757 30 VAL E O 1
ATOM 12134 N N . VAL E 1 31 ? 31.75547 31.75095 15.33233 1.000 37.62303 31 VAL E N 1
ATOM 12135 C CA . VAL E 1 31 ? 31.61555 30.30546 15.20243 1.000 36.44052 31 VAL E CA 1
ATOM 12136 C C . VAL E 1 31 ? 32.04335 29.66990 16.51919 1.000 44.35215 31 VAL E C 1
ATOM 12137 O O . VAL E 1 31 ? 33.18163 29.85840 16.92650 1.000 43.01949 31 VAL E O 1
ATOM 12150 N N . PRO E 1 32 ? 31.21918 28.90825 17.15481 1.000 52.90047 32 PRO E N 1
ATOM 12151 C CA . PRO E 1 32 ? 31.54541 28.38000 18.48386 1.000 59.58553 32 PRO E CA 1
ATOM 12152 C C . PRO E 1 32 ? 32.40382 27.11881 18.41119 1.000 60.69495 32 PRO E C 1
ATOM 12153 O O . PRO E 1 32 ? 32.09367 26.10134 19.02361 1.000 65.94733 32 PRO E O 1
ATOM 12164 N N . ALA E 1 33 ? 33.47729 27.18152 17.63655 1.000 51.39654 33 ALA E N 1
ATOM 12165 C CA . ALA E 1 33 ? 34.36818 26.04126 17.50006 1.000 53.18964 33 ALA E CA 1
ATOM 12166 C C . ALA E 1 33 ? 35.57930 26.18669 18.40264 1.000 54.83429 33 ALA E C 1
ATOM 12167 O O . ALA E 1 33 ? 36.06777 27.30176 18.62086 1.000 55.11678 33 ALA E O 1
ATOM 12174 N N . PRO E 1 34 ? 36.08961 25.07376 18.93862 1.000 54.55656 34 PRO E N 1
ATOM 12175 C CA . PRO E 1 34 ? 37.38284 25.12906 19.62736 1.000 57.39725 34 PRO E CA 1
ATOM 12176 C C . PRO E 1 34 ? 38.48573 25.45511 18.64011 1.000 55.29868 34 PRO E C 1
ATOM 12177 O O . PRO E 1 34 ? 38.36521 25.16392 17.43141 1.000 49.28761 34 PRO E O 1
ATOM 12188 N N . PRO E 1 35 ? 39.57972 26.08638 19.09909 1.000 62.86377 35 PRO E N 1
ATOM 12189 C CA . PRO E 1 35 ? 40.67720 26.39394 18.15236 1.000 60.88627 35 PRO E CA 1
ATOM 12190 C C . PRO E 1 35 ? 41.13177 25.16888 17.36004 1.000 57.76233 35 PRO E C 1
ATOM 12191 O O . PRO E 1 35 ? 41.47968 25.30239 16.17332 1.000 54.47251 35 PRO E O 1
ATOM 12202 N N . GLU E 1 36 ? 41.14015 23.97928 17.99521 1.000 53.87058 36 GLU E N 1
ATOM 12203 C CA . GLU E 1 36 ? 41.58741 22.77513 17.31393 1.000 53.84620 36 GLU E CA 1
ATOM 12204 C C . GLU E 1 36 ? 40.74048 22.44253 16.09714 1.000 51.78810 36 GLU E C 1
ATOM 12205 O O . GLU E 1 36 ? 41.13475 21.60441 15.28425 1.000 53.78758 36 GLU E O 1
ATOM 12217 N N . ALA E 1 37 ? 39.56725 23.04308 15.96833 1.000 53.59650 37 ALA E N 1
ATOM 12218 C CA . ALA E 1 37 ? 38.73549 22.82080 14.79211 1.000 55.36544 37 ALA E CA 1
ATOM 12219 C C . ALA E 1 37 ? 38.96846 23.85199 13.70088 1.000 47.04950 37 ALA E C 1
ATOM 12220 O O . ALA E 1 37 ? 38.34521 23.75879 12.64569 1.000 47.94814 37 ALA E O 1
ATOM 12227 N N . ILE E 1 38 ? 39.82508 24.83663 13.95009 1.000 39.93735 38 ILE E N 1
ATOM 12228 C CA . ILE E 1 38 ? 40.02309 25.97159 13.07041 1.000 37.64287 38 ILE E CA 1
ATOM 12229 C C . ILE E 1 38 ? 41.42971 25.88302 12.49699 1.000 40.72240 38 ILE E C 1
ATOM 12230 O O . ILE E 1 38 ? 42.40954 25.82491 13.24561 1.000 41.55078 38 ILE E O 1
ATOM 12246 N N . THR E 1 39 ? 41.51308 25.83216 11.18238 1.000 37.07328 39 THR E N 1
ATOM 12247 C CA . THR E 1 39 ? 42.76266 25.73184 10.44235 1.000 32.97624 39 THR E CA 1
ATOM 12248 C C . THR E 1 39 ? 42.98975 27.06036 9.74945 1.000 35.01925 39 THR E C 1
ATOM 12249 O O . THR E 1 39 ? 42.04126 27.64345 9.18936 1.000 32.64315 39 THR E O 1
ATOM 12260 N N . VAL E 1 40 ? 44.24434 27.54204 9.77874 1.000 32.56377 40 VAL E N 1
ATOM 12261 C CA . VAL E 1 40 ? 44.61257 28.69087 8.97576 1.000 28.45061 40 VAL E CA 1
ATOM 12262 C C . VAL E 1 40 ? 45.72617 28.27404 8.03255 1.000 33.43005 40 VAL E C 1
ATOM 12263 O O . VAL E 1 40 ? 46.71692 27.69100 8.47330 1.000 36.36437 40 VAL E O 1
ATOM 12276 N N . MET E 1 41 ? 45.56479 28.57087 6.74757 1.000 31.12465 41 MET E N 1
ATOM 12277 C CA . MET E 1 41 ? 46.59775 28.31801 5.74401 1.000 33.83265 41 MET E CA 1
ATOM 12278 C C . MET E 1 41 ? 46.99388 29.64103 5.11165 1.000 36.48606 41 MET E C 1
ATOM 12279 O O . MET E 1 41 ? 46.12357 30.42912 4.74620 1.000 31.12693 41 MET E O 1
ATOM 12293 N N . MET E 1 42 ? 48.29737 29.88154 4.95618 1.000 32.85168 42 MET E N 1
ATOM 12294 C CA . MET E 1 42 ? 48.76249 31.11164 4.32665 1.000 36.17461 42 MET E CA 1
ATOM 12295 C C . MET E 1 42 ? 49.35966 30.78477 2.96828 1.000 38.51208 42 MET E C 1
ATOM 12296 O O . MET E 1 42 ? 50.10709 29.81675 2.83171 1.000 40.29074 42 MET E O 1
ATOM 12310 N N . HIS E 1 43 ? 49.00145 31.55105 1.97858 1.000 38.42894 43 HIS E N 1
ATOM 12311 C CA . HIS E 1 43 ? 49.53001 31.40473 0.62957 1.000 42.06852 43 HIS E CA 1
ATOM 12312 C C . HIS E 1 43 ? 50.31160 32.68616 0.41311 1.000 40.59855 43 HIS E C 1
ATOM 12313 O O . HIS E 1 43 ? 49.72680 33.77988 0.38443 1.000 37.51756 43 HIS E O 1
ATOM 12327 N N . GLU E 1 44 ? 51.63229 32.54256 0.28215 1.000 33.59642 44 GLU E N 1
ATOM 12328 C CA . GLU E 1 44 ? 52.54224 33.64254 0.03232 1.000 39.15744 44 GLU E CA 1
ATOM 12329 C C . GLU E 1 44 ? 52.81735 33.75905 -1.46207 1.000 37.23507 44 GLU E C 1
ATOM 12330 O O . GLU E 1 44 ? 53.08300 32.76099 -2.13928 1.000 39.72661 44 GLU E O 1
ATOM 12342 N N . MET E 1 45 ? 52.82444 34.98139 -1.96156 1.000 38.95285 45 MET E N 1
ATOM 12343 C CA . MET E 1 45 ? 53.02717 35.23659 -3.37404 1.000 38.69887 45 MET E CA 1
ATOM 12344 C C . MET E 1 45 ? 54.23793 36.11220 -3.53238 1.000 40.95359 45 MET E C 1
ATOM 12345 O O . MET E 1 45 ? 54.40833 37.06009 -2.75752 1.000 36.91009 45 MET E O 1
ATOM 12359 N N . GLN E 1 46 ? 55.08650 35.80013 -4.52415 1.000 43.13493 46 GLN E N 1
ATOM 12360 C CA . GLN E 1 46 ? 56.07434 36.77786 -4.93289 1.000 49.88600 46 GLN E CA 1
ATOM 12361 C C . GLN E 1 46 ? 55.36334 37.93059 -5.64502 1.000 46.73204 46 GLN E C 1
ATOM 12362 O O . GLN E 1 46 ? 54.24424 37.79814 -6.12862 1.000 44.99847 46 GLN E O 1
ATOM 12376 N N . ALA E 1 47 ? 56.06224 39.05697 -5.75861 1.000 42.55210 47 ALA E N 1
ATOM 12377 C CA . ALA E 1 47 ? 55.48888 40.23467 -6.38488 1.000 45.82325 47 ALA E CA 1
ATOM 12378 C C . ALA E 1 47 ? 55.02542 39.92304 -7.79389 1.000 52.43001 47 ALA E C 1
ATOM 12379 O O . ALA E 1 47 ? 53.99536 40.43296 -8.24154 1.000 50.27563 47 ALA E O 1
ATOM 12386 N N . ALA E 1 48 ? 55.79821 39.11685 -8.52075 1.000 52.11537 48 ALA E N 1
ATOM 12387 C CA . ALA E 1 48 ? 55.42856 38.79632 -9.88249 1.000 50.37226 48 ALA E CA 1
ATOM 12388 C C . ALA E 1 48 ? 54.17396 37.94239 -9.94763 1.000 48.10321 48 ALA E C 1
ATOM 12389 O O . ALA E 1 48 ? 53.58998 37.81832 -11.02598 1.000 50.33043 48 ALA E O 1
ATOM 12396 N N . ASP E 1 49 ? 53.75008 37.35152 -8.83710 1.000 44.83987 49 ASP E N 1
ATOM 12397 C CA . ASP E 1 49 ? 52.61281 36.44056 -8.83635 1.000 47.30788 49 ASP E CA 1
ATOM 12398 C C . ASP E 1 49 ? 51.30495 37.12838 -8.48378 1.000 44.40818 49 ASP E C 1
ATOM 12399 O O . ASP E 1 49 ? 50.28360 36.44826 -8.32024 1.000 42.08233 49 ASP E O 1
ATOM 12408 N N . TYR E 1 50 ? 51.31586 38.44671 -8.31517 1.000 45.58869 50 TYR E N 1
ATOM 12409 C CA . TYR E 1 50 ? 50.16033 39.16571 -7.80179 1.000 42.76654 50 TYR E CA 1
ATOM 12410 C C . TYR E 1 50 ? 49.98972 40.45905 -8.56442 1.000 47.57340 50 TYR E C 1
ATOM 12411 O O . TYR E 1 50 ? 50.97381 41.12613 -8.90864 1.000 49.76404 50 TYR E O 1
ATOM 12429 N N . MET E 1 51 ? 48.73739 40.82182 -8.79902 1.000 45.60872 51 MET E N 1
ATOM 12430 C CA . MET E 1 51 ? 48.44764 41.96376 -9.64708 1.000 50.27364 51 MET E CA 1
ATOM 12431 C C . MET E 1 51 ? 47.10275 42.50704 -9.21854 1.000 47.45946 51 MET E C 1
ATOM 12432 O O . MET E 1 51 ? 46.17436 41.73588 -8.97718 1.000 46.56454 51 MET E O 1
ATOM 12446 N N . ARG E 1 52 ? 47.01611 43.82297 -9.07045 1.000 52.88651 52 ARG E N 1
ATOM 12447 C CA . ARG E 1 52 ? 45.72867 44.48338 -8.87834 1.000 51.40092 52 ARG E CA 1
ATOM 12448 C C . ARG E 1 52 ? 45.74873 45.73490 -9.72985 1.000 56.97125 52 ARG E C 1
ATOM 12449 O O . ARG E 1 52 ? 46.72963 46.49140 -9.70561 1.000 56.97811 52 ARG E O 1
ATOM 12470 N N . GLY E 1 53 ? 44.67633 45.95411 -10.48672 1.000 61.50006 53 GLY E N 1
ATOM 12471 C CA . GLY E 1 53 ? 44.71221 47.02455 -11.46089 1.000 63.60859 53 GLY E CA 1
ATOM 12472 C C . GLY E 1 53 ? 45.84298 46.85370 -12.45328 1.000 61.38006 53 GLY E C 1
ATOM 12473 O O . GLY E 1 53 ? 46.41668 47.84841 -12.92203 1.000 65.37876 53 GLY E O 1
ATOM 12477 N N . ALA E 1 54 ? 46.19948 45.60084 -12.76345 1.000 61.50332 54 ALA E N 1
ATOM 12478 C CA . ALA E 1 54 ? 47.21140 45.25555 -13.76385 1.000 62.23533 54 ALA E CA 1
ATOM 12479 C C . ALA E 1 54 ? 48.60709 45.75382 -13.38348 1.000 59.00671 54 ALA E C 1
ATOM 12480 O O . ALA E 1 54 ? 49.46599 45.89649 -14.25952 1.000 64.17877 54 ALA E O 1
ATOM 12487 N N . THR E 1 55 ? 48.82239 46.04525 -12.10475 1.000 67.58855 55 THR E N 1
ATOM 12488 C CA . THR E 1 55 ? 50.11404 46.49018 -11.59887 1.000 66.35257 55 THR E CA 1
ATOM 12489 C C . THR E 1 55 ? 50.51445 45.64199 -10.39316 1.000 64.34319 55 THR E C 1
ATOM 12490 O O . THR E 1 55 ? 49.66232 45.15865 -9.64619 1.000 63.73427 55 THR E O 1
ATOM 12501 N N . ARG E 1 56 ? 51.82408 45.44149 -10.23444 1.000 69.20198 56 ARG E N 1
ATOM 12502 C CA . ARG E 1 56 ? 52.35954 44.85622 -9.02094 1.000 68.83522 56 ARG E CA 1
ATOM 12503 C C . ARG E 1 56 ? 52.03357 45.74932 -7.83086 1.000 69.05011 56 ARG E C 1
ATOM 12504 O O . ARG E 1 56 ? 51.62698 46.90145 -7.97386 1.000 72.84871 56 ARG E O 1
ATOM 12525 N N . ARG E 1 57 ? 52.25326 45.21292 -6.63988 1.000 67.90678 57 ARG E N 1
ATOM 12526 C CA . ARG E 1 57 ? 51.89737 45.89963 -5.40861 1.000 70.85934 57 ARG E CA 1
ATOM 12527 C C . ARG E 1 57 ? 52.97534 45.65345 -4.36909 1.000 67.64264 57 ARG E C 1
ATOM 12528 O O . ARG E 1 57 ? 53.64720 44.62014 -4.38409 1.000 67.33074 57 ARG E O 1
ATOM 12549 N N . THR E 1 58 ? 53.12904 46.61931 -3.46350 1.000 60.48652 58 THR E N 1
ATOM 12550 C CA . THR E 1 58 ? 54.16004 46.60484 -2.44734 1.000 65.53438 58 THR E CA 1
ATOM 12551 C C . THR E 1 58 ? 53.56503 46.29413 -1.08850 1.000 62.88170 58 THR E C 1
ATOM 12552 O O . THR E 1 58 ? 52.65095 47.00321 -0.66100 1.000 61.39000 58 THR E O 1
ATOM 12563 N N . PRO E 1 59 ? 54.04530 45.28078 -0.37293 1.000 61.32791 59 PRO E N 1
ATOM 12564 C CA . PRO E 1 59 ? 53.42332 44.95806 0.91723 1.000 63.94966 59 PRO E CA 1
ATOM 12565 C C . PRO E 1 59 ? 53.60544 46.07831 1.92358 1.000 63.58732 59 PRO E C 1
ATOM 12566 O O . PRO E 1 59 ? 54.57379 46.84425 1.89189 1.000 64.41583 59 PRO E O 1
ATOM 12577 N N . ALA E 1 60 ? 52.62784 46.18944 2.79347 1.000 70.79062 60 ALA E N 1
ATOM 12578 C CA . ALA E 1 60 ? 52.70128 47.11236 3.91163 1.000 75.72947 60 ALA E CA 1
ATOM 12579 C C . ALA E 1 60 ? 53.63792 46.55145 4.97433 1.000 66.13622 60 ALA E C 1
ATOM 12580 O O . ALA E 1 60 ? 53.36265 45.46939 5.50827 1.000 65.02131 60 ALA E O 1
ATOM 12587 N N . PRO E 1 61 ? 54.73009 47.24366 5.31954 1.000 65.43515 61 PRO E N 1
ATOM 12588 C CA . PRO E 1 61 ? 55.59611 46.75969 6.40725 1.000 57.33318 61 PRO E CA 1
ATOM 12589 C C . PRO E 1 61 ? 54.77781 46.40831 7.64584 1.000 54.48641 61 PRO E C 1
ATOM 12590 O O . PRO E 1 61 ? 53.89424 47.15395 8.05356 1.000 54.82008 61 PRO E O 1
ATOM 12601 N N . ALA E 1 62 ? 55.09827 45.27493 8.25642 1.000 47.19710 62 ALA E N 1
ATOM 12602 C CA . ALA E 1 62 ? 54.27707 44.75400 9.33041 1.000 49.36399 62 ALA E CA 1
ATOM 12603 C C . ALA E 1 62 ? 54.24371 45.72626 10.49543 1.000 50.96816 62 ALA E C 1
ATOM 12604 O O . ALA E 1 62 ? 55.17424 46.50311 10.71259 1.000 46.20355 62 ALA E O 1
ATOM 12611 N N . LEU E 1 63 ? 53.16456 45.68073 11.22557 1.000 48.23608 63 LEU E N 1
ATOM 12612 C CA . LEU E 1 63 ? 53.06063 46.35930 12.49929 1.000 45.27681 63 LEU E CA 1
ATOM 12613 C C . LEU E 1 63 ? 53.78331 45.55798 13.57280 1.000 45.10642 63 LEU E C 1
ATOM 12614 O O . LEU E 1 63 ? 53.81325 44.32608 13.53350 1.000 44.32133 63 LEU E O 1
ATOM 12630 N N . PRO E 1 64 ? 54.31773 46.22338 14.58417 1.000 50.50886 64 PRO E N 1
ATOM 12631 C CA . PRO E 1 64 ? 54.90910 45.48879 15.69897 1.000 51.80833 64 PRO E CA 1
ATOM 12632 C C . PRO E 1 64 ? 53.78606 44.90816 16.53112 1.000 48.27235 64 PRO E C 1
ATOM 12633 O O . PRO E 1 64 ? 52.62463 45.23795 16.37206 1.000 44.45696 64 PRO E O 1
ATOM 12644 N N . ASP E 1 65 ? 54.16796 44.01134 17.41669 1.000 47.88349 65 ASP E N 1
ATOM 12645 C CA . ASP E 1 65 ? 53.26641 43.34668 18.32897 1.000 50.32582 65 ASP E CA 1
ATOM 12646 C C . ASP E 1 65 ? 52.79802 44.35948 19.36894 1.000 45.43576 65 ASP E C 1
ATOM 12647 O O . ASP E 1 65 ? 53.58797 44.82555 20.19039 1.000 44.84605 65 ASP E O 1
ATOM 12656 N N . ALA E 1 66 ? 51.51254 44.72714 19.31631 1.000 47.96219 66 ALA E N 1
ATOM 12657 C CA . ALA E 1 66 ? 51.00406 45.76823 20.19647 1.000 42.96377 66 ALA E CA 1
ATOM 12658 C C . ALA E 1 66 ? 51.21426 45.40367 21.66941 1.000 43.22840 66 ALA E C 1
ATOM 12659 O O . ALA E 1 66 ? 51.68246 46.22443 22.46402 1.000 44.03951 66 ALA E O 1
ATOM 12666 N N . ALA E 1 67 ? 50.87054 44.17027 22.05212 1.000 43.52749 67 ALA E N 1
ATOM 12667 C CA . ALA E 1 67 ? 51.00555 43.76372 23.44458 1.000 45.49290 67 ALA E CA 1
ATOM 12668 C C . ALA E 1 67 ? 52.46896 43.73000 23.91313 1.000 44.82919 67 ALA E C 1
ATOM 12669 O O . ALA E 1 67 ? 52.76048 43.98607 25.10379 1.000 41.40035 67 ALA E O 1
ATOM 12676 N N . ALA E 1 68 ? 53.40877 43.40058 23.03045 1.000 45.72898 68 ALA E N 1
ATOM 12677 C CA . ALA E 1 68 ? 54.81699 43.42546 23.45496 1.000 42.19112 68 ALA E CA 1
ATOM 12678 C C . ALA E 1 68 ? 55.29993 44.85658 23.60581 1.000 43.75642 68 ALA E C 1
ATOM 12679 O O . ALA E 1 68 ? 56.07592 45.18187 24.51495 1.000 46.49977 68 ALA E O 1
ATOM 12686 N N . THR E 1 69 ? 54.86718 45.72895 22.69527 1.000 42.35081 69 THR E N 1
ATOM 12687 C CA . THR E 1 69 ? 55.19761 47.14747 22.80639 1.000 44.75067 69 THR E CA 1
ATOM 12688 C C . THR E 1 69 ? 54.72261 47.71624 24.14371 1.000 47.19513 69 THR E C 1
ATOM 12689 O O . THR E 1 69 ? 55.45957 48.42499 24.83049 1.000 45.89574 69 THR E O 1
ATOM 12700 N N . VAL E 1 70 ? 53.49272 47.40669 24.52960 1.000 41.93153 70 VAL E N 1
ATOM 12701 C CA . VAL E 1 70 ? 52.97827 47.86614 25.81014 1.000 45.42663 70 VAL E CA 1
ATOM 12702 C C . VAL E 1 70 ? 53.83546 47.33032 26.94511 1.000 42.94067 70 VAL E C 1
ATOM 12703 O O . VAL E 1 70 ? 54.24332 48.07527 27.83064 1.000 45.41158 70 VAL E O 1
ATOM 12716 N N . ARG E 1 71 ? 54.05943 46.01931 26.97891 1.000 41.81179 71 ARG E N 1
ATOM 12717 C CA . ARG E 1 71 ? 54.83895 45.45801 28.06609 1.000 43.23680 71 ARG E CA 1
ATOM 12718 C C . ARG E 1 71 ? 56.20200 46.13378 28.14107 1.000 46.17013 71 ARG E C 1
ATOM 12719 O O . ARG E 1 71 ? 56.68025 46.46938 29.23204 1.000 44.22920 71 ARG E O 1
ATOM 12740 N N . ASP E 1 72 ? 56.81702 46.39381 26.99542 1.000 49.25128 72 ASP E N 1
ATOM 12741 C CA . ASP E 1 72 ? 58.13925 47.01105 26.99466 1.000 48.52168 72 ASP E CA 1
ATOM 12742 C C . ASP E 1 72 ? 58.08536 48.43323 27.53710 1.000 49.37956 72 ASP E C 1
ATOM 12743 O O . ASP E 1 72 ? 58.92646 48.82468 28.35576 1.000 45.29801 72 ASP E O 1
ATOM 12752 N N . PHE E 1 73 ? 57.10555 49.22004 27.10929 1.000 46.10083 73 PHE E N 1
ATOM 12753 C CA . PHE E 1 73 ? 56.92248 50.53435 27.71082 1.000 50.20849 73 PHE E CA 1
ATOM 12754 C C . PHE E 1 73 ? 56.75872 50.43766 29.23039 1.000 48.75683 73 PHE E C 1
ATOM 12755 O O . PHE E 1 73 ? 57.45591 51.12447 29.98690 1.000 46.44361 73 PHE E O 1
ATOM 12772 N N . LEU E 1 74 ? 55.86317 49.56161 29.69786 1.000 45.53043 74 LEU E N 1
ATOM 12773 C CA . LEU E 1 74 ? 55.61202 49.44398 31.13774 1.000 43.81885 74 LEU E CA 1
ATOM 12774 C C . LEU E 1 74 ? 56.85706 48.95918 31.88983 1.000 50.60350 74 LEU E C 1
ATOM 12775 O O . LEU E 1 74 ? 57.14793 49.42673 33.00391 1.000 47.82043 74 LEU E O 1
ATOM 12791 N N . ASP E 1 75 ? 57.61189 48.01130 31.30419 1.000 49.12828 75 ASP E N 1
ATOM 12792 C CA . ASP E 1 75 ? 58.86651 47.60882 31.92471 1.000 45.96487 75 ASP E CA 1
ATOM 12793 C C . ASP E 1 75 ? 59.80350 48.80601 32.02767 1.000 52.29234 75 ASP E C 1
ATOM 12794 O O . ASP E 1 75 ? 60.53470 48.96615 33.01914 1.000 48.75352 75 ASP E O 1
ATOM 12803 N N . THR E 1 76 ? 59.81459 49.64267 30.98984 1.000 51.51269 76 THR E N 1
ATOM 12804 C CA . THR E 1 76 ? 60.71227 50.79121 30.97166 1.000 47.91613 76 THR E CA 1
ATOM 12805 C C . THR E 1 76 ? 60.33614 51.79252 32.05398 1.000 53.31860 76 THR E C 1
ATOM 12806 O O . THR E 1 76 ? 61.21509 52.39106 32.69039 1.000 51.34443 76 THR E O 1
ATOM 12817 N N . MET E 1 77 ? 59.02573 51.99733 32.25592 1.000 49.33052 77 MET E N 1
ATOM 12818 C CA . MET E 1 77 ? 58.60819 52.89627 33.31726 1.000 51.41260 77 MET E CA 1
ATOM 12819 C C . MET E 1 77 ? 58.97743 52.33503 34.67729 1.000 47.67506 77 MET E C 1
ATOM 12820 O O . MET E 1 77 ? 59.35393 53.10191 35.56246 1.000 55.70623 77 MET E O 1
ATOM 12834 N N . GLU E 1 78 ? 58.93818 51.01282 34.84974 1.000 49.93326 78 GLU E N 1
ATOM 12835 C CA . GLU E 1 78 ? 59.32504 50.44674 36.13939 1.000 47.96715 78 GLU E CA 1
ATOM 12836 C C . GLU E 1 78 ? 60.80735 50.62448 36.41064 1.000 50.94754 78 GLU E C 1
ATOM 12837 O O . GLU E 1 78 ? 61.18876 50.80090 37.57391 1.000 50.35921 78 GLU E O 1
ATOM 12849 N N . ALA E 1 79 ? 61.65855 50.58268 35.37756 1.000 50.02905 79 ALA E N 1
ATOM 12850 C CA . ALA E 1 79 ? 63.06122 50.95689 35.54908 1.000 54.12260 79 ALA E CA 1
ATOM 12851 C C . ALA E 1 79 ? 63.25085 52.46932 35.56958 1.000 52.95380 79 ALA E C 1
ATOM 12852 O O . ALA E 1 79 ? 64.37548 52.94794 35.69787 1.000 54.54882 79 ALA E O 1
ATOM 12859 N N . ARG E 1 80 ? 62.16622 53.23649 35.44664 1.000 57.22528 80 ARG E N 1
ATOM 12860 C CA . ARG E 1 80 ? 62.18629 54.68643 35.58642 1.000 57.29849 80 ARG E CA 1
ATOM 12861 C C . ARG E 1 80 ? 63.02732 55.35469 34.50141 1.000 60.37556 80 ARG E C 1
ATOM 12862 O O . ARG E 1 80 ? 63.51458 56.47075 34.68715 1.000 66.72531 80 ARG E O 1
ATOM 12883 N N . ASP E 1 81 ? 63.22689 54.68889 33.37208 1.000 58.68411 81 ASP E N 1
ATOM 12884 C CA . ASP E 1 81 ? 64.00504 55.23880 32.26368 1.000 55.22165 81 ASP E CA 1
ATOM 12885 C C . ASP E 1 81 ? 63.05414 56.03841 31.37245 1.000 59.82837 81 ASP E C 1
ATOM 12886 O O . ASP E 1 81 ? 62.57299 55.57796 30.32930 1.000 56.92130 81 ASP E O 1
ATOM 12895 N N . LEU E 1 82 ? 62.78065 57.27091 31.80528 1.000 56.51960 82 LEU E N 1
ATOM 12896 C CA . LEU E 1 82 ? 61.76474 58.08734 31.14897 1.000 60.24164 82 LEU E CA 1
ATOM 12897 C C . LEU E 1 82 ? 62.13197 58.38138 29.69883 1.000 64.27990 82 LEU E C 1
ATOM 12898 O O . LEU E 1 82 ? 61.28776 58.26493 28.80111 1.000 64.46748 82 LEU E O 1
ATOM 12914 N N . ASP E 1 83 ? 63.37621 58.81499 29.45843 1.000 59.37697 83 ASP E N 1
ATOM 12915 C CA . ASP E 1 83 ? 63.77136 59.18091 28.10449 1.000 66.08966 83 ASP E CA 1
ATOM 12916 C C . ASP E 1 83 ? 63.51929 58.02703 27.14610 1.000 65.34981 83 ASP E C 1
ATOM 12917 O O . ASP E 1 83 ? 63.07032 58.23207 26.00843 1.000 68.86799 83 ASP E O 1
ATOM 12926 N N . LYS E 1 84 ? 63.79262 56.79747 27.58585 1.000 60.91561 84 LYS E N 1
ATOM 12927 C CA . LYS E 1 84 ? 63.46189 55.64721 26.74912 1.000 60.00900 84 LYS E CA 1
ATOM 12928 C C . LYS E 1 84 ? 61.95297 55.47050 26.66156 1.000 58.86458 84 LYS E C 1
ATOM 12929 O O . LYS E 1 84 ? 61.41214 55.14628 25.59526 1.000 53.31924 84 LYS E O 1
ATOM 12948 N N . ALA E 1 85 ? 61.24965 55.68274 27.76717 1.000 58.07346 85 ALA E N 1
ATOM 12949 C CA . ALA E 1 85 ? 59.80911 55.49312 27.73690 1.000 56.78753 85 ALA E CA 1
ATOM 12950 C C . ALA E 1 85 ? 59.16323 56.41929 26.71029 1.000 57.51306 85 ALA E C 1
ATOM 12951 O O . ALA E 1 85 ? 58.19548 56.04118 26.03952 1.000 54.04161 85 ALA E O 1
ATOM 12958 N N . ARG E 1 86 ? 59.68577 57.64485 26.56558 1.000 59.95214 86 ARG E N 1
ATOM 12959 C CA . ARG E 1 86 ? 59.03682 58.56466 25.63795 1.000 59.46948 86 ARG E CA 1
ATOM 12960 C C . ARG E 1 86 ? 59.20069 58.14589 24.18902 1.000 61.01557 86 ARG E C 1
ATOM 12961 O O . ARG E 1 86 ? 58.51544 58.69416 23.32043 1.000 59.01194 86 ARG E O 1
ATOM 12982 N N . THR E 1 87 ? 60.08405 57.19672 23.90091 1.000 57.67017 87 THR E N 1
ATOM 12983 C CA . THR E 1 87 ? 60.22516 56.74691 22.52291 1.000 62.54489 87 THR E CA 1
ATOM 12984 C C . THR E 1 87 ? 59.08742 55.84788 22.09161 1.000 60.14065 87 THR E C 1
ATOM 12985 O O . THR E 1 87 ? 58.91209 55.62286 20.88804 1.000 57.94121 87 THR E O 1
ATOM 12996 N N . PHE E 1 88 ? 58.33706 55.29889 23.04506 1.000 58.15988 88 PHE E N 1
ATOM 12997 C CA . PHE E 1 88 ? 57.18956 54.48058 22.70886 1.000 56.35337 88 PHE E CA 1
ATOM 12998 C C . PHE E 1 88 ? 55.94376 55.30884 22.39754 1.000 57.14288 88 PHE E C 1
ATOM 12999 O O . PHE E 1 88 ? 54.93769 54.74776 21.92820 1.000 54.22577 88 PHE E O 1
ATOM 13016 N N . LEU E 1 89 ? 56.00005 56.61760 22.61601 1.000 53.47395 89 LEU E N 1
ATOM 13017 C CA . LEU E 1 89 ? 54.82506 57.45882 22.69921 1.000 59.64123 89 LEU E CA 1
ATOM 13018 C C . LEU E 1 89 ? 54.64961 58.30973 21.45613 1.000 62.07135 89 LEU E C 1
ATOM 13019 O O . LEU E 1 89 ? 55.62154 58.75120 20.84391 1.000 60.49152 89 LEU E O 1
ATOM 13035 N N . THR E 1 90 ? 53.38442 58.52977 21.10496 1.000 63.52503 90 THR E N 1
ATOM 13036 C CA . THR E 1 90 ? 52.99174 59.52934 20.12625 1.000 67.05881 90 THR E CA 1
ATOM 13037 C C . THR E 1 90 ? 53.19924 60.92615 20.69484 1.000 60.81099 90 THR E C 1
ATOM 13038 O O . THR E 1 90 ? 53.28283 61.11696 21.90578 1.000 62.86973 90 THR E O 1
ATOM 13049 N N . ASP E 1 91 ? 53.25040 61.91724 19.80388 1.000 70.14218 91 ASP E N 1
ATOM 13050 C CA . ASP E 1 91 ? 53.49945 63.28334 20.25129 1.000 72.01250 91 ASP E CA 1
ATOM 13051 C C . ASP E 1 91 ? 52.37010 63.80860 21.12508 1.000 67.79942 91 ASP E C 1
ATOM 13052 O O . ASP E 1 91 ? 52.59554 64.72371 21.92379 1.000 66.92655 91 ASP E O 1
ATOM 13061 N N . ASP E 1 92 ? 51.17158 63.23499 21.02340 1.000 65.40180 92 ASP E N 1
ATOM 13062 C CA . ASP E 1 92 ? 50.01112 63.72582 21.75852 1.000 62.33410 92 ASP E CA 1
ATOM 13063 C C . ASP E 1 92 ? 49.48282 62.70118 22.76051 1.000 62.56407 92 ASP E C 1
ATOM 13064 O O . ASP E 1 92 ? 48.31905 62.73111 23.14512 1.000 60.69647 92 ASP E O 1
ATOM 13073 N N . PHE E 1 93 ? 50.35407 61.80703 23.21833 1.000 60.49152 93 PHE E N 1
ATOM 13074 C CA . PHE E 1 93 ? 49.98081 60.77640 24.18394 1.000 59.42616 93 PHE E CA 1
ATOM 13075 C C . PHE E 1 93 ? 49.32066 61.36078 25.41865 1.000 59.67665 93 PHE E C 1
ATOM 13076 O O . PHE E 1 93 ? 49.74659 62.38883 25.94230 1.000 58.43763 93 PHE E O 1
ATOM 13093 N N . VAL E 1 94 ? 48.27796 60.68435 25.89513 1.000 50.47553 94 VAL E N 1
ATOM 13094 C CA . VAL E 1 94 ? 47.53366 61.13156 27.06275 1.000 52.24419 94 VAL E CA 1
ATOM 13095 C C . VAL E 1 94 ? 47.31404 59.95943 28.00930 1.000 51.32706 94 VAL E C 1
ATOM 13096 O O . VAL E 1 94 ? 46.91131 58.86094 27.59594 1.000 54.72578 94 VAL E O 1
ATOM 13109 N N . MET E 1 95 ? 47.50902 60.23123 29.29394 1.000 48.82283 95 MET E N 1
ATOM 13110 C CA . MET E 1 95 ? 47.31121 59.27298 30.35775 1.000 49.89144 95 MET E CA 1
ATOM 13111 C C . MET E 1 95 ? 46.12428 59.71460 31.18961 1.000 51.86127 95 MET E C 1
ATOM 13112 O O . MET E 1 95 ? 45.90596 60.91271 31.40569 1.000 55.09140 95 MET E O 1
ATOM 13126 N N . THR E 1 96 ? 45.37892 58.74307 31.70169 1.000 53.09140 96 THR E N 1
ATOM 13127 C CA . THR E 1 96 ? 44.33411 59.04651 32.67266 1.000 52.71381 96 THR E CA 1
ATOM 13128 C C . THR E 1 96 ? 44.42026 58.02278 33.78654 1.000 46.71775 96 THR E C 1
ATOM 13129 O O . THR E 1 96 ? 44.27322 56.81822 33.53286 1.000 48.12955 96 THR E O 1
ATOM 13140 N N . PHE E 1 97 ? 44.66294 58.49864 34.99728 1.000 46.81722 97 PHE E N 1
ATOM 13141 C CA . PHE E 1 97 ? 44.81860 57.62964 36.14183 1.000 46.93890 97 PHE E CA 1
ATOM 13142 C C . PHE E 1 97 ? 43.67383 57.82459 37.12716 1.000 46.65464 97 PHE E C 1
ATOM 13143 O O . PHE E 1 97 ? 42.90321 58.79161 37.02117 1.000 47.66837 97 PHE E O 1
ATOM 13160 N N . PRO E 1 98 ? 43.51550 56.90543 38.08154 1.000 46.12669 98 PRO E N 1
ATOM 13161 C CA . PRO E 1 98 ? 42.40284 57.02978 39.04528 1.000 49.65955 98 PRO E CA 1
ATOM 13162 C C . PRO E 1 98 ? 42.26900 58.45459 39.56750 1.000 51.52637 98 PRO E C 1
ATOM 13163 O O . PRO E 1 98 ? 43.27673 59.15018 39.78177 1.000 50.00048 98 PRO E O 1
ATOM 13174 N N . THR E 1 99 ? 41.02902 58.88779 39.76183 1.000 48.74973 99 THR E N 1
ATOM 13175 C CA . THR E 1 99 ? 40.54005 60.22275 40.11577 1.000 52.59818 99 THR E CA 1
ATOM 13176 C C . THR E 1 99 ? 40.28484 61.02445 38.84741 1.000 53.47182 99 THR E C 1
ATOM 13177 O O . THR E 1 99 ? 39.77450 62.13598 38.92399 1.000 52.29359 99 THR E O 1
ATOM 13188 N N . GLY E 1 100 ? 40.58829 60.48124 37.68562 1.000 51.88791 100 GLY E N 1
ATOM 13189 C CA . GLY E 1 100 ? 40.37438 61.22289 36.47172 1.000 53.54176 100 GLY E CA 1
ATOM 13190 C C . GLY E 1 100 ? 41.53930 62.10134 36.08516 1.000 53.63764 100 GLY E C 1
ATOM 13191 O O . GLY E 1 100 ? 41.44308 62.83003 35.09526 1.000 52.16018 100 GLY E O 1
ATOM 13195 N N . ARG E 1 101 ? 42.64839 62.02816 36.81082 1.000 56.72529 101 ARG E N 1
ATOM 13196 C CA . ARG E 1 101 ? 43.79486 62.86479 36.48882 1.000 57.35656 101 ARG E CA 1
ATOM 13197 C C . ARG E 1 101 ? 44.31648 62.57257 35.08868 1.000 52.80946 101 ARG E C 1
ATOM 13198 O O . ARG E 1 101 ? 44.79006 61.46475 34.80318 1.000 51.91960 101 ARG E O 1
ATOM 13219 N N . ARG E 1 102 ? 44.24990 63.57429 34.22626 1.000 51.84903 102 ARG E N 1
ATOM 13220 C CA . ARG E 1 102 ? 44.76155 63.47766 32.87080 1.000 54.42235 102 ARG E CA 1
ATOM 13221 C C . ARG E 1 102 ? 46.13840 64.11811 32.82304 1.000 54.35735 102 ARG E C 1
ATOM 13222 O O . ARG E 1 102 ? 46.35071 65.19754 33.36606 1.000 53.64282 102 ARG E O 1
ATOM 13243 N N . MET E 1 103 ? 47.07135 63.44890 32.16755 1.000 54.85489 103 MET E N 1
ATOM 13244 C CA . MET E 1 103 ? 48.45308 63.89654 32.13661 1.000 62.79180 103 MET E CA 1
ATOM 13245 C C . MET E 1 103 ? 49.05561 63.59369 30.78185 1.000 60.62012 103 MET E C 1
ATOM 13246 O O . MET E 1 103 ? 48.74527 62.56944 30.16980 1.000 60.22288 103 MET E O 1
ATOM 13260 N N . THR E 1 104 ? 49.90973 64.49561 30.31281 1.000 61.18187 104 THR E N 1
ATOM 13261 C CA . THR E 1 104 ? 50.61787 64.30710 29.05792 1.000 62.76249 104 THR E CA 1
ATOM 13262 C C . THR E 1 104 ? 52.12451 64.21923 29.22713 1.000 61.99253 104 THR E C 1
ATOM 13263 O O . THR E 1 104 ? 52.81296 63.82146 28.28526 1.000 64.01784 104 THR E O 1
ATOM 13274 N N . ASP E 1 105 ? 52.65405 64.54758 30.38525 1.000 63.50593 105 ASP E N 1
ATOM 13275 C CA . ASP E 1 105 ? 54.08741 64.49492 30.62076 1.000 64.18060 105 ASP E CA 1
ATOM 13276 C C . ASP E 1 105 ? 54.36854 63.35176 31.58659 1.000 59.62837 105 ASP E C 1
ATOM 13277 O O . ASP E 1 105 ? 53.84034 63.33261 32.70441 1.000 59.28263 105 ASP E O 1
ATOM 13286 N N . LEU E 1 106 ? 55.19435 62.39738 31.15858 1.000 55.16926 106 LEU E N 1
ATOM 13287 C CA . LEU E 1 106 ? 55.56384 61.30744 32.05690 1.000 54.85493 106 LEU E CA 1
ATOM 13288 C C . LEU E 1 106 ? 56.08068 61.82594 33.41044 1.000 60.84266 106 LEU E C 1
ATOM 13289 O O . LEU E 1 106 ? 55.81330 61.23011 34.45506 1.000 60.89475 106 LEU E O 1
ATOM 13305 N N . SER E 1 107 ? 56.80826 62.93225 33.42127 1.000 61.30754 107 SER E N 1
ATOM 13306 C CA . SER E 1 107 ? 57.33339 63.43131 34.69530 1.000 67.08465 107 SER E CA 1
ATOM 13307 C C . SER E 1 107 ? 56.19731 63.95575 35.58141 1.000 66.29942 107 SER E C 1
ATOM 13308 O O . SER E 1 107 ? 56.29958 63.94652 36.81459 1.000 60.19345 107 SER E O 1
ATOM 13316 N N . ASP E 1 108 ? 55.08640 64.39353 34.98124 1.000 61.58071 108 ASP E N 1
ATOM 13317 C CA . ASP E 1 108 ? 53.92219 64.74660 35.79914 1.000 65.32875 108 ASP E CA 1
ATOM 13318 C C . ASP E 1 108 ? 53.39671 63.52285 36.55816 1.000 60.54951 108 ASP E C 1
ATOM 13319 O O . ASP E 1 108 ? 53.10076 63.59752 37.76426 1.000 55.88364 108 ASP E O 1
ATOM 13328 N N . LEU E 1 109 ? 53.31946 62.37795 35.88179 1.000 59.06342 109 LEU E N 1
ATOM 13329 C CA . LEU E 1 109 ? 52.90093 61.14538 36.54089 1.000 60.25037 109 LEU E CA 1
ATOM 13330 C C . LEU E 1 109 ? 53.84106 60.77361 37.67425 1.000 57.15321 109 LEU E C 1
ATOM 13331 O O . LEU E 1 109 ? 53.41879 60.27138 38.71918 1.000 55.32423 109 LEU E O 1
ATOM 13347 N N . VAL E 1 110 ? 55.12232 60.99690 37.49238 1.000 59.25873 110 VAL E N 1
ATOM 13348 C CA . VAL E 1 110 ? 56.06673 60.65129 38.54693 1.000 61.88017 110 VAL E CA 1
ATOM 13349 C C . VAL E 1 110 ? 55.77514 61.45215 39.80695 1.000 60.54165 110 VAL E C 1
ATOM 13350 O O . VAL E 1 110 ? 55.78293 60.91718 40.92535 1.000 62.44068 110 VAL E O 1
ATOM 13363 N N . GLU E 1 111 ? 55.54803 62.75789 39.65013 1.000 58.63860 111 GLU E N 1
ATOM 13364 C CA . GLU E 1 111 ? 55.34410 63.60849 40.82040 1.000 55.94583 111 GLU E CA 1
ATOM 13365 C C . GLU E 1 111 ? 54.01700 63.28432 41.48322 1.000 59.47181 111 GLU E C 1
ATOM 13366 O O . GLU E 1 111 ? 53.94195 63.17218 42.70757 1.000 55.28054 111 GLU E O 1
ATOM 13378 N N . TRP E 1 112 ? 52.97077 63.07603 40.68064 1.000 54.42769 112 TRP E N 1
ATOM 13379 C CA . TRP E 1 112 ? 51.65386 62.78254 41.23356 1.000 58.41706 112 TRP E CA 1
ATOM 13380 C C . TRP E 1 112 ? 51.66166 61.48604 42.02981 1.000 56.11707 112 TRP E C 1
ATOM 13381 O O . TRP E 1 112 ? 51.11073 61.41242 43.13789 1.000 53.00288 112 TRP E O 1
ATOM 13402 N N . SER E 1 113 ? 52.26547 60.44073 41.47406 1.000 56.45544 113 SER E N 1
ATOM 13403 C CA . SER E 1 113 ? 52.26509 59.14491 42.13265 1.000 56.37002 113 SER E CA 1
ATOM 13404 C C . SER E 1 113 ? 53.15987 59.12986 43.35788 1.000 61.70479 113 SER E C 1
ATOM 13405 O O . SER E 1 113 ? 52.92310 58.32001 44.25662 1.000 57.81925 113 SER E O 1
ATOM 13413 N N . ALA E 1 114 ? 54.15606 60.01757 43.40770 1.000 63.89684 114 ALA E N 1
ATOM 13414 C CA . ALA E 1 114 ? 55.18420 59.95505 44.43636 1.000 68.30493 114 ALA E CA 1
ATOM 13415 C C . ALA E 1 114 ? 54.57858 59.82646 45.82493 1.000 65.41991 114 ALA E C 1
ATOM 13416 O O . ALA E 1 114 ? 54.99523 58.97625 46.61896 1.000 63.30768 114 ALA E O 1
ATOM 13423 N N . THR E 1 115 ? 53.56058 60.64558 46.11450 1.000 70.22126 115 THR E N 1
ATOM 13424 C CA . THR E 1 115 ? 52.93009 60.70469 47.43011 1.000 74.05935 115 THR E CA 1
ATOM 13425 C C . THR E 1 115 ? 51.86220 59.64174 47.63932 1.000 71.52183 115 THR E C 1
ATOM 13426 O O . THR E 1 115 ? 51.35570 59.51825 48.75653 1.000 68.68963 115 THR E O 1
ATOM 13437 N N . ARG E 1 116 ? 51.53873 58.85287 46.61746 1.000 62.21608 116 ARG E N 1
ATOM 13438 C CA . ARG E 1 116 ? 50.51380 57.82578 46.73260 1.000 59.50066 116 ARG E CA 1
ATOM 13439 C C . ARG E 1 116 ? 51.06167 56.46589 47.15207 1.000 55.31906 116 ARG E C 1
ATOM 13440 O O . ARG E 1 116 ? 50.31994 55.64456 47.70428 1.000 48.48396 116 ARG E O 1
ATOM 13461 N N . TYR E 1 117 ? 52.33798 56.20475 46.90346 1.000 55.28045 117 TYR E N 1
ATOM 13462 C CA . TYR E 1 117 ? 52.97038 54.96209 47.33088 1.000 50.48667 117 TYR E CA 1
ATOM 13463 C C . TYR E 1 117 ? 54.45579 55.09033 47.07277 1.000 50.22088 117 TYR E C 1
ATOM 13464 O O . TYR E 1 117 ? 54.87980 55.90324 46.24768 1.000 50.52693 117 TYR E O 1
ATOM 13482 N N . ARG E 1 118 ? 55.24392 54.27498 47.78699 1.000 52.59059 118 ARG E N 1
ATOM 13483 C CA . ARG E 1 118 ? 56.69405 54.33638 47.61717 1.000 56.05298 118 ARG E CA 1
ATOM 13484 C C . ARG E 1 118 ? 57.08324 53.78900 46.24847 1.000 57.12088 118 ARG E C 1
ATOM 13485 O O . ARG E 1 118 ? 57.89979 54.38343 45.54517 1.000 54.23957 118 ARG E O 1
ATOM 13506 N N . PHE E 1 119 ? 56.49197 52.66468 45.85422 1.000 50.28918 119 PHE E N 1
ATOM 13507 C CA . PHE E 1 119 ? 56.73051 52.05379 44.55023 1.000 50.32495 119 PHE E CA 1
ATOM 13508 C C . PHE E 1 119 ? 55.66239 50.98822 44.33611 1.000 50.47432 119 PHE E C 1
ATOM 13509 O O . PHE E 1 119 ? 54.97531 50.58359 45.26978 1.000 49.80400 119 PHE E O 1
ATOM 13526 N N . VAL E 1 120 ? 55.57401 50.50122 43.10051 1.000 47.30176 120 VAL E N 1
ATOM 13527 C CA . VAL E 1 120 ? 54.66394 49.44519 42.73339 1.000 46.45036 120 VAL E CA 1
ATOM 13528 C C . VAL E 1 120 ? 55.31951 48.62762 41.63496 1.000 52.45178 120 VAL E C 1
ATOM 13529 O O . VAL E 1 120 ? 55.97775 49.17424 40.74837 1.000 49.96917 120 VAL E O 1
ATOM 13542 N N . THR E 1 121 ? 55.19252 47.30488 41.72237 1.000 46.43064 121 THR E N 1
ATOM 13543 C CA . THR E 1 121 ? 55.67570 46.43854 40.65275 1.000 47.79891 121 THR E CA 1
ATOM 13544 C C . THR E 1 121 ? 54.55127 45.51451 40.18974 1.000 51.70057 121 THR E C 1
ATOM 13545 O O . THR E 1 121 ? 53.80771 44.94356 41.00832 1.000 46.22141 121 THR E O 1
ATOM 13556 N N . LYS E 1 122 ? 54.42058 45.41051 38.85786 1.000 47.33547 122 LYS E N 1
ATOM 13557 C CA . LYS E 1 122 ? 53.31510 44.71513 38.21341 1.000 50.61386 122 LYS E CA 1
ATOM 13558 C C . LYS E 1 122 ? 53.61232 43.23370 38.04832 1.000 50.81221 122 LYS E C 1
ATOM 13559 O O . LYS E 1 122 ? 54.67830 42.85136 37.56507 1.000 44.38599 122 LYS E O 1
ATOM 13578 N N . THR E 1 123 ? 52.66302 42.40302 38.45039 1.000 43.53962 123 THR E N 1
ATOM 13579 C CA . THR E 1 123 ? 52.61088 41.02495 37.99297 1.000 47.16439 123 THR E CA 1
ATOM 13580 C C . THR E 1 123 ? 51.44713 40.97659 37.02527 1.000 45.00921 123 THR E C 1
ATOM 13581 O O . THR E 1 123 ? 50.35382 41.46269 37.35007 1.000 44.66809 123 THR E O 1
ATOM 13592 N N . TYR E 1 124 ? 51.68082 40.43579 35.83964 1.000 42.89725 124 TYR E N 1
ATOM 13593 C CA . TYR E 1 124 ? 50.67482 40.44066 34.78557 1.000 46.55824 124 TYR E CA 1
ATOM 13594 C C . TYR E 1 124 ? 49.94831 39.10936 34.72691 1.000 51.75859 124 TYR E C 1
ATOM 13595 O O . TYR E 1 124 ? 50.55856 38.07917 34.42244 1.000 45.62731 124 TYR E O 1
ATOM 13613 N N . ASP E 1 125 ? 48.63586 39.14018 34.95200 1.000 46.73603 125 ASP E N 1
ATOM 13614 C CA . ASP E 1 125 ? 47.84774 37.94511 34.71418 1.000 43.10426 125 ASP E CA 1
ATOM 13615 C C . ASP E 1 125 ? 47.55539 37.76034 33.24320 1.000 42.94543 125 ASP E C 1
ATOM 13616 O O . ASP E 1 125 ? 47.59093 36.62735 32.76247 1.000 46.57722 125 ASP E O 1
ATOM 13625 N N . ARG E 1 126 ? 47.36105 38.83421 32.48317 1.000 43.53738 126 ARG E N 1
ATOM 13626 C CA . ARG E 1 126 ? 46.91251 38.62711 31.10343 1.000 42.90643 126 ARG E CA 1
ATOM 13627 C C . ARG E 1 126 ? 47.05985 39.88596 30.27209 1.000 41.84166 126 ARG E C 1
ATOM 13628 O O . ARG E 1 126 ? 46.88406 41.00149 30.77720 1.000 41.55865 126 ARG E O 1
ATOM 13649 N N . PHE E 1 127 ? 47.34898 39.69106 28.99150 1.000 42.59875 127 PHE E N 1
ATOM 13650 C CA . PHE E 1 127 ? 47.20213 40.72496 27.97235 1.000 41.56214 127 PHE E CA 1
ATOM 13651 C C . PHE E 1 127 ? 46.10630 40.29493 26.99856 1.000 50.76214 127 PHE E C 1
ATOM 13652 O O . PHE E 1 127 ? 46.10348 39.15628 26.53061 1.000 51.22691 127 PHE E O 1
ATOM 13669 N N . ASP E 1 128 ? 45.19244 41.19260 26.68368 1.000 47.54111 128 ASP E N 1
ATOM 13670 C CA . ASP E 1 128 ? 44.18749 40.95824 25.65275 1.000 45.48116 128 ASP E CA 1
ATOM 13671 C C . ASP E 1 128 ? 44.30339 42.08099 24.63820 1.000 44.34867 128 ASP E C 1
ATOM 13672 O O . ASP E 1 128 ? 44.54297 43.24133 24.99589 1.000 47.58253 128 ASP E O 1
ATOM 13681 N N . THR E 1 129 ? 44.18333 41.72534 23.37162 1.000 44.91444 129 THR E N 1
ATOM 13682 C CA . THR E 1 129 ? 44.35720 42.66807 22.28592 1.000 45.90811 129 THR E CA 1
ATOM 13683 C C . THR E 1 129 ? 43.03740 42.78868 21.54846 1.000 53.88327 129 THR E C 1
ATOM 13684 O O . THR E 1 129 ? 42.49234 41.78654 21.06788 1.000 50.85632 129 THR E O 1
ATOM 13695 N N . ALA E 1 130 ? 42.51369 43.99871 21.47468 1.000 53.86943 130 ALA E N 1
ATOM 13696 C CA . ALA E 1 130 ? 41.23904 44.23236 20.81192 1.000 61.33084 130 ALA E CA 1
ATOM 13697 C C . ALA E 1 130 ? 41.55326 44.75544 19.42174 1.000 61.18963 130 ALA E C 1
ATOM 13698 O O . ALA E 1 130 ? 42.06569 45.88232 19.27375 1.000 54.83928 130 ALA E O 1
ATOM 13705 N N . ALA E 1 131 ? 41.27751 43.91050 18.42087 1.000 60.16428 131 ALA E N 1
ATOM 13706 C CA . ALA E 1 131 ? 41.39862 44.25471 17.00691 1.000 58.45517 131 ALA E CA 1
ATOM 13707 C C . ALA E 1 131 ? 40.22596 45.15054 16.63187 1.000 71.91250 131 ALA E C 1
ATOM 13708 O O . ALA E 1 131 ? 39.09834 44.67887 16.43119 1.000 64.70580 131 ALA E O 1
ATOM 13715 N N . THR E 1 132 ? 40.47442 46.45186 16.58994 1.000 80.36759 132 THR E N 1
ATOM 13716 C CA . THR E 1 132 ? 39.53806 47.42497 16.05492 1.000 85.72848 132 THR E CA 1
ATOM 13717 C C . THR E 1 132 ? 40.08504 47.90561 14.71303 1.000 99.74146 132 THR E C 1
ATOM 13718 O O . THR E 1 132 ? 41.28435 47.77966 14.42272 1.000 98.40004 132 THR E O 1
ATOM 13729 N N . LEU E 1 133 ? 39.18024 48.40368 13.86210 1.000 113.77654 133 LEU E N 1
ATOM 13730 C CA . LEU E 1 133 ? 39.60272 48.95837 12.57721 1.000 116.01063 133 LEU E CA 1
ATOM 13731 C C . LEU E 1 133 ? 40.26425 50.33262 12.72583 1.000 116.85644 133 LEU E C 1
ATOM 13732 O O . LEU E 1 133 ? 40.92069 50.78026 11.77699 1.000 112.62700 133 LEU E O 1
ATOM 13748 N N . ASP E 1 134 ? 40.11914 50.99807 13.88431 1.000 101.69597 134 ASP E N 1
ATOM 13749 C CA . ASP E 1 134 ? 40.72152 52.29722 14.16153 1.000 96.52249 134 ASP E CA 1
ATOM 13750 C C . ASP E 1 134 ? 42.07851 52.18693 14.85617 1.000 98.30983 134 ASP E C 1
ATOM 13751 O O . ASP E 1 134 ? 42.58063 53.19077 15.38787 1.000 86.91466 134 ASP E O 1
ATOM 13760 N N . GLY E 1 135 ? 42.67208 50.99726 14.88039 1.000 102.41262 135 GLY E N 1
ATOM 13761 C CA . GLY E 1 135 ? 43.91080 50.78445 15.58253 1.000 95.38429 135 GLY E CA 1
ATOM 13762 C C . GLY E 1 135 ? 43.81890 49.60552 16.52885 1.000 90.87923 135 GLY E C 1
ATOM 13763 O O . GLY E 1 135 ? 42.73210 49.09651 16.82145 1.000 92.42799 135 GLY E O 1
ATOM 13767 N N . PRO E 1 136 ? 44.95749 49.12987 17.01395 1.000 83.62925 136 PRO E N 1
ATOM 13768 C CA . PRO E 1 136 ? 44.93423 48.09256 18.04375 1.000 73.05066 136 PRO E CA 1
ATOM 13769 C C . PRO E 1 136 ? 44.63017 48.74708 19.38001 1.000 61.97480 136 PRO E C 1
ATOM 13770 O O . PRO E 1 136 ? 44.80534 49.95652 19.57053 1.000 56.79905 136 PRO E O 1
ATOM 13781 N N . VAL E 1 137 ? 44.07381 47.93629 20.27394 1.000 58.77657 137 VAL E N 1
ATOM 13782 C CA . VAL E 1 137 ? 43.83310 48.33416 21.65115 1.000 46.75122 137 VAL E CA 1
ATOM 13783 C C . VAL E 1 137 ? 44.31638 47.20178 22.52649 1.000 46.46196 137 VAL E C 1
ATOM 13784 O O . VAL E 1 137 ? 43.96393 46.03940 22.28813 1.000 49.15683 137 VAL E O 1
ATOM 13797 N N . VAL E 1 138 ? 45.11920 47.53331 23.53289 1.000 44.27627 138 VAL E N 1
ATOM 13798 C CA . VAL E 1 138 ? 45.70368 46.53379 24.41435 1.000 42.33333 138 VAL E CA 1
ATOM 13799 C C . VAL E 1 138 ? 45.17569 46.73809 25.81952 1.000 37.53034 138 VAL E C 1
ATOM 13800 O O . VAL E 1 138 ? 45.25886 47.84879 26.36424 1.000 39.52913 138 VAL E O 1
ATOM 13813 N N . TYR E 1 139 ? 44.63352 45.66657 26.40089 1.000 40.88238 139 TYR E N 1
ATOM 13814 C CA . TYR E 1 139 ? 44.20008 45.64174 27.79265 1.000 40.02985 139 TYR E CA 1
ATOM 13815 C C . TYR E 1 139 ? 45.14792 44.67897 28.51135 1.000 37.98818 139 TYR E C 1
ATOM 13816 O O . TYR E 1 139 ? 45.37387 43.56925 28.02618 1.000 37.75236 139 TYR E O 1
ATOM 13834 N N . CYS E 1 140 ? 45.69422 45.08370 29.65772 1.000 37.59545 140 CYS E N 1
ATOM 13835 C CA . CYS E 1 140 ? 46.43289 44.15418 30.49433 1.000 40.23579 140 CYS E CA 1
ATOM 13836 C C . CYS E 1 140 ? 46.09082 44.38395 31.95281 1.000 34.51259 140 CYS E C 1
ATOM 13837 O O . CYS E 1 140 ? 45.90836 45.51814 32.39187 1.000 40.00248 140 CYS E O 1
ATOM 13845 N N . PHE E 1 141 ? 46.00545 43.29535 32.70462 1.000 37.25538 141 PHE E N 1
ATOM 13846 C CA . PHE E 1 141 ? 45.61681 43.38977 34.08917 1.000 39.70731 141 PHE E CA 1
ATOM 13847 C C . PHE E 1 141 ? 46.35304 42.36265 34.91395 1.000 42.11594 141 PHE E C 1
ATOM 13848 O O . PHE E 1 141 ? 46.85068 41.35138 34.40744 1.000 40.07233 141 PHE E O 1
ATOM 13865 N N . GLY E 1 142 ? 46.39109 42.62676 36.21794 1.000 37.69291 142 GLY E N 1
ATOM 13866 C CA . GLY E 1 142 ? 47.08992 41.73476 37.11356 1.000 39.63091 142 GLY E CA 1
ATOM 13867 C C . GLY E 1 142 ? 47.05089 42.33015 38.48313 1.000 43.54614 142 GLY E C 1
ATOM 13868 O O . GLY E 1 142 ? 46.00529 42.88136 38.89021 1.000 36.89029 142 GLY E O 1
ATOM 13872 N N . THR E 1 143 ? 48.17559 42.24731 39.17998 1.000 37.30970 143 THR E N 1
ATOM 13873 C CA . THR E 1 143 ? 48.25319 42.74583 40.54716 1.000 42.75073 143 THR E CA 1
ATOM 13874 C C . THR E 1 143 ? 49.52323 43.54711 40.75908 1.000 42.91160 143 THR E C 1
ATOM 13875 O O . THR E 1 143 ? 50.50893 43.42583 40.02838 1.000 42.05385 143 THR E O 1
ATOM 13886 N N . LEU E 1 144 ? 49.47006 44.36535 41.80448 1.000 41.63760 144 LEU E N 1
ATOM 13887 C CA . LEU E 1 144 ? 50.56876 45.21385 42.23185 1.000 45.67975 144 LEU E CA 1
ATOM 13888 C C . LEU E 1 144 ? 51.11651 44.72185 43.55520 1.000 46.84219 144 LEU E C 1
ATOM 13889 O O . LEU E 1 144 ? 50.33993 44.33872 44.43169 1.000 44.54886 144 LEU E O 1
ATOM 13905 N N . ARG E 1 145 ? 52.45864 44.76425 43.69811 1.000 46.38225 145 ARG E N 1
ATOM 13906 C CA . ARG E 1 145 ? 53.10003 44.70653 44.99661 1.000 46.77314 145 ARG E CA 1
ATOM 13907 C C . ARG E 1 145 ? 53.88602 46.00375 45.16997 1.000 49.71091 145 ARG E C 1
ATOM 13908 O O . ARG E 1 145 ? 54.28277 46.66646 44.19406 1.000 46.33973 145 ARG E O 1
ATOM 13929 N N . GLY E 1 146 ? 54.08496 46.38285 46.42420 1.000 49.39228 146 GLY E N 1
ATOM 13930 C CA . GLY E 1 146 ? 54.79882 47.62277 46.68156 1.000 49.65337 146 GLY E CA 1
ATOM 13931 C C . GLY E 1 146 ? 54.77216 47.94883 48.14725 1.000 47.31741 146 GLY E C 1
ATOM 13932 O O . GLY E 1 146 ? 54.75751 47.05043 48.99657 1.000 50.09503 146 GLY E O 1
ATOM 13936 N N . GLU E 1 147 ? 54.78448 49.24946 48.43755 1.000 43.38515 147 GLU E N 1
ATOM 13937 C CA . GLU E 1 147 ? 54.76817 49.71947 49.80647 1.000 48.15298 147 GLU E CA 1
ATOM 13938 C C . GLU E 1 147 ? 53.97294 51.00640 49.82933 1.000 47.11766 147 GLU E C 1
ATOM 13939 O O . GLU E 1 147 ? 54.13526 51.85673 48.94979 1.000 43.38166 147 GLU E O 1
ATOM 13951 N N . TRP E 1 148 ? 53.10149 51.13856 50.84200 1.000 50.14218 148 TRP E N 1
ATOM 13952 C CA . TRP E 1 148 ? 52.40115 52.38542 51.11142 1.000 49.61795 148 TRP E CA 1
ATOM 13953 C C . TRP E 1 148 ? 53.43976 53.44648 51.46193 1.000 55.56026 148 TRP E C 1
ATOM 13954 O O . TRP E 1 148 ? 54.59637 53.11303 51.72378 1.000 51.00405 148 TRP E O 1
ATOM 13975 N N . PRO E 1 149 ? 53.06272 54.72573 51.48384 1.000 56.63175 149 PRO E N 1
ATOM 13976 C CA . PRO E 1 149 ? 54.04550 55.77052 51.80129 1.000 52.66003 149 PRO E CA 1
ATOM 13977 C C . PRO E 1 149 ? 54.70375 55.63190 53.14504 1.000 58.35218 149 PRO E C 1
ATOM 13978 O O . PRO E 1 149 ? 55.78213 56.21746 53.34779 1.000 55.40741 149 PRO E O 1
ATOM 13989 N N . ASP E 1 150 ? 54.11722 54.89718 54.08948 1.000 54.48065 150 ASP E N 1
ATOM 13990 C CA . ASP E 1 150 ? 54.77268 54.73834 55.38050 1.000 60.50763 150 ASP E CA 1
ATOM 13991 C C . ASP E 1 150 ? 55.67247 53.50457 55.43433 1.000 57.31841 150 ASP E C 1
ATOM 13992 O O . ASP E 1 150 ? 56.13545 53.13926 56.51462 1.000 58.72561 150 ASP E O 1
ATOM 14001 N N . GLY E 1 151 ? 55.93936 52.86437 54.29431 1.000 56.87203 151 GLY E N 1
ATOM 14002 C CA . GLY E 1 151 ? 56.80222 51.70826 54.24653 1.000 56.57409 151 GLY E CA 1
ATOM 14003 C C . GLY E 1 151 ? 56.10502 50.37863 54.37217 1.000 56.11358 151 GLY E C 1
ATOM 14004 O O . GLY E 1 151 ? 56.75091 49.33667 54.18633 1.000 52.43820 151 GLY E O 1
ATOM 14008 N N . THR E 1 152 ? 54.82071 50.37454 54.66364 1.000 53.56646 152 THR E N 1
ATOM 14009 C CA . THR E 1 152 ? 54.12944 49.12103 54.90331 1.000 53.91580 152 THR E CA 1
ATOM 14010 C C . THR E 1 152 ? 53.93936 48.39569 53.57605 1.000 54.46463 152 THR E C 1
ATOM 14011 O O . THR E 1 152 ? 53.43624 48.98599 52.62497 1.000 52.38027 152 THR E O 1
ATOM 14022 N N . PRO E 1 153 ? 54.34769 47.13777 53.46551 1.000 53.63944 153 PRO E N 1
ATOM 14023 C CA . PRO E 1 153 ? 54.25428 46.43922 52.18596 1.000 53.27068 153 PRO E CA 1
ATOM 14024 C C . PRO E 1 153 ? 52.84074 45.98906 51.86709 1.000 53.71815 153 PRO E C 1
ATOM 14025 O O . PRO E 1 153 ? 52.02783 45.73042 52.74162 1.000 53.53375 153 PRO E O 1
ATOM 14036 N N . PHE E 1 154 ? 52.56964 45.84140 50.57908 1.000 52.49379 154 PHE E N 1
ATOM 14037 C CA . PHE E 1 154 ? 51.33191 45.23148 50.12624 1.000 52.89504 154 PHE E CA 1
ATOM 14038 C C . PHE E 1 154 ? 51.62666 44.42053 48.87229 1.000 57.11414 154 PHE E C 1
ATOM 14039 O O . PHE E 1 154 ? 52.65138 44.61429 48.19817 1.000 50.08204 154 PHE E O 1
ATOM 14056 N N . ASP E 1 155 ? 50.73129 43.47363 48.58687 1.000 48.22555 155 ASP E N 1
ATOM 14057 C CA . ASP E 1 155 ? 50.73705 42.78815 47.30064 1.000 50.33600 155 ASP E CA 1
ATOM 14058 C C . ASP E 1 155 ? 49.29566 42.45356 46.92721 1.000 50.40671 155 ASP E C 1
ATOM 14059 O O . ASP E 1 155 ? 48.35017 42.69330 47.69555 1.000 44.88323 155 ASP E O 1
ATOM 14068 N N . ASN E 1 156 ? 49.14320 41.90006 45.73010 1.000 52.36776 156 ASN E N 1
ATOM 14069 C CA . ASN E 1 156 ? 47.85176 41.47186 45.20184 1.000 52.89535 156 ASN E CA 1
ATOM 14070 C C . ASN E 1 156 ? 46.83189 42.59703 45.09017 1.000 49.48729 156 ASN E C 1
ATOM 14071 O O . ASN E 1 156 ? 45.62474 42.35903 45.09741 1.000 52.16172 156 ASN E O 1
ATOM 14082 N N . VAL E 1 157 ? 47.28070 43.83126 44.91324 1.000 46.63032 157 VAL E N 1
ATOM 14083 C CA . VAL E 1 157 ? 46.34996 44.91341 44.58937 1.000 44.85665 157 VAL E CA 1
ATOM 14084 C C . VAL E 1 157 ? 46.06093 44.87979 43.09377 1.000 47.14879 157 VAL E C 1
ATOM 14085 O O . VAL E 1 157 ? 46.95705 45.05196 42.27034 1.000 41.04247 157 VAL E O 1
ATOM 14098 N N . ARG E 1 158 ? 44.80604 44.66820 42.72963 1.000 42.51815 158 ARG E N 1
ATOM 14099 C CA . ARG E 1 158 ? 44.45442 44.48400 41.31550 1.000 42.77334 158 ARG E CA 1
ATOM 14100 C C . ARG E 1 158 ? 44.65198 45.77632 40.52794 1.000 38.33248 158 ARG E C 1
ATOM 14101 O O . ARG E 1 158 ? 44.48325 46.88932 41.04242 1.000 36.83795 158 ARG E O 1
ATOM 14122 N N . PHE E 1 159 ? 45.04673 45.62323 39.26624 1.000 37.56350 159 PHE E N 1
ATOM 14123 C CA . PHE E 1 159 ? 45.20180 46.77237 38.37656 1.000 36.35493 159 PHE E CA 1
ATOM 14124 C C . PHE E 1 159 ? 44.76103 46.36899 36.96979 1.000 34.98939 159 PHE E C 1
ATOM 14125 O O . PHE E 1 159 ? 44.79819 45.20130 36.59743 1.000 37.04353 159 PHE E O 1
ATOM 14142 N N . ILE E 1 160 ? 44.35619 47.35978 36.17966 1.000 39.93902 160 ILE E N 1
ATOM 14143 C CA . ILE E 1 160 ? 44.16243 47.17118 34.73980 1.000 35.50875 160 ILE E CA 1
ATOM 14144 C C . ILE E 1 160 ? 44.59544 48.42804 33.98332 1.000 39.70430 160 ILE E C 1
ATOM 14145 O O . ILE E 1 160 ? 44.37013 49.55361 34.43852 1.000 39.98464 160 ILE E O 1
ATOM 14161 N N . ASP E 1 161 ? 45.25456 48.22720 32.83095 1.000 37.96502 161 ASP E N 1
ATOM 14162 C CA . ASP E 1 161 ? 45.66455 49.30369 31.94350 1.000 42.67819 161 ASP E CA 1
ATOM 14163 C C . ASP E 1 161 ? 45.03057 49.11398 30.57478 1.000 42.57230 161 ASP E C 1
ATOM 14164 O O . ASP E 1 161 ? 44.98088 47.99021 30.06933 1.000 42.20905 161 ASP E O 1
ATOM 14173 N N . ARG E 1 162 ? 44.60010 50.20593 29.93834 1.000 40.83371 162 ARG E N 1
ATOM 14174 C CA . ARG E 1 162 ? 44.18326 50.15401 28.54213 1.000 42.26557 162 ARG E CA 1
ATOM 14175 C C . ARG E 1 162 ? 45.06533 51.06933 27.71036 1.000 42.08942 162 ARG E C 1
ATOM 14176 O O . ARG E 1 162 ? 45.24214 52.24470 28.04688 1.000 44.03685 162 ARG E O 1
ATOM 14197 N N . PHE E 1 163 ? 45.57916 50.55211 26.59695 1.000 43.77256 163 PHE E N 1
ATOM 14198 C CA . PHE E 1 163 ? 46.37047 51.35411 25.67243 1.000 42.55934 163 PHE E CA 1
ATOM 14199 C C . PHE E 1 163 ? 45.77741 51.32323 24.27094 1.000 43.13307 163 PHE E C 1
ATOM 14200 O O . PHE E 1 163 ? 45.53838 50.24795 23.70014 1.000 44.27563 163 PHE E O 1
ATOM 14217 N N . ALA E 1 164 ? 45.58432 52.50835 23.70194 1.000 49.02891 164 ALA E N 1
ATOM 14218 C CA . ALA E 1 164 ? 45.25049 52.67326 22.29517 1.000 49.04825 164 ALA E CA 1
ATOM 14219 C C . ALA E 1 164 ? 46.52555 53.05572 21.56895 1.000 49.25912 164 ALA E C 1
ATOM 14220 O O . ALA E 1 164 ? 47.34926 53.78723 22.11376 1.000 48.83170 164 ALA E O 1
ATOM 14227 N N . LEU E 1 165 ? 46.68843 52.55197 20.35354 1.000 45.68007 165 LEU E N 1
ATOM 14228 C CA . LEU E 1 165 ? 47.91478 52.75444 19.61268 1.000 55.01322 165 LEU E CA 1
ATOM 14229 C C . LEU E 1 165 ? 47.60829 53.45226 18.29725 1.000 57.97438 165 LEU E C 1
ATOM 14230 O O . LEU E 1 165 ? 46.47968 53.45555 17.80665 1.000 53.71526 165 LEU E O 1
ATOM 14246 N N . ARG E 1 166 ? 48.64750 54.02488 17.71868 1.000 53.38064 166 ARG E N 1
ATOM 14247 C CA . ARG E 1 166 ? 48.53075 54.63833 16.41220 1.000 61.29885 166 ARG E CA 1
ATOM 14248 C C . ARG E 1 166 ? 49.84317 54.42354 15.67740 1.000 63.05589 166 ARG E C 1
ATOM 14249 O O . ARG E 1 166 ? 50.90401 54.83571 16.15468 1.000 58.90566 166 ARG E O 1
ATOM 14270 N N . ASP E 1 167 ? 49.76276 53.75474 14.53722 1.000 62.57611 167 ASP E N 1
ATOM 14271 C CA . ASP E 1 167 ? 50.91757 53.49512 13.69186 1.000 66.74056 167 ASP E CA 1
ATOM 14272 C C . ASP E 1 167 ? 52.08160 52.97441 14.51349 1.000 63.84740 167 ASP E C 1
ATOM 14273 O O . ASP E 1 167 ? 53.19896 53.45127 14.41266 1.000 63.01527 167 ASP E O 1
ATOM 14282 N N . GLY E 1 168 ? 51.78624 51.99541 15.36001 1.000 70.98638 168 GLY E N 1
ATOM 14283 C CA . GLY E 1 168 ? 52.79454 51.27619 16.09527 1.000 61.38361 168 GLY E CA 1
ATOM 14284 C C . GLY E 1 168 ? 53.18501 51.87105 17.42193 1.000 63.97081 168 GLY E C 1
ATOM 14285 O O . GLY E 1 168 ? 53.89917 51.19699 18.17562 1.000 56.33932 168 GLY E O 1
ATOM 14289 N N . LYS E 1 169 ? 52.72247 53.08566 17.74247 1.000 60.00566 169 LYS E N 1
ATOM 14290 C CA . LYS E 1 169 ? 53.12999 53.83048 18.92780 1.000 54.82053 169 LYS E CA 1
ATOM 14291 C C . LYS E 1 169 ? 51.96552 53.96869 19.90489 1.000 56.61355 169 LYS E C 1
ATOM 14292 O O . LYS E 1 169 ? 50.79879 53.91658 19.51645 1.000 54.82019 169 LYS E O 1
ATOM 14311 N N . LEU E 1 170 ? 52.29845 54.15531 21.19324 1.000 52.55553 170 LEU E N 1
ATOM 14312 C CA . LEU E 1 170 ? 51.28226 54.27627 22.24023 1.000 55.29043 170 LEU E CA 1
ATOM 14313 C C . LEU E 1 170 ? 50.70376 55.68604 22.22821 1.000 56.40107 170 LEU E C 1
ATOM 14314 O O . LEU E 1 170 ? 51.44338 56.67062 22.29709 1.000 57.12580 170 LEU E O 1
ATOM 14330 N N . ALA E 1 171 ? 49.38344 55.77492 22.12731 1.000 49.50104 171 ALA E N 1
ATOM 14331 C CA . ALA E 1 171 ? 48.67631 57.03447 21.95342 1.000 55.95051 171 ALA E CA 1
ATOM 14332 C C . ALA E 1 171 ? 47.78671 57.41885 23.12136 1.000 51.76027 171 ALA E C 1
ATOM 14333 O O . ALA E 1 171 ? 47.62091 58.60435 23.39487 1.000 49.91820 171 ALA E O 1
ATOM 14340 N N . VAL E 1 172 ? 47.15740 56.45311 23.77968 1.000 51.47990 172 VAL E N 1
ATOM 14341 C CA . VAL E 1 172 ? 46.33116 56.74518 24.93824 1.000 50.04846 172 VAL E CA 1
ATOM 14342 C C . VAL E 1 172 ? 46.58271 55.67133 25.97888 1.000 47.75017 172 VAL E C 1
ATOM 14343 O O . VAL E 1 172 ? 46.66656 54.47974 25.64962 1.000 44.10760 172 VAL E O 1
ATOM 14356 N N . GLN E 1 173 ? 46.66794 56.09122 27.24053 1.000 44.20824 173 GLN E N 1
ATOM 14357 C CA . GLN E 1 173 ? 46.71980 55.16688 28.36098 1.000 46.79042 173 GLN E CA 1
ATOM 14358 C C . GLN E 1 173 ? 45.63883 55.52809 29.36987 1.000 47.23628 173 GLN E C 1
ATOM 14359 O O . GLN E 1 173 ? 45.47034 56.70139 29.71676 1.000 47.00853 173 GLN E O 1
ATOM 14373 N N . ASP E 1 174 ? 44.90597 54.50988 29.83117 1.000 44.45743 174 ASP E N 1
ATOM 14374 C CA . ASP E 1 174 ? 43.87813 54.64675 30.86385 1.000 44.62815 174 ASP E CA 1
ATOM 14375 C C . ASP E 1 174 ? 44.19276 53.59108 31.91327 1.000 42.50678 174 ASP E C 1
ATOM 14376 O O . ASP E 1 174 ? 44.47509 52.43636 31.57452 1.000 40.32154 174 ASP E O 1
ATOM 14385 N N . VAL E 1 175 ? 44.12739 53.96951 33.17414 1.000 43.17234 175 VAL E N 1
ATOM 14386 C CA . VAL E 1 175 ? 44.51706 53.08684 34.26002 1.000 36.98071 175 VAL E CA 1
ATOM 14387 C C . VAL E 1 175 ? 43.41648 53.06348 35.31756 1.000 41.99237 175 VAL E C 1
ATOM 14388 O O . VAL E 1 175 ? 42.90093 54.11434 35.71594 1.000 39.04101 175 VAL E O 1
ATOM 14401 N N . TRP E 1 176 ? 43.07981 51.87639 35.79739 1.000 39.75585 176 TRP E N 1
ATOM 14402 C CA . TRP E 1 176 ? 42.15517 51.73810 36.92211 1.000 38.13742 176 TRP E CA 1
ATOM 14403 C C . TRP E 1 176 ? 42.77313 50.71288 37.88316 1.000 40.76165 176 TRP E C 1
ATOM 14404 O O . TRP E 1 176 ? 43.34663 49.71079 37.42941 1.000 41.18742 176 TRP E O 1
ATOM 14425 N N . ASN E 1 177 ? 42.65290 50.92708 39.19681 1.000 42.03031 177 ASN E N 1
ATOM 14426 C CA . ASN E 1 177 ? 43.20024 49.94059 40.12476 1.000 48.65514 177 ASN E CA 1
ATOM 14427 C C . ASN E 1 177 ? 42.59271 50.05424 41.51383 1.000 43.70960 177 ASN E C 1
ATOM 14428 O O . ASN E 1 177 ? 41.80336 50.95668 41.81356 1.000 44.63795 177 ASN E O 1
ATOM 14439 N N . ASP E 1 178 ? 42.95802 49.09118 42.35857 1.000 41.82853 178 ASP E N 1
ATOM 14440 C CA . ASP E 1 178 ? 42.35882 48.95085 43.68038 1.000 44.67345 178 ASP E CA 1
ATOM 14441 C C . ASP E 1 178 ? 43.22076 49.56972 44.78170 1.000 43.24874 178 ASP E C 1
ATOM 14442 O O . ASP E 1 178 ? 43.01111 49.24730 45.96052 1.000 45.02572 178 ASP E O 1
ATOM 14451 N N . LEU E 1 179 ? 44.19359 50.43232 44.44315 1.000 47.37307 179 LEU E N 1
ATOM 14452 C CA . LEU E 1 179 ? 45.03825 50.98358 45.49502 1.000 47.16238 179 LEU E CA 1
ATOM 14453 C C . LEU E 1 179 ? 44.20684 51.70257 46.55544 1.000 47.47039 179 LEU E C 1
ATOM 14454 O O . LEU E 1 179 ? 44.35512 51.46226 47.76908 1.000 45.06632 179 LEU E O 1
ATOM 14470 N N . GLU E 1 180 ? 43.35472 52.62270 46.14215 1.000 45.56622 180 GLU E N 1
ATOM 14471 C CA . GLU E 1 180 ? 42.61887 53.34149 47.18062 1.000 48.13905 180 GLU E CA 1
ATOM 14472 C C . GLU E 1 180 ? 41.64993 52.43266 47.92147 1.000 45.51851 180 GLU E C 1
ATOM 14473 O O . GLU E 1 180 ? 41.36458 52.66276 49.10106 1.000 53.59518 180 GLU E O 1
ATOM 14485 N N . ALA E 1 181 ? 41.12473 51.39524 47.26718 1.000 46.50582 181 ALA E N 1
ATOM 14486 C CA . ALA E 1 181 ? 40.25793 50.45077 47.96967 1.000 42.54823 181 ALA E CA 1
ATOM 14487 C C . ALA E 1 181 ? 41.00686 49.60146 48.97788 1.000 47.84996 181 ALA E C 1
ATOM 14488 O O . ALA E 1 181 ? 40.38095 49.06170 49.88082 1.000 40.75484 181 ALA E O 1
ATOM 14495 N N . MET E 1 182 ? 42.33534 49.44019 48.80972 1.000 43.82967 182 MET E N 1
ATOM 14496 C CA . MET E 1 182 ? 43.15600 48.66010 49.71349 1.000 47.18863 182 MET E CA 1
ATOM 14497 C C . MET E 1 182 ? 43.97832 49.53635 50.65582 1.000 45.41038 182 MET E C 1
ATOM 14498 O O . MET E 1 182 ? 44.51120 49.02489 51.65559 1.000 48.34535 182 MET E O 1
ATOM 14512 N N . ARG E 1 183 ? 44.08213 50.83296 50.39632 1.000 44.78631 183 ARG E N 1
ATOM 14513 C CA . ARG E 1 183 ? 44.90667 51.66917 51.25315 1.000 49.08232 183 ARG E CA 1
ATOM 14514 C C . ARG E 1 183 ? 44.42787 51.58429 52.70027 1.000 52.65245 183 ARG E C 1
ATOM 14515 O O . ARG E 1 183 ? 43.22347 51.69946 52.96054 1.000 51.13036 183 ARG E O 1
ATOM 14536 N N . PRO E 1 184 ? 45.33435 51.40630 53.67096 1.000 55.36492 184 PRO E N 1
ATOM 14537 C CA . PRO E 1 184 ? 44.91905 51.48024 55.08117 1.000 57.06839 184 PRO E CA 1
ATOM 14538 C C . PRO E 1 184 ? 44.47524 52.89028 55.45515 1.000 65.09700 184 PRO E C 1
ATOM 14539 O O . PRO E 1 184 ? 45.11106 53.87851 55.07901 1.000 61.37492 184 PRO E O 1
ATOM 14550 N N . ARG E 1 185 ? 43.37168 52.97094 56.20431 1.000 65.34788 185 ARG E N 1
ATOM 14551 C CA . ARG E 1 185 ? 42.71437 54.22310 56.54386 1.000 72.00402 185 ARG E CA 1
ATOM 14552 C C . ARG E 1 185 ? 42.76574 54.42591 58.05140 1.000 87.85261 185 ARG E C 1
ATOM 14553 O O . ARG E 1 185 ? 42.54941 53.49028 58.82208 1.000 89.07571 185 ARG E O 1
ATOM 14574 N N . GLY E 1 186 ? 43.06556 55.64471 58.46883 1.000 86.94395 186 GLY E N 1
ATOM 14575 C CA . GLY E 1 186 ? 43.20398 55.94756 59.88257 1.000 105.01803 186 GLY E CA 1
ATOM 14576 C C . GLY E 1 186 ? 41.86958 55.87629 60.59143 1.000 146.68812 186 GLY E C 1
ATOM 14577 O O . GLY E 1 186 ? 40.92521 55.26577 60.08722 1.000 145.97649 186 GLY E O 1
ATOM 14581 N N . PRO F 1 1 ? 87.16770 27.59468 17.45043 1.000 43.39821 1 PRO F N 1
ATOM 14582 C CA . PRO F 1 1 ? 87.04305 26.55348 16.42948 1.000 37.36028 1 PRO F CA 1
ATOM 14583 C C . PRO F 1 1 ? 85.63180 26.52557 15.91912 1.000 36.86154 1 PRO F C 1
ATOM 14584 O O . PRO F 1 1 ? 84.71958 26.82502 16.68625 1.000 40.53666 1 PRO F O 1
ATOM 14597 N N . ILE F 1 2 ? 85.46694 26.18751 14.65888 1.000 32.61028 2 ILE F N 1
ATOM 14598 C CA . ILE F 1 2 ? 84.13891 26.08370 14.03781 1.000 36.90598 2 ILE F CA 1
ATOM 14599 C C . ILE F 1 2 ? 83.95493 24.64913 13.61693 1.000 34.20958 2 ILE F C 1
ATOM 14600 O O . ILE F 1 2 ? 84.79043 24.08214 12.89770 1.000 34.11103 2 ILE F O 1
ATOM 14616 N N . VAL F 1 3 ? 82.91103 24.03649 14.13832 1.000 29.28639 3 VAL F N 1
ATOM 14617 C CA . VAL F 1 3 ? 82.53354 22.67739 13.79604 1.000 31.41384 3 VAL F CA 1
ATOM 14618 C C . VAL F 1 3 ? 81.29329 22.74686 12.92783 1.000 31.69229 3 VAL F C 1
ATOM 14619 O O . VAL F 1 3 ? 80.30698 23.39778 13.30293 1.000 32.63374 3 VAL F O 1
ATOM 14632 N N . GLU F 1 4 ? 81.35773 22.09809 11.77611 1.000 30.91607 4 GLU F N 1
ATOM 14633 C CA . GLU F 1 4 ? 80.20097 21.87111 10.92635 1.000 31.92138 4 GLU F CA 1
ATOM 14634 C C . GLU F 1 4 ? 79.89142 20.38274 10.94759 1.000 31.86129 4 GLU F C 1
ATOM 14635 O O . GLU F 1 4 ? 80.81995 19.55188 10.93191 1.000 34.70072 4 GLU F O 1
ATOM 14647 N N . ILE F 1 5 ? 78.60146 20.03109 10.99375 1.000 28.05257 5 ILE F N 1
ATOM 14648 C CA . ILE F 1 5 ? 78.21803 18.64367 10.80227 1.000 31.17247 5 ILE F CA 1
ATOM 14649 C C . ILE F 1 5 ? 77.10590 18.56966 9.75573 1.000 35.31064 5 ILE F C 1
ATOM 14650 O O . ILE F 1 5 ? 76.14299 19.33110 9.81237 1.000 34.86646 5 ILE F O 1
ATOM 14666 N N . HIS F 1 6 ? 77.24792 17.65605 8.79765 1.000 34.62809 6 HIS F N 1
ATOM 14667 C CA . HIS F 1 6 ? 76.25227 17.40561 7.77455 1.000 36.05650 6 HIS F CA 1
ATOM 14668 C C . HIS F 1 6 ? 75.52565 16.11544 8.14353 1.000 36.63869 6 HIS F C 1
ATOM 14669 O O . HIS F 1 6 ? 76.14900 15.07227 8.31352 1.000 37.65774 6 HIS F O 1
ATOM 14683 N N . LEU F 1 7 ? 74.21812 16.18360 8.25106 1.000 35.53793 7 LEU F N 1
ATOM 14684 C CA . LEU F 1 7 ? 73.42209 15.04733 8.69966 1.000 35.68436 7 LEU F CA 1
ATOM 14685 C C . LEU F 1 7 ? 72.13314 15.06489 7.90537 1.000 42.58348 7 LEU F C 1
ATOM 14686 O O . LEU F 1 7 ? 71.73414 16.07866 7.32490 1.000 40.36654 7 LEU F O 1
ATOM 14702 N N . LEU F 1 8 ? 71.52827 13.89029 7.79149 1.000 42.68566 8 LEU F N 1
ATOM 14703 C CA . LEU F 1 8 ? 70.23830 13.77620 7.10305 1.000 45.93280 8 LEU F CA 1
ATOM 14704 C C . LEU F 1 8 ? 69.11802 14.35894 7.96487 1.000 48.44685 8 LEU F C 1
ATOM 14705 O O . LEU F 1 8 ? 69.19369 14.35595 9.19673 1.000 42.83021 8 LEU F O 1
ATOM 14721 N N . GLU F 1 9 ? 68.07362 14.86642 7.29762 1.000 51.85595 9 GLU F N 1
ATOM 14722 C CA . GLU F 1 9 ? 66.93984 15.47036 7.99155 1.000 50.66622 9 GLU F CA 1
ATOM 14723 C C . GLU F 1 9 ? 66.24528 14.43523 8.86341 1.000 49.32867 9 GLU F C 1
ATOM 14724 O O . GLU F 1 9 ? 66.25799 13.23386 8.57008 1.000 47.86596 9 GLU F O 1
ATOM 14736 N N . GLY F 1 10 ? 65.61923 14.91134 9.93585 1.000 49.26684 10 GLY F N 1
ATOM 14737 C CA . GLY F 1 10 ? 64.75701 14.05082 10.71657 1.000 51.41962 10 GLY F CA 1
ATOM 14738 C C . GLY F 1 10 ? 65.02111 14.12789 12.20509 1.000 51.72105 10 GLY F C 1
ATOM 14739 O O . GLY F 1 10 ? 64.18577 13.74069 13.00219 1.000 58.78844 10 GLY F O 1
ATOM 14743 N N . TYR F 1 11 ? 66.17768 14.64389 12.59524 1.000 49.94035 11 TYR F N 1
ATOM 14744 C CA . TYR F 1 11 ? 66.48606 14.74966 14.00921 1.000 52.00195 11 TYR F CA 1
ATOM 14745 C C . TYR F 1 11 ? 65.72527 15.91960 14.61256 1.000 50.63292 11 TYR F C 1
ATOM 14746 O O . TYR F 1 11 ? 65.56957 16.97441 13.99217 1.000 50.61497 11 TYR F O 1
ATOM 14764 N N . SER F 1 12 ? 65.21653 15.69884 15.82395 1.000 52.83837 12 SER F N 1
ATOM 14765 C CA . SER F 1 12 ? 64.48146 16.72933 16.53180 1.000 48.55996 12 SER F CA 1
ATOM 14766 C C . SER F 1 12 ? 65.40658 17.83224 17.03702 1.000 49.81048 12 SER F C 1
ATOM 14767 O O . SER F 1 12 ? 66.62247 17.66008 17.18040 1.000 47.49326 12 SER F O 1
ATOM 14775 N N . ASP F 1 13 ? 64.78876 18.96026 17.37055 1.000 52.88001 13 ASP F N 1
ATOM 14776 C CA . ASP F 1 13 ? 65.53395 20.07381 17.94168 1.000 54.38601 13 ASP F CA 1
ATOM 14777 C C . ASP F 1 13 ? 66.27645 19.63073 19.19642 1.000 51.26783 13 ASP F C 1
ATOM 14778 O O . ASP F 1 13 ? 67.43214 19.99399 19.40426 1.000 49.55846 13 ASP F O 1
ATOM 14787 N N . ALA F 1 14 ? 65.63301 18.80322 20.03237 1.000 50.99909 14 ALA F N 1
ATOM 14788 C CA . ALA F 1 14 ? 66.29911 18.35933 21.25827 1.000 50.70957 14 ALA F CA 1
ATOM 14789 C C . ALA F 1 14 ? 67.49325 17.46250 20.95392 1.000 50.57587 14 ALA F C 1
ATOM 14790 O O . ALA F 1 14 ? 68.56967 17.61181 21.55578 1.000 53.65999 14 ALA F O 1
ATOM 14797 N N . GLU F 1 15 ? 67.33277 16.54775 19.99553 1.000 48.11805 15 GLU F N 1
ATOM 14798 C CA . GLU F 1 15 ? 68.45909 15.72648 19.55721 1.000 45.66351 15 GLU F CA 1
ATOM 14799 C C . GLU F 1 15 ? 69.57679 16.57965 18.97267 1.000 49.52294 15 GLU F C 1
ATOM 14800 O O . GLU F 1 15 ? 70.77000 16.32101 19.21588 1.000 45.92128 15 GLU F O 1
ATOM 14812 N N . LYS F 1 16 ? 69.22594 17.61442 18.21210 1.000 50.38912 16 LYS F N 1
ATOM 14813 C CA . LYS F 1 16 ? 70.27203 18.47749 17.67333 1.000 45.13632 16 LYS F CA 1
ATOM 14814 C C . LYS F 1 16 ? 71.02847 19.17135 18.80179 1.000 47.20791 16 LYS F C 1
ATOM 14815 O O . LYS F 1 16 ? 72.25412 19.32464 18.73943 1.000 45.92490 16 LYS F O 1
ATOM 14834 N N . GLU F 1 17 ? 70.31213 19.58914 19.85233 1.000 47.49334 17 GLU F N 1
ATOM 14835 C CA . GLU F 1 17 ? 70.96856 20.29138 20.95138 1.000 55.31270 17 GLU F CA 1
ATOM 14836 C C . GLU F 1 17 ? 71.94974 19.37710 21.67360 1.000 52.41493 17 GLU F C 1
ATOM 14837 O O . GLU F 1 17 ? 73.06877 19.79430 22.00261 1.000 50.26784 17 GLU F O 1
ATOM 14849 N N . ARG F 1 18 ? 71.53926 18.13231 21.94153 1.000 47.41937 18 ARG F N 1
ATOM 14850 C CA . ARG F 1 18 ? 72.44401 17.17205 22.55576 1.000 48.96497 18 ARG F CA 1
ATOM 14851 C C . ARG F 1 18 ? 73.70115 17.03190 21.71829 1.000 47.74391 18 ARG F C 1
ATOM 14852 O O . ARG F 1 18 ? 74.82424 17.09640 22.22776 1.000 42.92230 18 ARG F O 1
ATOM 14873 N N . LEU F 1 19 ? 73.51956 16.83115 20.42371 1.000 44.31051 19 LEU F N 1
ATOM 14874 C CA . LEU F 1 19 ? 74.63977 16.61865 19.53005 1.000 43.81693 19 LEU F CA 1
ATOM 14875 C C . LEU F 1 19 ? 75.53326 17.84094 19.49134 1.000 43.28441 19 LEU F C 1
ATOM 14876 O O . LEU F 1 19 ? 76.76932 17.73090 19.51416 1.000 39.90277 19 LEU F O 1
ATOM 14892 N N . GLY F 1 20 ? 74.92683 19.01617 19.42274 1.000 41.54981 20 GLY F N 1
ATOM 14893 C CA . GLY F 1 20 ? 75.69867 20.23982 19.44857 1.000 42.82215 20 GLY F CA 1
ATOM 14894 C C . GLY F 1 20 ? 76.55797 20.35818 20.68407 1.000 44.06022 20 GLY F C 1
ATOM 14895 O O . GLY F 1 20 ? 77.72271 20.75651 20.59953 1.000 39.47297 20 GLY F O 1
ATOM 14899 N N . ARG F 1 21 ? 75.98983 20.02018 21.84797 1.000 40.64713 21 ARG F N 1
ATOM 14900 C CA . ARG F 1 21 ? 76.72724 20.12234 23.10458 1.000 44.85147 21 ARG F CA 1
ATOM 14901 C C . ARG F 1 21 ? 77.83415 19.06738 23.17905 1.000 45.51642 21 ARG F C 1
ATOM 14902 O O . ARG F 1 21 ? 78.90194 19.32117 23.74968 1.000 44.27479 21 ARG F O 1
ATOM 14923 N N . SER F 1 22 ? 77.58402 17.86725 22.64719 1.000 44.00496 22 SER F N 1
ATOM 14924 C CA . SER F 1 22 ? 78.61068 16.83583 22.67246 1.000 48.80054 22 SER F CA 1
ATOM 14925 C C . SER F 1 22 ? 79.78257 17.21964 21.78298 1.000 40.23892 22 SER F C 1
ATOM 14926 O O . SER F 1 22 ? 80.93933 17.03368 22.15917 1.000 38.20840 22 SER F O 1
ATOM 14934 N N . LEU F 1 23 ? 79.49889 17.72721 20.59474 1.000 38.15242 23 LEU F N 1
ATOM 14935 C CA . LEU F 1 23 ? 80.55495 18.18998 19.69940 1.000 40.01976 23 LEU F CA 1
ATOM 14936 C C . LEU F 1 23 ? 81.33226 19.32636 20.32442 1.000 40.60352 23 LEU F C 1
ATOM 14937 O O . LEU F 1 23 ? 82.56418 19.37020 20.23094 1.000 37.96909 23 LEU F O 1
ATOM 14953 N N . THR F 1 24 ? 80.63448 20.27219 20.95399 1.000 37.46047 24 THR F N 1
ATOM 14954 C CA . THR F 1 24 ? 81.31838 21.38448 21.62510 1.000 39.39347 24 THR F CA 1
ATOM 14955 C C . THR F 1 24 ? 82.25289 20.86641 22.70292 1.000 43.42042 24 THR F C 1
ATOM 14956 O O . THR F 1 24 ? 83.44030 21.21189 22.73849 1.000 41.49973 24 THR F O 1
ATOM 14967 N N . ALA F 1 25 ? 81.75330 19.97720 23.54405 1.000 39.42928 25 ALA F N 1
ATOM 14968 C CA . ALA F 1 25 ? 82.58816 19.42773 24.60599 1.000 43.80951 25 ALA F CA 1
ATOM 14969 C C . ALA F 1 25 ? 83.76476 18.63540 24.03927 1.000 44.76144 25 ALA F C 1
ATOM 14970 O O . ALA F 1 25 ? 84.87237 18.68889 24.58426 1.000 42.03768 25 ALA F O 1
ATOM 14977 N N . ALA F 1 26 ? 83.53560 17.88135 22.95949 1.000 42.55609 26 ALA F N 1
ATOM 14978 C CA . ALA F 1 26 ? 84.61671 17.12212 22.35499 1.000 41.51541 26 ALA F CA 1
ATOM 14979 C C . ALA F 1 26 ? 85.79328 18.03462 22.03360 1.000 40.35312 26 ALA F C 1
ATOM 14980 O O . ALA F 1 26 ? 86.94649 17.73994 22.36329 1.000 41.14065 26 ALA F O 1
ATOM 14987 N N . VAL F 1 27 ? 85.50218 19.15876 21.40389 1.000 39.96540 27 VAL F N 1
ATOM 14988 C CA . VAL F 1 27 ? 86.54490 20.10607 21.05583 1.000 43.60058 27 VAL F CA 1
ATOM 14989 C C . VAL F 1 27 ? 87.34174 20.48955 22.29431 1.000 46.40556 27 VAL F C 1
ATOM 14990 O O . VAL F 1 27 ? 88.58657 20.55016 22.26565 1.000 41.52805 27 VAL F O 1
ATOM 15003 N N . GLN F 1 28 ? 86.64058 20.69840 23.41203 1.000 42.82294 28 GLN F N 1
ATOM 15004 C CA . GLN F 1 28 ? 87.27681 21.10433 24.65940 1.000 45.53518 28 GLN F CA 1
ATOM 15005 C C . GLN F 1 28 ? 88.16897 20.04027 25.28555 1.000 47.23032 28 GLN F C 1
ATOM 15006 O O . GLN F 1 28 ? 88.90500 20.36357 26.23865 1.000 49.17925 28 GLN F O 1
ATOM 15020 N N . THR F 1 29 ? 88.12759 18.78931 24.81544 1.000 46.56710 29 THR F N 1
ATOM 15021 C CA . THR F 1 29 ? 89.07451 17.81900 25.35743 1.000 47.98588 29 THR F CA 1
ATOM 15022 C C . THR F 1 29 ? 90.49060 18.00858 24.79913 1.000 52.67700 29 THR F C 1
ATOM 15023 O O . THR F 1 29 ? 91.43299 17.43505 25.34506 1.000 51.46300 29 THR F O 1
ATOM 15034 N N . VAL F 1 30 ? 90.64419 18.76236 23.70005 1.000 48.05411 30 VAL F N 1
ATOM 15035 C CA . VAL F 1 30 ? 91.94229 18.98882 23.06871 1.000 52.96103 30 VAL F CA 1
ATOM 15036 C C . VAL F 1 30 ? 92.28111 20.47476 22.99776 1.000 51.21045 30 VAL F C 1
ATOM 15037 O O . VAL F 1 30 ? 93.39214 20.89561 23.35236 1.000 51.19126 30 VAL F O 1
ATOM 15050 N N . VAL F 1 31 ? 91.34893 21.28215 22.51320 1.000 46.59319 31 VAL F N 1
ATOM 15051 C CA . VAL F 1 31 ? 91.55993 22.71208 22.31860 1.000 51.31553 31 VAL F CA 1
ATOM 15052 C C . VAL F 1 31 ? 91.08781 23.44030 23.57373 1.000 55.63655 31 VAL F C 1
ATOM 15053 O O . VAL F 1 31 ? 89.91196 23.30890 23.93966 1.000 57.97522 31 VAL F O 1
ATOM 15066 N N . PRO F 1 32 ? 91.95016 24.19696 24.25587 1.000 64.33013 32 PRO F N 1
ATOM 15067 C CA . PRO F 1 32 ? 91.57289 24.81639 25.53350 1.000 68.50496 32 PRO F CA 1
ATOM 15068 C C . PRO F 1 32 ? 90.73871 26.08924 25.36963 1.000 73.32322 32 PRO F C 1
ATOM 15069 O O . PRO F 1 32 ? 91.05617 27.14427 25.93058 1.000 72.17378 32 PRO F O 1
ATOM 15080 N N . ALA F 1 33 ? 89.67641 25.98946 24.61749 1.000 64.35228 33 ALA F N 1
ATOM 15081 C CA . ALA F 1 33 ? 88.87982 27.17966 24.35932 1.000 63.44676 33 ALA F CA 1
ATOM 15082 C C . ALA F 1 33 ? 87.63399 27.20584 25.23549 1.000 60.19044 33 ALA F C 1
ATOM 15083 O O . ALA F 1 33 ? 87.06121 26.15435 25.54532 1.000 63.38000 33 ALA F O 1
ATOM 15090 N N . PRO F 1 34 ? 87.18211 28.39307 25.63335 1.000 66.82200 34 PRO F N 1
ATOM 15091 C CA . PRO F 1 34 ? 85.89485 28.48068 26.31347 1.000 68.72828 34 PRO F CA 1
ATOM 15092 C C . PRO F 1 34 ? 84.79306 28.04514 25.37346 1.000 63.39020 34 PRO F C 1
ATOM 15093 O O . PRO F 1 34 ? 84.87212 28.27400 24.14992 1.000 61.06954 34 PRO F O 1
ATOM 15104 N N . PRO F 1 35 ? 83.74340 27.41978 25.89821 1.000 60.93609 35 PRO F N 1
ATOM 15105 C CA . PRO F 1 35 ? 82.61081 27.10029 25.01522 1.000 58.90723 35 PRO F CA 1
ATOM 15106 C C . PRO F 1 35 ? 82.19803 28.28915 24.15576 1.000 59.39196 35 PRO F C 1
ATOM 15107 O O . PRO F 1 35 ? 81.85089 28.11487 22.97396 1.000 55.30805 35 PRO F O 1
ATOM 15118 N N . GLU F 1 36 ? 82.27050 29.50715 24.69713 1.000 60.23166 36 GLU F N 1
ATOM 15119 C CA . GLU F 1 36 ? 81.84533 30.67846 23.93844 1.000 60.22829 36 GLU F CA 1
ATOM 15120 C C . GLU F 1 36 ? 82.64516 30.88465 22.65729 1.000 58.57610 36 GLU F C 1
ATOM 15121 O O . GLU F 1 36 ? 82.18146 31.60498 21.77136 1.000 61.24865 36 GLU F O 1
ATOM 15133 N N . ALA F 1 37 ? 83.82408 30.29694 22.52345 1.000 59.17490 37 ALA F N 1
ATOM 15134 C CA . ALA F 1 37 ? 84.62160 30.48721 21.31230 1.000 57.55384 37 ALA F CA 1
ATOM 15135 C C . ALA F 1 37 ? 84.37946 29.40162 20.27208 1.000 50.85203 37 ALA F C 1
ATOM 15136 O O . ALA F 1 37 ? 85.02626 29.39736 19.21774 1.000 46.17853 37 ALA F O 1
ATOM 15143 N N . ILE F 1 38 ? 83.47218 28.48170 20.55435 1.000 42.36411 38 ILE F N 1
ATOM 15144 C CA . ILE F 1 38 ? 83.29802 27.27495 19.76543 1.000 42.86269 38 ILE F CA 1
ATOM 15145 C C . ILE F 1 38 ? 81.92351 27.33800 19.13646 1.000 43.75674 38 ILE F C 1
ATOM 15146 O O . ILE F 1 38 ? 80.91732 27.45369 19.85273 1.000 42.34169 38 ILE F O 1
ATOM 15162 N N . THR F 1 39 ? 81.86841 27.27248 17.80975 1.000 40.13999 39 THR F N 1
ATOM 15163 C CA . THR F 1 39 ? 80.60074 27.31789 17.08195 1.000 37.47421 39 THR F CA 1
ATOM 15164 C C . THR F 1 39 ? 80.32623 25.95335 16.48722 1.000 38.92750 39 THR F C 1
ATOM 15165 O O . THR F 1 39 ? 81.25548 25.28796 16.01221 1.000 34.23591 39 THR F O 1
ATOM 15176 N N . VAL F 1 40 ? 79.05246 25.54345 16.50848 1.000 33.41405 40 VAL F N 1
ATOM 15177 C CA . VAL F 1 40 ? 78.60343 24.33480 15.81251 1.000 34.15712 40 VAL F CA 1
ATOM 15178 C C . VAL F 1 40 ? 77.50312 24.72540 14.84676 1.000 34.85327 40 VAL F C 1
ATOM 15179 O O . VAL F 1 40 ? 76.50657 25.32426 15.25642 1.000 35.50065 40 VAL F O 1
ATOM 15192 N N . MET F 1 41 ? 77.68735 24.37058 13.57947 1.000 31.71956 41 MET F N 1
ATOM 15193 C CA . MET F 1 41 ? 76.70984 24.60859 12.52582 1.000 34.07118 41 MET F CA 1
ATOM 15194 C C . MET F 1 41 ? 76.29482 23.25304 11.98840 1.000 38.54512 41 MET F C 1
ATOM 15195 O O . MET F 1 41 ? 77.14765 22.41470 11.69602 1.000 33.07712 41 MET F O 1
ATOM 15209 N N . MET F 1 42 ? 74.99184 23.03710 11.85674 1.000 33.13773 42 MET F N 1
ATOM 15210 C CA . MET F 1 42 ? 74.47615 21.79573 11.31723 1.000 37.12270 42 MET F CA 1
ATOM 15211 C C . MET F 1 42 ? 73.85701 22.03454 9.94929 1.000 40.94043 42 MET F C 1
ATOM 15212 O O . MET F 1 42 ? 73.09940 22.98003 9.76357 1.000 41.90539 42 MET F O 1
ATOM 15226 N N . HIS F 1 43 ? 74.21294 21.19710 8.99325 1.000 38.16363 43 HIS F N 1
ATOM 15227 C CA . HIS F 1 43 ? 73.63769 21.23366 7.65893 1.000 40.58381 43 HIS F CA 1
ATOM 15228 C C . HIS F 1 43 ? 72.81939 19.95367 7.46964 1.000 44.25724 43 HIS F C 1
ATOM 15229 O O . HIS F 1 43 ? 73.35825 18.84320 7.50819 1.000 41.60776 43 HIS F O 1
ATOM 15243 N N . GLU F 1 44 ? 71.53315 20.11111 7.26022 1.000 42.49085 44 GLU F N 1
ATOM 15244 C CA . GLU F 1 44 ? 70.57956 19.00964 7.18793 1.000 42.64649 44 GLU F CA 1
ATOM 15245 C C . GLU F 1 44 ? 70.27121 18.74693 5.72301 1.000 40.89573 44 GLU F C 1
ATOM 15246 O O . GLU F 1 44 ? 70.01288 19.68257 4.95958 1.000 36.81938 44 GLU F O 1
ATOM 15258 N N . MET F 1 45 ? 70.30897 17.48431 5.31505 1.000 43.45754 45 MET F N 1
ATOM 15259 C CA . MET F 1 45 ? 70.05377 17.14019 3.91874 1.000 42.60493 45 MET F CA 1
ATOM 15260 C C . MET F 1 45 ? 68.80561 16.28485 3.80942 1.000 45.64063 45 MET F C 1
ATOM 15261 O O . MET F 1 45 ? 68.63046 15.34343 4.58776 1.000 44.17893 45 MET F O 1
ATOM 15275 N N . GLN F 1 46 ? 67.93343 16.62591 2.85327 1.000 43.99686 46 GLN F N 1
ATOM 15276 C CA . GLN F 1 46 ? 66.86674 15.71646 2.44279 1.000 43.37908 46 GLN F CA 1
ATOM 15277 C C . GLN F 1 46 ? 67.49869 14.52486 1.73930 1.000 44.76568 46 GLN F C 1
ATOM 15278 O O . GLN F 1 46 ? 68.61478 14.62317 1.20783 1.000 36.50247 46 GLN F O 1
ATOM 15292 N N . ALA F 1 47 ? 66.74940 13.40615 1.69874 1.000 41.52379 47 ALA F N 1
ATOM 15293 C CA . ALA F 1 47 ? 67.26114 12.18028 1.08911 1.000 42.54982 47 ALA F CA 1
ATOM 15294 C C . ALA F 1 47 ? 67.74365 12.43411 -0.33377 1.000 43.26607 47 ALA F C 1
ATOM 15295 O O . ALA F 1 47 ? 68.76055 11.88201 -0.77248 1.000 44.75469 47 ALA F O 1
ATOM 15302 N N . ALA F 1 48 ? 66.99960 13.25427 -1.09119 1.000 42.18828 48 ALA F N 1
ATOM 15303 C CA . ALA F 1 48 ? 67.40747 13.51904 -2.46789 1.000 47.59143 48 ALA F CA 1
ATOM 15304 C C . ALA F 1 48 ? 68.67475 14.35817 -2.54858 1.000 40.78248 48 ALA F C 1
ATOM 15305 O O . ALA F 1 48 ? 69.26947 14.44562 -3.63820 1.000 38.20824 48 ALA F O 1
ATOM 15312 N N . ASP F 1 49 ? 69.13100 14.96543 -1.44392 1.000 37.73266 49 ASP F N 1
ATOM 15313 C CA . ASP F 1 49 ? 70.31728 15.79364 -1.52209 1.000 43.31727 49 ASP F CA 1
ATOM 15314 C C . ASP F 1 49 ? 71.57293 15.04405 -1.12337 1.000 40.32828 49 ASP F C 1
ATOM 15315 O O . ASP F 1 49 ? 72.63029 15.66341 -1.02838 1.000 40.32745 49 ASP F O 1
ATOM 15324 N N . TYR F 1 50 ? 71.47743 13.72543 -0.88010 1.000 37.33161 50 TYR F N 1
ATOM 15325 C CA . TYR F 1 50 ? 72.57956 12.96395 -0.30211 1.000 42.34398 50 TYR F CA 1
ATOM 15326 C C . TYR F 1 50 ? 72.71822 11.62826 -0.98947 1.000 43.18589 50 TYR F C 1
ATOM 15327 O O . TYR F 1 50 ? 71.72671 10.95337 -1.24857 1.000 42.96482 50 TYR F O 1
ATOM 15345 N N . MET F 1 51 ? 73.95255 11.22538 -1.21855 1.000 37.45012 51 MET F N 1
ATOM 15346 C CA . MET F 1 51 ? 74.25723 10.01705 -1.96434 1.000 40.72276 51 MET F CA 1
ATOM 15347 C C . MET F 1 51 ? 75.62213 9.51355 -1.51096 1.000 46.33269 51 MET F C 1
ATOM 15348 O O . MET F 1 51 ? 76.56749 10.30535 -1.41092 1.000 38.60294 51 MET F O 1
ATOM 15362 N N . ARG F 1 52 ? 75.69034 8.21797 -1.18330 1.000 49.43495 52 ARG F N 1
ATOM 15363 C CA . ARG F 1 52 ? 76.93998 7.51560 -0.88266 1.000 48.43716 52 ARG F CA 1
ATOM 15364 C C . ARG F 1 52 ? 76.84379 6.18151 -1.61178 1.000 55.76691 52 ARG F C 1
ATOM 15365 O O . ARG F 1 52 ? 76.07859 5.30057 -1.20969 1.000 58.39470 52 ARG F O 1
ATOM 15386 N N . GLY F 1 53 ? 77.60987 6.03931 -2.68301 1.000 64.35103 53 GLY F N 1
ATOM 15387 C CA . GLY F 1 53 ? 77.61948 4.82920 -3.47361 1.000 69.02794 53 GLY F CA 1
ATOM 15388 C C . GLY F 1 53 ? 76.72228 4.86181 -4.68857 1.000 74.09541 53 GLY F C 1
ATOM 15389 O O . GLY F 1 53 ? 76.31957 3.79267 -5.16440 1.000 84.36521 53 GLY F O 1
ATOM 15393 N N . ALA F 1 54 ? 76.40127 6.05841 -5.20197 1.000 68.16763 54 ALA F N 1
ATOM 15394 C CA . ALA F 1 54 ? 75.35499 6.26719 -6.21543 1.000 72.99003 54 ALA F CA 1
ATOM 15395 C C . ALA F 1 54 ? 73.96388 5.88268 -5.69304 1.000 72.60594 54 ALA F C 1
ATOM 15396 O O . ALA F 1 54 ? 72.99141 5.98634 -6.43857 1.000 66.38401 54 ALA F O 1
ATOM 15403 N N . THR F 1 55 ? 73.88542 5.48844 -4.40577 1.000 68.86191 55 THR F N 1
ATOM 15404 C CA . THR F 1 55 ? 72.63953 5.09416 -3.74181 1.000 75.64247 55 THR F CA 1
ATOM 15405 C C . THR F 1 55 ? 72.32443 6.03661 -2.57906 1.000 75.32167 55 THR F C 1
ATOM 15406 O O . THR F 1 55 ? 73.23398 6.61572 -1.96920 1.000 62.72584 55 THR F O 1
ATOM 15417 N N . ARG F 1 56 ? 71.02629 6.16722 -2.24829 1.000 88.78311 56 ARG F N 1
ATOM 15418 C CA . ARG F 1 56 ? 70.66517 6.97760 -1.09789 1.000 85.88916 56 ARG F CA 1
ATOM 15419 C C . ARG F 1 56 ? 70.88672 6.20881 0.20406 1.000 87.81084 56 ARG F C 1
ATOM 15420 O O . ARG F 1 56 ? 71.09505 4.98787 0.21980 1.000 87.35968 56 ARG F O 1
ATOM 15441 N N . ARG F 1 57 ? 70.75831 6.93908 1.30936 1.000 81.50713 57 ARG F N 1
ATOM 15442 C CA . ARG F 1 57 ? 70.83907 6.38256 2.64729 1.000 81.52341 57 ARG F CA 1
ATOM 15443 C C . ARG F 1 57 ? 69.58873 6.74262 3.44058 1.000 84.82680 57 ARG F C 1
ATOM 15444 O O . ARG F 1 57 ? 68.99078 7.81757 3.25769 1.000 74.64968 57 ARG F O 1
ATOM 15465 N N . THR F 1 58 ? 69.21139 5.81704 4.34024 1.000 84.09035 58 THR F N 1
ATOM 15466 C CA . THR F 1 58 ? 68.18324 6.01286 5.36058 1.000 87.67260 58 THR F CA 1
ATOM 15467 C C . THR F 1 58 ? 68.84188 6.45450 6.65903 1.000 83.18891 58 THR F C 1
ATOM 15468 O O . THR F 1 58 ? 69.80882 5.81502 7.10163 1.000 84.47240 58 THR F O 1
ATOM 15479 N N . PRO F 1 59 ? 68.37108 7.52607 7.29598 1.000 74.03618 59 PRO F N 1
ATOM 15480 C CA . PRO F 1 59 ? 68.99015 7.94262 8.56466 1.000 78.82108 59 PRO F CA 1
ATOM 15481 C C . PRO F 1 59 ? 68.77556 6.92710 9.68624 1.000 81.03614 59 PRO F C 1
ATOM 15482 O O . PRO F 1 59 ? 67.71667 6.29597 9.80620 1.000 77.09975 59 PRO F O 1
ATOM 15493 N N . ALA F 1 60 ? 69.80694 6.77989 10.50178 1.000 107.53805 60 ALA F N 1
ATOM 15494 C CA . ALA F 1 60 ? 69.72347 6.00102 11.72603 1.000 95.92810 60 ALA F CA 1
ATOM 15495 C C . ALA F 1 60 ? 68.83060 6.72855 12.72561 1.000 92.73601 60 ALA F C 1
ATOM 15496 O O . ALA F 1 60 ? 69.14972 7.86203 13.11430 1.000 89.62164 60 ALA F O 1
ATOM 15503 N N . PRO F 1 61 ? 67.71327 6.13765 13.15898 1.000 78.47970 61 PRO F N 1
ATOM 15504 C CA . PRO F 1 61 ? 66.86802 6.80977 14.16506 1.000 73.89569 61 PRO F CA 1
ATOM 15505 C C . PRO F 1 61 ? 67.65567 7.10386 15.43664 1.000 65.49820 61 PRO F C 1
ATOM 15506 O O . PRO F 1 61 ? 68.45955 6.28514 15.89328 1.000 58.64204 61 PRO F O 1
ATOM 15517 N N . ALA F 1 62 ? 67.42812 8.29039 16.00519 1.000 52.98062 62 ALA F N 1
ATOM 15518 C CA . ALA F 1 62 ? 68.34353 8.79162 17.02143 1.000 50.53618 62 ALA F CA 1
ATOM 15519 C C . ALA F 1 62 ? 68.36237 7.88356 18.24494 1.000 50.99504 62 ALA F C 1
ATOM 15520 O O . ALA F 1 62 ? 67.37333 7.24886 18.58954 1.000 45.03325 62 ALA F O 1
ATOM 15527 N N . LEU F 1 63 ? 69.49209 7.85301 18.92571 1.000 49.55696 63 LEU F N 1
ATOM 15528 C CA . LEU F 1 63 ? 69.52833 7.23065 20.24057 1.000 48.13356 63 LEU F CA 1
ATOM 15529 C C . LEU F 1 63 ? 68.78903 8.11818 21.24443 1.000 46.61864 63 LEU F C 1
ATOM 15530 O O . LEU F 1 63 ? 68.78332 9.35103 21.12575 1.000 44.11000 63 LEU F O 1
ATOM 15546 N N . PRO F 1 64 ? 68.19409 7.53552 22.27257 1.000 49.12335 64 PRO F N 1
ATOM 15547 C CA . PRO F 1 64 ? 67.70793 8.36637 23.37672 1.000 52.01451 64 PRO F CA 1
ATOM 15548 C C . PRO F 1 64 ? 68.88664 8.87202 24.19626 1.000 47.02624 64 PRO F C 1
ATOM 15549 O O . PRO F 1 64 ? 70.02368 8.40780 24.07471 1.000 48.35592 64 PRO F O 1
ATOM 15560 N N . ASP F 1 65 ? 68.61609 9.90577 24.97604 1.000 46.76204 65 ASP F N 1
ATOM 15561 C CA . ASP F 1 65 ? 69.57435 10.45496 25.92495 1.000 54.41581 65 ASP F CA 1
ATOM 15562 C C . ASP F 1 65 ? 69.96572 9.40279 26.94840 1.000 46.92769 65 ASP F C 1
ATOM 15563 O O . ASP F 1 65 ? 69.15626 9.06565 27.80333 1.000 45.19306 65 ASP F O 1
ATOM 15572 N N . ALA F 1 66 ? 71.19721 8.88481 26.87639 1.000 44.51887 66 ALA F N 1
ATOM 15573 C CA . ALA F 1 66 ? 71.58922 7.80884 27.77591 1.000 47.42731 66 ALA F CA 1
ATOM 15574 C C . ALA F 1 66 ? 71.40800 8.20345 29.24135 1.000 48.37952 66 ALA F C 1
ATOM 15575 O O . ALA F 1 66 ? 70.97503 7.37346 30.04935 1.000 41.08473 66 ALA F O 1
ATOM 15582 N N . ALA F 1 67 ? 71.73291 9.45737 29.59774 1.000 42.03205 67 ALA F N 1
ATOM 15583 C CA . ALA F 1 67 ? 71.62909 9.88926 30.98557 1.000 45.43893 67 ALA F CA 1
ATOM 15584 C C . ALA F 1 67 ? 70.17916 9.91154 31.45402 1.000 43.93267 67 ALA F C 1
ATOM 15585 O O . ALA F 1 67 ? 69.88999 9.65927 32.63046 1.000 44.75798 67 ALA F O 1
ATOM 15592 N N . ALA F 1 68 ? 69.25690 10.27674 30.57965 1.000 44.37227 68 ALA F N 1
ATOM 15593 C CA . ALA F 1 68 ? 67.84187 10.19927 30.93687 1.000 41.69568 68 ALA F CA 1
ATOM 15594 C C . ALA F 1 68 ? 67.38693 8.75636 31.07956 1.000 42.87113 68 ALA F C 1
ATOM 15595 O O . ALA F 1 68 ? 66.56236 8.43248 31.95128 1.000 47.44227 68 ALA F O 1
ATOM 15602 N N . THR F 1 69 ? 67.88306 7.87110 30.21283 1.000 42.66454 69 THR F N 1
ATOM 15603 C CA . THR F 1 69 ? 67.53398 6.45762 30.34834 1.000 44.59327 69 THR F CA 1
ATOM 15604 C C . THR F 1 69 ? 67.99594 5.93121 31.70003 1.000 46.53541 69 THR F C 1
ATOM 15605 O O . THR F 1 69 ? 67.23585 5.29316 32.44089 1.000 46.10183 69 THR F O 1
ATOM 15616 N N . VAL F 1 70 ? 69.25546 6.18578 32.04714 1.000 43.76264 70 VAL F N 1
ATOM 15617 C CA . VAL F 1 70 ? 69.75724 5.75074 33.35329 1.000 44.38998 70 VAL F CA 1
ATOM 15618 C C . VAL F 1 70 ? 68.89453 6.32070 34.46806 1.000 45.01728 70 VAL F C 1
ATOM 15619 O O . VAL F 1 70 ? 68.46104 5.59912 35.35814 1.000 46.27287 70 VAL F O 1
ATOM 15632 N N . ARG F 1 71 ? 68.62818 7.62590 34.44089 1.000 44.35056 71 ARG F N 1
ATOM 15633 C CA . ARG F 1 71 ? 67.85563 8.20296 35.53507 1.000 50.96631 71 ARG F CA 1
ATOM 15634 C C . ARG F 1 71 ? 66.49176 7.51713 35.65680 1.000 48.54940 71 ARG F C 1
ATOM 15635 O O . ARG F 1 71 ? 66.05141 7.18534 36.76676 1.000 47.98506 71 ARG F O 1
ATOM 15656 N N . ASP F 1 72 ? 65.84206 7.25767 34.52032 1.000 48.61311 72 ASP F N 1
ATOM 15657 C CA . ASP F 1 72 ? 64.51998 6.63286 34.52646 1.000 49.39486 72 ASP F CA 1
ATOM 15658 C C . ASP F 1 72 ? 64.57047 5.20167 35.04276 1.000 49.78256 72 ASP F C 1
ATOM 15659 O O . ASP F 1 72 ? 63.70348 4.77579 35.81688 1.000 51.43027 72 ASP F O 1
ATOM 15668 N N . PHE F 1 73 ? 65.59687 4.44535 34.65819 1.000 51.98274 73 PHE F N 1
ATOM 15669 C CA . PHE F 1 73 ? 65.74871 3.11050 35.23683 1.000 50.51626 73 PHE F CA 1
ATOM 15670 C C . PHE F 1 73 ? 65.91968 3.18263 36.74515 1.000 50.94060 73 PHE F C 1
ATOM 15671 O O . PHE F 1 73 ? 65.29902 2.40363 37.50097 1.000 52.59169 73 PHE F O 1
ATOM 15688 N N . LEU F 1 74 ? 66.75343 4.12154 37.20870 1.000 49.63959 74 LEU F N 1
ATOM 15689 C CA . LEU F 1 74 ? 67.03197 4.18807 38.64803 1.000 52.19833 74 LEU F CA 1
ATOM 15690 C C . LEU F 1 74 ? 65.79844 4.67227 39.42593 1.000 52.43877 74 LEU F C 1
ATOM 15691 O O . LEU F 1 74 ? 65.50145 4.15588 40.50245 1.000 53.62806 74 LEU F O 1
ATOM 15707 N N . ASP F 1 75 ? 65.09519 5.68661 38.90923 1.000 54.09863 75 ASP F N 1
ATOM 15708 C CA . ASP F 1 75 ? 63.81876 6.07159 39.49679 1.000 52.55050 75 ASP F CA 1
ATOM 15709 C C . ASP F 1 75 ? 62.88262 4.85583 39.59092 1.000 54.42346 75 ASP F C 1
ATOM 15710 O O . ASP F 1 75 ? 62.26796 4.59746 40.63229 1.000 55.94899 75 ASP F O 1
ATOM 15719 N N . THR F 1 76 ? 62.77120 4.10275 38.49914 1.000 54.40612 76 THR F N 1
ATOM 15720 C CA . THR F 1 76 ? 61.90242 2.94198 38.46477 1.000 56.40375 76 THR F CA 1
ATOM 15721 C C . THR F 1 76 ? 62.27896 1.94615 39.54207 1.000 57.33370 76 THR F C 1
ATOM 15722 O O . THR F 1 76 ? 61.41130 1.43154 40.27981 1.000 59.29401 76 THR F O 1
ATOM 15733 N N . MET F 1 77 ? 63.57870 1.67248 39.67086 1.000 56.10658 77 MET F N 1
ATOM 15734 C CA . MET F 1 77 ? 64.01932 0.75139 40.70561 1.000 57.02173 77 MET F CA 1
ATOM 15735 C C . MET F 1 77 ? 63.65448 1.27562 42.08386 1.000 57.66055 77 MET F C 1
ATOM 15736 O O . MET F 1 77 ? 63.33254 0.49718 42.98035 1.000 59.22925 77 MET F O 1
ATOM 15750 N N . GLU F 1 78 ? 63.74816 2.59004 42.29402 1.000 56.61154 78 GLU F N 1
ATOM 15751 C CA . GLU F 1 78 ? 63.40197 3.12276 43.60805 1.000 57.48739 78 GLU F CA 1
ATOM 15752 C C . GLU F 1 78 ? 61.91957 2.91904 43.89223 1.000 59.59223 78 GLU F C 1
ATOM 15753 O O . GLU F 1 78 ? 61.52670 2.76698 45.05875 1.000 61.01133 78 GLU F O 1
ATOM 15765 N N . ALA F 1 79 ? 61.09542 2.90082 42.83014 1.000 50.36835 79 ALA F N 1
ATOM 15766 C CA . ALA F 1 79 ? 59.66089 2.63586 42.96531 1.000 55.67821 79 ALA F CA 1
ATOM 15767 C C . ALA F 1 79 ? 59.37027 1.14651 43.05993 1.000 51.85655 79 ALA F C 1
ATOM 15768 O O . ALA F 1 79 ? 58.22598 0.76230 43.26534 1.000 55.56351 79 ALA F O 1
ATOM 15775 N N . ARG F 1 80 ? 60.39054 0.30523 42.90735 1.000 59.09583 80 ARG F N 1
ATOM 15776 C CA . ARG F 1 80 ? 60.29717 -1.12940 43.11597 1.000 57.46782 80 ARG F CA 1
ATOM 15777 C C . ARG F 1 80 ? 59.53518 -1.82617 42.01129 1.000 56.92723 80 ARG F C 1
ATOM 15778 O O . ARG F 1 80 ? 59.00489 -2.92628 42.22333 1.000 62.93176 80 ARG F O 1
ATOM 15799 N N . ASP F 1 81 ? 59.49403 -1.23054 40.82343 1.000 53.83923 81 ASP F N 1
ATOM 15800 C CA . ASP F 1 81 ? 58.69600 -1.75674 39.72012 1.000 57.58682 81 ASP F CA 1
ATOM 15801 C C . ASP F 1 81 ? 59.63101 -2.54334 38.80727 1.000 57.04767 81 ASP F C 1
ATOM 15802 O O . ASP F 1 81 ? 60.10927 -2.05934 37.78441 1.000 53.05193 81 ASP F O 1
ATOM 15811 N N . LEU F 1 82 ? 59.87226 -3.79723 39.19226 1.000 57.35111 82 LEU F N 1
ATOM 15812 C CA . LEU F 1 82 ? 60.88333 -4.60176 38.51744 1.000 59.71092 82 LEU F CA 1
ATOM 15813 C C . LEU F 1 82 ? 60.46613 -4.97693 37.10800 1.000 59.82454 82 LEU F C 1
ATOM 15814 O O . LEU F 1 82 ? 61.31724 -5.11504 36.22589 1.000 62.14650 82 LEU F O 1
ATOM 15830 N N . ASP F 1 83 ? 59.16790 -5.16995 36.89114 1.000 53.65453 83 ASP F N 1
ATOM 15831 C CA . ASP F 1 83 ? 58.66150 -5.43127 35.55389 1.000 58.98502 83 ASP F CA 1
ATOM 15832 C C . ASP F 1 83 ? 59.04543 -4.28744 34.62642 1.000 58.18698 83 ASP F C 1
ATOM 15833 O O . ASP F 1 83 ? 59.53146 -4.50437 33.51477 1.000 59.00628 83 ASP F O 1
ATOM 15842 N N . LYS F 1 84 ? 58.81095 -3.05296 35.07050 1.000 59.82531 84 LYS F N 1
ATOM 15843 C CA . LYS F 1 84 ? 59.16123 -1.89888 34.25163 1.000 59.06671 84 LYS F CA 1
ATOM 15844 C C . LYS F 1 84 ? 60.68167 -1.75529 34.14151 1.000 54.79239 84 LYS F C 1
ATOM 15845 O O . LYS F 1 84 ? 61.20950 -1.42499 33.07666 1.000 53.93340 84 LYS F O 1
ATOM 15864 N N . ALA F 1 85 ? 61.39467 -1.98792 35.23882 1.000 56.16673 85 ALA F N 1
ATOM 15865 C CA . ALA F 1 85 ? 62.84062 -1.81846 35.22325 1.000 51.64341 85 ALA F CA 1
ATOM 15866 C C . ALA F 1 85 ? 63.49528 -2.71569 34.18693 1.000 50.62664 85 ALA F C 1
ATOM 15867 O O . ALA F 1 85 ? 64.51087 -2.34163 33.58787 1.000 55.09031 85 ALA F O 1
ATOM 15874 N N . ARG F 1 86 ? 62.92675 -3.90105 33.95510 1.000 49.32047 86 ARG F N 1
ATOM 15875 C CA . ARG F 1 86 ? 63.57206 -4.83099 33.03200 1.000 53.03911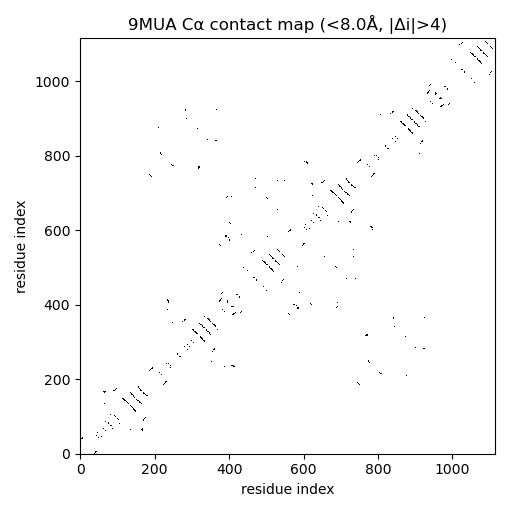 86 ARG F CA 1
ATOM 15876 C C . ARG F 1 86 ? 63.44228 -4.40274 31.58144 1.000 55.25151 86 ARG F C 1
ATOM 15877 O O . ARG F 1 86 ? 64.21340 -4.87392 30.74455 1.000 63.46818 86 ARG F O 1
ATOM 15898 N N . THR F 1 87 ? 62.50037 -3.52326 31.25804 1.000 54.92516 87 THR F N 1
ATOM 15899 C CA . THR F 1 87 ? 62.35653 -3.07442 29.87800 1.000 55.76360 87 THR F CA 1
ATOM 15900 C C . THR F 1 87 ? 63.47631 -2.13041 29.45597 1.000 54.87821 87 THR F C 1
ATOM 15901 O O . THR F 1 87 ? 63.56455 -1.80863 28.26101 1.000 53.36250 87 THR F O 1
ATOM 15912 N N . PHE F 1 88 ? 64.29134 -1.66768 30.41059 1.000 54.63338 88 PHE F N 1
ATOM 15913 C CA . PHE F 1 88 ? 65.44441 -0.83128 30.14918 1.000 54.05196 88 PHE F CA 1
ATOM 15914 C C . PHE F 1 88 ? 66.69846 -1.64042 29.82759 1.000 57.34528 88 PHE F C 1
ATOM 15915 O O . PHE F 1 88 ? 67.72903 -1.03982 29.45156 1.000 54.94767 88 PHE F O 1
ATOM 15932 N N . LEU F 1 89 ? 66.64829 -2.96892 29.98078 1.000 54.65273 89 LEU F N 1
ATOM 15933 C CA . LEU F 1 89 ? 67.84237 -3.76934 30.16764 1.000 54.63884 89 LEU F CA 1
ATOM 15934 C C . LEU F 1 89 ? 68.12628 -4.67191 28.98207 1.000 56.54034 89 LEU F C 1
ATOM 15935 O O . LEU F 1 89 ? 67.21859 -5.24699 28.40732 1.000 54.68395 89 LEU F O 1
ATOM 15951 N N . THR F 1 90 ? 69.39826 -4.82833 28.64200 1.000 53.28162 90 THR F N 1
ATOM 15952 C CA . THR F 1 90 ? 69.74825 -5.86786 27.68729 1.000 54.53808 90 THR F CA 1
ATOM 15953 C C . THR F 1 90 ? 69.46490 -7.22433 28.31941 1.000 58.58859 90 THR F C 1
ATOM 15954 O O . THR F 1 90 ? 69.40107 -7.35973 29.54036 1.000 57.05057 90 THR F O 1
ATOM 15965 N N . ASP F 1 91 ? 69.28422 -8.23628 27.47239 1.000 59.59952 91 ASP F N 1
ATOM 15966 C CA . ASP F 1 91 ? 69.08024 -9.58404 27.98906 1.000 63.56682 91 ASP F CA 1
ATOM 15967 C C . ASP F 1 91 ? 70.27466 -10.10997 28.78217 1.000 65.42400 91 ASP F C 1
ATOM 15968 O O . ASP F 1 91 ? 70.11355 -11.04349 29.58001 1.000 64.20912 91 ASP F O 1
ATOM 15977 N N . ASP F 1 92 ? 71.46912 -9.55012 28.57973 1.000 58.49453 92 ASP F N 1
ATOM 15978 C CA . ASP F 1 92 ? 72.65939 -10.00664 29.28615 1.000 58.85146 92 ASP F CA 1
ATOM 15979 C C . ASP F 1 92 ? 73.14507 -8.97201 30.28692 1.000 58.22342 92 ASP F C 1
ATOM 15980 O O . ASP F 1 92 ? 74.31321 -8.97181 30.65316 1.000 56.53487 92 ASP F O 1
ATOM 15989 N N . PHE F 1 93 ? 72.25220 -8.09604 30.73632 1.000 59.87015 93 PHE F N 1
ATOM 15990 C CA . PHE F 1 93 ? 72.59207 -7.07061 31.71630 1.000 57.21497 93 PHE F CA 1
ATOM 15991 C C . PHE F 1 93 ? 73.25173 -7.69091 32.93737 1.000 53.72097 93 PHE F C 1
ATOM 15992 O O . PHE F 1 93 ? 72.82742 -8.73592 33.42841 1.000 51.18506 93 PHE F O 1
ATOM 16009 N N . VAL F 1 94 ? 74.28835 -7.03225 33.43045 1.000 54.34762 94 VAL F N 1
ATOM 16010 C CA . VAL F 1 94 ? 75.05018 -7.53128 34.56798 1.000 56.11342 94 VAL F CA 1
ATOM 16011 C C . VAL F 1 94 ? 75.34870 -6.36791 35.50032 1.000 52.45814 94 VAL F C 1
ATOM 16012 O O . VAL F 1 94 ? 75.68141 -5.26128 35.06528 1.000 47.50651 94 VAL F O 1
ATOM 16025 N N . MET F 1 95 ? 75.21797 -6.63913 36.78825 1.000 51.19495 95 MET F N 1
ATOM 16026 C CA . MET F 1 95 ? 75.35714 -5.67258 37.85065 1.000 48.96072 95 MET F CA 1
ATOM 16027 C C . MET F 1 95 ? 76.54244 -6.09446 38.69258 1.000 50.03499 95 MET F C 1
ATOM 16028 O O . MET F 1 95 ? 76.72064 -7.29036 38.96052 1.000 50.42731 95 MET F O 1
ATOM 16042 N N . THR F 1 96 ? 77.32416 -5.12201 39.15276 1.000 47.01431 96 THR F N 1
ATOM 16043 C CA . THR F 1 96 ? 78.33397 -5.38268 40.16499 1.000 44.06937 96 THR F CA 1
ATOM 16044 C C . THR F 1 96 ? 78.19991 -4.33753 41.26389 1.000 44.88051 96 THR F C 1
ATOM 16045 O O . THR F 1 96 ? 78.23087 -3.13218 40.98807 1.000 46.02644 96 THR F O 1
ATOM 16056 N N . PHE F 1 97 ? 78.01799 -4.80201 42.50405 1.000 45.56890 97 PHE F N 1
ATOM 16057 C CA . PHE F 1 97 ? 77.82157 -3.93552 43.65490 1.000 46.99095 97 PHE F CA 1
ATOM 16058 C C . PHE F 1 97 ? 78.97185 -4.12253 44.62913 1.000 43.49167 97 PHE F C 1
ATOM 16059 O O . PHE F 1 97 ? 79.71276 -5.10074 44.52026 1.000 47.61459 97 PHE F O 1
ATOM 16076 N N . PRO F 1 98 ? 79.12566 -3.22938 45.61885 1.000 48.54070 98 PRO F N 1
ATOM 16077 C CA . PRO F 1 98 ? 80.21429 -3.39423 46.59818 1.000 47.00749 98 PRO F CA 1
ATOM 16078 C C . PRO F 1 98 ? 80.37291 -4.82629 47.06189 1.000 51.64687 98 PRO F C 1
ATOM 16079 O O . PRO F 1 98 ? 79.38562 -5.53497 47.27294 1.000 47.39071 98 PRO F O 1
ATOM 16090 N N . THR F 1 99 ? 81.61685 -5.25405 47.19677 1.000 41.91838 99 THR F N 1
ATOM 16091 C CA . THR F 1 99 ? 82.14221 -6.59373 47.52624 1.000 50.63367 99 THR F CA 1
ATOM 16092 C C . THR F 1 99 ? 82.34485 -7.39502 46.23828 1.000 52.05357 99 THR F C 1
ATOM 16093 O O . THR F 1 99 ? 82.74653 -8.54156 46.32058 1.000 51.52768 99 THR F O 1
ATOM 16104 N N . GLY F 1 100 ? 82.07162 -6.82554 45.06096 1.000 51.09479 100 GLY F N 1
ATOM 16105 C CA . GLY F 1 100 ? 82.17527 -7.59061 43.83969 1.000 53.09092 100 GLY F CA 1
ATOM 16106 C C . GLY F 1 100 ? 81.00251 -8.49996 43.58438 1.000 54.74519 100 GLY F C 1
ATOM 16107 O O . GLY F 1 100 ? 81.09425 -9.39713 42.73682 1.000 60.31290 100 GLY F O 1
ATOM 16111 N N . ARG F 1 101 ? 79.90739 -8.31352 44.30977 1.000 51.15958 101 ARG F N 1
ATOM 16112 C CA . ARG F 1 101 ? 78.67817 -9.06542 44.12512 1.000 51.28472 101 ARG F CA 1
ATOM 16113 C C . ARG F 1 101 ? 78.19712 -8.89279 42.69696 1.000 48.54994 101 ARG F C 1
ATOM 16114 O O . ARG F 1 101 ? 77.81248 -7.79608 42.28671 1.000 46.31232 101 ARG F O 1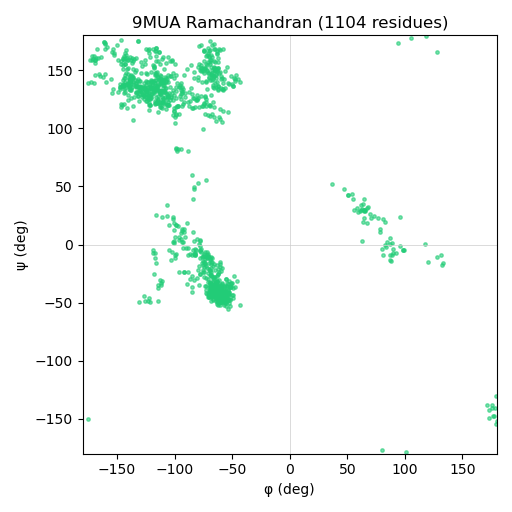
ATOM 16135 N N . ARG F 1 102 ? 78.18585 -9.97027 41.93554 1.000 51.50770 102 ARG F N 1
ATOM 16136 C CA . ARG F 1 102 ? 77.89652 -9.94281 40.51119 1.000 48.67727 102 ARG F CA 1
ATOM 16137 C C . ARG F 1 102 ? 76.53651 -10.57693 40.28462 1.000 55.29753 102 ARG F C 1
ATOM 16138 O O . ARG F 1 102 ? 76.32474 -11.73553 40.64057 1.000 52.88404 102 ARG F O 1
ATOM 16159 N N . MET F 1 103 ? 75.63045 -9.82566 39.66806 1.000 51.35953 103 MET F N 1
ATOM 16160 C CA . MET F 1 103 ? 74.23434 -10.21306 39.61802 1.000 52.46062 103 MET F CA 1
ATOM 16161 C C . MET F 1 103 ? 73.63611 -9.93706 38.25209 1.000 54.81273 103 MET F C 1
ATOM 16162 O O . MET F 1 103 ? 73.96291 -8.93320 37.60847 1.000 53.27584 103 MET F O 1
ATOM 16176 N N . THR F 1 104 ? 72.76104 -10.85024 37.82088 1.000 57.00868 104 THR F N 1
ATOM 16177 C CA . THR F 1 104 ? 72.04076 -10.71908 36.56547 1.000 58.99033 104 THR F CA 1
ATOM 16178 C C . THR F 1 104 ? 70.54555 -10.59362 36.72994 1.000 55.32352 104 THR F C 1
ATOM 16179 O O . THR F 1 104 ? 69.87803 -10.20929 35.77054 1.000 59.31281 104 THR F O 1
ATOM 16190 N N . ASP F 1 105 ? 69.99698 -10.91758 37.89247 1.000 60.70775 105 ASP F N 1
ATOM 16191 C CA . ASP F 1 105 ? 68.56016 -10.84401 38.13589 1.000 61.63811 105 ASP F CA 1
ATOM 16192 C C . ASP F 1 105 ? 68.29508 -9.70626 39.11043 1.000 60.50949 105 ASP F C 1
ATOM 16193 O O . ASP F 1 105 ? 68.90582 -9.63816 40.18721 1.000 58.31417 105 ASP F O 1
ATOM 16202 N N . LEU F 1 106 ? 67.39687 -8.80556 38.73102 1.000 53.40291 106 LEU F N 1
ATOM 16203 C CA . LEU F 1 106 ? 67.05439 -7.71063 39.62747 1.000 51.76174 106 LEU F CA 1
ATOM 16204 C C . LEU F 1 106 ? 66.57208 -8.23454 40.97925 1.000 55.25271 106 LEU F C 1
ATOM 16205 O O . LEU F 1 106 ? 66.83319 -7.61623 42.00945 1.000 52.31723 106 LEU F O 1
ATOM 16221 N N . SER F 1 107 ? 65.85569 -9.35958 40.99811 1.000 56.31812 107 SER F N 1
ATOM 16222 C CA . SER F 1 107 ? 65.35086 -9.88139 42.27017 1.000 61.34803 107 SER F CA 1
ATOM 16223 C C . SER F 1 107 ? 66.49780 -10.34116 43.15961 1.000 62.54027 107 SER F C 1
ATOM 16224 O O . SER F 1 107 ? 66.39301 -10.28736 44.39001 1.000 58.17220 107 SER F O 1
ATOM 16232 N N . ASP F 1 108 ? 67.61303 -10.75616 42.55919 1.000 53.87248 108 ASP F N 1
ATOM 16233 C CA . ASP F 1 108 ? 68.80593 -11.08179 43.33790 1.000 58.97850 108 ASP F CA 1
ATOM 16234 C C . ASP F 1 108 ? 69.27208 -9.86148 44.13287 1.000 51.09774 108 ASP F C 1
ATOM 16235 O O . ASP F 1 108 ? 69.49577 -9.93351 45.34394 1.000 52.40626 108 ASP F O 1
ATOM 16244 N N . LEU F 1 109 ? 69.34531 -8.71020 43.48105 1.000 56.05281 109 LEU F N 1
ATOM 16245 C CA . LEU F 1 109 ? 69.79858 -7.49587 44.15049 1.000 58.36111 109 LEU F CA 1
ATOM 16246 C C . LEU F 1 109 ? 68.86675 -7.10176 45.27997 1.000 54.52412 109 LEU F C 1
ATOM 16247 O O . LEU F 1 109 ? 69.32095 -6.71706 46.36518 1.000 56.00119 109 LEU F O 1
ATOM 16263 N N . VAL F 1 110 ? 67.56365 -7.20918 45.06261 1.000 56.78496 110 VAL F N 1
ATOM 16264 C CA . VAL F 1 110 ? 66.61261 -6.91640 46.13453 1.000 58.13111 110 VAL F CA 1
ATOM 16265 C C . VAL F 1 110 ? 66.90169 -7.76005 47.37309 1.000 55.61179 110 VAL F C 1
ATOM 16266 O O . VAL F 1 110 ? 66.97294 -7.23863 48.49599 1.000 57.30205 110 VAL F O 1
ATOM 16279 N N . GLU F 1 111 ? 66.99164 -9.08627 47.20796 1.000 53.72251 111 GLU F N 1
ATOM 16280 C CA . GLU F 1 111 ? 67.26946 -9.93499 48.36647 1.000 52.96476 111 GLU F CA 1
ATOM 16281 C C . GLU F 1 111 ? 68.56865 -9.50694 49.04773 1.000 55.71741 111 GLU F C 1
ATOM 16282 O O . GLU F 1 111 ? 68.59716 -9.23499 50.24873 1.000 54.50965 111 GLU F O 1
ATOM 16294 N N . TRP F 1 112 ? 69.63519 -9.36961 48.26412 1.000 51.94530 112 TRP F N 1
ATOM 16295 C CA . TRP F 1 112 ? 70.96226 -9.09013 48.80977 1.000 52.86396 112 TRP F CA 1
ATOM 16296 C C . TRP F 1 112 ? 70.99186 -7.78373 49.59028 1.000 54.38205 112 TRP F C 1
ATOM 16297 O O . TRP F 1 112 ? 71.62824 -7.69734 50.64831 1.000 54.94696 112 TRP F O 1
ATOM 16318 N N . SER F 1 113 ? 70.31259 -6.75132 49.09257 1.000 51.38238 113 SER F N 1
ATOM 16319 C CA . SER F 1 113 ? 70.36704 -5.45335 49.76608 1.000 52.53896 113 SER F CA 1
ATOM 16320 C C . SER F 1 113 ? 69.47165 -5.40191 50.99845 1.000 58.26454 113 SER F C 1
ATOM 16321 O O . SER F 1 113 ? 69.72396 -4.60962 51.91896 1.000 53.01042 113 SER F O 1
ATOM 16329 N N . ALA F 1 114 ? 68.42054 -6.22327 51.03100 1.000 58.60480 114 ALA F N 1
ATOM 16330 C CA . ALA F 1 114 ? 67.47528 -6.16254 52.14491 1.000 61.88242 114 ALA F CA 1
ATOM 16331 C C . ALA F 1 114 ? 68.20398 -6.30443 53.47206 1.000 63.57003 114 ALA F C 1
ATOM 16332 O O . ALA F 1 114 ? 67.89591 -5.59412 54.43551 1.000 61.37633 114 ALA F O 1
ATOM 16339 N N . THR F 1 115 ? 69.21443 -7.18480 53.51841 1.000 76.76039 115 THR F N 1
ATOM 16340 C CA . THR F 1 115 ? 70.02760 -7.34948 54.71872 1.000 76.68870 115 THR F CA 1
ATOM 16341 C C . THR F 1 115 ? 70.79857 -6.08233 55.06075 1.000 74.71106 115 THR F C 1
ATOM 16342 O O . THR F 1 115 ? 71.12011 -5.84525 56.22838 1.000 74.16261 115 THR F O 1
ATOM 16353 N N . ARG F 1 116 ? 71.09852 -5.25424 54.06317 1.000 66.71942 116 ARG F N 1
ATOM 16354 C CA . ARG F 1 116 ? 72.11758 -4.21662 54.21173 1.000 59.39823 116 ARG F CA 1
ATOM 16355 C C . ARG F 1 116 ? 71.58150 -2.87749 54.68484 1.000 59.73402 116 ARG F C 1
ATOM 16356 O O . ARG F 1 116 ? 72.35593 -2.09814 55.26137 1.000 49.39062 116 ARG F O 1
ATOM 16377 N N . TYR F 1 117 ? 70.29194 -2.59968 54.45445 1.000 50.07164 117 TYR F N 1
ATOM 16378 C CA . TYR F 1 117 ? 69.64268 -1.36897 54.90904 1.000 54.25127 117 TYR F CA 1
ATOM 16379 C C . TYR F 1 117 ? 68.14382 -1.49353 54.66522 1.000 52.52121 117 TYR F C 1
ATOM 16380 O O . TYR F 1 117 ? 67.70089 -2.33121 53.87414 1.000 52.37067 117 TYR F O 1
ATOM 16398 N N . ARG F 1 118 ? 67.35868 -0.67429 55.37230 1.000 48.68293 118 ARG F N 1
ATOM 16399 C CA . ARG F 1 118 ? 65.91093 -0.75737 55.16947 1.000 58.99685 118 ARG F CA 1
ATOM 16400 C C . ARG F 1 118 ? 65.56179 -0.22514 53.78395 1.000 57.08554 118 ARG F C 1
ATOM 16401 O O . ARG F 1 118 ? 64.77586 -0.84827 53.05883 1.000 50.97574 118 ARG F O 1
ATOM 16422 N N . PHE F 1 119 ? 66.18520 0.89745 53.39156 1.000 51.12973 119 PHE F N 1
ATOM 16423 C CA . PHE F 1 119 ? 65.97224 1.56087 52.10883 1.000 47.88954 119 PHE F CA 1
ATOM 16424 C C . PHE F 1 119 ? 67.03545 2.64154 51.94195 1.000 48.45122 119 PHE F C 1
ATOM 16425 O O . PHE F 1 119 ? 67.64919 3.08050 52.91165 1.000 47.99370 119 PHE F O 1
ATOM 16442 N N . VAL F 1 120 ? 67.20936 3.08733 50.70054 1.000 45.06739 120 VAL F N 1
ATOM 16443 C CA . VAL F 1 120 ? 67.99244 4.26078 50.37273 1.000 47.94558 120 VAL F CA 1
ATOM 16444 C C . VAL F 1 120 ? 67.28622 4.98336 49.24332 1.000 50.04589 120 VAL F C 1
ATOM 16445 O O . VAL F 1 120 ? 66.67356 4.36253 48.37639 1.000 53.97640 120 VAL F O 1
ATOM 16458 N N . THR F 1 121 ? 67.39942 6.29844 49.22827 1.000 53.53707 121 THR F N 1
ATOM 16459 C CA . THR F 1 121 ? 66.91711 7.10433 48.10674 1.000 48.62538 121 THR F CA 1
ATOM 16460 C C . THR F 1 121 ? 68.04455 8.04561 47.69447 1.000 52.74767 121 THR F C 1
ATOM 16461 O O . THR F 1 121 ? 68.75699 8.61117 48.53731 1.000 49.26708 121 THR F O 1
ATOM 16472 N N . LYS F 1 122 ? 68.24320 8.12901 46.38936 1.000 46.72309 122 LYS F N 1
ATOM 16473 C CA . LYS F 1 122 ? 69.37208 8.82053 45.79430 1.000 52.79006 122 LYS F CA 1
ATOM 16474 C C . LYS F 1 122 ? 69.07305 10.29597 45.63350 1.000 52.73598 122 LYS F C 1
ATOM 16475 O O . LYS F 1 122 ? 67.99773 10.67587 45.20092 1.000 48.28526 122 LYS F O 1
ATOM 16494 N N . THR F 1 123 ? 70.03973 11.11722 46.00765 1.000 47.83487 123 THR F N 1
ATOM 16495 C CA . THR F 1 123 ? 70.11930 12.50813 45.60336 1.000 49.16232 123 THR F CA 1
ATOM 16496 C C . THR F 1 123 ? 71.29629 12.62404 44.64648 1.000 47.90335 123 THR F C 1
ATOM 16497 O O . THR F 1 123 ? 72.39761 12.17929 44.96971 1.000 50.59814 123 THR F O 1
ATOM 16508 N N . TYR F 1 124 ? 71.05203 13.15712 43.45195 1.000 45.08373 124 TYR F N 1
ATOM 16509 C CA . TYR F 1 124 ? 72.03127 13.13785 42.37488 1.000 46.60959 124 TYR F CA 1
ATOM 16510 C C . TYR F 1 124 ? 72.75257 14.47241 42.34592 1.000 52.77861 124 TYR F C 1
ATOM 16511 O O . TYR F 1 124 ? 72.12552 15.51660 42.14768 1.000 50.15913 124 TYR F O 1
ATOM 16529 N N . ASP F 1 125 ? 74.06886 14.43409 42.54325 1.000 47.96563 125 ASP F N 1
ATOM 16530 C CA . ASP F 1 125 ? 74.85746 15.64373 42.36806 1.000 50.95933 125 ASP F CA 1
ATOM 16531 C C . ASP F 1 125 ? 75.20047 15.86460 40.90132 1.000 48.80301 125 ASP F C 1
ATOM 16532 O O . ASP F 1 125 ? 75.24762 17.01343 40.44682 1.000 52.74786 125 ASP F O 1
ATOM 16541 N N . ARG F 1 126 ? 75.34504 14.80220 40.11680 1.000 46.01652 126 ARG F N 1
ATOM 16542 C CA . ARG F 1 126 ? 75.81592 15.03701 38.75939 1.000 47.62323 126 ARG F CA 1
ATOM 16543 C C . ARG F 1 126 ? 75.68135 13.80106 37.89081 1.000 45.97652 126 ARG F C 1
ATOM 16544 O O . ARG F 1 126 ? 75.89471 12.67603 38.34767 1.000 44.62057 126 ARG F O 1
ATOM 16565 N N . PHE F 1 127 ? 75.40251 14.04452 36.61961 1.000 43.34353 127 PHE F N 1
ATOM 16566 C CA . PHE F 1 127 ? 75.49552 13.05778 35.55010 1.000 46.62034 127 PHE F CA 1
ATOM 16567 C C . PHE F 1 127 ? 76.60908 13.46204 34.58258 1.000 50.04591 127 PHE F C 1
ATOM 16568 O O . PHE F 1 127 ? 76.68200 14.61604 34.15380 1.000 54.27234 127 PHE F O 1
ATOM 16585 N N . ASP F 1 128 ? 77.45639 12.51611 34.22011 1.000 44.01715 128 ASP F N 1
ATOM 16586 C CA . ASP F 1 128 ? 78.44305 12.74315 33.17456 1.000 44.13118 128 ASP F CA 1
ATOM 16587 C C . ASP F 1 128 ? 78.29719 11.63471 32.14483 1.000 43.57425 128 ASP F C 1
ATOM 16588 O O . ASP F 1 128 ? 78.13764 10.45957 32.49292 1.000 44.74312 128 ASP F O 1
ATOM 16597 N N . THR F 1 129 ? 78.38961 11.99850 30.88160 1.000 43.12720 129 THR F N 1
ATOM 16598 C CA . THR F 1 129 ? 78.39692 11.02359 29.80348 1.000 47.81031 129 THR F CA 1
ATOM 16599 C C . THR F 1 129 ? 79.77744 10.98506 29.17618 1.000 51.06716 129 THR F C 1
ATOM 16600 O O . THR F 1 129 ? 80.29597 12.02918 28.74580 1.000 51.49538 129 THR F O 1
ATOM 16611 N N . ALA F 1 130 ? 80.36111 9.79292 29.09564 1.000 46.93028 130 ALA F N 1
ATOM 16612 C CA . ALA F 1 130 ? 81.60491 9.59724 28.37209 1.000 46.81522 130 ALA F CA 1
ATOM 16613 C C . ALA F 1 130 ? 81.22578 9.04100 27.01097 1.000 46.97141 130 ALA F C 1
ATOM 16614 O O . ALA F 1 130 ? 80.71883 7.91187 26.91311 1.000 45.92491 130 ALA F O 1
ATOM 16621 N N . ALA F 1 131 ? 81.44297 9.85736 25.98048 1.000 52.53518 131 ALA F N 1
ATOM 16622 C CA . ALA F 1 131 ? 81.29346 9.43485 24.60015 1.000 53.28534 131 ALA F CA 1
ATOM 16623 C C . ALA F 1 131 ? 82.45608 8.52391 24.23407 1.000 53.79719 131 ALA F C 1
ATOM 16624 O O . ALA F 1 131 ? 83.62871 8.95267 24.24386 1.000 47.61185 131 ALA F O 1
ATOM 16631 N N . THR F 1 132 ? 82.13568 7.28778 23.87845 1.000 48.61452 132 THR F N 1
ATOM 16632 C CA . THR F 1 132 ? 83.14509 6.33992 23.43687 1.000 51.82428 132 THR F CA 1
ATOM 16633 C C . THR F 1 132 ? 82.74927 5.80543 22.06458 1.000 57.73535 132 THR F C 1
ATOM 16634 O O . THR F 1 132 ? 81.63976 6.02821 21.56670 1.000 54.19701 132 THR F O 1
ATOM 16645 N N . LEU F 1 133 ? 83.69592 5.11159 21.43275 1.000 61.46001 133 LEU F N 1
ATOM 16646 C CA . LEU F 1 133 ? 83.44445 4.51142 20.12655 1.000 59.30061 133 LEU F CA 1
ATOM 16647 C C . LEU F 1 133 ? 82.56080 3.26507 20.19328 1.000 62.94927 133 LEU F C 1
ATOM 16648 O O . LEU F 1 133 ? 82.12615 2.79939 19.13192 1.000 64.65563 133 LEU F O 1
ATOM 16664 N N . ASP F 1 134 ? 82.27247 2.73409 21.39176 1.000 60.62216 134 ASP F N 1
ATOM 16665 C CA . ASP F 1 134 ? 81.27982 1.68361 21.59013 1.000 68.03958 134 ASP F CA 1
ATOM 16666 C C . ASP F 1 134 ? 79.96265 2.23212 22.14424 1.000 67.94795 134 ASP F C 1
ATOM 16667 O O . ASP F 1 134 ? 79.21321 1.49498 22.79974 1.000 68.45693 134 ASP F O 1
ATOM 16676 N N . GLY F 1 135 ? 79.69965 3.52304 21.92592 1.000 59.51263 135 GLY F N 1
ATOM 16677 C CA . GLY F 1 135 ? 78.53472 4.18308 22.46414 1.000 62.24625 135 GLY F CA 1
ATOM 16678 C C . GLY F 1 135 ? 78.76159 4.88530 23.79717 1.000 61.83068 135 GLY F C 1
ATOM 16679 O O . GLY F 1 135 ? 79.82461 4.79337 24.42175 1.000 58.63732 135 GLY F O 1
ATOM 16683 N N . PRO F 1 136 ? 77.74521 5.61316 24.25235 1.000 58.78003 136 PRO F N 1
ATOM 16684 C CA . PRO F 1 136 ? 77.88224 6.34776 25.50920 1.000 49.97365 136 PRO F CA 1
ATOM 16685 C C . PRO F 1 136 ? 78.02544 5.43252 26.71517 1.000 55.63052 136 PRO F C 1
ATOM 16686 O O . PRO F 1 136 ? 77.56907 4.28661 26.73359 1.000 49.31649 136 PRO F O 1
ATOM 16697 N N . VAL F 1 137 ? 78.70989 5.97487 27.71792 1.000 52.34815 137 VAL F N 1
ATOM 16698 C CA . VAL F 1 137 ? 78.87001 5.39315 29.04266 1.000 44.73387 137 VAL F CA 1
ATOM 16699 C C . VAL F 1 137 ? 78.44019 6.47726 30.01559 1.000 44.70044 137 VAL F C 1
ATOM 16700 O O . VAL F 1 137 ? 78.80357 7.64807 29.84706 1.000 46.05704 137 VAL F O 1
ATOM 16713 N N . VAL F 1 138 ? 77.59179 6.11514 30.97443 1.000 46.51887 138 VAL F N 1
ATOM 16714 C CA . VAL F 1 138 ? 77.00138 7.08732 31.88442 1.000 44.36100 138 VAL F CA 1
ATOM 16715 C C . VAL F 1 138 ? 77.57568 6.87310 33.27148 1.000 44.25809 138 VAL F C 1
ATOM 16716 O O . VAL F 1 138 ? 77.63392 5.73840 33.74349 1.000 41.83755 138 VAL F O 1
ATOM 16729 N N . TYR F 1 139 ? 78.01313 7.96269 33.90641 1.000 43.52291 139 TYR F N 1
ATOM 16730 C CA . TYR F 1 139 ? 78.43133 7.99054 35.29978 1.000 41.58625 139 TYR F CA 1
ATOM 16731 C C . TYR F 1 139 ? 77.48783 8.94298 36.01492 1.000 39.89032 139 TYR F C 1
ATOM 16732 O O . TYR F 1 139 ? 77.29108 10.06821 35.55834 1.000 44.05717 139 TYR F O 1
ATOM 16750 N N . CYS F 1 140 ? 76.92609 8.52795 37.13894 1.000 42.57642 140 CYS F N 1
ATOM 16751 C CA . CYS F 1 140 ? 76.21071 9.48914 37.96640 1.000 42.81040 140 CYS F CA 1
ATOM 16752 C C . CYS F 1 140 ? 76.59031 9.27584 39.41560 1.000 40.96442 140 CYS F C 1
ATOM 16753 O O . CYS F 1 140 ? 76.82626 8.14587 39.85004 1.000 45.69569 140 CYS F O 1
ATOM 16761 N N . PHE F 1 141 ? 76.69988 10.36196 40.15864 1.000 40.49597 141 PHE F N 1
ATOM 16762 C CA . PHE F 1 141 ? 77.08481 10.23796 41.54958 1.000 40.38924 141 PHE F CA 1
ATOM 16763 C C . PHE F 1 141 ? 76.34050 11.26198 42.38181 1.000 44.37402 141 PHE F C 1
ATOM 16764 O O . PHE F 1 141 ? 75.83880 12.26739 41.87249 1.000 44.27670 141 PHE F O 1
ATOM 16781 N N . GLY F 1 142 ? 76.29505 10.98378 43.68656 1.000 42.02500 142 GLY F N 1
ATOM 16782 C CA . GLY F 1 142 ? 75.61177 11.83479 44.64418 1.000 45.36186 142 GLY F CA 1
ATOM 16783 C C . GLY F 1 142 ? 75.63546 11.23360 46.03036 1.000 44.82153 142 GLY F C 1
ATOM 16784 O O . GLY F 1 142 ? 76.65305 10.66312 46.43325 1.000 47.08928 142 GLY F O 1
ATOM 16788 N N . THR F 1 143 ? 74.53585 11.35612 46.76681 1.000 41.83929 143 THR F N 1
ATOM 16789 C CA . THR F 1 143 ? 74.45049 10.79241 48.10671 1.000 47.78535 143 THR F CA 1
ATOM 16790 C C . THR F 1 143 ? 73.14576 10.02756 48.31872 1.000 47.68103 143 THR F C 1
ATOM 16791 O O . THR F 1 143 ? 72.12873 10.26052 47.65062 1.000 43.87105 143 THR F O 1
ATOM 16802 N N . LEU F 1 144 ? 73.19076 9.16949 49.33755 1.000 46.30640 144 LEU F N 1
ATOM 16803 C CA . LEU F 1 144 ? 72.08465 8.32396 49.73565 1.000 46.63976 144 LEU F CA 1
ATOM 16804 C C . LEU F 1 144 ? 71.55402 8.75485 51.08542 1.000 49.26532 144 LEU F C 1
ATOM 16805 O O . LEU F 1 144 ? 72.33848 9.02988 51.99904 1.000 49.74042 144 LEU F O 1
ATOM 16821 N N . ARG F 1 145 ? 70.22394 8.77263 51.22103 1.000 45.15811 145 ARG F N 1
ATOM 16822 C CA . ARG F 1 145 ? 69.59617 8.89439 52.51609 1.000 49.38359 145 ARG F CA 1
ATOM 16823 C C . ARG F 1 145 ? 68.80282 7.61734 52.73667 1.000 52.72040 145 ARG F C 1
ATOM 16824 O O . ARG F 1 145 ? 68.33130 6.98450 51.78329 1.000 49.45904 145 ARG F O 1
ATOM 16845 N N . GLY F 1 146 ? 68.71266 7.19614 53.99307 1.000 49.13401 146 GLY F N 1
ATOM 16846 C CA . GLY F 1 146 ? 67.99942 5.96510 54.25507 1.000 52.23766 146 GLY F CA 1
ATOM 16847 C C . GLY F 1 146 ? 67.99135 5.58558 55.70421 1.000 48.78481 146 GLY F C 1
ATOM 16848 O O . GLY F 1 146 ? 68.08456 6.44993 56.57923 1.000 48.28669 146 GLY F O 1
ATOM 16852 N N . GLU F 1 147 ? 67.85212 4.28719 55.98495 1.000 48.07178 147 GLU F N 1
ATOM 16853 C CA . GLU F 1 147 ? 67.91825 3.81000 57.34914 1.000 48.89282 147 GLU F CA 1
ATOM 16854 C C . GLU F 1 147 ? 68.69684 2.51091 57.34028 1.000 51.99822 147 GLU F C 1
ATOM 16855 O O . GLU F 1 147 ? 68.45958 1.63783 56.49377 1.000 51.06819 147 GLU F O 1
ATOM 16867 N N . TRP F 1 148 ? 69.61708 2.38714 58.30423 1.000 53.17389 148 TRP F N 1
ATOM 16868 C CA . TRP F 1 148 ? 70.27543 1.12946 58.60823 1.000 52.46161 148 TRP F CA 1
ATOM 16869 C C . TRP F 1 148 ? 69.21691 0.09867 58.97353 1.000 55.03500 148 TRP F C 1
ATOM 16870 O O . TRP F 1 148 ? 68.04319 0.44290 59.16866 1.000 57.18035 148 TRP F O 1
ATOM 16891 N N . PRO F 1 149 ? 69.59762 -1.17244 59.05428 1.000 51.26351 149 PRO F N 1
ATOM 16892 C CA . PRO F 1 149 ? 68.59838 -2.20099 59.36752 1.000 53.08345 149 PRO F CA 1
ATOM 16893 C C . PRO F 1 149 ? 67.84275 -1.96054 60.66207 1.000 57.49354 149 PRO F C 1
ATOM 16894 O O . PRO F 1 149 ? 66.64720 -2.27964 60.73302 1.000 56.01754 149 PRO F O 1
ATOM 16905 N N . ASP F 1 150 ? 68.50397 -1.42609 61.69848 1.000 57.85573 150 ASP F N 1
ATOM 16906 C CA . ASP F 1 150 ? 67.81307 -1.21148 62.96718 1.000 60.49653 150 ASP F CA 1
ATOM 16907 C C . ASP F 1 150 ? 66.91835 0.02831 62.95903 1.000 58.02740 150 ASP F C 1
ATOM 16908 O O . ASP F 1 150 ? 66.33293 0.35178 63.99642 1.000 60.00606 150 ASP F O 1
ATOM 16917 N N . GLY F 1 151 ? 66.80969 0.73110 61.83983 1.000 56.16578 151 GLY F N 1
ATOM 16918 C CA . GLY F 1 151 ? 65.92881 1.88503 61.74185 1.000 56.92529 151 GLY F CA 1
ATOM 16919 C C . GLY F 1 151 ? 66.60332 3.21986 61.92516 1.000 61.07232 151 GLY F C 1
ATOM 16920 O O . GLY F 1 151 ? 65.94724 4.25722 61.76008 1.000 56.22346 151 GLY F O 1
ATOM 16924 N N . THR F 1 152 ? 67.89086 3.22372 62.25484 1.000 55.60888 152 THR F N 1
ATOM 16925 C CA . THR F 1 152 ? 68.63419 4.45532 62.42735 1.000 55.42667 152 THR F CA 1
ATOM 16926 C C . THR F 1 152 ? 68.75313 5.16631 61.09502 1.000 53.39875 152 THR F C 1
ATOM 16927 O O . THR F 1 152 ? 69.24806 4.56620 60.13317 1.000 54.41551 152 THR F O 1
ATOM 16938 N N . PRO F 1 153 ? 68.29684 6.40774 60.96480 1.000 53.68603 153 PRO F N 1
ATOM 16939 C CA . PRO F 1 153 ? 68.40171 7.07774 59.66511 1.000 51.95552 153 PRO F CA 1
ATOM 16940 C C . PRO F 1 153 ? 69.82015 7.51203 59.37532 1.000 56.00512 153 PRO F C 1
ATOM 16941 O O . PRO F 1 153 ? 70.57650 7.86512 60.27969 1.000 52.27747 153 PRO F O 1
ATOM 16952 N N . PHE F 1 154 ? 70.15835 7.49231 58.09433 1.000 54.01866 154 PHE F N 1
ATOM 16953 C CA . PHE F 1 154 ? 71.39138 8.06533 57.60144 1.000 50.85819 154 PHE F CA 1
ATOM 16954 C C . PHE F 1 154 ? 71.07728 8.93951 56.39714 1.000 50.79396 154 PHE F C 1
ATOM 16955 O O . PHE F 1 154 ? 69.94282 8.99338 55.89864 1.000 52.43281 154 PHE F O 1
ATOM 16972 N N . ASP F 1 155 ? 72.11187 9.61127 55.91325 1.000 59.28334 155 ASP F N 1
ATOM 16973 C CA . ASP F 1 155 ? 71.95593 10.79860 55.08363 1.000 55.47097 155 ASP F CA 1
ATOM 16974 C C . ASP F 1 155 ? 73.34054 11.24224 54.61727 1.000 57.56970 155 ASP F C 1
ATOM 16975 O O . ASP F 1 155 ? 74.31599 11.14074 55.36469 1.000 47.04811 155 ASP F O 1
ATOM 16984 N N . ASN F 1 156 ? 73.42054 11.63568 53.35079 1.000 56.37972 156 ASN F N 1
ATOM 16985 C CA . ASN F 1 156 ? 74.69699 12.08518 52.75176 1.000 57.88899 156 ASN F CA 1
ATOM 16986 C C . ASN F 1 156 ? 75.75090 10.98859 52.69106 1.000 51.88779 156 ASN F C 1
ATOM 16987 O O . ASN F 1 156 ? 76.95741 11.25994 52.77082 1.000 51.09592 156 ASN F O 1
ATOM 16998 N N . VAL F 1 157 ? 75.34588 9.74841 52.46375 1.000 49.04622 157 VAL F N 1
ATOM 16999 C CA . VAL F 1 157 ? 76.28098 8.66099 52.16363 1.000 47.15910 157 VAL F CA 1
ATOM 17000 C C . VAL F 1 157 ? 76.58857 8.66598 50.66180 1.000 41.62975 157 VAL F C 1
ATOM 17001 O O . VAL F 1 157 ? 75.70245 8.48620 49.81867 1.000 43.52613 157 VAL F O 1
ATOM 17014 N N . ARG F 1 158 ? 77.84509 8.88233 50.31780 1.000 45.17768 158 ARG F N 1
ATOM 17015 C CA . ARG F 1 158 ? 78.19691 9.06415 48.91407 1.000 44.28257 158 ARG F CA 1
ATOM 17016 C C . ARG F 1 158 ? 78.01558 7.78220 48.10414 1.000 40.82668 158 ARG F C 1
ATOM 17017 O O . ARG F 1 158 ? 78.27962 6.66360 48.56372 1.000 40.74322 158 ARG F O 1
ATOM 17038 N N . PHE F 1 159 ? 77.62209 7.96467 46.84698 1.000 39.60229 159 PHE F N 1
ATOM 17039 C CA . PHE F 1 159 ? 77.53136 6.83607 45.92675 1.000 42.02502 159 PHE F CA 1
ATOM 17040 C C . PHE F 1 159 ? 77.92003 7.27348 44.52090 1.000 39.00087 159 PHE F C 1
ATOM 17041 O O . PHE F 1 159 ? 77.84998 8.46392 44.17531 1.000 39.56861 159 PHE F O 1
ATOM 17058 N N . ILE F 1 160 ? 78.27897 6.28081 43.69638 1.000 38.01343 160 ILE F N 1
ATOM 17059 C CA . ILE F 1 160 ? 78.48041 6.50317 42.26923 1.000 38.40609 160 ILE F CA 1
ATOM 17060 C C . ILE F 1 160 ? 78.08134 5.25129 41.50296 1.000 43.74138 160 ILE F C 1
ATOM 17061 O O . ILE F 1 160 ? 78.44584 4.13562 41.88601 1.000 43.66288 160 ILE F O 1
ATOM 17077 N N . ASP F 1 161 ? 77.34632 5.45006 40.39582 1.000 39.00587 161 ASP F N 1
ATOM 17078 C CA . ASP F 1 161 ? 76.97204 4.38668 39.48165 1.000 41.41746 161 ASP F CA 1
ATOM 17079 C C . ASP F 1 161 ? 77.60674 4.61176 38.11296 1.000 42.86855 161 ASP F C 1
ATOM 17080 O O . ASP F 1 161 ? 77.76138 5.75833 37.67830 1.000 43.02544 161 ASP F O 1
ATOM 17089 N N . ARG F 1 162 ? 77.92809 3.50476 37.41157 1.000 38.89569 162 ARG F N 1
ATOM 17090 C CA . ARG F 1 162 ? 78.38804 3.54840 36.01888 1.000 43.43095 162 ARG F CA 1
ATOM 17091 C C . ARG F 1 162 ? 77.55456 2.61148 35.15988 1.000 44.06166 162 ARG F C 1
ATOM 17092 O O . ARG F 1 162 ? 77.42713 1.42685 35.49008 1.000 46.39613 162 ARG F O 1
ATOM 17113 N N . PHE F 1 163 ? 77.02404 3.11896 34.03648 1.000 40.25214 163 PHE F N 1
ATOM 17114 C CA . PHE F 1 163 ? 76.21652 2.31410 33.11928 1.000 41.74391 163 PHE F CA 1
ATOM 17115 C C . PHE F 1 163 ? 76.85469 2.32802 31.72696 1.000 43.64950 163 PHE F C 1
ATOM 17116 O O . PHE F 1 163 ? 77.05720 3.40116 31.13622 1.000 43.16777 163 PHE F O 1
ATOM 17133 N N . ALA F 1 164 ? 77.12891 1.14039 31.18251 1.000 41.50980 164 ALA F N 1
ATOM 17134 C CA . ALA F 1 164 ? 77.44044 0.99652 29.76308 1.000 46.29666 164 ALA F CA 1
ATOM 17135 C C . ALA F 1 164 ? 76.17456 0.56453 29.03350 1.000 46.89891 164 ALA F C 1
ATOM 17136 O O . ALA F 1 164 ? 75.41301 -0.25927 29.54575 1.000 46.72831 164 ALA F O 1
ATOM 17143 N N . LEU F 1 165 ? 75.93751 1.14070 27.85411 1.000 47.87245 165 LEU F N 1
ATOM 17144 C CA . LEU F 1 165 ? 74.73445 0.88918 27.08600 1.000 50.09325 165 LEU F CA 1
ATOM 17145 C C . LEU F 1 165 ? 75.05125 0.11262 25.81742 1.000 55.91044 165 LEU F C 1
ATOM 17146 O O . LEU F 1 165 ? 76.17624 0.08509 25.33407 1.000 49.68580 165 LEU F O 1
ATOM 17162 N N . ARG F 1 166 ? 74.02014 -0.52537 25.28087 1.000 51.41349 166 ARG F N 1
ATOM 17163 C CA . ARG F 1 166 ? 74.08901 -1.14495 23.96864 1.000 55.07032 166 ARG F CA 1
ATOM 17164 C C . ARG F 1 166 ? 72.79188 -0.82805 23.24796 1.000 61.11147 166 ARG F C 1
ATOM 17165 O O . ARG F 1 166 ? 71.70249 -1.08071 23.77602 1.000 54.59489 166 ARG F O 1
ATOM 17186 N N . ASP F 1 167 ? 72.91024 -0.26433 22.05877 1.000 59.40205 167 ASP F N 1
ATOM 17187 C CA . ASP F 1 167 ? 71.75823 0.12599 21.26565 1.000 63.32957 167 ASP F CA 1
ATOM 17188 C C . ASP F 1 167 ? 70.63860 0.66386 22.14972 1.000 57.66065 167 ASP F C 1
ATOM 17189 O O . ASP F 1 167 ? 69.50636 0.20650 22.09960 1.000 60.76695 167 ASP F O 1
ATOM 17198 N N . GLY F 1 168 ? 70.97345 1.63015 23.00092 1.000 61.01154 168 GLY F N 1
ATOM 17199 C CA . GLY F 1 168 ? 69.96826 2.37545 23.73100 1.000 60.62714 168 GLY F CA 1
ATOM 17200 C C . GLY F 1 168 ? 69.51596 1.77485 25.04578 1.000 58.52896 168 GLY F C 1
ATOM 17201 O O . GLY F 1 168 ? 68.88460 2.48156 25.83837 1.000 53.29294 168 GLY F O 1
ATOM 17205 N N . LYS F 1 169 ? 69.84436 0.51778 25.31419 1.000 59.60779 169 LYS F N 1
ATOM 17206 C CA . LYS F 1 169 ? 69.47371 -0.19044 26.52726 1.000 51.99388 169 LYS F CA 1
ATOM 17207 C C . LYS F 1 169 ? 70.67438 -0.33880 27.46019 1.000 59.42724 169 LYS F C 1
ATOM 17208 O O . LYS F 1 169 ? 71.82506 -0.20429 27.04965 1.000 53.89994 169 LYS F O 1
ATOM 17227 N N . LEU F 1 170 ? 70.38960 -0.61638 28.74089 1.000 53.99556 170 LEU F N 1
ATOM 17228 C CA . LEU F 1 170 ? 71.42732 -0.73546 29.74737 1.000 50.69509 170 LEU F CA 1
ATOM 17229 C C . LEU F 1 170 ? 72.00445 -2.14267 29.72650 1.000 51.35673 170 LEU F C 1
ATOM 17230 O O . LEU F 1 170 ? 71.28062 -3.13052 29.82658 1.000 49.48053 170 LEU F O 1
ATOM 17246 N N . ALA F 1 171 ? 73.32188 -2.23185 29.58709 1.000 47.24058 171 ALA F N 1
ATOM 17247 C CA . ALA F 1 171 ? 74.01889 -3.49465 29.41921 1.000 50.48086 171 ALA F CA 1
ATOM 17248 C C . ALA F 1 171 ? 74.87906 -3.86449 30.60642 1.000 48.60676 171 ALA F C 1
ATOM 17249 O O . ALA F 1 171 ? 75.02476 -5.04822 30.91053 1.000 48.95469 171 ALA F O 1
ATOM 17256 N N . VAL F 1 172 ? 75.48743 -2.88133 31.25898 1.000 45.31746 172 VAL F N 1
ATOM 17257 C CA . VAL F 1 172 ? 76.32883 -3.14670 32.40904 1.000 44.04093 172 VAL F CA 1
ATOM 17258 C C . VAL F 1 172 ? 76.13696 -2.03801 33.41878 1.000 44.25660 172 VAL F C 1
ATOM 17259 O O . VAL F 1 172 ? 76.13884 -0.85534 33.06236 1.000 43.94202 172 VAL F O 1
ATOM 17272 N N . GLN F 1 173 ? 75.99123 -2.41182 34.67909 1.000 45.55983 173 GLN F N 1
ATOM 17273 C CA . GLN F 1 173 ? 75.94217 -1.46199 35.78312 1.000 45.68301 173 GLN F CA 1
ATOM 17274 C C . GLN F 1 173 ? 77.01478 -1.83894 36.79638 1.000 45.42558 173 GLN F C 1
ATOM 17275 O O . GLN F 1 173 ? 77.20458 -3.01974 37.10778 1.000 46.61275 173 GLN F O 1
ATOM 17289 N N . ASP F 1 174 ? 77.72183 -0.83283 37.29772 1.000 41.57305 174 ASP F N 1
ATOM 17290 C CA . ASP F 1 174 ? 78.72785 -1.00899 38.34356 1.000 47.68644 174 ASP F CA 1
ATOM 17291 C C . ASP F 1 174 ? 78.45640 0.04072 39.41273 1.000 45.52060 174 ASP F C 1
ATOM 17292 O O . ASP F 1 174 ? 78.18254 1.20540 39.09747 1.000 40.74592 174 ASP F O 1
ATOM 17301 N N . VAL F 1 175 ? 78.51533 -0.35746 40.67073 1.000 41.29645 175 VAL F N 1
ATOM 17302 C CA . VAL F 1 175 ? 78.16135 0.53552 41.76639 1.000 44.08998 175 VAL F CA 1
ATOM 17303 C C . VAL F 1 175 ? 79.25551 0.52871 42.81235 1.000 42.42386 175 VAL F C 1
ATOM 17304 O O . VAL F 1 175 ? 79.82432 -0.52538 43.13346 1.000 41.63891 175 VAL F O 1
ATOM 17317 N N . TRP F 1 176 ? 79.52859 1.71668 43.36312 1.000 39.56421 176 TRP F N 1
ATOM 17318 C CA . TRP F 1 176 ? 80.51781 1.86605 44.43059 1.000 40.85478 176 TRP F CA 1
ATOM 17319 C C . TRP F 1 176 ? 79.91308 2.87344 45.40156 1.000 40.72907 176 TRP F C 1
ATOM 17320 O O . TRP F 1 176 ? 79.33342 3.87253 44.95691 1.000 40.67306 176 TRP F O 1
ATOM 17341 N N . ASN F 1 177 ? 80.02645 2.63511 46.70235 1.000 44.16849 177 ASN F N 1
ATOM 17342 C CA . ASN F 1 177 ? 79.47105 3.61183 47.63023 1.000 43.96590 177 ASN F CA 1
ATOM 17343 C C . ASN F 1 177 ? 80.10488 3.50239 49.01423 1.000 44.42239 177 ASN F C 1
ATOM 17344 O O . ASN F 1 177 ? 80.91271 2.60602 49.31107 1.000 45.52822 177 ASN F O 1
ATOM 17355 N N . ASP F 1 178 ? 79.77876 4.50550 49.82839 1.000 42.34958 178 ASP F N 1
ATOM 17356 C CA . ASP F 1 178 ? 80.31605 4.66565 51.16063 1.000 42.40239 178 ASP F CA 1
ATOM 17357 C C . ASP F 1 178 ? 79.45989 4.01137 52.23583 1.000 45.19410 178 ASP F C 1
ATOM 17358 O O . ASP F 1 178 ? 79.66399 4.30683 53.41303 1.000 47.41051 178 ASP F O 1
ATOM 17367 N N . LEU F 1 179 ? 78.50425 3.15468 51.86851 1.000 44.60922 179 LEU F N 1
ATOM 17368 C CA . LEU F 1 179 ? 77.62682 2.56030 52.88749 1.000 49.73088 179 LEU F CA 1
ATOM 17369 C C . LEU F 1 179 ? 78.42547 1.81458 53.95707 1.000 51.61199 179 LEU F C 1
ATOM 17370 O O . LEU F 1 179 ? 78.16792 1.95089 55.16255 1.000 51.21281 179 LEU F O 1
ATOM 17386 N N . GLU F 1 180 ? 79.37828 0.98651 53.54660 1.000 46.55382 180 GLU F N 1
ATOM 17387 C CA . GLU F 1 180 ? 80.11603 0.27365 54.58035 1.000 45.15072 180 GLU F CA 1
ATOM 17388 C C . GLU F 1 180 ? 81.11170 1.16645 55.28677 1.000 44.96216 180 GLU F C 1
ATOM 17389 O O . GLU F 1 180 ? 81.49135 0.86090 56.41795 1.000 51.54441 180 GLU F O 1
ATOM 17401 N N . ALA F 1 181 ? 81.53992 2.26950 54.67582 1.000 45.63240 181 ALA F N 1
ATOM 17402 C CA . ALA F 1 181 ? 82.40390 3.19558 55.41105 1.000 45.36582 181 ALA F CA 1
ATOM 17403 C C . ALA F 1 181 ? 81.64291 3.93633 56.50222 1.000 49.53183 181 ALA F C 1
ATOM 17404 O O . ALA F 1 181 ? 82.24448 4.32621 57.50456 1.000 48.56780 181 ALA F O 1
ATOM 17411 N N . MET F 1 182 ? 80.32108 4.16858 56.31451 1.000 47.69903 182 MET F N 1
ATOM 17412 C CA . MET F 1 182 ? 79.55495 4.95418 57.27069 1.000 48.25496 182 MET F CA 1
ATOM 17413 C C . MET F 1 182 ? 78.74393 4.09584 58.22572 1.000 51.62547 182 MET F C 1
ATOM 17414 O O . MET F 1 182 ? 78.24289 4.61810 59.22562 1.000 51.85315 182 MET F O 1
ATOM 17428 N N . ARG F 1 183 ? 78.61988 2.80853 57.95676 1.000 48.85526 183 ARG F N 1
ATOM 17429 C CA . ARG F 1 183 ? 77.82183 1.96071 58.83154 1.000 52.32502 183 ARG F CA 1
ATOM 17430 C C . ARG F 1 183 ? 78.31055 2.02613 60.27789 1.000 53.74162 183 ARG F C 1
ATOM 17431 O O . ARG F 1 183 ? 79.51694 1.92742 60.52735 1.000 56.26271 183 ARG F O 1
ATOM 17452 N N . PRO F 1 184 ? 77.40659 2.16570 61.25230 1.000 54.73031 184 PRO F N 1
ATOM 17453 C CA . PRO F 1 184 ? 77.80330 2.01593 62.65229 1.000 57.48847 184 PRO F CA 1
ATOM 17454 C C . PRO F 1 184 ? 78.30640 0.60981 62.94145 1.000 62.08579 184 PRO F C 1
ATOM 17455 O O . PRO F 1 184 ? 77.75804 -0.38259 62.46314 1.000 67.12823 184 PRO F O 1
ATOM 17466 N N . ARG F 1 185 ? 79.35500 0.52899 63.74882 1.000 64.39239 185 ARG F N 1
ATOM 17467 C CA . ARG F 1 185 ? 80.02243 -0.73379 64.00356 1.000 65.93117 185 ARG F CA 1
ATOM 17468 C C . ARG F 1 185 ? 80.08918 -0.99409 65.50001 1.000 70.54453 185 ARG F C 1
ATOM 17469 O O . ARG F 1 185 ? 79.98329 -0.08429 66.32499 1.000 72.20715 185 ARG F O 1
ATOM 17490 N N . GLY F 1 186 ? 80.25740 -2.26245 65.83566 1.000 79.76654 186 GLY F N 1
ATOM 17491 C CA . GLY F 1 186 ? 80.41183 -2.66296 67.21613 1.000 92.35612 186 GLY F CA 1
ATOM 17492 C C . GLY F 1 186 ? 81.82100 -3.14739 67.49202 1.000 96.88035 186 GLY F C 1
ATOM 17493 O O . GLY F 1 186 ? 82.01947 -4.16644 68.15419 1.000 105.44762 186 GLY F O 1
#

Sequence (1116 aa):
PIVEIHLLEGYSDAEKERLGRSLTAAVQTVVPAPPEAITVMMHEMQAADYMRGATRRTPAPALPDAAATVRDFLDTMEARDLDKARTFLTDDFVMTFPTGRRMTDLSDLVEWSATRYRFVTKTYDRFDTAATLDGPVVYCFGTLRGEWPDGTPFDNVRFIDRFALRDGKLAVQDVWNDLEAMRPRGPIVEIHLLEGYSDAEKERLGRSLTAAVQTVVPAPPEAITVMMHEMQAADYMRGATRRTPAPALPDAAATVRDFLDTMEARDLDKARTFLTDDFVMTFPTGRRMTDLSDLVEWSATRYRFVTKTYDRFDTAATLDGPVVYCFGTLRGEWPDGTPFDNVRFIDRFALRDGKLAVQDVWNDLEAMRPRGPIVEIHLLEGYSDAEKERLGRSLTAAVQTVVPAPPEAITVMMHEMQAADYMRGATRRTPAPALPDAAATVRDFLDTMEARDLDKARTFLTDDFVMTFPTGRRMTDLSDLVEWSATRYRFVTKTYDRFDTAATLDGPVVYCFGTLRGEWPDGTPFDNVRFIDRFALRDGKLAVQDVWNDLEAMRPRGPIVEIHLLEGYSDAEKERLGRSLTAAVQTVVPAPPEAITVMMHEMQAADYMRGATRRTPAPALPDAAATVRDFLDTMEARDLDKARTFLTDDFVMTFPTGRRMTDLSDLVEWSATRYRFVTKTYDRFDTAATLDGPVVYCFGTLRGEWPDGTPFDNVRFIDRFALRDGKLAVQDVWNDLEAMRPRGPIVEIHLLEGYSDAEKERLGRSLTAAVQTVVPAPPEAITVMMHEMQAADYMRGATRRTPAPALPDAAATVRDFLDTMEARDLDKARTFLTDDFVMTFPTGRRMTDLSDLVEWSATRYRFVTKTYDRFDTAATLDGPVVYCFGTLRGEWPDGTPFDNVRFIDRFALRDGKLAVQDVWNDLEAMRPRGPIVEIHLLEGYSDAEKERLGRSLTAAVQTVVPAPPEAITVMMHEMQAADYMRGATRRTPAPALPDAAATVRDFLDTMEARDLDKARTFLTDDFVMTFPTGRRMTDLSDLVEWSATRYRFVTKTYDRFDTAATLDGPVVYCFGTLRGEWPDGTPFDNVRFIDRFALRDGKLAVQDVWNDLEAMRPRG